Protein AF-A8HP97-F1 (afdb_monomer)

Secondary structure (DSSP, 8-state):
-----------S--HHHHHHHHHHHTSSTTHHHHHHHHHHHHHTT--HHHHTT-BGGGEETTTTEEEE--STT---EEEEPPHHHHHHHHHHHHHHTTSTTTTSSBSSB-TTSSBPPHHHHHHHHHHHHHHTT-SS---HHHHHHHHHHHHHHTT--HHHHHHHHT-SSTHHHHHHH---S-EEEEEEEEEEE--SSSS--EEEEEEEEEEEEEEEGGGTEEEEEEEEE--SSSSPP-EEEEEEEEE-GGGS-GGGSS--PPEEEEESSSEEEEEEETTEEEEEEEE-SEEEEE------TTS--EEEEEEETTS-EEEEEE-----TT---TT-EEEEEEEEEE----TTB---EEEEEEEEEEPGGGEEEEEEEEEETTEEEEEEEEEEE-GGG-EEEEEEEEEEEE-TTS-EEEEEEEEEEEEEEETTTTEEEEEEEEEEE-TT---GGGGGBSSSEEEEE---SS-S-----EEEEEETTS-EEEEEEEEEEEEETTTEEEEEEEEEEEESS---EEEEEEEEEEEEETTEEEEEEEEEEE-TTS-S-EEEEEEEEEEESTTTS-TT---GGGGEEEEEEEEE-SSS-EEEEEEEEEEESTTS-EEEEEEEEEEE-SSS--EEEEEEEEEEE-SS-EEEEEEEEESS-EEEEEEEE-EEEEETTEEEEESPP-SSEEEEE-TT-TTPBBTT-TT-B--TTSEEEES---TTS-EEEEB-GGGS-TTEEES-SEEEE---TT-EEEEE--EEESEEEEEEEEETTEEPPTT-EEEESSSS-EEE--GGGEEEEEEE-SEEEEEEES-SSTTSEEEEEEE--GGGGG-SSEEEEEE--

Nearest PDB structures (foldseek):
  3rfz-assembly3_B  TM=9.914E-01  e=0.000E+00  Escherichia coli
  3rfz-assembly3_E-2  TM=9.898E-01  e=0.000E+00  Escherichia coli
  9bog-assembly1_D  TM=9.599E-01  e=8.866E-100  Escherichia coli
  6e14-assembly1_D  TM=9.402E-01  e=2.847E-91  Escherichia coli
  3ohn-assembly1_B  TM=7.380E-01  e=1.008E-55  Escherichia coli

Foldseek 3Di:
DDDDPPPPPDLADAPVLLVLLLVLCCDDDLNLQSNLLSVCCQQLLDDLVFLLAAFPVQDDLPQQWGWGDDPPPFQTDIDGHDPVSSVSQVVQLVVLVVAPCSVDRHSHADNNRDGDDSVNNQVSSQVSSVSSVHPDRDGSNNSSLNSLLVCLVVVHDLVVSCNSNRPPDSVVNVVNNPFDDKDKDWDKDWDWDDDPPPFDIDTDIDTDWIWIKDQDVVVQWIKIAAWDWDDCQFAHIFIFHGIKIWHDLLLDDQLQRDADAKDKDFAQAFKWKWKDFLRDTQDIDIDGGTIDIDRRHHPPQQRWKIWIWIQHPVRDIDIDIFFGHDDRQFHYAADKTKMWDWGWTDPVAPQFATWTKIKIKIWHHHPQRKIWIWIWIDTPFKTKIKTKIKGQPGVQHIKIKMKMWMWGQALVRDIFTKMKIKMWTWDHDVVQQKGFHIKIKMFMDQRDDHPRRRGGNDQWDFRFPPPPGDDDDPTPRDDTDHSNWDWGMKTWTWMWGDDPDFKIKIKIWMWIHTPPDPFIWTKIKIKMWGDDPQKIKIWMKIWTDGRPDPDIFIKTKIKIKAQCLVVDPVPDPDQSNFKIKMWMKMDRVQFKIKIKIKMWGADDPLSQKTKIWMKIWIATDVGDIWIKIKIKIWGFAQQWIKIWIWIDTPVDTDIDIDTAWDWDQDPVGIGIHYHAAQEKEKEAEAPFFQWDKPPARNHGAHPRRIGIGRDDRAQDKDKTFTDPVRGDLQKDWPDRIDIDHHHGNGYHYDYIYIQGGAKEKEFEDEPNAADDFQKKKQWPVDRWIWTQHPNNITITGNDYQWGKMKIADDPDPVRIWIWTDHHDPVCRPPSYYYYYTYTD

Solvent-accessible surface area (backbone atoms only — not comparable to full-atom values): 43607 Å² total; per-residue (Å²): 134,86,86,79,77,83,77,79,69,82,68,51,56,53,73,70,52,48,51,40,31,44,56,33,24,54,51,68,101,54,14,54,52,44,25,35,55,53,50,52,28,26,74,61,30,34,50,57,70,38,58,42,63,35,41,50,90,36,51,38,81,88,81,36,32,35,53,44,74,41,67,95,82,19,53,58,48,76,43,78,54,50,74,71,52,51,52,33,47,53,54,26,57,62,57,41,64,78,41,52,61,49,87,51,62,52,67,48,65,37,94,81,29,46,64,36,48,56,67,56,51,36,52,52,42,34,51,19,24,57,71,43,68,49,95,58,93,46,45,52,67,26,36,25,44,22,27,46,37,50,43,31,73,69,66,51,53,64,64,58,53,16,56,65,61,17,48,82,55,57,73,76,36,51,68,43,61,65,72,77,94,70,47,74,47,75,46,73,48,79,50,78,51,78,55,96,70,97,47,77,73,46,78,46,80,44,78,75,45,45,29,36,41,48,77,40,72,95,74,45,23,36,40,39,38,36,46,49,69,50,73,58,84,87,53,80,61,45,41,29,40,33,43,34,46,28,50,42,68,66,76,46,56,70,34,55,33,65,42,42,85,67,47,77,52,73,36,91,37,55,23,41,40,38,31,28,40,77,87,40,81,77,43,76,49,76,43,68,57,38,78,49,74,49,68,65,55,59,51,54,45,75,52,27,44,37,40,37,37,38,37,35,76,88,69,53,73,52,76,54,72,49,52,35,24,49,42,95,82,44,37,24,62,80,38,70,48,40,36,43,36,40,32,29,43,45,85,86,53,91,65,44,58,60,57,53,37,38,37,39,40,42,36,36,12,36,76,86,49,26,17,46,34,35,34,42,38,44,38,93,48,32,39,35,43,35,47,31,46,28,36,41,61,25,88,85,9,8,44,34,43,35,39,34,44,27,42,38,31,39,57,82,72,50,76,31,66,18,41,35,41,38,40,38,36,10,32,37,38,64,92,75,33,36,31,37,65,35,42,34,41,36,44,30,40,91,38,34,66,58,73,74,66,43,30,31,72,56,59,60,52,61,50,69,78,70,69,88,71,93,84,82,84,78,74,70,73,78,46,78,48,47,68,77,50,36,64,26,37,38,43,38,43,32,38,38,35,45,53,78,93,42,29,39,38,39,39,38,36,38,41,36,38,34,37,96,49,92,49,42,35,41,38,40,37,40,34,42,40,35,48,57,88,76,32,38,38,36,41,37,38,38,39,42,26,52,55,92,52,92,66,73,51,39,38,41,34,42,37,39,38,42,55,32,40,80,78,43,64,87,83,56,86,56,62,60,44,48,27,30,40,38,40,38,38,39,33,39,87,65,60,28,39,34,38,38,43,31,44,36,34,39,38,72,98,63,53,27,34,35,40,36,42,36,41,33,43,38,33,44,51,91,74,54,66,36,51,35,38,40,39,39,40,40,37,39,41,37,62,19,30,42,37,41,33,39,40,39,38,76,92,47,79,48,76,48,72,50,75,49,52,22,78,47,82,53,102,90,49,75,44,49,6,38,53,70,44,76,17,32,38,38,39,40,21,60,72,40,39,58,25,31,36,59,100,41,77,31,39,28,21,37,92,64,8,35,27,52,38,35,82,51,60,46,69,32,83,40,81,48,33,51,40,73,90,44,40,50,68,43,43,44,55,84,47,55,65,44,76,47,69,37,50,83,54,27,78,40,80,43,78,32,56,46,30,66,30,45,31,36,41,36,33,34,29,44,93,94,35,55,44,60,68,69,24,39,36,36,40,76,82,36,99,36,61,32,51,23,37,73,84,11,29,27,58,40,48,22,37,69,63,56,51,46,36,44,36,42,70,52,91,53,92,84,29,51,34,41,29,62,51,74,58,64,78,82,56,73,82,48,62,64,45,78,49,79,33,67,37,87

Organism: Escherichia coli (NCBI:txid562)

pLDDT: mean 88.02, std 11.8, range [27.42, 98.38]

InterPro domains:
  IPR000015 Outer membrane usher protein [PF00577] (182-752)
  IPR000015 Outer membrane usher protein [PTHR30451] (180-840)
  IPR002104 Integrase, catalytic domain [PF00589] (12-181)
  IPR002104 Integrase, catalytic domain [PS51898] (8-189)
  IPR011010 DNA breaking-rejoining enzyme, catalytic core [SSF56349] (7-186)
  IPR013762 Integrase-like, catalytic domain superfamily [G3DSA:1.10.443.10] (4-195)
  IPR018030 Fimbrial membrane usher, conserved site [PS01151] (287-297)
  IPR025949 PapC-like, C-terminal domain [PF13953] (761-825)
  IPR042186 Outer membrane usher protein FimD, plug domain [G3DSA:2.60.40.2610] (667-757)
  IPR043142 PapC-like, C-terminal domain superfamily [G3DSA:2.60.40.2070] (758-840)

Radius of gyration: 35.27 Å; Cα contacts (8 Å, |Δi|>4): 2001; chains: 1; bounding box: 96×87×96 Å

Mean predicted aligned error: 14.82 Å

Structure (mmCIF, N/CA/C/O backbone):
data_AF-A8HP97-F1
#
_entry.id   AF-A8HP97-F1
#
loop_
_atom_site.group_PDB
_atom_site.id
_atom_site.type_symbol
_atom_site.label_atom_id
_atom_site.label_alt_id
_atom_site.label_comp_id
_atom_site.label_asym_id
_atom_site.label_entity_id
_atom_site.label_seq_id
_atom_site.pdbx_PDB_ins_code
_atom_site.Cartn_x
_atom_site.Cartn_y
_atom_site.Cartn_z
_atom_site.occupancy
_atom_site.B_iso_or_equiv
_atom_site.auth_seq_id
_atom_site.auth_comp_id
_atom_site.auth_asym_id
_atom_site.auth_atom_id
_atom_site.pdbx_PDB_model_num
ATOM 1 N N . MET A 1 1 ? -33.848 -1.712 -35.264 1.00 34.75 1 MET A N 1
ATOM 2 C CA . MET A 1 1 ? -33.826 -2.728 -34.184 1.00 34.75 1 MET A CA 1
ATOM 3 C C . MET A 1 1 ? -33.807 -2.006 -32.841 1.00 34.75 1 MET A C 1
ATOM 5 O O . MET A 1 1 ? -32.984 -1.122 -32.666 1.00 34.75 1 MET A O 1
ATOM 9 N N . LYS A 1 2 ? -34.770 -2.287 -31.951 1.00 27.42 2 LYS A N 1
ATOM 10 C CA . LYS A 1 2 ? -34.967 -1.572 -30.674 1.00 27.42 2 LYS A CA 1
ATOM 11 C C . LYS A 1 2 ? -33.822 -1.838 -29.682 1.00 27.42 2 LYS A C 1
ATOM 13 O O . LYS A 1 2 ? -33.483 -2.992 -29.435 1.00 27.42 2 LYS A O 1
ATOM 18 N N . ASN A 1 3 ? -33.310 -0.758 -29.088 1.00 30.06 3 ASN A N 1
ATOM 19 C CA . ASN A 1 3 ? -32.388 -0.723 -27.950 1.00 30.06 3 ASN A CA 1
ATOM 20 C C . ASN A 1 3 ? -32.838 -1.639 -26.797 1.00 30.06 3 ASN A C 1
ATOM 22 O O . ASN A 1 3 ? -33.938 -1.479 -26.270 1.00 30.06 3 ASN A O 1
ATOM 26 N N . LYS A 1 4 ? -31.943 -2.520 -26.335 1.00 28.97 4 LYS A N 1
ATOM 27 C CA . LYS A 1 4 ? -31.962 -3.084 -24.977 1.00 28.97 4 LYS A CA 1
ATOM 28 C C . LYS A 1 4 ? -30.786 -2.486 -24.205 1.00 28.97 4 LYS A C 1
ATOM 30 O O . LYS A 1 4 ? -29.733 -3.098 -24.079 1.00 28.97 4 LYS A O 1
ATOM 35 N N . ALA A 1 5 ? -30.975 -1.261 -23.720 1.00 29.02 5 ALA A N 1
ATOM 36 C CA . ALA A 1 5 ? -30.209 -0.779 -22.581 1.00 29.02 5 ALA A CA 1
ATOM 37 C C . ALA A 1 5 ? -30.615 -1.649 -21.384 1.00 29.02 5 ALA A C 1
ATOM 39 O O . ALA A 1 5 ? -31.792 -1.705 -21.019 1.00 29.02 5 ALA A O 1
ATOM 40 N N . ASP A 1 6 ? -29.656 -2.400 -20.851 1.00 32.56 6 ASP A N 1
ATOM 41 C CA . ASP A 1 6 ? -29.849 -3.378 -19.785 1.00 32.56 6 ASP A CA 1
ATOM 42 C C . ASP A 1 6 ? -30.108 -2.638 -18.462 1.00 32.56 6 ASP A C 1
ATOM 44 O O . ASP A 1 6 ? -29.215 -2.359 -17.662 1.00 32.56 6 ASP A O 1
ATOM 48 N N . ASN A 1 7 ? -31.364 -2.238 -18.278 1.00 33.34 7 ASN A N 1
ATOM 49 C CA . ASN A 1 7 ? -31.889 -1.594 -17.086 1.00 33.34 7 ASN A CA 1
ATOM 50 C C . ASN A 1 7 ? -31.943 -2.645 -15.962 1.00 33.34 7 ASN A C 1
ATOM 52 O O . ASN A 1 7 ? -32.984 -3.257 -15.715 1.00 33.34 7 ASN A O 1
ATOM 56 N N . LYS A 1 8 ? -30.802 -2.935 -15.320 1.00 44.97 8 LYS A N 1
ATOM 57 C CA . LYS A 1 8 ? -30.744 -3.833 -14.155 1.00 44.97 8 LYS A CA 1
ATOM 58 C C . LYS A 1 8 ? -31.514 -3.199 -12.995 1.00 44.97 8 LYS A C 1
ATOM 60 O O . LYS A 1 8 ? -30.963 -2.440 -12.202 1.00 44.97 8 LYS A O 1
ATOM 65 N N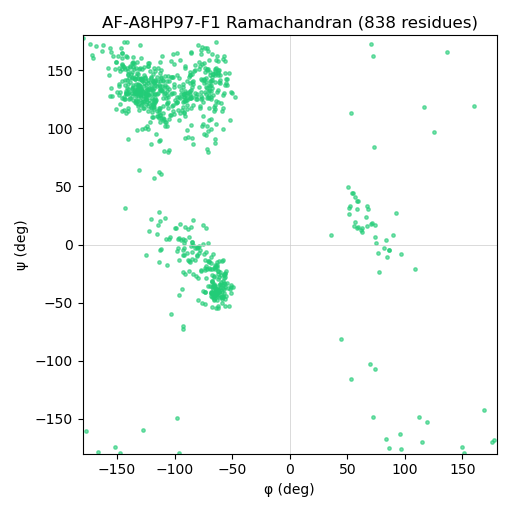 . LYS A 1 9 ? -32.808 -3.519 -12.913 1.00 59.78 9 LYS A N 1
ATOM 66 C CA . LYS A 1 9 ? -33.693 -3.165 -11.797 1.00 59.78 9 LYS A CA 1
ATOM 67 C C . LYS A 1 9 ? -33.113 -3.692 -10.472 1.00 59.78 9 LYS A C 1
ATOM 69 O O . LYS A 1 9 ? -32.446 -4.727 -10.431 1.00 59.78 9 LYS A O 1
ATOM 74 N N . ARG A 1 10 ? -33.353 -2.961 -9.379 1.00 75.50 10 ARG A N 1
ATOM 75 C CA . ARG A 1 10 ? -32.917 -3.309 -8.015 1.00 75.50 10 ARG A CA 1
ATOM 76 C C . ARG A 1 10 ? -33.514 -4.662 -7.594 1.00 75.50 10 ARG A C 1
ATOM 78 O O . ARG A 1 10 ? -34.728 -4.797 -7.540 1.00 75.50 10 ARG A O 1
ATOM 85 N N . ASN A 1 11 ? -32.663 -5.633 -7.242 1.00 79.38 11 ASN A N 1
ATOM 86 C CA . ASN A 1 11 ? -33.059 -7.017 -6.905 1.00 79.38 11 ASN A CA 1
ATOM 87 C C . ASN A 1 11 ? -33.238 -7.284 -5.390 1.00 79.38 11 ASN A C 1
ATOM 89 O O . ASN A 1 11 ? -33.229 -8.437 -4.955 1.00 79.38 11 ASN A O 1
ATOM 93 N N . PHE A 1 12 ? -33.381 -6.235 -4.577 1.00 86.50 12 PHE A N 1
ATOM 94 C CA . PHE A 1 12 ? -33.635 -6.318 -3.135 1.00 86.50 12 PHE A CA 1
ATOM 95 C C . PHE A 1 12 ? -34.610 -5.215 -2.687 1.00 86.50 12 PHE A C 1
ATOM 97 O O . PHE A 1 12 ? -34.821 -4.235 -3.408 1.00 86.50 12 PHE A O 1
ATOM 104 N N . LEU A 1 13 ? -35.202 -5.402 -1.511 1.00 88.00 13 LEU A N 1
ATOM 105 C CA . LEU A 1 13 ? -36.137 -4.492 -0.857 1.00 88.00 13 LEU A CA 1
ATOM 106 C C . LEU A 1 13 ? -35.444 -3.787 0.314 1.00 88.00 13 LEU A C 1
ATOM 108 O O . LEU A 1 13 ? -34.602 -4.379 0.994 1.00 88.00 13 LEU A O 1
ATOM 112 N N . THR A 1 14 ? -35.789 -2.524 0.550 1.00 87.56 14 THR A N 1
ATOM 113 C CA . THR A 1 14 ? -35.331 -1.778 1.732 1.00 87.56 14 THR A CA 1
ATOM 114 C C . THR A 1 14 ? -36.114 -2.196 2.981 1.00 87.56 14 THR A C 1
ATOM 116 O O . THR A 1 14 ? -37.147 -2.858 2.892 1.00 87.56 14 THR A O 1
ATOM 119 N N . HIS A 1 15 ? -35.651 -1.796 4.170 1.00 84.06 15 HIS A N 1
ATOM 120 C CA . HIS A 1 15 ? -36.339 -2.133 5.421 1.00 84.06 15 HIS A CA 1
ATOM 121 C C . HIS A 1 15 ? -37.798 -1.635 5.442 1.00 84.06 15 HIS A C 1
ATOM 123 O O . HIS A 1 15 ? -38.700 -2.404 5.759 1.00 84.06 15 HIS A O 1
ATOM 129 N N . SER A 1 16 ? -38.045 -0.396 5.002 1.00 87.31 16 SER A N 1
ATOM 130 C CA . SER A 1 16 ? -39.395 0.185 4.924 1.00 87.31 16 SER A CA 1
ATOM 131 C C . SER A 1 16 ? -40.306 -0.532 3.920 1.00 87.31 16 SER A C 1
ATOM 133 O O . SER A 1 16 ? -41.504 -0.702 4.159 1.00 87.31 16 SER A O 1
ATOM 135 N N . GLU A 1 17 ? -39.751 -1.005 2.803 1.00 91.06 17 GLU A N 1
ATOM 136 C CA . GLU A 1 17 ? -40.492 -1.778 1.801 1.00 91.06 17 GLU A CA 1
ATOM 137 C C . GLU A 1 17 ? -40.843 -3.176 2.312 1.00 91.06 17 GLU A C 1
ATOM 139 O O . GLU A 1 17 ? -41.934 -3.675 2.042 1.00 91.06 17 GLU A O 1
ATOM 144 N N . ILE A 1 18 ? -39.955 -3.794 3.094 1.00 92.00 18 ILE A N 1
ATOM 145 C CA . ILE A 1 18 ? -40.209 -5.088 3.737 1.00 92.00 18 ILE A CA 1
ATOM 146 C C . ILE A 1 18 ? -41.286 -4.952 4.809 1.00 92.00 18 ILE A C 1
ATOM 148 O O . ILE A 1 18 ? -42.174 -5.797 4.879 1.00 92.00 18 ILE A O 1
ATOM 152 N N . GLU A 1 19 ? -41.269 -3.887 5.610 1.00 91.19 19 GLU A N 1
ATOM 153 C CA . GLU A 1 19 ? -42.347 -3.615 6.564 1.00 91.19 19 GLU A CA 1
ATOM 154 C C . GLU A 1 19 ? -43.695 -3.406 5.866 1.00 91.19 19 GLU A C 1
ATOM 156 O O . GLU A 1 19 ? -44.710 -3.938 6.317 1.00 91.19 19 GLU A O 1
ATOM 161 N N . SER A 1 20 ? -43.706 -2.688 4.742 1.00 91.12 20 SER A N 1
ATOM 162 C CA . SER A 1 20 ? -44.913 -2.479 3.931 1.00 91.12 20 SER A CA 1
ATOM 163 C C . SER A 1 20 ? -45.424 -3.795 3.335 1.00 91.12 20 SER A C 1
ATOM 165 O O . SER A 1 20 ? -46.616 -4.095 3.414 1.00 91.12 20 SER A O 1
ATOM 167 N N . LEU A 1 21 ? -44.516 -4.636 2.830 1.00 92.62 21 LEU A N 1
ATOM 168 C CA . LEU A 1 21 ? -44.832 -5.973 2.331 1.00 92.62 21 LEU A CA 1
ATOM 169 C C . LEU A 1 21 ? -45.376 -6.888 3.438 1.00 92.62 21 LEU A C 1
ATOM 171 O O . LEU A 1 21 ? -46.325 -7.634 3.206 1.00 92.62 21 LEU A O 1
ATOM 175 N N . LEU A 1 22 ? -44.805 -6.830 4.645 1.00 92.88 22 LEU A N 1
ATOM 176 C CA . LEU A 1 22 ? -45.273 -7.590 5.804 1.00 92.88 22 LEU A CA 1
ATOM 177 C C . LEU A 1 22 ? -46.662 -7.125 6.258 1.00 92.88 22 LEU A C 1
ATOM 179 O O . LEU A 1 22 ? -47.516 -7.966 6.530 1.00 92.88 22 LEU A O 1
ATOM 183 N N . LYS A 1 23 ? -46.926 -5.812 6.280 1.00 92.25 23 LYS A N 1
ATOM 184 C CA . LYS A 1 23 ? -48.266 -5.267 6.559 1.00 92.25 23 LYS A CA 1
ATOM 185 C C . LYS A 1 23 ? -49.290 -5.773 5.542 1.00 92.25 23 LYS A C 1
ATOM 187 O O . LYS A 1 23 ? -50.332 -6.279 5.946 1.00 92.25 23 LYS A O 1
ATOM 192 N N . ALA A 1 24 ? -48.966 -5.729 4.249 1.00 91.12 24 ALA A N 1
ATOM 193 C CA . ALA A 1 24 ? -49.834 -6.252 3.195 1.00 91.12 24 ALA A CA 1
ATOM 194 C C . ALA A 1 24 ? -50.040 -7.775 3.301 1.00 91.12 24 ALA A C 1
ATOM 196 O O . ALA A 1 24 ? -51.160 -8.259 3.151 1.00 91.12 24 ALA A O 1
ATOM 197 N N . ALA A 1 25 ? -48.994 -8.541 3.633 1.00 90.50 25 ALA A N 1
ATOM 198 C CA . ALA A 1 25 ? -49.084 -9.989 3.831 1.00 90.50 25 ALA A CA 1
ATOM 199 C C . ALA A 1 25 ? -49.957 -10.389 5.036 1.00 90.50 25 ALA A C 1
ATOM 201 O O . ALA A 1 25 ? -50.455 -11.514 5.074 1.00 90.50 25 ALA A O 1
ATOM 202 N N . ASN A 1 26 ? -50.169 -9.474 5.988 1.00 89.50 26 ASN A N 1
ATOM 203 C CA . ASN A 1 26 ? -51.058 -9.653 7.133 1.00 89.50 26 ASN A CA 1
ATOM 204 C C . ASN A 1 26 ? -52.528 -9.288 6.832 1.00 89.50 26 ASN A C 1
ATOM 206 O O . ASN A 1 26 ? -53.325 -9.117 7.750 1.00 89.50 26 ASN A O 1
ATOM 210 N N . THR A 1 27 ? -52.903 -9.163 5.555 1.00 84.06 27 THR A N 1
ATOM 211 C CA . THR A 1 27 ? -54.285 -8.907 5.123 1.00 84.06 27 THR A CA 1
ATOM 212 C C . THR A 1 27 ? -54.810 -10.050 4.245 1.00 84.06 27 THR A C 1
ATOM 214 O O . THR A 1 27 ? -54.059 -10.698 3.513 1.00 84.06 27 THR A O 1
ATOM 217 N N . GLY A 1 28 ? -56.114 -10.335 4.331 1.00 82.12 28 GLY A N 1
ATOM 218 C CA . GLY A 1 28 ? -56.800 -11.337 3.505 1.00 82.12 28 GLY A CA 1
ATOM 219 C C . GLY A 1 28 ? -56.984 -12.729 4.142 1.00 82.12 28 GLY A C 1
ATOM 220 O O . GLY A 1 28 ? -56.633 -12.954 5.300 1.00 82.12 28 GLY A O 1
ATOM 221 N N . PRO A 1 29 ? -57.530 -13.705 3.384 1.00 72.69 29 PRO A N 1
ATOM 222 C CA . PRO A 1 29 ? -58.096 -14.951 3.926 1.00 72.69 29 PRO A CA 1
ATOM 223 C C . PRO A 1 29 ? -57.080 -15.966 4.487 1.00 72.69 29 PRO A C 1
ATOM 225 O O . PRO A 1 29 ? -57.466 -17.056 4.892 1.00 72.69 29 PRO A O 1
ATOM 228 N N . HIS A 1 30 ? -55.781 -15.648 4.478 1.00 87.50 30 HIS A N 1
ATOM 229 C CA . HIS A 1 30 ? -54.680 -16.495 4.975 1.00 87.50 30 HIS A CA 1
ATOM 230 C C . HIS A 1 30 ? -53.585 -15.644 5.655 1.00 87.50 30 HIS A C 1
ATOM 232 O O . HIS A 1 30 ? -52.401 -15.977 5.575 1.00 87.50 30 HIS A O 1
ATOM 238 N N . ALA A 1 31 ? -53.974 -14.520 6.271 1.00 87.88 31 ALA A N 1
ATOM 239 C CA . ALA A 1 31 ? -53.073 -13.479 6.777 1.00 87.88 31 ALA A CA 1
ATOM 240 C C . ALA A 1 31 ? -51.976 -14.010 7.715 1.00 87.88 31 ALA A C 1
ATOM 242 O O . ALA A 1 31 ? -50.794 -13.819 7.440 1.00 87.88 31 ALA A O 1
ATOM 243 N N . ALA A 1 32 ? -52.344 -14.763 8.758 1.00 90.19 32 ALA A N 1
ATOM 244 C CA . ALA A 1 32 ? -51.381 -15.295 9.727 1.00 90.19 32 ALA A CA 1
ATOM 245 C C . ALA A 1 32 ? -50.316 -16.197 9.073 1.00 90.19 32 ALA A C 1
ATOM 247 O O . ALA A 1 32 ? -49.127 -16.074 9.373 1.00 90.19 32 ALA A O 1
ATOM 248 N N . ARG A 1 33 ? -50.721 -17.043 8.110 1.00 93.38 33 ARG A N 1
ATOM 249 C CA . ARG A 1 33 ? -49.797 -17.882 7.331 1.00 93.38 33 ARG A CA 1
ATOM 250 C C . ARG A 1 33 ? -48.851 -17.033 6.499 1.00 93.38 33 ARG A C 1
ATOM 252 O O . ARG A 1 33 ? -47.643 -17.231 6.543 1.00 93.38 33 ARG A O 1
ATOM 259 N N . ASN A 1 34 ? -49.413 -16.139 5.687 1.00 93.88 34 ASN A N 1
ATOM 260 C CA . ASN A 1 34 ? -48.664 -15.375 4.697 1.00 93.88 34 ASN A CA 1
ATOM 261 C C . ASN A 1 34 ? -47.687 -14.405 5.377 1.00 93.88 34 ASN A C 1
ATOM 263 O O . ASN A 1 34 ? -46.551 -14.269 4.919 1.00 93.88 34 ASN A O 1
ATOM 267 N N . TYR A 1 35 ? -48.099 -13.792 6.488 1.00 94.31 35 TYR A N 1
ATOM 268 C CA . TYR A 1 35 ? -47.249 -12.958 7.330 1.00 94.31 35 TYR A CA 1
ATOM 269 C C . TYR A 1 35 ? -46.084 -13.758 7.923 1.00 94.31 35 TYR A C 1
ATOM 271 O O . TYR A 1 35 ? -44.929 -13.399 7.698 1.00 94.31 35 TYR A O 1
ATOM 279 N N . CYS A 1 36 ? -46.370 -14.874 8.607 1.00 94.56 36 CYS A N 1
ATOM 280 C CA . CYS A 1 36 ? -45.343 -15.731 9.207 1.00 94.56 36 CYS A CA 1
ATOM 281 C C . CYS A 1 36 ? -44.345 -16.240 8.153 1.00 94.56 36 CYS A C 1
ATOM 283 O O . CYS A 1 36 ? -43.132 -16.135 8.323 1.00 94.56 36 CYS A O 1
ATOM 285 N N . LEU A 1 37 ? -44.855 -16.703 7.012 1.00 94.06 37 LEU A N 1
ATOM 286 C CA . LEU A 1 37 ? -44.053 -17.218 5.910 1.00 94.06 37 LEU A CA 1
ATOM 287 C C . LEU A 1 37 ? -43.148 -16.142 5.280 1.00 94.06 37 LEU A C 1
ATOM 289 O O . LEU A 1 37 ? -41.979 -16.400 4.999 1.00 94.06 37 LEU A O 1
ATOM 293 N N . THR A 1 38 ? -43.655 -14.923 5.086 1.00 93.75 38 THR A N 1
ATOM 294 C CA . THR A 1 38 ? -42.862 -13.806 4.539 1.00 93.75 38 THR A CA 1
ATOM 295 C C . THR A 1 38 ? -41.789 -13.352 5.531 1.00 93.75 38 THR A C 1
ATOM 297 O O . THR A 1 38 ? -40.645 -13.121 5.134 1.00 93.75 38 THR A O 1
ATOM 300 N N . LEU A 1 39 ? -42.139 -13.288 6.821 1.00 94.88 39 LEU A N 1
ATOM 301 C CA . LEU A 1 39 ? -41.252 -12.884 7.909 1.00 94.88 39 LEU A CA 1
ATOM 302 C C . LEU A 1 39 ? -40.057 -13.833 8.052 1.00 94.88 39 LEU A C 1
ATOM 304 O O . LEU A 1 39 ? -38.917 -13.380 7.970 1.00 94.88 39 LEU A O 1
ATOM 308 N N . LEU A 1 40 ? -40.307 -15.142 8.167 1.00 94.75 40 LEU A N 1
ATOM 309 C CA . LEU A 1 40 ? -39.239 -16.143 8.279 1.00 94.75 40 LEU A CA 1
ATOM 310 C C . LEU A 1 40 ? -38.358 -16.173 7.024 1.00 94.75 40 LEU A C 1
ATOM 312 O O . LEU A 1 40 ? -37.140 -16.318 7.119 1.00 94.75 40 LEU A O 1
ATOM 316 N N . CYS A 1 41 ? -38.951 -16.008 5.833 1.00 94.00 41 CYS A N 1
ATOM 317 C CA . CYS A 1 41 ? -38.186 -15.981 4.586 1.00 94.00 41 CYS A CA 1
ATOM 318 C C . CYS A 1 41 ? -37.191 -14.817 4.541 1.00 94.00 41 CYS A C 1
ATOM 320 O O . CYS A 1 41 ? -36.082 -14.988 4.029 1.00 94.00 41 CYS A O 1
ATOM 322 N N . PHE A 1 42 ? -37.591 -13.650 5.050 1.00 94.00 42 PHE A N 1
ATOM 323 C CA . PHE A 1 42 ? -36.730 -12.479 5.133 1.00 94.00 42 PHE A CA 1
ATOM 324 C C . PHE A 1 42 ? -35.677 -12.625 6.233 1.00 94.00 42 PHE A C 1
ATOM 326 O O . PHE A 1 42 ? -34.499 -12.465 5.940 1.00 94.00 42 PHE A O 1
ATOM 333 N N . ILE A 1 43 ? -36.062 -12.963 7.466 1.00 93.50 43 ILE A N 1
ATOM 334 C CA . ILE A 1 43 ? -35.121 -12.971 8.595 1.00 93.50 43 ILE A CA 1
ATOM 335 C C . ILE A 1 43 ? -34.047 -14.042 8.406 1.00 93.50 43 ILE A C 1
ATOM 337 O O . ILE A 1 43 ? -32.862 -13.746 8.497 1.00 93.50 43 ILE A O 1
ATOM 341 N N . HIS A 1 44 ? -34.436 -15.264 8.044 1.00 93.62 44 HIS A N 1
ATOM 342 C CA . HIS A 1 44 ? -33.502 -16.384 7.913 1.00 93.62 44 HIS A CA 1
ATOM 343 C C . HIS A 1 44 ? -32.976 -16.606 6.483 1.00 93.62 44 HIS A C 1
ATOM 345 O O . HIS A 1 44 ? -32.254 -17.574 6.199 1.00 93.62 44 HIS A O 1
ATOM 351 N N . GLY A 1 45 ? -33.352 -15.732 5.544 1.00 92.00 45 GLY A N 1
ATOM 352 C CA . GLY A 1 45 ? -32.885 -15.766 4.160 1.00 92.00 45 GLY A CA 1
ATOM 353 C C . GLY A 1 45 ? -33.209 -17.071 3.426 1.00 92.00 45 GLY A C 1
ATOM 354 O O . GLY A 1 45 ? -32.376 -17.569 2.665 1.00 92.00 45 GLY A O 1
ATOM 355 N N . PHE A 1 46 ? -34.373 -17.682 3.655 1.00 92.62 46 PHE A N 1
ATOM 356 C CA . PHE A 1 46 ? -34.750 -18.939 2.994 1.00 92.62 46 PHE A CA 1
ATOM 357 C C . PHE A 1 46 ? -34.851 -18.794 1.468 1.00 92.62 46 PHE A C 1
ATOM 359 O O . PHE A 1 46 ? -35.307 -17.782 0.932 1.00 92.62 46 PHE A O 1
ATOM 366 N N . ARG A 1 47 ? -34.490 -19.848 0.727 1.00 90.00 47 ARG A N 1
ATOM 367 C CA . ARG A 1 47 ? -34.975 -20.005 -0.653 1.00 90.00 47 ARG A CA 1
ATOM 368 C C . ARG A 1 47 ? -36.441 -20.423 -0.630 1.00 90.00 47 ARG A C 1
ATOM 370 O O . ARG A 1 47 ? -36.872 -21.150 0.258 1.00 90.00 47 ARG A O 1
ATOM 377 N N . ALA A 1 48 ? -37.181 -20.074 -1.680 1.00 90.06 48 ALA A N 1
ATOM 378 C CA . ALA A 1 48 ? -38.590 -20.445 -1.816 1.00 90.06 48 ALA A CA 1
ATOM 379 C C . ALA A 1 48 ? -38.851 -21.952 -1.622 1.00 90.06 48 ALA A C 1
ATOM 381 O O . ALA A 1 48 ? -39.831 -22.333 -0.998 1.00 90.06 48 ALA A O 1
ATOM 382 N N . SER A 1 49 ? -37.959 -22.811 -2.120 1.00 90.12 49 SER A N 1
ATOM 383 C CA . SER A 1 49 ? -38.053 -24.264 -1.944 1.00 90.12 49 SER A CA 1
ATOM 384 C C . SER A 1 49 ? -37.637 -24.764 -0.557 1.00 90.12 49 SER A C 1
ATOM 386 O O . SER A 1 49 ? -38.031 -25.864 -0.197 1.00 90.12 49 SER A O 1
ATOM 388 N N . GLU A 1 50 ? -36.830 -24.002 0.186 1.00 92.75 50 GLU A N 1
ATOM 389 C CA . GLU A 1 50 ? -36.407 -24.354 1.550 1.00 92.75 50 GLU A CA 1
ATOM 390 C C . GLU A 1 50 ? -37.556 -24.084 2.528 1.00 92.75 50 GLU A C 1
ATOM 392 O O . GLU A 1 50 ? -37.981 -24.992 3.228 1.00 92.75 50 GLU A O 1
ATOM 397 N N . ILE A 1 51 ? -38.153 -22.886 2.487 1.00 93.19 51 ILE A N 1
ATOM 398 C CA . ILE A 1 51 ? -39.262 -22.534 3.391 1.00 93.19 51 ILE A CA 1
ATOM 399 C C . ILE A 1 51 ? -40.531 -23.361 3.142 1.00 93.19 51 ILE A C 1
ATOM 401 O O . ILE A 1 51 ? -41.232 -23.723 4.081 1.00 93.19 51 ILE A O 1
ATOM 405 N N . CYS A 1 52 ? -40.814 -23.720 1.885 1.00 91.81 52 CYS A N 1
ATOM 406 C CA . CYS A 1 52 ? -41.949 -24.587 1.549 1.00 91.81 52 CYS A CA 1
ATOM 407 C C . CYS A 1 52 ? -41.772 -26.036 2.041 1.00 91.81 52 CYS A C 1
ATOM 409 O O . CYS A 1 52 ? -42.742 -26.788 2.059 1.00 91.81 52 CYS A O 1
ATOM 411 N N . ARG A 1 53 ? -40.546 -26.433 2.408 1.00 90.31 53 ARG A N 1
ATOM 412 C CA . ARG A 1 53 ? -40.190 -27.762 2.930 1.00 90.31 53 ARG A CA 1
ATOM 413 C C . ARG A 1 53 ? -39.753 -27.708 4.399 1.00 90.31 53 ARG A C 1
ATOM 415 O O . ARG A 1 53 ? -39.061 -28.607 4.859 1.00 90.31 53 ARG A O 1
ATOM 422 N N . LEU A 1 54 ? -40.119 -26.656 5.125 1.00 93.44 54 LEU A N 1
ATOM 423 C CA . LEU A 1 54 ? -39.827 -26.549 6.551 1.00 93.44 54 LEU A CA 1
ATOM 424 C C . LEU A 1 54 ? -40.747 -27.487 7.347 1.00 93.44 54 LEU A C 1
ATOM 426 O O . LEU A 1 54 ? -41.967 -27.471 7.131 1.00 93.44 54 LEU A O 1
ATOM 430 N N . ARG A 1 55 ? -40.179 -28.291 8.254 1.00 93.75 55 ARG A N 1
ATOM 431 C CA . ARG A 1 55 ? -40.925 -29.239 9.096 1.00 93.75 55 ARG A CA 1
ATOM 432 C C . ARG A 1 55 ? -41.143 -28.699 10.501 1.00 93.75 55 ARG A C 1
ATOM 434 O O . ARG A 1 55 ? -40.377 -27.872 10.982 1.00 93.75 55 ARG A O 1
ATOM 441 N N . ILE A 1 56 ? -42.185 -29.182 11.175 1.00 91.38 56 ILE A N 1
ATOM 442 C CA . ILE A 1 56 ? -42.465 -28.813 12.572 1.00 91.38 56 ILE A CA 1
ATOM 443 C C . ILE A 1 56 ? -41.306 -29.243 13.478 1.00 91.38 56 ILE A C 1
ATOM 445 O O . ILE A 1 56 ? -40.913 -28.484 14.354 1.00 91.38 56 ILE A O 1
ATOM 449 N N . SER A 1 57 ? -40.710 -30.411 13.215 1.00 92.44 57 SER A N 1
ATOM 450 C CA . SER A 1 57 ? -39.546 -30.926 13.948 1.00 92.44 57 SER A CA 1
ATOM 451 C C . SER A 1 57 ? -38.289 -30.062 13.813 1.00 92.44 57 SER A C 1
ATOM 453 O O . SER A 1 57 ? -37.378 -30.202 14.620 1.00 92.44 57 SER A O 1
ATOM 455 N N . ASP A 1 58 ? -38.216 -29.194 12.797 1.00 93.44 58 ASP A N 1
ATOM 456 C CA . ASP A 1 58 ? -37.085 -28.281 12.612 1.00 93.44 58 ASP A CA 1
ATOM 457 C C . ASP A 1 58 ? -37.193 -27.037 13.519 1.00 93.44 58 ASP A C 1
ATOM 459 O O . ASP A 1 58 ? -36.254 -26.248 13.582 1.00 93.44 58 ASP A O 1
ATOM 463 N N . ILE A 1 59 ? -38.329 -26.821 14.196 1.00 93.31 59 ILE A N 1
ATOM 464 C CA . ILE A 1 59 ? -38.598 -25.641 15.027 1.00 93.31 59 ILE A CA 1
ATOM 465 C C . ILE A 1 59 ? -38.691 -26.060 16.494 1.00 93.31 59 ILE A C 1
ATOM 467 O O . ILE A 1 59 ? -39.628 -26.752 16.888 1.00 93.31 59 ILE A O 1
ATOM 471 N N . ASP A 1 60 ? -37.791 -25.545 17.329 1.00 92.69 60 ASP A N 1
ATOM 472 C CA . ASP A 1 60 ? -37.881 -25.683 18.779 1.00 92.69 60 ASP A CA 1
ATOM 473 C C . ASP A 1 60 ? -38.263 -24.338 19.411 1.00 92.69 60 ASP A C 1
ATOM 475 O O . ASP A 1 60 ? -37.451 -23.424 19.580 1.00 92.69 60 ASP A O 1
ATOM 479 N N . LEU A 1 61 ? -39.542 -24.208 19.772 1.00 89.31 61 LEU A N 1
ATOM 480 C CA . LEU A 1 61 ? -40.068 -23.005 20.419 1.00 89.31 61 LEU A CA 1
ATOM 481 C C . LEU A 1 61 ? -39.626 -22.864 21.884 1.00 89.31 61 LEU A C 1
ATOM 483 O O . LEU A 1 61 ? -39.690 -21.750 22.406 1.00 89.31 61 LEU A O 1
ATOM 487 N N . LYS A 1 62 ? -39.200 -23.950 22.549 1.00 87.81 62 LYS A N 1
ATOM 488 C CA . LYS A 1 62 ? -38.678 -23.903 23.925 1.00 87.81 62 LYS A CA 1
ATOM 489 C C . LYS A 1 62 ? -37.229 -23.426 23.917 1.00 87.81 62 LYS A C 1
ATOM 491 O O . LYS A 1 62 ? -36.901 -22.487 24.633 1.00 87.81 62 LYS A O 1
ATOM 496 N N . ALA A 1 63 ? -36.402 -24.007 23.048 1.00 87.25 63 ALA A N 1
ATOM 497 C CA . ALA A 1 63 ? -35.011 -23.595 22.852 1.00 87.25 63 ALA A CA 1
ATOM 498 C C . ALA A 1 63 ? -34.859 -22.315 22.002 1.00 87.25 63 ALA A C 1
ATOM 500 O O . ALA A 1 63 ? -33.751 -21.807 21.847 1.00 87.25 63 ALA A O 1
ATOM 501 N N . LYS A 1 64 ? -35.968 -21.777 21.467 1.00 92.50 64 LYS A N 1
ATOM 502 C CA . LYS A 1 64 ? -36.027 -20.571 20.619 1.00 92.50 64 LYS A CA 1
ATOM 503 C C . LYS A 1 64 ? -35.096 -20.670 19.406 1.00 92.50 64 LYS A C 1
ATOM 505 O O . LYS A 1 64 ? -34.409 -19.708 19.066 1.00 92.50 64 LYS A O 1
ATOM 510 N N . CYS A 1 65 ? -35.077 -21.815 18.734 1.00 93.06 65 CYS A N 1
ATOM 511 C CA . CYS A 1 65 ? -34.217 -22.039 17.579 1.00 93.06 65 CYS A CA 1
ATOM 512 C C . CYS A 1 65 ? -34.947 -22.744 16.429 1.00 93.06 65 CYS A C 1
ATOM 514 O O . CYS A 1 65 ? -35.973 -23.400 16.608 1.00 93.06 65 CYS A O 1
ATOM 516 N N . ILE A 1 66 ? -34.422 -22.559 15.222 1.00 95.00 66 ILE A N 1
ATOM 517 C CA . ILE A 1 66 ? -34.911 -23.174 13.991 1.00 95.00 66 ILE A CA 1
ATOM 518 C C . ILE A 1 66 ? -33.737 -23.769 13.220 1.00 95.00 66 ILE A C 1
ATOM 520 O O . ILE A 1 66 ? -32.740 -23.096 12.953 1.00 95.00 66 ILE A O 1
ATOM 524 N N . TYR A 1 67 ? -33.851 -25.038 12.849 1.00 93.62 67 TYR A N 1
ATOM 525 C CA . TYR A 1 67 ? -32.874 -25.729 12.024 1.00 93.62 67 TYR A CA 1
ATOM 526 C C . TYR A 1 67 ? -33.176 -25.515 10.539 1.00 93.62 67 TYR A C 1
ATOM 528 O O . TYR A 1 67 ? -34.285 -25.760 10.064 1.00 93.62 67 TYR A O 1
ATOM 536 N N . ILE A 1 68 ? -32.189 -25.045 9.775 1.00 92.50 68 ILE A N 1
ATOM 537 C CA . ILE A 1 68 ? -32.380 -24.683 8.369 1.00 92.50 68 ILE A CA 1
ATOM 538 C C . ILE A 1 68 ? -31.661 -25.666 7.454 1.00 92.50 68 ILE A C 1
ATOM 540 O O . ILE A 1 68 ? -30.442 -25.614 7.289 1.00 92.50 68 ILE A O 1
ATOM 544 N N . HIS A 1 69 ? -32.439 -26.489 6.748 1.00 89.56 69 HIS A N 1
ATOM 545 C CA . HIS A 1 69 ? -31.935 -27.371 5.694 1.00 89.56 69 HIS A CA 1
ATOM 546 C C . HIS A 1 69 ? -31.636 -26.583 4.412 1.00 89.56 69 HIS A C 1
ATOM 548 O O . HIS A 1 69 ? -32.537 -26.243 3.636 1.00 89.56 69 HIS A O 1
ATOM 554 N N . ARG A 1 70 ? -30.359 -26.283 4.152 1.00 88.50 70 ARG A N 1
ATOM 555 C CA . ARG A 1 70 ? -29.956 -25.542 2.948 1.00 88.50 70 ARG A CA 1
ATOM 556 C C . ARG A 1 70 ? -29.881 -26.467 1.732 1.00 88.50 70 ARG A C 1
ATOM 558 O O . ARG A 1 70 ? -29.144 -27.449 1.695 1.00 88.50 70 ARG A O 1
ATOM 565 N N . LEU A 1 71 ? -30.600 -26.113 0.667 1.00 83.62 71 LEU A N 1
ATOM 566 C CA . LEU A 1 71 ? -30.569 -26.861 -0.595 1.00 83.62 71 LEU A CA 1
ATOM 567 C C . LEU A 1 71 ? -29.318 -26.514 -1.429 1.00 83.62 71 LEU A C 1
ATOM 569 O O . LEU A 1 71 ? -28.573 -25.578 -1.125 1.00 83.62 71 LEU A O 1
ATOM 573 N N . LYS A 1 72 ? -29.093 -27.260 -2.523 1.00 75.88 72 LYS A N 1
ATOM 574 C CA . LYS A 1 72 ? -27.933 -27.112 -3.435 1.00 75.88 72 LYS A CA 1
ATOM 575 C C . LYS A 1 72 ? -26.580 -27.235 -2.720 1.00 75.88 72 LYS A C 1
ATOM 577 O O . LYS A 1 72 ? -25.646 -26.488 -3.005 1.00 75.88 72 LYS A O 1
ATOM 582 N N . LYS A 1 73 ? -26.494 -28.191 -1.792 1.00 70.25 73 LYS A N 1
ATOM 583 C CA . LYS A 1 73 ? -25.323 -28.447 -0.948 1.00 70.25 73 LYS A CA 1
ATOM 584 C C . LYS A 1 73 ? -24.945 -27.273 -0.013 1.00 70.25 73 LYS A C 1
ATOM 586 O O . LYS A 1 73 ? -23.834 -27.275 0.495 1.00 70.25 73 LYS A O 1
ATOM 591 N N . GLY A 1 74 ? -25.792 -26.263 0.211 1.00 73.00 74 GLY A N 1
ATOM 592 C CA . GLY A 1 74 ? -25.483 -25.177 1.161 1.00 73.00 74 GLY A CA 1
ATOM 593 C C . GLY A 1 74 ? -25.209 -25.694 2.583 1.00 73.00 74 GLY A C 1
ATOM 594 O O . GLY A 1 74 ? -25.595 -26.813 2.909 1.00 73.00 74 GLY A O 1
ATOM 595 N N . PHE A 1 75 ? -24.530 -24.905 3.416 1.00 77.94 75 PHE A N 1
ATOM 596 C CA . PHE A 1 75 ? -24.272 -25.281 4.810 1.00 77.94 75 PHE A CA 1
ATOM 597 C C . PHE A 1 75 ? -25.546 -25.104 5.640 1.00 77.94 75 PHE A C 1
ATOM 599 O O . PHE A 1 75 ? -26.000 -23.977 5.814 1.00 77.94 75 PHE A O 1
ATOM 606 N N . SER A 1 76 ? -26.150 -26.209 6.082 1.00 87.00 76 SER A N 1
ATOM 607 C CA . SER A 1 76 ? -27.292 -26.188 7.002 1.00 87.00 76 SER A CA 1
ATOM 608 C C . SER A 1 76 ? -26.845 -25.732 8.388 1.00 87.00 76 SER A C 1
ATOM 610 O O . SER A 1 76 ? -25.801 -26.166 8.870 1.00 87.00 76 SER A O 1
ATOM 612 N N . THR A 1 77 ? -27.631 -24.865 9.017 1.00 87.19 77 THR A N 1
ATOM 613 C CA . THR A 1 77 ? -27.282 -24.201 10.279 1.00 87.19 77 THR A CA 1
ATOM 614 C C . THR A 1 77 ? -28.523 -24.012 11.146 1.00 87.19 77 THR A C 1
ATOM 616 O O . THR A 1 77 ? -29.644 -23.915 10.640 1.00 87.19 77 THR A O 1
ATOM 619 N N . THR A 1 78 ? -28.322 -23.946 12.460 1.00 89.50 78 THR A N 1
ATOM 620 C CA . THR A 1 78 ? -29.370 -23.592 13.424 1.00 89.50 78 THR A CA 1
ATOM 621 C C . THR A 1 78 ? -29.367 -22.085 13.634 1.00 89.50 78 THR A C 1
ATOM 623 O O . THR A 1 78 ? -28.326 -21.507 13.938 1.00 89.50 78 THR A O 1
ATOM 626 N N . HIS A 1 79 ? -30.514 -21.436 13.450 1.00 92.62 79 HIS A N 1
ATOM 627 C CA . HIS A 1 79 ? -30.686 -20.001 13.664 1.00 92.62 79 HIS A CA 1
ATOM 628 C C . HIS A 1 79 ? -31.523 -19.751 14.929 1.00 92.62 79 HIS A C 1
ATOM 630 O O . HIS A 1 79 ? -32.441 -20.526 15.209 1.00 92.62 79 HIS A O 1
ATOM 636 N N . PRO A 1 80 ? -31.252 -18.682 15.696 1.00 92.25 80 PRO A N 1
ATOM 637 C CA . PRO A 1 80 ? -32.125 -18.275 16.792 1.00 92.25 80 PRO A CA 1
ATOM 638 C C . PRO A 1 80 ? -33.420 -17.656 16.246 1.00 92.25 80 PRO A C 1
ATOM 640 O O . PRO A 1 80 ? -33.391 -16.934 15.249 1.00 92.25 80 PRO A O 1
ATOM 643 N N . LEU A 1 81 ? -34.543 -17.915 16.915 1.00 91.75 81 LEU A N 1
ATOM 644 C CA . LEU A 1 81 ? -35.843 -17.307 16.633 1.00 91.75 81 LEU A CA 1
ATOM 645 C C . LEU A 1 81 ? -36.027 -16.043 17.477 1.00 91.75 81 LEU A C 1
ATOM 647 O O . LEU A 1 81 ? -35.931 -16.077 18.705 1.00 91.75 81 LEU A O 1
ATOM 651 N N . LEU A 1 82 ? -36.357 -14.925 16.834 1.00 91.25 82 LEU A N 1
ATOM 652 C CA . LEU A 1 82 ? -36.679 -13.671 17.511 1.00 91.25 82 LEU A CA 1
ATOM 653 C C . LEU A 1 82 ? -38.091 -13.717 18.117 1.00 91.25 82 LEU A C 1
ATOM 655 O O . LEU A 1 82 ? -38.987 -14.389 17.607 1.00 91.25 82 LEU A O 1
ATOM 659 N N . ASN A 1 83 ? -38.349 -12.916 19.158 1.00 88.94 83 ASN A N 1
ATOM 660 C CA . ASN A 1 83 ? -39.665 -12.863 19.821 1.00 88.94 83 ASN A CA 1
ATOM 661 C C . ASN A 1 83 ? -40.826 -12.596 18.841 1.00 88.94 83 ASN A C 1
ATOM 663 O O . ASN A 1 83 ? -41.894 -13.197 18.956 1.00 88.94 83 ASN A O 1
ATOM 667 N N . LYS A 1 84 ? -40.599 -11.743 17.834 1.00 89.75 84 LYS A N 1
ATOM 668 C CA . LYS A 1 84 ? -41.578 -11.440 16.777 1.00 89.75 84 LYS A CA 1
ATOM 669 C C . LYS A 1 84 ? -41.881 -12.659 15.892 1.00 89.75 84 LYS A C 1
ATOM 671 O O . LYS A 1 84 ? -43.023 -12.842 15.476 1.00 89.75 84 LYS A O 1
ATOM 676 N N . GLU A 1 85 ? -40.885 -13.503 15.628 1.00 94.38 85 GLU A N 1
ATOM 677 C CA . GLU A 1 85 ? -41.034 -14.746 14.858 1.00 94.38 85 GLU A CA 1
ATOM 678 C C . GLU A 1 85 ? -41.759 -15.810 15.672 1.00 94.38 85 GLU A C 1
ATOM 680 O O . GLU A 1 85 ? -42.663 -16.456 15.153 1.00 94.38 85 GLU A O 1
ATOM 685 N N . ILE A 1 86 ? -41.436 -15.927 16.963 1.00 93.25 86 ILE A N 1
ATOM 686 C CA . ILE A 1 86 ? -42.112 -16.837 17.894 1.00 93.25 86 ILE A CA 1
ATOM 687 C C . ILE A 1 86 ? -43.602 -16.497 17.986 1.00 93.25 86 ILE A C 1
ATOM 689 O O . ILE A 1 86 ? -44.438 -17.395 17.910 1.00 93.25 86 ILE A O 1
ATOM 693 N N . GLN A 1 87 ? -43.960 -15.214 18.107 1.00 92.38 87 GLN A N 1
ATOM 694 C CA . GLN A 1 87 ? -45.365 -14.792 18.113 1.00 92.38 87 GLN A CA 1
ATOM 695 C C . GLN A 1 87 ? -46.068 -15.112 16.787 1.00 92.38 87 GLN A C 1
ATOM 697 O O . GLN A 1 87 ? -47.176 -15.652 16.795 1.00 92.38 87 GLN A O 1
ATOM 702 N N . ALA A 1 88 ? -45.420 -14.838 15.650 1.00 93.06 88 ALA A N 1
ATOM 703 C CA . ALA A 1 88 ? -45.972 -15.149 14.332 1.00 93.06 88 ALA A CA 1
ATOM 704 C C . ALA A 1 88 ? -46.158 -16.663 14.120 1.00 93.06 88 ALA A C 1
ATOM 706 O O . ALA A 1 88 ? -47.190 -17.086 13.600 1.00 93.06 88 ALA A O 1
ATOM 707 N N . LEU A 1 89 ? -45.189 -17.473 14.557 1.00 94.31 89 LEU A N 1
ATOM 708 C CA . LEU A 1 89 ? -45.235 -18.933 14.510 1.00 94.31 89 LEU A CA 1
ATOM 709 C C . LEU A 1 89 ? -46.328 -19.490 15.419 1.00 94.31 89 LEU A C 1
ATOM 711 O O . LEU A 1 89 ? -47.115 -20.303 14.956 1.00 94.31 89 LEU A O 1
ATOM 715 N N . LYS A 1 90 ? -46.437 -19.034 16.674 1.00 93.38 90 LYS A N 1
ATOM 716 C CA . LYS A 1 90 ? -47.504 -19.467 17.595 1.00 93.38 90 LYS A CA 1
ATOM 717 C C . LYS A 1 90 ? -48.893 -19.163 17.036 1.00 93.38 90 LYS A C 1
ATOM 719 O O . LYS A 1 90 ? -49.756 -20.035 17.061 1.00 93.38 90 LYS A O 1
ATOM 724 N N . ASN A 1 91 ? -49.087 -17.961 16.491 1.00 93.06 91 ASN A N 1
ATOM 725 C CA . ASN A 1 91 ? -50.353 -17.562 15.879 1.00 93.06 91 ASN A CA 1
ATOM 726 C C . ASN A 1 91 ? -50.677 -18.399 14.629 1.00 93.06 91 ASN A C 1
ATOM 728 O O . ASN A 1 91 ? -51.798 -18.861 14.443 1.00 93.06 91 ASN A O 1
ATOM 732 N N . TRP A 1 92 ? -49.689 -18.647 13.765 1.00 94.00 92 TRP A N 1
ATOM 733 C CA . TRP A 1 92 ? -49.911 -19.506 12.605 1.00 94.00 92 TRP A CA 1
ATOM 734 C C . TRP A 1 92 ? -50.185 -20.961 13.009 1.00 94.00 92 TRP A C 1
ATOM 736 O O . TRP A 1 92 ? -51.121 -21.561 12.491 1.00 94.00 92 TRP A O 1
ATOM 746 N N . LEU A 1 93 ? -49.416 -21.528 13.941 1.00 91.62 93 LEU A N 1
ATOM 747 C CA . LEU A 1 93 ? -49.564 -22.917 14.378 1.00 91.62 93 LEU A CA 1
ATOM 748 C C . LEU A 1 93 ? -50.894 -23.170 15.101 1.00 91.62 93 LEU A C 1
ATOM 750 O O . LEU A 1 93 ? -51.468 -24.240 14.913 1.00 91.62 93 LEU A O 1
ATOM 754 N N . SER A 1 94 ? -51.424 -22.198 15.853 1.00 90.94 94 SER A N 1
ATOM 755 C CA . SER A 1 94 ? -52.753 -22.324 16.464 1.00 90.94 94 SER A CA 1
ATOM 756 C C . SER A 1 94 ? -53.854 -22.385 15.402 1.00 90.94 94 SER A C 1
ATOM 758 O O . SER A 1 94 ? -54.706 -23.267 15.461 1.00 90.94 94 SER A O 1
ATOM 760 N N . ILE A 1 95 ? -53.786 -21.529 14.376 1.00 90.62 95 ILE A N 1
ATOM 761 C CA . ILE A 1 95 ? -54.735 -21.510 13.251 1.00 90.62 95 ILE A CA 1
ATOM 762 C C . ILE A 1 95 ? -54.568 -22.750 12.366 1.00 90.62 95 ILE A C 1
ATOM 764 O O . ILE A 1 95 ? -55.550 -23.286 11.853 1.00 90.62 95 ILE A O 1
ATOM 768 N N . ARG A 1 96 ? -53.338 -23.240 12.195 1.00 90.19 96 ARG A N 1
ATOM 769 C CA . ARG A 1 96 ? -53.011 -24.409 11.369 1.00 90.19 96 ARG A CA 1
ATOM 770 C C . ARG A 1 96 ? -53.773 -25.669 11.799 1.00 90.19 96 ARG A C 1
ATOM 772 O O . ARG A 1 96 ? -54.060 -26.488 10.934 1.00 90.19 96 ARG A O 1
ATOM 779 N N . THR A 1 97 ? -54.150 -25.812 13.073 1.00 88.12 97 THR A N 1
ATOM 780 C CA . THR A 1 97 ? -54.952 -26.956 13.568 1.00 88.12 97 THR A CA 1
ATOM 781 C C . THR A 1 97 ? -56.322 -27.081 12.890 1.00 88.12 97 THR A C 1
ATOM 783 O O . THR A 1 97 ? -56.842 -28.182 12.756 1.00 88.12 97 THR A O 1
ATOM 786 N N . SER A 1 98 ? -56.873 -25.972 12.386 1.00 87.62 98 SER A N 1
ATOM 787 C CA . SER A 1 98 ? -58.150 -25.930 11.655 1.00 87.62 98 SER A CA 1
ATOM 788 C C . SER A 1 98 ? -58.044 -26.301 10.168 1.00 87.62 98 SER A C 1
ATOM 790 O O . SER A 1 98 ? -59.053 -26.329 9.463 1.00 87.62 98 SER A O 1
ATOM 792 N N . TYR A 1 99 ? -56.835 -26.563 9.656 1.00 87.00 99 TYR A N 1
ATOM 793 C CA . TYR A 1 99 ? -56.627 -26.898 8.247 1.00 87.00 99 TYR A CA 1
ATOM 794 C C . TYR A 1 99 ? -56.804 -28.402 8.001 1.00 87.00 99 TYR A C 1
ATOM 796 O O . TYR A 1 99 ? -56.425 -29.219 8.841 1.00 87.00 99 TYR A O 1
ATOM 804 N N . PRO A 1 100 ? -57.289 -28.801 6.811 1.00 82.62 100 PRO A N 1
ATOM 805 C CA . PRO A 1 100 ? -57.268 -30.202 6.401 1.00 82.62 100 PRO A CA 1
ATOM 806 C C . PRO A 1 100 ? -55.845 -30.775 6.495 1.00 82.62 100 PRO A C 1
ATOM 808 O O . PRO A 1 100 ? -54.898 -30.113 6.073 1.00 82.62 100 PRO A O 1
ATOM 811 N N . HIS A 1 101 ? -55.691 -32.000 7.008 1.00 84.12 101 HIS A N 1
ATOM 812 C CA . HIS A 1 101 ? -54.388 -32.666 7.188 1.00 84.12 101 HIS A CA 1
ATOM 813 C C . HIS A 1 101 ? -53.394 -31.889 8.082 1.00 84.12 101 HIS A C 1
ATOM 815 O O . HIS A 1 101 ? -52.181 -31.888 7.836 1.00 84.12 101 HIS A O 1
ATOM 821 N N . ALA A 1 102 ? -53.895 -31.239 9.140 1.00 80.81 102 ALA A N 1
ATOM 822 C CA . ALA A 1 102 ? -53.073 -30.555 10.143 1.00 80.81 102 ALA A CA 1
ATOM 823 C C . ALA A 1 102 ? -52.029 -31.472 10.817 1.00 80.81 102 ALA A C 1
ATOM 825 O O . ALA A 1 102 ? -50.980 -30.983 11.230 1.00 80.81 102 ALA A O 1
ATOM 826 N N . GLU A 1 103 ? -52.254 -32.788 10.847 1.00 81.12 103 GLU A N 1
ATOM 827 C CA . GLU A 1 103 ? -51.294 -33.797 11.335 1.00 81.12 103 GLU A CA 1
ATOM 828 C C . GLU A 1 103 ? -50.025 -33.930 10.468 1.00 81.12 103 GLU A C 1
ATOM 830 O O . GLU A 1 103 ? -49.084 -34.631 10.827 1.00 81.12 103 GLU A O 1
ATOM 835 N N . SER A 1 104 ? -49.969 -33.284 9.299 1.00 86.50 104 SER A N 1
ATOM 836 C CA . SER A 1 104 ? -48.788 -33.354 8.431 1.00 86.50 104 SER A CA 1
ATOM 837 C C . SER A 1 104 ? -47.535 -32.742 9.074 1.00 86.50 104 SER A C 1
ATOM 839 O O . SER A 1 104 ? -47.608 -31.796 9.857 1.00 86.50 104 SER A O 1
ATOM 841 N N . GLU A 1 105 ? -46.355 -33.229 8.677 1.00 89.44 105 GLU A N 1
ATOM 842 C CA . GLU A 1 105 ? -45.065 -32.755 9.207 1.00 89.44 105 GLU A CA 1
ATOM 843 C C . GLU A 1 105 ? -44.690 -31.324 8.769 1.00 89.44 105 GLU A C 1
ATOM 845 O O . GLU A 1 105 ? -43.783 -30.715 9.336 1.00 89.44 105 GLU A O 1
ATOM 850 N N . TRP A 1 106 ? -45.370 -30.767 7.760 1.00 91.69 106 TRP A N 1
ATOM 851 C CA . TRP A 1 106 ? -45.010 -29.494 7.129 1.00 91.69 106 TRP A CA 1
ATOM 852 C C . TRP A 1 106 ? -45.576 -28.280 7.871 1.00 91.69 106 TRP A C 1
ATOM 854 O O . TRP A 1 106 ? -46.767 -28.219 8.188 1.00 91.69 106 TRP A O 1
ATOM 864 N N . VAL A 1 107 ? -44.751 -27.245 8.053 1.00 92.12 107 VAL A N 1
ATOM 865 C CA . VAL A 1 107 ? -45.154 -26.014 8.756 1.00 92.12 107 VAL A CA 1
ATOM 866 C C . VAL A 1 107 ? -46.193 -25.220 7.964 1.00 92.12 107 VAL A C 1
ATOM 868 O O . VAL A 1 107 ? -47.159 -24.719 8.537 1.00 92.12 107 VAL A O 1
ATOM 871 N N . PHE A 1 108 ? -46.038 -25.108 6.642 1.00 93.19 108 PHE A N 1
ATOM 872 C CA . PHE A 1 108 ? -46.891 -24.261 5.804 1.00 93.19 108 PHE A CA 1
ATOM 873 C C . PHE A 1 108 ? -47.767 -25.074 4.850 1.00 93.19 108 PHE A C 1
ATOM 875 O O . PHE A 1 108 ? -47.285 -25.662 3.880 1.00 93.19 108 PHE A O 1
ATOM 882 N N . LEU A 1 109 ? -49.079 -25.044 5.104 1.00 90.44 109 LEU A N 1
ATOM 883 C CA . LEU A 1 109 ? -50.079 -25.813 4.366 1.00 90.44 109 LEU A CA 1
ATOM 884 C C . LEU A 1 109 ? -50.844 -24.959 3.346 1.00 90.44 109 LEU A C 1
ATOM 886 O O . LEU A 1 109 ? -51.154 -23.777 3.552 1.00 90.44 109 LEU A O 1
ATOM 890 N N . SER A 1 110 ? -51.167 -25.591 2.220 1.00 87.81 110 SER A N 1
ATOM 891 C CA . SER A 1 110 ? -52.127 -25.095 1.236 1.00 87.81 110 SER A CA 1
ATOM 892 C C . SER A 1 110 ? -53.568 -25.292 1.725 1.00 87.81 110 SER A C 1
ATOM 894 O O . SER A 1 110 ? -53.823 -26.021 2.679 1.00 87.81 110 SER A O 1
ATOM 896 N N . ARG A 1 111 ? -54.545 -24.696 1.025 1.00 82.88 111 ARG A N 1
ATOM 897 C CA . ARG A 1 111 ? -55.980 -24.847 1.348 1.00 82.88 111 ARG A CA 1
ATOM 898 C C . ARG A 1 111 ? -56.465 -26.305 1.357 1.00 82.88 111 ARG A C 1
ATOM 900 O O . ARG A 1 111 ? -57.445 -26.603 2.020 1.00 82.88 111 ARG A O 1
ATOM 907 N N . LYS A 1 112 ? -55.796 -27.193 0.613 1.00 81.50 112 LYS A N 1
ATOM 908 C CA . LYS A 1 112 ? -56.132 -28.624 0.519 1.00 81.50 112 LYS A CA 1
ATOM 909 C C . LYS A 1 112 ? -55.374 -29.495 1.538 1.00 81.50 112 LYS A C 1
ATOM 911 O O . LYS A 1 112 ? -55.515 -30.709 1.501 1.00 81.50 112 LYS A O 1
ATOM 916 N N . GLY A 1 113 ? -54.540 -28.905 2.401 1.00 77.94 113 GLY A N 1
ATOM 917 C CA . GLY A 1 113 ? -53.730 -29.634 3.389 1.00 77.94 113 GLY A CA 1
ATOM 918 C C . GLY A 1 113 ? -52.375 -30.148 2.893 1.00 77.94 113 GLY A C 1
ATOM 919 O O . GLY A 1 113 ? -51.579 -30.643 3.678 1.00 77.94 113 GLY A O 1
ATOM 920 N N . ASN A 1 114 ? -52.067 -29.984 1.604 1.00 85.31 114 ASN A N 1
ATOM 921 C CA . ASN A 1 114 ? -50.760 -30.329 1.030 1.00 85.31 114 ASN A CA 1
ATOM 922 C C . ASN A 1 114 ? -49.703 -29.248 1.324 1.00 85.31 114 ASN A C 1
ATOM 924 O O . ASN A 1 114 ? -50.090 -28.082 1.487 1.00 85.31 114 ASN A O 1
ATOM 928 N N . PRO A 1 115 ? -48.393 -29.574 1.304 1.00 86.94 115 PRO A N 1
ATOM 929 C CA . PRO A 1 115 ? -47.324 -28.586 1.446 1.00 86.94 115 PRO A CA 1
ATOM 930 C C . PRO A 1 115 ? -47.437 -27.474 0.399 1.00 86.94 115 PRO A C 1
ATOM 932 O O . PRO A 1 115 ? -47.809 -27.704 -0.758 1.00 86.94 115 PRO A O 1
ATOM 935 N N . LEU A 1 116 ? -47.130 -26.243 0.809 1.00 90.69 116 LEU A N 1
ATOM 936 C CA . LEU A 1 116 ? -47.206 -25.082 -0.071 1.00 90.69 116 LEU A CA 1
ATOM 937 C C . LEU A 1 116 ? -46.227 -25.224 -1.252 1.00 90.69 116 LEU A C 1
ATOM 939 O O . LEU A 1 116 ? -45.057 -25.548 -1.072 1.00 90.69 116 LEU A O 1
ATOM 943 N N . SER A 1 117 ? -46.683 -24.963 -2.480 1.00 91.12 117 SER A N 1
ATOM 944 C CA . SER A 1 117 ? -45.810 -25.040 -3.656 1.00 91.12 117 SER A CA 1
ATOM 945 C C . SER A 1 117 ? -44.986 -23.760 -3.841 1.00 91.12 117 SER A C 1
ATOM 947 O O . SER A 1 117 ? -45.405 -22.658 -3.478 1.00 91.12 117 SER A O 1
ATOM 949 N N . ARG A 1 118 ? -43.826 -23.877 -4.504 1.00 90.88 118 ARG A N 1
ATOM 950 C CA . ARG A 1 118 ? -42.983 -22.720 -4.861 1.00 90.88 118 ARG A CA 1
ATOM 951 C C . ARG A 1 118 ? -43.738 -21.685 -5.707 1.00 90.88 118 ARG A C 1
ATOM 953 O O . ARG A 1 118 ? -43.525 -20.490 -5.524 1.00 90.88 118 ARG A O 1
ATOM 960 N N . GLN A 1 119 ? -44.589 -22.137 -6.631 1.00 90.38 119 GLN A N 1
ATOM 961 C CA . GLN A 1 119 ? -45.424 -21.258 -7.459 1.00 90.38 119 GLN A CA 1
ATOM 962 C C . GLN A 1 119 ? -46.451 -20.510 -6.607 1.00 90.38 119 GLN A C 1
ATOM 964 O O . GLN A 1 119 ? -46.610 -19.303 -6.768 1.00 90.38 119 GLN A O 1
ATOM 969 N N . GLN A 1 120 ? -47.080 -21.192 -5.646 1.00 90.88 120 GLN A N 1
ATOM 970 C CA . GLN A 1 120 ? -48.019 -20.548 -4.734 1.00 90.88 120 GLN A CA 1
ATOM 971 C C . GLN A 1 120 ? -47.325 -19.488 -3.873 1.00 90.88 120 GLN A C 1
ATOM 973 O O . GLN A 1 120 ? -47.868 -18.402 -3.692 1.00 90.88 120 GLN A O 1
ATOM 978 N N . PHE A 1 121 ? -46.112 -19.761 -3.383 1.00 92.44 121 PHE A N 1
ATOM 979 C CA . PHE A 1 121 ? -45.341 -18.760 -2.644 1.00 92.44 121 PHE A CA 1
ATOM 980 C C . PHE A 1 121 ? -44.970 -17.550 -3.516 1.00 92.44 121 PHE A C 1
ATOM 982 O O . PHE A 1 121 ? -45.098 -16.410 -3.074 1.00 92.44 121 PHE A O 1
ATOM 989 N N . TYR A 1 122 ? -44.575 -17.777 -4.772 1.00 93.38 122 TYR A N 1
ATOM 990 C CA . TYR A 1 122 ? -44.336 -16.689 -5.722 1.00 93.38 122 TYR A CA 1
ATOM 991 C C . TYR A 1 122 ? -45.573 -15.799 -5.879 1.00 93.38 122 TYR A C 1
ATOM 993 O O . TYR A 1 122 ? -45.470 -14.579 -5.774 1.00 93.38 122 TYR A O 1
ATOM 1001 N N . HIS A 1 123 ? -46.744 -16.411 -6.064 1.00 90.56 123 HIS A N 1
ATOM 1002 C CA . HIS A 1 123 ? -48.003 -15.688 -6.206 1.00 90.56 123 HIS A CA 1
ATOM 1003 C C . HIS A 1 123 ? -48.377 -14.906 -4.936 1.00 90.56 123 HIS A C 1
ATOM 1005 O O . HIS A 1 123 ? -48.806 -13.759 -5.040 1.00 90.56 123 HIS A O 1
ATOM 1011 N N . ILE A 1 124 ? -48.152 -15.476 -3.744 1.00 91.19 124 ILE A N 1
ATOM 1012 C CA . ILE A 1 124 ? -48.365 -14.780 -2.462 1.00 91.19 124 ILE A CA 1
ATOM 1013 C C . ILE A 1 124 ? -47.501 -13.516 -2.388 1.00 91.19 124 ILE A C 1
ATOM 1015 O O . ILE A 1 124 ? -48.029 -12.445 -2.117 1.00 91.19 124 ILE A O 1
ATOM 1019 N N . ILE A 1 125 ? -46.198 -13.612 -2.671 1.00 92.50 125 ILE A N 1
ATOM 1020 C CA . ILE A 1 125 ? -45.291 -12.455 -2.593 1.00 92.50 125 ILE A CA 1
ATOM 1021 C C . ILE A 1 125 ? -45.602 -11.403 -3.656 1.00 92.50 125 ILE A C 1
ATOM 1023 O O . ILE A 1 125 ? -45.604 -10.215 -3.344 1.00 92.50 125 ILE A O 1
ATOM 1027 N N . SER A 1 126 ? -45.898 -11.822 -4.886 1.00 90.25 126 SER A N 1
ATOM 1028 C CA . SER A 1 126 ? -46.238 -10.899 -5.972 1.00 90.25 126 SER A CA 1
ATOM 1029 C C . SER A 1 126 ? -47.541 -10.142 -5.683 1.00 90.25 126 SER A C 1
ATOM 1031 O O . SER A 1 126 ? -47.583 -8.924 -5.842 1.00 90.25 126 SER A O 1
ATOM 1033 N N . THR A 1 127 ? -48.564 -10.829 -5.163 1.00 89.06 127 THR A N 1
ATOM 1034 C CA . THR A 1 127 ? -49.846 -10.206 -4.787 1.00 89.06 127 THR A CA 1
ATOM 1035 C C . THR A 1 127 ? -49.681 -9.268 -3.591 1.00 89.06 127 THR A C 1
ATOM 1037 O O . THR A 1 127 ? -50.154 -8.135 -3.630 1.00 89.06 127 THR A O 1
ATOM 1040 N N . SER A 1 128 ? -48.953 -9.690 -2.549 1.00 90.31 128 SER A N 1
ATOM 1041 C CA . SER A 1 128 ? -48.644 -8.826 -1.402 1.00 90.31 128 SER A CA 1
ATOM 1042 C C . SER A 1 128 ? -47.831 -7.595 -1.813 1.00 90.31 128 SER A C 1
ATOM 1044 O O . SER A 1 128 ? -48.041 -6.521 -1.260 1.00 90.31 128 SER A O 1
ATOM 1046 N N . GLY A 1 129 ? -46.932 -7.728 -2.794 1.00 89.44 129 GLY A N 1
ATOM 1047 C CA . GLY A 1 129 ? -46.169 -6.613 -3.353 1.00 89.44 129 GLY A CA 1
ATOM 1048 C C . GLY A 1 129 ? -47.042 -5.593 -4.080 1.00 89.44 129 GLY A C 1
ATOM 1049 O O . GLY A 1 129 ? -46.892 -4.395 -3.846 1.00 89.44 129 GLY A O 1
ATOM 1050 N N . GLY A 1 130 ? -47.994 -6.068 -4.892 1.00 86.81 130 GLY A N 1
ATOM 1051 C CA . GLY A 1 130 ? -48.992 -5.217 -5.546 1.00 86.81 130 GLY A CA 1
ATOM 1052 C C . GLY A 1 130 ? -49.880 -4.483 -4.539 1.00 86.81 130 GLY A C 1
ATOM 1053 O O . GLY A 1 130 ? -50.039 -3.269 -4.631 1.00 86.81 130 GLY A O 1
ATOM 1054 N N . ASN A 1 131 ? -50.372 -5.189 -3.515 1.00 86.75 131 ASN A N 1
ATOM 1055 C CA . ASN A 1 131 ? -51.187 -4.598 -2.446 1.00 86.75 131 ASN A CA 1
ATOM 1056 C C . ASN A 1 131 ? -50.411 -3.588 -1.583 1.00 86.75 131 ASN A C 1
ATOM 1058 O O . ASN A 1 131 ? -51.008 -2.674 -1.025 1.00 86.75 131 ASN A O 1
ATOM 1062 N N . ALA A 1 132 ? -49.088 -3.740 -1.471 1.00 87.88 132 ALA A N 1
ATOM 1063 C CA . ALA A 1 132 ? -48.215 -2.799 -0.772 1.00 87.88 132 ALA A CA 1
ATOM 1064 C C . ALA A 1 132 ? -47.857 -1.552 -1.609 1.00 87.88 132 ALA A C 1
ATOM 1066 O O . ALA A 1 132 ? -47.134 -0.690 -1.113 1.00 87.88 132 ALA A O 1
ATOM 1067 N N . GLY A 1 133 ? -48.318 -1.451 -2.864 1.00 85.06 133 GLY A N 1
ATOM 1068 C CA . GLY A 1 133 ? -48.023 -0.318 -3.750 1.00 85.06 133 GLY A CA 1
ATOM 1069 C C . GLY A 1 133 ? -46.548 -0.212 -4.154 1.00 85.06 133 GLY A C 1
ATOM 1070 O O . GLY A 1 133 ? -46.064 0.877 -4.461 1.00 85.06 133 GLY A O 1
ATOM 1071 N N . LEU A 1 134 ? -45.804 -1.321 -4.119 1.00 85.56 134 LEU A N 1
ATOM 1072 C CA . LEU A 1 134 ? -44.370 -1.319 -4.396 1.00 85.56 134 LEU A CA 1
ATOM 1073 C C . LEU A 1 134 ? -44.118 -1.230 -5.910 1.00 85.56 134 LEU A C 1
ATOM 1075 O O . LEU A 1 134 ? -44.683 -1.982 -6.697 1.00 85.56 134 LEU A O 1
ATOM 1079 N N . SER A 1 135 ? -43.232 -0.319 -6.324 1.00 76.25 135 SER A N 1
ATOM 1080 C CA . SER A 1 135 ? -42.929 -0.030 -7.739 1.00 76.25 135 SER A CA 1
ATOM 1081 C C . SER A 1 135 ? -42.120 -1.123 -8.457 1.00 76.25 135 SER A C 1
ATOM 1083 O O . SER A 1 135 ? -41.898 -1.051 -9.667 1.00 76.25 135 SER A O 1
ATOM 1085 N N . LEU A 1 136 ? -41.660 -2.137 -7.719 1.00 81.06 136 LEU A N 1
ATOM 1086 C CA . LEU A 1 136 ? -40.853 -3.251 -8.212 1.00 81.06 136 LEU A CA 1
ATOM 1087 C C . LEU A 1 136 ? -41.702 -4.516 -8.361 1.00 81.06 136 LEU A C 1
ATOM 1089 O O . LEU A 1 136 ? -42.541 -4.819 -7.519 1.00 81.06 136 LEU A O 1
ATOM 1093 N N . GLU A 1 137 ? -41.411 -5.317 -9.386 1.00 82.19 137 GLU A N 1
ATOM 1094 C CA . GLU A 1 137 ? -41.958 -6.671 -9.506 1.00 82.19 137 GLU A CA 1
ATOM 1095 C C . GLU A 1 137 ? -41.301 -7.592 -8.470 1.00 82.19 137 GLU A C 1
ATOM 1097 O O . GLU A 1 137 ? -40.161 -8.031 -8.632 1.00 82.19 137 GLU A O 1
ATOM 1102 N N . ILE A 1 138 ? -42.014 -7.873 -7.378 1.00 87.81 138 ILE A N 1
ATOM 1103 C CA . ILE A 1 138 ? -41.456 -8.611 -6.241 1.00 87.81 138 ILE A CA 1
ATOM 1104 C C . ILE A 1 138 ? -41.579 -10.114 -6.446 1.00 87.81 138 ILE A C 1
ATOM 1106 O O . ILE A 1 138 ? -42.655 -10.645 -6.719 1.00 87.81 138 ILE A O 1
ATOM 1110 N N . HIS A 1 139 ? -40.477 -10.820 -6.198 1.00 89.62 139 HIS A N 1
ATOM 1111 C CA . HIS A 1 139 ? -40.445 -12.275 -6.156 1.00 89.62 139 HIS A CA 1
ATOM 1112 C C . HIS A 1 139 ? -39.705 -12.802 -4.912 1.00 89.62 139 HIS A C 1
ATOM 1114 O O . HIS A 1 139 ? -38.802 -12.135 -4.399 1.00 89.62 139 HIS A O 1
ATOM 1120 N N . PRO A 1 140 ? -39.960 -14.048 -4.465 1.00 88.69 140 PRO A N 1
ATOM 1121 C CA . PRO A 1 140 ? -39.381 -14.611 -3.239 1.00 88.69 140 PRO A CA 1
ATOM 1122 C C . PRO A 1 140 ? -37.856 -14.501 -3.086 1.00 88.69 140 PRO A C 1
ATOM 1124 O O . PRO A 1 140 ? -37.354 -14.303 -1.985 1.00 88.69 140 PRO A O 1
ATOM 1127 N N . HIS A 1 141 ? -37.089 -14.599 -4.180 1.00 88.19 141 HIS A N 1
ATOM 1128 C CA . HIS A 1 141 ? -35.623 -14.498 -4.109 1.00 88.19 141 HIS A CA 1
ATOM 1129 C C . HIS A 1 141 ? -35.127 -13.095 -3.707 1.00 88.19 141 HIS A C 1
ATOM 1131 O O . HIS A 1 141 ? -34.018 -12.972 -3.188 1.00 88.19 141 HIS A O 1
ATOM 1137 N N . MET A 1 142 ? -35.948 -12.048 -3.877 1.00 91.00 142 MET A N 1
ATOM 1138 C CA . MET A 1 142 ? -35.613 -10.703 -3.405 1.00 91.00 142 MET A CA 1
ATOM 1139 C C . MET A 1 142 ? -35.564 -10.653 -1.881 1.00 91.00 142 MET A C 1
ATOM 1141 O O . MET A 1 142 ? -34.695 -9.976 -1.353 1.00 91.00 142 MET A O 1
ATOM 1145 N N . LEU A 1 143 ? -36.415 -11.395 -1.160 1.00 91.50 143 LEU A N 1
ATOM 1146 C CA . LEU A 1 143 ? -36.397 -11.426 0.311 1.00 91.50 143 LEU A CA 1
ATOM 1147 C C . LEU A 1 143 ? -35.072 -11.971 0.846 1.00 91.50 143 LEU A C 1
ATOM 1149 O O . LEU A 1 143 ? -34.504 -11.416 1.781 1.00 91.50 143 LEU A O 1
ATOM 1153 N N . ARG A 1 144 ? -34.525 -12.996 0.186 1.00 90.25 144 ARG A N 1
ATOM 1154 C CA . ARG A 1 144 ? -33.206 -13.544 0.517 1.00 90.25 144 ARG A CA 1
ATOM 1155 C C . ARG A 1 144 ? -32.073 -12.556 0.236 1.00 90.25 144 ARG A C 1
ATOM 1157 O O . ARG A 1 144 ? -31.166 -12.433 1.052 1.00 90.25 144 ARG A O 1
ATOM 1164 N N . HIS A 1 145 ? -32.107 -11.851 -0.894 1.00 88.75 145 HIS A N 1
ATOM 1165 C CA . HIS A 1 145 ? -31.125 -10.794 -1.153 1.00 88.75 145 HIS A CA 1
ATOM 1166 C C . HIS A 1 145 ? -31.269 -9.637 -0.161 1.00 88.75 145 HIS A C 1
ATOM 1168 O O . HIS A 1 145 ? -30.266 -9.110 0.302 1.00 88.75 145 HIS A O 1
ATOM 1174 N N . SER A 1 146 ? -32.502 -9.291 0.208 1.00 90.19 146 SER A N 1
ATOM 1175 C CA . SER A 1 146 ? -32.797 -8.249 1.194 1.00 90.19 146 SER A CA 1
ATOM 1176 C C . SER A 1 146 ? -32.268 -8.623 2.573 1.00 90.19 146 SER A C 1
ATOM 1178 O O . SER A 1 146 ? -31.715 -7.764 3.242 1.00 90.19 146 SER A O 1
ATOM 1180 N N . CYS A 1 147 ? -32.355 -9.899 2.965 1.00 91.31 147 CYS A N 1
ATOM 1181 C CA . CYS A 1 147 ? -31.697 -10.437 4.158 1.00 91.31 147 CYS A CA 1
ATOM 1182 C C . CYS A 1 147 ? -30.184 -10.187 4.113 1.00 91.31 147 CYS A C 1
ATOM 1184 O O . CYS A 1 147 ? -29.630 -9.566 5.012 1.00 91.31 147 CYS A O 1
ATOM 1186 N N . GLY A 1 148 ? -29.524 -10.592 3.021 1.00 87.19 148 GLY A N 1
ATOM 1187 C CA . GLY A 1 148 ? -28.083 -10.398 2.847 1.00 87.19 148 GLY A CA 1
ATOM 1188 C C . GLY A 1 148 ? -27.654 -8.929 2.890 1.00 87.19 148 GLY A C 1
ATOM 1189 O O . GLY A 1 148 ? -26.702 -8.599 3.590 1.00 87.19 148 GLY A O 1
ATOM 1190 N N . PHE A 1 149 ? -28.382 -8.040 2.208 1.00 84.12 149 PHE A N 1
ATOM 1191 C CA . PHE A 1 149 ? -28.138 -6.594 2.261 1.00 84.12 149 PHE A CA 1
ATOM 1192 C C . PHE A 1 149 ? -28.450 -5.990 3.634 1.00 84.12 149 PHE A C 1
ATOM 1194 O O . PHE A 1 149 ? -27.735 -5.095 4.067 1.00 84.12 149 PHE A O 1
ATOM 1201 N N . ALA A 1 150 ? -29.481 -6.463 4.338 1.00 84.25 150 ALA A N 1
ATOM 1202 C CA . ALA A 1 150 ? -29.796 -6.001 5.687 1.00 84.25 150 ALA A CA 1
ATOM 1203 C C . ALA A 1 150 ? -28.679 -6.368 6.673 1.00 84.25 150 ALA A C 1
ATOM 1205 O O . ALA A 1 150 ? -28.222 -5.499 7.407 1.00 84.25 150 ALA A O 1
ATOM 1206 N N . LEU A 1 151 ? -28.185 -7.610 6.628 1.00 85.19 151 LEU A N 1
ATOM 1207 C CA . LEU A 1 151 ? -27.063 -8.062 7.455 1.00 85.19 151 LEU A CA 1
ATOM 1208 C C . LEU A 1 151 ? -25.769 -7.305 7.115 1.00 85.19 151 LEU A C 1
ATOM 1210 O O . LEU A 1 151 ? -25.052 -6.873 8.013 1.00 85.19 151 LEU A O 1
ATOM 1214 N N . ALA A 1 152 ? -25.506 -7.074 5.826 1.00 80.88 152 ALA A N 1
ATOM 1215 C CA . ALA A 1 152 ? -24.366 -6.274 5.382 1.00 80.88 152 ALA A CA 1
ATOM 1216 C C . ALA A 1 152 ? -24.458 -4.811 5.847 1.00 80.88 152 ALA A C 1
ATOM 1218 O O . ALA A 1 152 ? -23.476 -4.252 6.325 1.00 80.88 152 ALA A O 1
ATOM 1219 N N . ASN A 1 153 ? -25.643 -4.198 5.766 1.00 76.06 153 ASN A N 1
ATOM 1220 C CA . ASN A 1 153 ? -25.882 -2.835 6.247 1.00 76.06 153 ASN A CA 1
ATOM 1221 C C . ASN A 1 153 ? -25.786 -2.722 7.776 1.00 76.06 153 ASN A C 1
ATOM 1223 O O . ASN A 1 153 ? -25.469 -1.648 8.280 1.00 76.06 153 ASN A O 1
ATOM 1227 N N . MET A 1 154 ? -26.034 -3.815 8.505 1.00 76.06 154 MET A N 1
ATOM 1228 C CA . MET A 1 154 ? -25.783 -3.924 9.947 1.00 76.06 154 MET A CA 1
ATOM 1229 C C . MET A 1 154 ? -24.291 -4.090 10.285 1.00 76.06 154 MET A C 1
ATOM 1231 O O . MET A 1 154 ? -23.951 -4.194 11.459 1.00 76.06 154 MET A O 1
ATOM 1235 N N . GLY A 1 155 ? -23.400 -4.110 9.286 1.00 63.75 155 GLY A N 1
ATOM 1236 C CA . GLY A 1 155 ? -21.955 -4.236 9.486 1.00 63.75 155 GLY A CA 1
ATOM 1237 C C . GLY A 1 155 ? -21.503 -5.641 9.888 1.00 63.75 155 GLY A C 1
ATOM 1238 O O . GLY A 1 155 ? -20.393 -5.797 10.386 1.00 63.75 155 GLY A O 1
ATOM 1239 N N . ILE A 1 156 ? -22.347 -6.661 9.694 1.00 78.88 156 ILE A N 1
ATOM 1240 C CA . ILE A 1 156 ? -22.005 -8.048 10.021 1.00 78.88 156 ILE A CA 1
ATOM 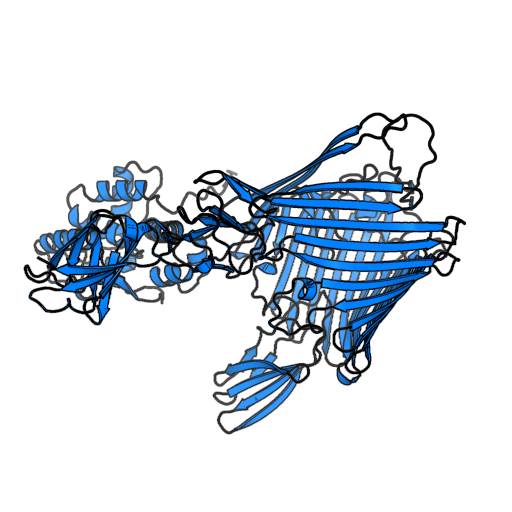1241 C C . ILE A 1 156 ? -20.927 -8.536 9.053 1.00 78.88 156 ILE A C 1
ATOM 1243 O O . ILE A 1 156 ? -21.001 -8.296 7.845 1.00 78.88 156 ILE A O 1
ATOM 1247 N N . ASP A 1 157 ? -19.928 -9.234 9.592 1.00 80.12 157 ASP A N 1
ATOM 1248 C CA . ASP A 1 157 ? -18.808 -9.749 8.815 1.00 80.12 157 ASP A CA 1
ATOM 1249 C C . ASP A 1 157 ? -19.260 -10.611 7.619 1.00 80.12 157 ASP A C 1
ATOM 1251 O O . ASP A 1 157 ? -20.211 -11.396 7.683 1.00 80.12 157 ASP A O 1
ATOM 1255 N N . THR A 1 158 ? -18.538 -10.480 6.505 1.00 81.25 158 THR A N 1
ATOM 1256 C CA . THR A 1 158 ? -18.828 -11.180 5.248 1.00 81.25 158 THR A CA 1
ATOM 1257 C C . THR A 1 158 ? -18.873 -12.694 5.389 1.00 81.25 158 THR A C 1
ATOM 1259 O O . THR A 1 158 ? -19.697 -13.336 4.729 1.00 81.25 158 THR A O 1
ATOM 1262 N N . ARG A 1 159 ? -18.018 -13.283 6.233 1.00 81.38 159 ARG A N 1
ATOM 1263 C CA . ARG A 1 159 ? -18.002 -14.722 6.470 1.00 81.38 159 ARG A CA 1
ATOM 1264 C C . ARG A 1 159 ? -19.196 -15.139 7.314 1.00 81.38 159 ARG A C 1
ATOM 1266 O O . ARG A 1 159 ? -19.870 -16.101 6.959 1.00 81.38 159 ARG A O 1
ATOM 1273 N N . LEU A 1 160 ? -19.542 -14.356 8.330 1.00 84.00 160 LEU A N 1
ATOM 1274 C CA . LEU A 1 160 ? -20.752 -14.591 9.118 1.00 84.00 160 LEU A CA 1
ATOM 1275 C C . LEU A 1 160 ? -22.019 -14.506 8.257 1.00 84.00 160 LEU A C 1
ATOM 1277 O O . LEU A 1 160 ? -22.885 -15.369 8.367 1.00 84.00 160 LEU A O 1
ATOM 1281 N N . ILE A 1 161 ? -22.117 -13.548 7.325 1.00 87.00 161 ILE A N 1
ATOM 1282 C CA . ILE A 1 161 ? -23.235 -13.489 6.364 1.00 87.00 161 ILE A CA 1
ATOM 1283 C C . ILE A 1 161 ? -23.218 -14.710 5.430 1.00 87.00 161 ILE A C 1
ATOM 1285 O O . ILE A 1 161 ? -24.275 -15.230 5.056 1.00 87.00 161 ILE A O 1
ATOM 1289 N N . GLN A 1 162 ? -22.031 -15.177 5.029 1.00 88.06 162 GLN A N 1
ATOM 1290 C CA . GLN A 1 162 ? -21.875 -16.346 4.165 1.00 88.06 162 GLN A CA 1
ATOM 1291 C C . GLN A 1 162 ? -22.415 -17.600 4.852 1.00 88.06 162 GLN A C 1
ATOM 1293 O O . GLN A 1 162 ? -23.201 -18.326 4.233 1.00 88.06 162 GLN A O 1
ATOM 1298 N N . ASP A 1 163 ? -22.025 -17.811 6.104 1.00 85.75 163 ASP A N 1
ATOM 1299 C CA . ASP A 1 163 ? -22.440 -18.948 6.916 1.00 85.75 163 ASP A CA 1
ATOM 1300 C C . ASP A 1 163 ? -23.933 -18.843 7.251 1.00 85.75 163 ASP A C 1
ATOM 1302 O O . ASP A 1 163 ? -24.682 -19.789 7.009 1.00 85.75 163 ASP A O 1
ATOM 1306 N N . TYR A 1 164 ? -24.410 -17.652 7.634 1.00 88.50 164 TYR A N 1
ATOM 1307 C CA . TYR A 1 164 ? -25.825 -17.388 7.914 1.00 88.50 164 TYR A CA 1
ATOM 1308 C C . TYR A 1 164 ? -26.727 -17.683 6.706 1.00 88.50 164 TYR A C 1
ATOM 1310 O O . TYR A 1 164 ? -27.762 -18.338 6.823 1.00 88.50 164 TYR A O 1
ATOM 1318 N N . LEU A 1 165 ? -26.346 -17.253 5.498 1.00 89.12 165 LEU A N 1
ATOM 1319 C CA . LEU A 1 165 ? -27.110 -17.547 4.280 1.00 89.12 165 LEU A CA 1
ATOM 1320 C C . LEU A 1 165 ? -26.830 -18.956 3.722 1.00 89.12 165 LEU A C 1
ATOM 1322 O O . LEU A 1 165 ? -27.536 -19.399 2.808 1.00 89.12 165 LEU A O 1
ATOM 1326 N N . GLY A 1 166 ? -25.829 -19.678 4.226 1.00 85.62 166 GLY A N 1
ATOM 1327 C CA . GLY A 1 166 ? -25.422 -20.994 3.728 1.00 85.62 166 GLY A CA 1
ATOM 1328 C C . GLY A 1 166 ? -24.822 -20.957 2.315 1.00 85.62 166 GLY A C 1
ATOM 1329 O O . GLY A 1 166 ? -25.044 -21.870 1.508 1.00 85.62 166 GLY A O 1
ATOM 1330 N N . HIS A 1 167 ? -24.117 -19.879 1.956 1.00 86.81 167 HIS A N 1
ATOM 1331 C CA . HIS A 1 167 ? -23.436 -19.741 0.667 1.00 86.81 167 HIS A CA 1
ATOM 1332 C C . HIS A 1 167 ? -22.125 -20.536 0.649 1.00 86.81 167 HIS A C 1
ATOM 1334 O O . HIS A 1 167 ? -21.187 -20.227 1.371 1.00 86.81 167 HIS A O 1
ATOM 1340 N N . ARG A 1 168 ? -21.996 -21.521 -0.249 1.00 81.19 168 ARG A N 1
ATOM 1341 C CA . ARG A 1 168 ? -20.708 -22.217 -0.441 1.00 81.19 168 ARG A CA 1
ATOM 1342 C C . ARG A 1 168 ? -19.630 -21.324 -1.040 1.00 81.19 168 ARG A C 1
ATOM 1344 O O . ARG A 1 168 ? -18.474 -21.403 -0.650 1.00 81.19 168 ARG A O 1
ATOM 1351 N N . ASN A 1 169 ? -20.015 -20.508 -2.016 1.00 77.25 169 ASN A N 1
ATOM 1352 C CA . ASN A 1 169 ? -19.100 -19.605 -2.692 1.00 77.25 169 ASN A CA 1
ATOM 1353 C C . ASN A 1 169 ? -19.279 -18.194 -2.129 1.00 77.25 169 ASN A C 1
ATOM 1355 O O . ASN A 1 169 ? -20.332 -17.578 -2.318 1.00 77.25 169 ASN A O 1
ATOM 1359 N N . ILE A 1 170 ? -18.227 -17.693 -1.484 1.00 78.19 170 ILE A N 1
ATOM 1360 C CA . ILE A 1 170 ? -18.175 -16.367 -0.863 1.00 78.19 170 ILE A CA 1
ATOM 1361 C C . ILE A 1 170 ? -18.493 -15.238 -1.854 1.00 78.19 170 ILE A C 1
ATOM 1363 O O . ILE A 1 170 ? -19.046 -14.217 -1.456 1.00 78.19 170 ILE A O 1
ATOM 1367 N N . ARG A 1 171 ? -18.277 -15.438 -3.166 1.00 74.31 171 ARG A N 1
ATOM 1368 C CA . ARG A 1 171 ? -18.647 -14.467 -4.215 1.00 74.31 171 ARG A CA 1
ATOM 1369 C C . ARG A 1 171 ? -20.126 -14.065 -4.166 1.00 74.31 171 ARG A C 1
ATOM 1371 O O . ARG A 1 171 ? -20.446 -12.920 -4.466 1.00 74.31 171 ARG A O 1
ATOM 1378 N N . HIS A 1 172 ? -21.024 -14.974 -3.771 1.00 74.44 172 HIS A N 1
ATOM 1379 C CA . HIS A 1 172 ? -22.452 -14.659 -3.627 1.00 74.44 172 HIS A CA 1
ATOM 1380 C C . HIS A 1 172 ? -22.758 -13.772 -2.414 1.00 74.44 172 HIS A C 1
ATOM 1382 O O . HIS A 1 172 ? -23.812 -13.143 -2.383 1.00 74.44 172 HIS A O 1
ATOM 1388 N N . THR A 1 173 ? -21.864 -13.737 -1.425 1.00 79.56 173 THR A N 1
ATOM 1389 C CA . THR A 1 173 ? -21.997 -12.933 -0.207 1.00 79.56 173 THR A CA 1
ATOM 1390 C C . THR A 1 173 ? -21.306 -11.582 -0.331 1.00 79.56 173 THR A C 1
ATOM 1392 O O . THR A 1 173 ? -21.875 -10.576 0.075 1.00 79.56 173 THR A O 1
ATOM 1395 N N . VAL A 1 174 ? -20.138 -11.539 -0.981 1.00 70.94 174 VAL A N 1
ATOM 1396 C CA . VAL A 1 174 ? -19.383 -10.299 -1.255 1.00 70.94 174 VAL A CA 1
ATOM 1397 C C . VAL A 1 174 ? -20.219 -9.281 -2.039 1.00 70.94 174 VAL A C 1
ATOM 1399 O O . VAL A 1 174 ? -20.021 -8.079 -1.910 1.00 70.94 174 VAL A O 1
ATOM 1402 N N . TRP A 1 175 ? -21.206 -9.742 -2.817 1.00 67.56 175 TRP A N 1
ATOM 1403 C CA . TRP A 1 175 ? -22.162 -8.861 -3.492 1.00 67.56 175 TRP A CA 1
ATOM 1404 C C . TRP A 1 175 ? -22.946 -7.952 -2.527 1.00 67.56 175 TRP A C 1
ATOM 1406 O O . TRP A 1 175 ? -23.304 -6.841 -2.909 1.00 67.56 175 TRP A O 1
ATOM 1416 N N . TYR A 1 176 ? -23.212 -8.397 -1.293 1.00 71.56 176 TYR A N 1
ATOM 1417 C CA . TYR A 1 176 ? -23.959 -7.613 -0.301 1.00 71.56 176 TYR A CA 1
ATOM 1418 C C . TYR A 1 176 ? -23.102 -6.575 0.420 1.00 71.56 176 TYR A C 1
ATOM 1420 O O . TYR A 1 176 ? -23.626 -5.557 0.854 1.00 71.56 176 TYR A O 1
ATOM 1428 N N . THR A 1 177 ? -21.798 -6.822 0.534 1.00 57.34 177 THR A N 1
ATOM 1429 C CA . THR A 1 177 ? -20.852 -5.996 1.302 1.00 57.34 177 THR A CA 1
ATOM 1430 C C . THR A 1 177 ? -19.970 -5.113 0.423 1.00 57.34 177 THR A C 1
ATOM 1432 O O . THR A 1 177 ? -19.057 -4.454 0.919 1.00 57.34 177 THR A O 1
ATOM 1435 N N . ALA A 1 178 ? -20.223 -5.075 -0.887 1.00 54.84 178 ALA A N 1
ATOM 1436 C CA . ALA A 1 178 ? -19.520 -4.186 -1.799 1.00 54.84 178 ALA A CA 1
ATOM 1437 C C . ALA A 1 178 ? -19.830 -2.713 -1.453 1.00 54.84 178 ALA A C 1
ATOM 1439 O O . ALA A 1 178 ? -20.909 -2.202 -1.753 1.00 54.84 178 ALA A O 1
ATOM 1440 N N . SER A 1 179 ? -18.875 -2.030 -0.817 1.00 45.09 179 SER A N 1
ATOM 1441 C CA . SER A 1 179 ? -18.975 -0.625 -0.419 1.00 45.09 179 SER A CA 1
ATOM 1442 C C . SER A 1 179 ? -18.762 0.341 -1.600 1.00 45.09 179 SER A C 1
ATOM 1444 O O . SER A 1 179 ? -17.742 0.306 -2.287 1.00 45.09 179 SER A O 1
ATOM 1446 N N . ASN A 1 180 ? -19.743 1.232 -1.791 1.00 43.66 180 ASN A N 1
ATOM 1447 C CA . ASN A 1 180 ? -19.844 2.363 -2.730 1.00 43.66 180 ASN A CA 1
ATOM 1448 C C . ASN A 1 180 ? -19.605 2.112 -4.235 1.00 43.66 180 ASN A C 1
ATOM 1450 O O . ASN A 1 180 ? -18.493 1.905 -4.716 1.00 43.66 180 ASN A O 1
ATOM 1454 N N . ALA A 1 181 ? -20.688 2.266 -5.004 1.00 38.88 181 ALA A N 1
ATOM 1455 C CA . ALA A 1 181 ? -20.707 2.322 -6.459 1.00 38.88 181 ALA A CA 1
ATOM 1456 C C . ALA A 1 181 ? -20.426 3.756 -6.951 1.00 38.88 181 ALA A C 1
ATOM 1458 O O . ALA A 1 181 ? -21.354 4.537 -7.120 1.00 38.88 181 ALA A O 1
ATOM 1459 N N . GLY A 1 182 ? -19.153 4.069 -7.204 1.00 47.06 182 GLY A N 1
ATOM 1460 C CA . GLY A 1 182 ? -18.716 5.279 -7.912 1.00 47.06 182 GLY A CA 1
ATOM 1461 C C . GLY A 1 182 ? -17.702 6.091 -7.112 1.00 47.06 182 GLY A C 1
ATOM 1462 O O . GLY A 1 182 ? -18.082 6.860 -6.235 1.00 47.06 182 GLY A O 1
ATOM 1463 N N . ARG A 1 183 ? -16.410 5.907 -7.400 1.00 68.81 183 ARG A N 1
ATOM 1464 C CA . ARG A 1 183 ? -15.308 6.643 -6.763 1.00 68.81 183 ARG A CA 1
ATOM 1465 C C . ARG A 1 183 ? -14.766 7.661 -7.757 1.00 68.81 183 ARG A C 1
ATOM 1467 O O . ARG A 1 183 ? -13.799 7.381 -8.459 1.00 68.81 183 ARG A O 1
ATOM 1474 N N . LEU A 1 184 ? -15.470 8.788 -7.883 1.00 79.62 184 LEU A N 1
ATOM 1475 C CA . LEU A 1 184 ? -14.955 9.952 -8.600 1.00 79.62 184 LEU A CA 1
ATOM 1476 C C . LEU A 1 184 ? -13.828 10.555 -7.760 1.00 79.62 184 LEU A C 1
ATOM 1478 O O . LEU A 1 184 ? -14.007 10.797 -6.567 1.00 79.62 184 LEU A O 1
ATOM 1482 N N . ARG A 1 185 ? -12.684 10.778 -8.387 1.00 78.38 185 ARG A N 1
ATOM 1483 C CA . ARG A 1 185 ? -11.505 11.417 -7.822 1.00 78.38 185 ARG A CA 1
ATOM 1484 C C . ARG A 1 185 ? -11.128 12.585 -8.709 1.00 78.38 185 ARG A C 1
ATOM 1486 O O . ARG A 1 185 ? -11.165 12.467 -9.933 1.00 78.38 185 ARG A O 1
ATOM 1493 N N . ASP A 1 186 ? -10.785 13.694 -8.077 1.00 82.31 186 ASP A N 1
ATOM 1494 C CA . ASP A 1 186 ? -10.369 14.910 -8.753 1.00 82.31 186 ASP A CA 1
ATOM 1495 C C . ASP A 1 186 ? -9.166 15.508 -8.028 1.00 82.31 186 ASP A C 1
ATOM 1497 O O . ASP A 1 186 ? -9.192 15.692 -6.810 1.00 82.31 186 ASP A O 1
ATOM 1501 N N . ASN A 1 187 ? -8.109 15.777 -8.791 1.00 79.50 187 ASN A N 1
ATOM 1502 C CA . ASN A 1 187 ? -6.861 16.328 -8.292 1.00 79.50 187 ASN A CA 1
ATOM 1503 C C . ASN A 1 187 ? -6.617 17.681 -8.966 1.00 79.50 187 ASN A C 1
ATOM 1505 O O . ASN A 1 187 ? -6.264 17.756 -10.147 1.00 79.50 187 ASN A O 1
ATOM 1509 N N . THR A 1 188 ? -6.747 18.751 -8.188 1.00 80.62 188 THR A N 1
ATOM 1510 C CA . THR A 1 188 ? -6.478 20.128 -8.613 1.00 80.62 188 THR A CA 1
ATOM 1511 C C . THR A 1 188 ? -5.434 20.757 -7.713 1.00 80.62 188 THR A C 1
ATOM 1513 O O . THR A 1 188 ? -5.548 20.680 -6.489 1.00 80.62 188 THR A O 1
ATOM 1516 N N . THR A 1 189 ? -4.451 21.425 -8.306 1.00 81.50 189 THR A N 1
ATOM 1517 C CA . THR A 1 189 ? -3.484 22.231 -7.565 1.00 81.50 189 THR A CA 1
ATOM 1518 C C . THR A 1 189 ? -3.700 23.704 -7.854 1.00 81.50 189 THR A C 1
ATOM 1520 O O . THR A 1 189 ? -3.912 24.128 -8.990 1.00 81.50 189 THR A O 1
ATOM 1523 N N . TRP A 1 190 ? -3.647 24.498 -6.796 1.00 83.50 190 TRP A N 1
ATOM 1524 C CA . TRP A 1 190 ? -3.563 25.942 -6.888 1.00 83.50 190 TRP A CA 1
ATOM 1525 C C . TRP A 1 190 ? -2.144 26.355 -6.524 1.00 83.50 190 TRP A C 1
ATOM 1527 O O . TRP A 1 190 ? -1.632 25.946 -5.482 1.00 83.50 190 TRP A O 1
ATOM 1537 N N . SER A 1 191 ? -1.504 27.135 -7.389 1.00 80.69 191 SER A N 1
ATOM 1538 C CA . SER A 1 191 ? -0.168 27.671 -7.142 1.00 80.69 191 SER A CA 1
ATOM 1539 C C . SER A 1 191 ? -0.184 29.186 -7.277 1.00 80.69 191 SER A C 1
ATOM 1541 O O . SER A 1 191 ? -0.641 29.720 -8.295 1.00 80.69 191 SER A O 1
ATOM 1543 N N . TYR A 1 192 ? 0.363 29.859 -6.269 1.00 78.31 192 TYR A N 1
ATOM 1544 C CA . TYR A 1 192 ? 0.632 31.287 -6.279 1.00 78.31 192 TYR A CA 1
ATOM 1545 C C . TYR A 1 192 ? 2.131 31.503 -6.107 1.00 78.31 192 TYR A C 1
ATOM 1547 O O . TYR A 1 192 ? 2.696 31.126 -5.083 1.00 78.31 192 TYR A O 1
ATOM 1555 N N . ASN A 1 193 ? 2.755 32.117 -7.108 1.00 73.94 193 ASN A N 1
ATOM 1556 C CA . ASN A 1 193 ? 4.170 32.456 -7.075 1.00 73.94 193 ASN A CA 1
ATOM 1557 C C . ASN A 1 193 ? 4.317 33.978 -7.152 1.00 73.94 193 ASN A C 1
ATOM 1559 O O . ASN A 1 193 ? 3.855 34.605 -8.111 1.00 73.94 193 ASN A O 1
ATOM 1563 N N . SER A 1 194 ? 4.981 34.559 -6.156 1.00 65.56 194 SER A N 1
ATOM 1564 C CA . SER A 1 194 ? 5.389 35.964 -6.137 1.00 65.56 194 SER A CA 1
ATOM 1565 C C . SER A 1 194 ? 6.908 36.049 -6.041 1.00 65.56 194 SER A C 1
ATOM 1567 O O . SER A 1 194 ? 7.489 35.539 -5.084 1.00 65.56 194 SER A O 1
ATOM 1569 N N . SER A 1 195 ? 7.543 36.691 -7.017 1.00 63.22 195 SER A N 1
ATOM 1570 C CA . SER A 1 195 ? 8.978 36.994 -7.020 1.00 63.22 195 SER A CA 1
ATOM 1571 C C . SER A 1 195 ? 9.187 38.505 -7.087 1.00 63.22 195 SER A C 1
ATOM 1573 O O . SER A 1 195 ? 8.587 39.158 -7.935 1.00 63.22 195 SER A O 1
ATOM 1575 N N . ASP A 1 196 ? 10.062 39.050 -6.237 1.00 59.06 196 ASP A N 1
ATOM 1576 C CA . ASP A 1 196 ? 10.350 40.497 -6.148 1.00 59.06 196 ASP A CA 1
ATOM 1577 C C . ASP A 1 196 ? 11.088 41.080 -7.370 1.00 59.06 196 ASP A C 1
ATOM 1579 O O . ASP A 1 196 ? 11.195 42.295 -7.533 1.00 59.06 196 ASP A O 1
ATOM 1583 N N . SER A 1 197 ? 11.596 40.242 -8.273 1.00 52.81 197 SER A N 1
ATOM 1584 C CA . SER A 1 197 ? 12.265 40.684 -9.497 1.00 52.81 197 SER A CA 1
ATOM 1585 C C . SER A 1 197 ? 11.251 40.844 -10.635 1.00 52.81 197 SER A C 1
ATOM 1587 O O . SER A 1 197 ? 10.891 39.824 -11.218 1.00 52.81 197 SER A O 1
ATOM 1589 N N . SER A 1 198 ? 10.791 42.078 -10.909 1.00 54.94 198 SER A N 1
ATOM 1590 C CA . SER A 1 198 ? 10.164 42.635 -12.146 1.00 54.94 198 SER A CA 1
ATOM 1591 C C . SER A 1 198 ? 9.225 41.772 -13.029 1.00 54.94 198 SER A C 1
ATOM 1593 O O . SER A 1 198 ? 8.794 42.214 -14.092 1.00 54.94 198 SER A O 1
ATOM 1595 N N . SER A 1 199 ? 8.847 40.577 -12.594 1.00 51.19 199 SER A N 1
ATOM 1596 C CA . SER A 1 199 ? 8.007 39.590 -13.256 1.00 51.19 199 SER A CA 1
ATOM 1597 C C . SER A 1 199 ? 6.783 39.400 -12.369 1.00 51.19 199 SER A C 1
ATOM 1599 O O . SER A 1 199 ? 6.892 39.087 -11.185 1.00 51.19 199 SER A O 1
ATOM 1601 N N . GLY A 1 200 ? 5.613 39.726 -12.920 1.00 56.50 200 GLY A N 1
ATOM 1602 C CA . GLY A 1 200 ? 4.364 39.821 -12.166 1.00 56.50 200 GLY A CA 1
ATOM 1603 C C . GLY A 1 200 ? 4.000 38.542 -11.407 1.00 56.50 200 GLY A C 1
ATOM 1604 O O . GLY A 1 200 ? 4.420 37.439 -11.761 1.00 56.50 200 GLY A O 1
ATOM 1605 N N . SER A 1 201 ? 3.174 38.695 -10.372 1.00 61.91 201 SER A N 1
ATOM 1606 C CA . SER A 1 201 ? 2.619 37.572 -9.619 1.00 61.91 201 SER A CA 1
ATOM 1607 C C . SER A 1 201 ? 1.832 36.637 -10.545 1.00 61.91 201 SER A C 1
ATOM 1609 O O . SER A 1 201 ? 0.962 37.065 -11.306 1.00 61.91 201 SER A O 1
ATOM 1611 N N . LYS A 1 202 ? 2.140 35.336 -10.497 1.00 64.62 202 LYS A N 1
ATOM 1612 C CA . LYS A 1 202 ? 1.436 34.315 -11.283 1.00 64.62 202 LYS A CA 1
ATOM 1613 C C . LYS A 1 202 ? 0.521 33.517 -10.374 1.00 64.62 202 LYS A C 1
ATOM 1615 O O . LYS A 1 202 ? 0.972 32.825 -9.465 1.00 64.62 202 LYS A O 1
ATOM 1620 N N . ASN A 1 203 ? -0.772 33.613 -10.659 1.00 80.25 203 ASN A N 1
ATOM 1621 C CA . ASN A 1 203 ? -1.828 32.870 -9.993 1.00 80.25 203 ASN A CA 1
ATOM 1622 C C . ASN A 1 203 ? -2.446 31.897 -11.002 1.00 80.25 203 ASN A C 1
ATOM 1624 O O . ASN A 1 203 ? -3.045 32.335 -11.985 1.00 80.25 203 ASN A O 1
ATOM 1628 N N . LYS A 1 204 ? -2.282 30.587 -10.790 1.00 78.88 204 LYS A N 1
ATOM 1629 C CA . LYS A 1 204 ? -2.812 29.569 -11.704 1.00 78.88 204 LYS A CA 1
ATOM 1630 C C . LYS A 1 204 ? -3.447 28.421 -10.930 1.00 78.88 204 LYS A C 1
ATOM 1632 O O . LYS A 1 204 ? -2.842 27.846 -10.028 1.00 78.88 204 LYS A O 1
ATOM 1637 N N . TRP A 1 205 ? -4.664 28.075 -11.334 1.00 79.56 205 TRP A N 1
ATOM 1638 C CA . TRP A 1 205 ? -5.289 26.798 -11.014 1.00 79.56 205 TRP A CA 1
ATOM 1639 C C . TRP A 1 205 ? -4.923 25.802 -12.108 1.00 79.56 205 TRP A C 1
ATOM 1641 O O . TRP A 1 205 ? -5.220 26.027 -13.283 1.00 79.56 205 TRP A O 1
ATOM 1651 N N . GLN A 1 206 ? -4.255 24.718 -11.730 1.00 75.31 206 GLN A N 1
ATOM 1652 C CA . GLN A 1 206 ? -3.882 23.646 -12.635 1.00 75.31 206 GLN A CA 1
ATOM 1653 C C . GLN A 1 206 ? -4.662 22.386 -12.272 1.00 75.31 206 GLN A C 1
ATOM 1655 O O . GLN A 1 206 ? -4.473 21.765 -11.227 1.00 75.31 206 GLN A O 1
ATOM 1660 N N . HIS A 1 207 ? -5.567 22.010 -13.170 1.00 75.88 207 HIS A N 1
ATOM 1661 C CA . HIS A 1 207 ? -6.204 20.703 -13.133 1.00 75.88 207 HIS A CA 1
ATOM 1662 C C . HIS A 1 207 ? -5.175 19.634 -13.510 1.00 75.88 207 HIS A C 1
ATOM 1664 O O . HIS A 1 207 ? -4.522 19.756 -14.550 1.00 75.88 207 HIS A O 1
ATOM 1670 N N . ILE A 1 208 ? -5.004 18.625 -12.654 1.00 78.69 208 ILE A N 1
ATOM 1671 C CA . ILE A 1 208 ? -4.073 17.524 -12.905 1.00 78.69 208 ILE A CA 1
ATOM 1672 C C . ILE A 1 208 ? -4.850 16.399 -13.583 1.00 78.69 208 ILE A C 1
ATOM 1674 O O . ILE A 1 208 ? -4.710 16.208 -14.790 1.00 78.69 208 ILE A O 1
ATOM 1678 N N . ASN A 1 209 ? -5.707 15.709 -12.825 1.00 81.44 209 ASN A N 1
ATOM 1679 C CA . ASN A 1 209 ? -6.413 14.511 -13.269 1.00 81.44 209 ASN A CA 1
ATOM 1680 C C . ASN A 1 209 ? -7.815 14.444 -12.642 1.00 81.44 209 ASN A C 1
ATOM 1682 O O . ASN A 1 209 ? -7.962 14.693 -11.447 1.00 81.44 209 ASN A O 1
ATOM 1686 N N . THR A 1 210 ? -8.812 14.005 -13.414 1.00 88.94 210 THR A N 1
ATOM 1687 C CA . THR A 1 210 ? -10.114 13.548 -12.894 1.00 88.94 210 THR A CA 1
ATOM 1688 C C . THR A 1 210 ? -10.395 12.142 -13.393 1.00 88.94 210 THR A C 1
ATOM 1690 O O . THR A 1 210 ? -10.368 11.905 -14.602 1.00 88.94 210 THR A O 1
ATOM 1693 N N . TRP A 1 211 ? -10.749 11.216 -12.505 1.00 90.12 211 TRP A N 1
ATOM 1694 C CA . TRP A 1 211 ? -11.179 9.882 -12.919 1.00 90.12 211 TRP A CA 1
ATOM 1695 C C . TRP A 1 211 ? -12.250 9.285 -12.023 1.00 90.12 211 TRP A C 1
ATOM 1697 O O . TRP A 1 211 ? -12.390 9.614 -10.853 1.00 90.12 211 TRP A O 1
ATOM 1707 N N . LEU A 1 212 ? -13.013 8.368 -12.594 1.00 90.75 212 LEU A N 1
ATOM 1708 C CA . LEU A 1 212 ? -14.006 7.545 -11.940 1.00 90.75 212 LEU A CA 1
ATOM 1709 C C . LEU A 1 212 ? -13.540 6.095 -12.025 1.00 90.75 212 LEU A C 1
ATOM 1711 O O . LEU A 1 212 ? -13.470 5.526 -13.113 1.00 90.75 212 LEU A O 1
ATOM 1715 N N . GLU A 1 213 ? -13.242 5.486 -10.883 1.00 89.00 213 GLU A N 1
ATOM 1716 C CA . GLU A 1 213 ? -12.825 4.084 -10.827 1.00 89.00 213 GLU A CA 1
ATOM 1717 C C . GLU A 1 213 ? -13.869 3.183 -10.159 1.00 89.00 213 GLU A C 1
ATOM 1719 O O . GLU A 1 213 ? -14.648 3.594 -9.288 1.00 89.00 213 GLU A O 1
ATOM 1724 N N . ARG A 1 214 ? -13.893 1.922 -10.595 1.00 88.19 214 ARG A N 1
ATOM 1725 C CA . ARG A 1 214 ? -14.727 0.867 -10.028 1.00 88.19 214 ARG A CA 1
ATOM 1726 C C . ARG A 1 214 ? -14.074 -0.499 -10.182 1.00 88.19 214 ARG A C 1
ATOM 1728 O O . ARG A 1 214 ? -13.740 -0.925 -11.284 1.00 88.19 214 ARG A O 1
ATOM 1735 N N . ASP A 1 215 ? -14.039 -1.247 -9.089 1.00 88.56 215 ASP A N 1
ATOM 1736 C CA . ASP A 1 215 ? -13.598 -2.637 -9.096 1.00 88.56 215 ASP A CA 1
ATOM 1737 C C . ASP A 1 215 ? -14.715 -3.585 -9.582 1.00 88.56 215 ASP A C 1
ATOM 1739 O O . ASP A 1 215 ? -15.853 -3.568 -9.099 1.00 88.56 215 ASP A O 1
ATOM 1743 N N . ILE A 1 216 ? -14.387 -4.450 -10.542 1.00 87.94 216 ILE A N 1
ATOM 1744 C CA . ILE A 1 216 ? -15.234 -5.513 -11.090 1.00 87.94 216 ILE A CA 1
ATOM 1745 C C . ILE A 1 216 ? -14.749 -6.856 -10.532 1.00 87.94 216 ILE A C 1
ATOM 1747 O O . ILE A 1 216 ? -14.025 -7.621 -11.170 1.00 87.94 216 ILE A O 1
ATOM 1751 N N . ILE A 1 217 ? -15.191 -7.153 -9.310 1.00 86.75 217 ILE A N 1
ATOM 1752 C CA . ILE A 1 217 ? -14.783 -8.330 -8.524 1.00 86.75 217 ILE A CA 1
ATOM 1753 C C . ILE A 1 217 ? -14.903 -9.663 -9.295 1.00 86.75 217 ILE A C 1
ATOM 1755 O O . ILE A 1 217 ? -13.982 -10.473 -9.183 1.00 86.75 217 ILE A O 1
ATOM 1759 N N . PRO A 1 218 ? -15.966 -9.934 -10.091 1.00 85.12 218 PRO A N 1
ATOM 1760 C CA . PRO A 1 218 ? -16.070 -11.192 -10.838 1.00 85.12 218 PRO A CA 1
ATOM 1761 C C . PRO A 1 218 ? -14.957 -11.408 -11.868 1.00 85.12 218 PRO A C 1
ATOM 1763 O O . PRO A 1 218 ? -14.608 -12.557 -12.125 1.00 85.12 218 PRO A O 1
ATOM 1766 N N . LEU A 1 219 ? -14.416 -10.321 -12.429 1.00 84.94 219 LEU A N 1
ATOM 1767 C CA . LEU A 1 219 ? -13.318 -10.342 -13.400 1.00 84.94 219 LEU A CA 1
ATOM 1768 C C . LEU A 1 219 ? -11.941 -10.196 -12.738 1.00 84.94 219 LEU A C 1
ATOM 1770 O O . LEU A 1 219 ? -10.933 -10.396 -13.401 1.00 84.94 219 LEU A O 1
ATOM 1774 N N . ARG A 1 220 ? -11.896 -9.879 -11.435 1.00 89.62 220 ARG A N 1
ATOM 1775 C CA . ARG A 1 220 ? -10.671 -9.488 -10.716 1.00 89.62 220 ARG A CA 1
ATOM 1776 C C . ARG A 1 220 ? -9.961 -8.299 -11.377 1.00 89.62 220 ARG A C 1
ATOM 1778 O O . ARG A 1 220 ? -8.747 -8.293 -11.557 1.00 89.62 220 ARG A O 1
ATOM 1785 N N . SER A 1 221 ? -10.743 -7.294 -11.763 1.00 92.06 221 SER A N 1
ATOM 1786 C CA . SER A 1 221 ? -10.260 -6.159 -12.557 1.00 92.06 221 SER A CA 1
ATOM 1787 C C . SER A 1 221 ? -10.782 -4.835 -12.034 1.00 92.06 221 SER A C 1
ATOM 1789 O O . SER A 1 221 ? -11.804 -4.793 -11.352 1.00 92.06 221 SER A O 1
ATOM 1791 N N . ARG A 1 222 ? -10.128 -3.747 -12.424 1.00 92.12 222 ARG A N 1
ATOM 1792 C CA . ARG A 1 222 ? -10.558 -2.370 -12.220 1.00 92.12 222 ARG A CA 1
ATOM 1793 C C . ARG A 1 222 ? -10.927 -1.732 -13.552 1.00 92.12 222 ARG A C 1
ATOM 1795 O O . ARG A 1 222 ? -10.180 -1.837 -14.521 1.00 92.12 222 ARG A O 1
ATOM 1802 N N . LEU A 1 223 ? -12.082 -1.075 -13.571 1.00 94.31 223 LEU A N 1
ATOM 1803 C CA . LEU A 1 223 ? -12.506 -0.168 -14.627 1.00 94.31 223 LEU A CA 1
ATOM 1804 C C . LEU A 1 223 ? -12.207 1.270 -14.187 1.00 94.31 223 LEU A C 1
ATOM 1806 O O . LEU A 1 223 ? -12.728 1.707 -13.163 1.00 94.31 223 LEU A O 1
ATOM 1810 N N . THR A 1 224 ? -11.425 1.997 -14.975 1.00 93.94 224 THR A N 1
ATOM 1811 C CA . THR A 1 224 ? -11.105 3.417 -14.783 1.00 93.94 224 THR A CA 1
ATOM 1812 C C . THR A 1 224 ? -11.645 4.211 -15.967 1.00 93.94 224 THR A C 1
ATOM 1814 O O . THR A 1 224 ? -11.400 3.846 -17.115 1.00 93.94 224 THR A O 1
ATOM 1817 N N . LEU A 1 225 ? -12.394 5.278 -15.697 1.00 94.81 225 LEU A N 1
ATOM 1818 C CA . LEU A 1 225 ? -12.964 6.193 -16.686 1.00 94.81 225 LEU A CA 1
ATOM 1819 C C . LEU A 1 225 ? -12.468 7.616 -16.400 1.00 94.81 225 LEU A C 1
ATOM 1821 O O . LEU A 1 225 ? -12.619 8.084 -15.280 1.00 94.81 225 LEU A O 1
ATOM 1825 N N . GLY A 1 226 ? -11.924 8.326 -17.383 1.00 94.00 226 GLY A N 1
ATOM 1826 C CA . GLY A 1 226 ? -11.331 9.658 -17.208 1.00 94.00 226 GLY A CA 1
ATOM 1827 C C . GLY A 1 226 ? -9.817 9.644 -17.407 1.00 94.00 226 GLY A C 1
ATOM 1828 O O . GLY A 1 226 ? -9.320 8.881 -18.234 1.00 94.00 226 GLY A O 1
ATOM 1829 N N . ASP A 1 227 ? -9.101 10.511 -16.694 1.00 92.06 227 ASP A N 1
ATOM 1830 C CA . ASP A 1 227 ? -7.640 10.606 -16.740 1.00 92.06 227 ASP A CA 1
ATOM 1831 C C . ASP A 1 227 ? -6.988 9.398 -16.046 1.00 92.06 227 ASP A C 1
ATOM 1833 O O . ASP A 1 227 ? -7.261 9.095 -14.887 1.00 92.06 227 ASP A O 1
ATOM 1837 N N . GLY A 1 228 ? -6.096 8.704 -16.742 1.00 90.94 228 GLY A N 1
ATOM 1838 C CA . GLY A 1 228 ? -5.406 7.526 -16.231 1.00 90.94 228 GLY A CA 1
ATOM 1839 C C . GLY A 1 228 ? -4.037 7.345 -16.868 1.00 90.94 228 GLY A C 1
ATOM 1840 O O . GLY A 1 228 ? -3.561 8.188 -17.631 1.00 90.94 228 GLY A O 1
ATOM 1841 N N . TYR A 1 229 ? -3.391 6.228 -16.549 1.00 93.00 229 TYR A N 1
ATOM 1842 C CA . TYR A 1 229 ? -2.114 5.849 -17.143 1.00 93.00 229 TYR A CA 1
ATOM 1843 C C . TYR A 1 229 ? -2.061 4.346 -17.424 1.00 93.00 229 TYR A C 1
ATOM 1845 O O . TYR A 1 229 ? -2.684 3.533 -16.739 1.00 93.00 229 TYR A O 1
ATOM 1853 N N . THR A 1 230 ? -1.325 3.971 -18.464 1.00 93.06 230 THR A N 1
ATOM 1854 C CA . THR A 1 230 ? -1.047 2.571 -18.805 1.00 93.06 230 THR A CA 1
ATOM 1855 C C . THR A 1 230 ? 0.242 2.092 -18.136 1.00 93.06 230 THR A C 1
ATOM 1857 O O . THR A 1 230 ? 1.131 2.886 -17.833 1.00 93.06 230 THR A O 1
ATOM 1860 N N . GLN A 1 231 ? 0.344 0.784 -17.892 1.00 88.69 231 GLN A N 1
ATOM 1861 C CA . GLN A 1 231 ? 1.551 0.168 -17.334 1.00 88.69 231 GLN A CA 1
ATOM 1862 C C . GLN A 1 231 ? 2.667 0.079 -18.385 1.00 88.69 231 GLN A C 1
ATOM 1864 O O . GLN A 1 231 ? 2.399 -0.236 -19.546 1.00 88.69 231 GLN A O 1
ATOM 1869 N N . GLY A 1 232 ? 3.912 0.293 -17.951 1.00 85.88 232 GLY A N 1
ATOM 1870 C CA . GLY A 1 232 ? 5.121 0.289 -18.787 1.00 85.88 232 GLY A CA 1
ATOM 1871 C C . GLY A 1 232 ? 5.745 -1.093 -19.044 1.00 85.88 232 GLY A C 1
ATOM 1872 O O . GLY A 1 232 ? 6.942 -1.184 -19.309 1.00 85.88 232 GLY A O 1
ATOM 1873 N N . ASP A 1 233 ? 4.975 -2.175 -18.892 1.00 86.19 233 ASP A N 1
ATOM 1874 C CA . ASP A 1 233 ? 5.491 -3.551 -18.942 1.00 86.19 233 ASP A CA 1
ATOM 1875 C C . ASP A 1 233 ? 5.992 -3.930 -20.349 1.00 86.19 233 ASP A C 1
ATOM 1877 O O . ASP A 1 233 ? 7.125 -4.383 -20.544 1.00 86.19 233 ASP A O 1
ATOM 1881 N N . ILE A 1 234 ? 5.120 -3.754 -21.345 1.00 91.06 234 ILE A N 1
ATOM 1882 C CA . ILE A 1 234 ? 5.343 -4.161 -22.740 1.00 91.06 234 ILE A CA 1
ATOM 1883 C C . ILE A 1 234 ? 5.687 -2.939 -23.588 1.00 91.06 234 ILE A C 1
ATOM 1885 O O . ILE A 1 234 ? 6.776 -2.853 -24.153 1.00 91.06 234 ILE A O 1
ATOM 1889 N N . PHE A 1 235 ? 4.764 -1.982 -23.632 1.00 93.06 235 PHE A N 1
ATOM 1890 C CA . PHE A 1 235 ? 4.957 -0.689 -24.272 1.00 93.06 235 PHE A CA 1
ATOM 1891 C C . PHE A 1 235 ? 5.329 0.361 -23.227 1.00 93.06 235 PHE A C 1
ATOM 1893 O O . PHE A 1 235 ? 5.140 0.139 -22.033 1.00 93.06 235 PHE A O 1
ATOM 1900 N N . ASP A 1 236 ? 5.829 1.508 -23.672 1.00 88.94 236 ASP A N 1
ATOM 1901 C CA . ASP A 1 236 ? 6.134 2.616 -22.771 1.00 88.94 236 ASP A CA 1
ATOM 1902 C C . ASP A 1 236 ? 4.843 3.160 -22.115 1.00 88.94 236 ASP A C 1
ATOM 1904 O O . ASP A 1 236 ? 3.767 3.152 -22.721 1.00 88.94 236 ASP A O 1
ATOM 1908 N N . GLY A 1 237 ? 4.948 3.603 -20.858 1.00 88.31 237 GLY A N 1
ATOM 1909 C CA . GLY A 1 237 ? 3.810 4.089 -20.073 1.00 88.31 237 GLY A CA 1
ATOM 1910 C C . GLY A 1 237 ? 3.237 5.388 -20.637 1.00 88.31 237 GLY A C 1
ATOM 1911 O O . GLY A 1 237 ? 3.963 6.350 -20.877 1.00 88.31 237 GLY A O 1
ATOM 1912 N N . ILE A 1 238 ? 1.923 5.409 -20.845 1.00 91.06 238 ILE A N 1
ATOM 1913 C CA . ILE A 1 238 ? 1.203 6.518 -21.479 1.00 91.06 238 ILE A CA 1
ATOM 1914 C C . ILE A 1 238 ? 0.108 7.027 -20.551 1.00 91.06 238 ILE A C 1
ATOM 1916 O O . ILE A 1 238 ? -0.751 6.252 -20.122 1.00 91.06 238 ILE A O 1
ATOM 1920 N N . ASN A 1 239 ? 0.094 8.337 -20.319 1.00 92.81 239 ASN A N 1
ATOM 1921 C CA . ASN A 1 239 ? -1.029 9.054 -19.732 1.00 92.81 239 ASN A CA 1
ATOM 1922 C C . ASN A 1 239 ? -2.116 9.289 -20.789 1.00 92.81 239 ASN A C 1
ATOM 1924 O O . ASN A 1 239 ? -1.834 9.672 -21.928 1.00 92.81 239 ASN A O 1
ATOM 1928 N N . PHE A 1 240 ? -3.368 9.049 -20.419 1.00 94.81 240 PHE A N 1
ATOM 1929 C CA . PHE A 1 240 ? -4.495 9.128 -21.340 1.00 94.81 240 PHE A CA 1
ATOM 1930 C C . PHE A 1 240 ? -5.753 9.636 -20.649 1.00 94.81 240 PHE A C 1
ATOM 1932 O O . PHE A 1 240 ? -5.855 9.610 -19.425 1.00 94.81 240 PHE A O 1
ATOM 1939 N N . ARG A 1 241 ? -6.738 10.043 -21.448 1.00 95.75 241 ARG A N 1
ATOM 1940 C CA . ARG A 1 241 ? -8.108 10.282 -20.998 1.00 95.75 241 ARG A CA 1
ATOM 1941 C C . ARG A 1 241 ? -9.059 9.372 -21.762 1.00 95.75 241 ARG A C 1
ATOM 1943 O O . ARG A 1 241 ? -9.132 9.431 -22.985 1.00 95.75 241 ARG A O 1
ATOM 1950 N N . GLY A 1 242 ? -9.768 8.493 -21.063 1.00 96.31 242 GLY A N 1
ATOM 1951 C CA . GLY A 1 242 ? -10.614 7.495 -21.715 1.00 96.31 242 GLY A CA 1
ATOM 1952 C C . GLY A 1 242 ? -11.122 6.421 -20.769 1.00 96.31 242 GLY A C 1
ATOM 1953 O O . GLY A 1 242 ? -11.465 6.709 -19.628 1.00 96.31 242 GLY A O 1
ATOM 1954 N N . ALA A 1 243 ? -11.190 5.184 -21.249 1.00 97.56 243 ALA A N 1
ATOM 1955 C CA . ALA A 1 243 ? -11.608 4.026 -20.473 1.00 97.56 243 ALA A CA 1
ATOM 1956 C C . ALA A 1 243 ? -10.500 2.969 -20.435 1.00 97.56 243 ALA A C 1
ATOM 1958 O O . ALA A 1 243 ? -9.903 2.653 -21.463 1.00 97.56 243 ALA A O 1
ATOM 1959 N N . GLN A 1 244 ? -10.265 2.386 -19.262 1.00 97.75 244 GLN A N 1
ATOM 1960 C CA . GLN A 1 244 ? -9.334 1.279 -19.066 1.00 97.75 244 GLN A CA 1
ATOM 1961 C C . GLN A 1 244 ? -9.962 0.194 -18.204 1.00 97.75 244 GLN A C 1
ATOM 1963 O O . GLN A 1 244 ? -10.471 0.475 -17.125 1.00 97.75 244 GLN A O 1
ATOM 1968 N N . LEU A 1 245 ? -9.881 -1.053 -18.658 1.00 97.44 245 LEU A N 1
ATOM 1969 C CA . LEU A 1 245 ? -10.193 -2.246 -17.884 1.00 97.44 245 LEU A CA 1
ATOM 1970 C C . LEU A 1 245 ? -8.912 -3.065 -17.716 1.00 97.44 245 LEU A C 1
ATOM 1972 O O . LEU A 1 245 ? -8.423 -3.646 -18.685 1.00 97.44 245 LEU A O 1
ATOM 1976 N N . ALA A 1 246 ? -8.389 -3.127 -16.496 1.00 96.94 246 ALA A N 1
ATOM 1977 C CA . ALA A 1 246 ? -7.155 -3.844 -16.185 1.00 96.94 246 ALA A CA 1
ATOM 1978 C C . ALA A 1 246 ? -7.347 -4.806 -15.012 1.00 96.94 246 ALA A C 1
ATOM 1980 O O . ALA A 1 246 ? -8.049 -4.482 -14.056 1.00 96.94 246 ALA A O 1
ATOM 1981 N N . SER A 1 247 ? -6.743 -5.991 -15.066 1.00 95.88 247 SER A N 1
ATOM 1982 C CA . SER A 1 247 ? -6.658 -6.892 -13.909 1.00 95.88 247 SER A CA 1
ATOM 1983 C C . SER A 1 247 ? -5.901 -6.221 -12.759 1.00 95.88 247 SER A C 1
ATOM 1985 O O . SER A 1 247 ? -4.913 -5.531 -13.004 1.00 95.88 247 SER A O 1
ATOM 1987 N N . ASP A 1 248 ? -6.346 -6.434 -11.521 1.00 92.00 248 ASP A N 1
ATOM 1988 C CA . ASP A 1 248 ? -5.737 -5.828 -10.332 1.00 92.00 248 ASP A CA 1
ATOM 1989 C C . ASP A 1 248 ? -5.088 -6.891 -9.433 1.00 92.00 248 ASP A C 1
ATOM 1991 O O . ASP A 1 248 ? -5.782 -7.654 -8.753 1.00 92.00 248 ASP A O 1
ATOM 1995 N N . ASP A 1 249 ? -3.753 -6.906 -9.405 1.00 89.56 249 ASP A N 1
ATOM 1996 C CA . ASP A 1 249 ? -2.947 -7.827 -8.592 1.00 89.56 249 ASP A CA 1
ATOM 1997 C C . ASP A 1 249 ? -3.139 -7.599 -7.077 1.00 89.56 249 ASP A C 1
ATOM 1999 O O . ASP A 1 249 ? -2.856 -8.494 -6.273 1.00 89.56 249 ASP A O 1
ATOM 2003 N N . ASN A 1 250 ? -3.681 -6.446 -6.657 1.00 87.94 250 ASN A N 1
ATOM 2004 C CA . ASN A 1 250 ? -3.995 -6.191 -5.249 1.00 87.94 250 ASN A CA 1
ATOM 2005 C C . ASN A 1 250 ? -5.182 -7.038 -4.762 1.00 87.94 250 ASN A C 1
ATOM 2007 O O . ASN A 1 250 ? -5.301 -7.282 -3.565 1.00 87.94 250 ASN A O 1
ATOM 2011 N N . MET A 1 251 ? -6.031 -7.548 -5.666 1.00 88.56 251 MET A N 1
ATOM 2012 C CA . MET A 1 251 ? -7.122 -8.463 -5.302 1.00 88.56 251 MET A CA 1
ATOM 2013 C C . MET A 1 251 ? -6.641 -9.880 -4.955 1.00 88.56 251 MET A C 1
ATOM 2015 O O . MET A 1 251 ? -7.435 -10.683 -4.450 1.00 88.56 251 MET A O 1
ATOM 2019 N N . LEU A 1 252 ? -5.388 -10.219 -5.276 1.00 89.19 252 LEU A N 1
ATOM 2020 C CA . LEU A 1 252 ? -4.800 -11.518 -4.967 1.00 89.19 252 LEU A CA 1
ATOM 2021 C C . LEU A 1 252 ? -4.259 -11.551 -3.525 1.00 89.19 252 LEU A C 1
ATOM 2023 O O . LEU A 1 252 ? -3.812 -10.531 -2.987 1.00 89.19 252 LEU A O 1
ATOM 2027 N N . PRO A 1 253 ? -4.264 -12.725 -2.869 1.00 89.69 253 PRO A N 1
ATOM 2028 C CA . PRO A 1 253 ? -3.482 -12.948 -1.657 1.00 89.69 253 PRO A CA 1
ATOM 2029 C C . PRO A 1 253 ? -2.003 -12.583 -1.856 1.00 89.69 253 PRO A C 1
ATOM 2031 O O . PRO A 1 253 ? -1.469 -12.764 -2.945 1.00 89.69 253 PRO A O 1
ATOM 2034 N N . ASP A 1 254 ? -1.323 -12.099 -0.814 1.00 86.06 254 ASP A N 1
ATOM 2035 C CA . ASP A 1 254 ? 0.071 -11.639 -0.927 1.00 86.06 254 ASP A CA 1
ATOM 2036 C C . ASP A 1 254 ? 0.986 -12.835 -1.212 1.00 86.06 254 ASP A C 1
ATOM 2038 O O . ASP A 1 254 ? 1.932 -12.728 -1.986 1.00 86.06 254 ASP A O 1
ATOM 2042 N N . SER A 1 255 ? 0.611 -14.008 -0.695 1.00 87.19 255 SER A N 1
ATOM 2043 C CA . SER A 1 255 ? 1.218 -15.299 -1.014 1.00 87.19 255 SER A CA 1
ATOM 2044 C C . SER A 1 255 ? 1.065 -15.719 -2.480 1.00 87.19 255 SER A C 1
ATOM 2046 O O . SER A 1 255 ? 1.754 -16.634 -2.918 1.00 87.19 255 SER A O 1
ATOM 2048 N N . GLN A 1 256 ? 0.177 -15.077 -3.247 1.00 87.88 256 GLN A N 1
ATOM 2049 C CA . GLN A 1 256 ? -0.082 -15.343 -4.668 1.00 87.88 256 GLN A CA 1
ATOM 2050 C C . GLN A 1 256 ? 0.347 -14.199 -5.595 1.00 87.88 256 GLN A C 1
ATOM 2052 O O . GLN A 1 256 ? 0.285 -14.349 -6.815 1.00 87.88 256 GLN A O 1
ATOM 2057 N N . ARG A 1 257 ? 0.804 -13.068 -5.044 1.00 86.81 257 ARG A N 1
ATOM 2058 C CA . ARG A 1 257 ? 1.246 -11.920 -5.839 1.00 86.81 257 ARG A CA 1
ATOM 2059 C C . ARG A 1 257 ? 2.641 -12.169 -6.413 1.00 86.81 257 ARG A C 1
ATOM 2061 O O . ARG A 1 257 ? 3.509 -12.735 -5.750 1.00 86.81 257 ARG A O 1
ATOM 2068 N N . GLY A 1 258 ? 2.852 -11.713 -7.646 1.00 86.56 258 GLY A N 1
ATOM 2069 C CA . GLY A 1 258 ? 4.119 -11.866 -8.355 1.00 86.56 258 GLY A CA 1
ATOM 2070 C C . GLY A 1 258 ? 4.417 -13.308 -8.778 1.00 86.56 258 GLY A C 1
ATOM 2071 O O . GLY A 1 258 ? 3.713 -14.267 -8.434 1.00 86.56 258 GLY A O 1
ATOM 2072 N N . PHE A 1 259 ? 5.486 -13.462 -9.554 1.00 83.69 259 PHE A N 1
ATOM 2073 C CA . PHE A 1 259 ? 5.983 -14.776 -9.932 1.00 83.69 259 PHE A CA 1
ATOM 2074 C C . PHE A 1 259 ? 6.540 -15.503 -8.704 1.00 83.69 259 PHE A C 1
ATO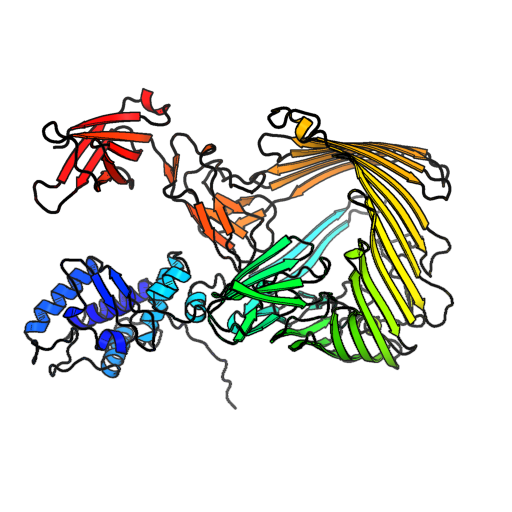M 2076 O O . PHE A 1 259 ? 7.270 -14.912 -7.919 1.00 83.69 259 PHE A O 1
ATOM 2083 N N . ALA A 1 260 ? 6.185 -16.777 -8.561 1.00 84.81 260 ALA A N 1
ATOM 2084 C CA . ALA A 1 260 ? 6.865 -17.756 -7.723 1.00 84.81 260 ALA A CA 1
ATOM 2085 C C . ALA A 1 260 ? 6.733 -19.120 -8.410 1.00 84.81 260 ALA A C 1
ATOM 2087 O O . ALA A 1 260 ? 5.738 -19.367 -9.103 1.00 84.81 260 ALA A O 1
ATOM 2088 N N . SER A 1 261 ? 7.719 -19.999 -8.239 1.00 79.44 261 SER A N 1
ATOM 2089 C CA . SER A 1 261 ? 7.647 -21.358 -8.780 1.00 79.44 261 SER A CA 1
ATOM 2090 C C . SER A 1 261 ? 6.502 -22.128 -8.112 1.00 79.44 261 SER A C 1
ATOM 2092 O O . SER A 1 261 ? 6.470 -22.252 -6.891 1.00 79.44 261 SER A O 1
ATOM 2094 N N . VAL A 1 262 ? 5.565 -22.653 -8.907 1.00 82.75 262 VAL A N 1
ATOM 2095 C CA . VAL A 1 262 ? 4.509 -23.551 -8.417 1.00 82.75 262 VAL A CA 1
ATOM 2096 C C . VAL A 1 262 ? 5.088 -24.955 -8.312 1.00 82.75 262 VAL A C 1
ATOM 2098 O O . VAL A 1 262 ? 5.653 -25.473 -9.277 1.00 82.75 262 VAL A O 1
ATOM 2101 N N . ILE A 1 263 ? 4.984 -25.554 -7.128 1.00 83.00 263 ILE A N 1
ATOM 2102 C CA . ILE A 1 263 ? 5.597 -26.851 -6.838 1.00 83.00 263 ILE A CA 1
ATOM 2103 C C . ILE A 1 263 ? 4.540 -27.936 -6.983 1.00 83.00 263 ILE A C 1
ATOM 2105 O O . ILE A 1 263 ? 3.508 -27.907 -6.312 1.00 83.00 263 ILE A O 1
ATOM 2109 N N . HIS A 1 264 ? 4.822 -28.900 -7.854 1.00 83.56 264 HIS A N 1
ATOM 2110 C CA . HIS A 1 264 ? 4.002 -30.086 -8.078 1.00 83.56 264 HIS A CA 1
ATOM 2111 C C . HIS A 1 264 ? 4.704 -31.298 -7.459 1.00 83.56 264 HIS A C 1
ATOM 2113 O O . HIS A 1 264 ? 5.913 -31.458 -7.622 1.00 83.56 264 HIS A O 1
ATOM 2119 N N . GLY A 1 265 ? 3.961 -32.148 -6.753 1.00 83.94 265 GLY A N 1
ATOM 2120 C CA . GLY A 1 265 ? 4.500 -33.347 -6.108 1.00 83.94 265 GLY A CA 1
ATOM 2121 C C . GLY A 1 265 ? 3.434 -34.413 -5.875 1.00 83.94 265 GLY A C 1
ATOM 2122 O O . GLY A 1 265 ? 2.242 -34.159 -6.044 1.00 83.94 265 GLY A O 1
ATOM 2123 N N . ILE A 1 266 ? 3.859 -35.624 -5.506 1.00 88.88 266 ILE A N 1
ATOM 2124 C CA . ILE A 1 266 ? 2.965 -36.740 -5.169 1.00 88.88 266 ILE A CA 1
ATOM 2125 C C . ILE A 1 266 ? 3.389 -37.303 -3.813 1.00 88.88 266 ILE A C 1
ATOM 2127 O O . ILE A 1 266 ? 4.526 -37.746 -3.652 1.00 88.88 266 ILE A O 1
ATOM 2131 N N . ALA A 1 267 ? 2.465 -37.293 -2.853 1.00 87.25 267 ALA A N 1
ATOM 2132 C CA . ALA A 1 267 ? 2.633 -37.934 -1.553 1.00 87.25 267 ALA A CA 1
ATOM 2133 C C . ALA A 1 267 ? 2.064 -39.359 -1.593 1.00 87.25 267 ALA A C 1
ATOM 2135 O O . ALA A 1 267 ? 0.975 -39.582 -2.134 1.00 87.25 267 ALA A O 1
ATOM 2136 N N . ARG A 1 268 ? 2.788 -40.333 -1.031 1.00 86.38 268 ARG A N 1
ATOM 2137 C CA . ARG A 1 268 ? 2.340 -41.739 -0.970 1.00 86.38 268 ARG A CA 1
ATOM 2138 C C . ARG A 1 268 ? 1.255 -41.926 0.088 1.00 86.38 268 ARG A C 1
ATOM 2140 O O . ARG A 1 268 ? 0.300 -42.666 -0.136 1.00 86.38 268 ARG A O 1
ATOM 2147 N N . GLY A 1 269 ? 1.414 -41.255 1.227 1.00 88.88 269 GLY A N 1
ATOM 2148 C CA . GLY A 1 269 ? 0.494 -41.256 2.359 1.00 88.88 269 GLY A CA 1
ATOM 2149 C C . GLY A 1 269 ? 0.118 -39.838 2.789 1.00 88.88 269 GLY A C 1
ATOM 2150 O O . GLY A 1 269 ? 0.268 -38.876 2.039 1.00 88.88 269 GLY A O 1
ATOM 2151 N N . THR A 1 270 ? -0.354 -39.689 4.026 1.00 93.88 270 THR A N 1
ATOM 2152 C CA . THR A 1 270 ? -0.348 -38.374 4.679 1.00 93.88 270 THR A CA 1
ATOM 2153 C C . THR A 1 270 ? 1.104 -37.961 4.898 1.00 93.88 270 THR A C 1
ATOM 2155 O O . THR A 1 270 ? 1.833 -38.643 5.617 1.00 93.88 270 THR A O 1
ATOM 2158 N N . ALA A 1 271 ? 1.516 -36.857 4.281 1.00 94.06 271 ALA A N 1
ATOM 2159 C CA . ALA A 1 271 ? 2.893 -36.382 4.325 1.00 94.06 271 ALA A CA 1
ATOM 2160 C C . ALA A 1 271 ? 2.975 -34.952 4.862 1.00 94.06 271 ALA A C 1
ATOM 2162 O O . ALA A 1 271 ? 2.042 -34.159 4.729 1.00 94.06 271 ALA A O 1
ATOM 2163 N N . GLN A 1 272 ? 4.112 -34.607 5.453 1.00 95.25 272 GLN A N 1
ATOM 2164 C CA . GLN A 1 272 ? 4.466 -33.242 5.811 1.00 95.25 272 GLN A CA 1
ATOM 2165 C C . GLN A 1 272 ? 5.394 -32.672 4.739 1.00 95.25 272 GLN A C 1
ATOM 2167 O O . GLN A 1 272 ? 6.463 -33.225 4.487 1.00 95.25 272 GLN A O 1
ATOM 2172 N N . VAL A 1 273 ? 4.999 -31.563 4.119 1.00 93.62 273 VAL A N 1
ATOM 2173 C CA . VAL A 1 273 ? 5.811 -30.854 3.129 1.00 93.62 273 VAL A CA 1
ATOM 2174 C C . VAL A 1 273 ? 6.436 -29.635 3.786 1.00 93.62 273 VAL A C 1
ATOM 2176 O O . VAL A 1 273 ? 5.729 -28.733 4.240 1.00 93.62 273 VAL A O 1
ATOM 2179 N N . THR A 1 274 ? 7.764 -29.601 3.810 1.00 94.75 274 THR A N 1
ATOM 2180 C CA . THR A 1 274 ? 8.553 -28.456 4.263 1.00 94.75 274 THR A CA 1
ATOM 2181 C C . THR A 1 274 ? 9.353 -27.882 3.100 1.00 94.75 274 THR A C 1
ATOM 2183 O O . THR A 1 274 ? 9.923 -28.618 2.292 1.00 94.75 274 THR A O 1
ATOM 2186 N N . ILE A 1 275 ? 9.376 -26.553 2.990 1.00 90.56 275 ILE A N 1
ATOM 2187 C CA . ILE A 1 275 ? 10.165 -25.840 1.981 1.00 90.56 275 ILE A CA 1
ATOM 2188 C C . ILE A 1 275 ? 11.108 -24.890 2.701 1.00 90.56 275 ILE A C 1
ATOM 2190 O O . ILE A 1 275 ? 10.669 -24.032 3.471 1.00 90.56 275 ILE A O 1
ATOM 2194 N N . LYS A 1 276 ? 12.397 -25.031 2.406 1.00 89.38 276 LYS A N 1
ATOM 2195 C CA . LYS A 1 276 ? 13.460 -24.155 2.887 1.00 89.38 276 LYS A CA 1
ATOM 2196 C C . LYS A 1 276 ? 13.958 -23.255 1.772 1.00 89.38 276 LYS A C 1
ATOM 2198 O O . LYS A 1 276 ? 14.131 -23.701 0.642 1.00 89.38 276 LYS A O 1
ATOM 2203 N N . GLN A 1 277 ? 14.246 -22.004 2.102 1.00 81.56 277 GLN A N 1
ATOM 2204 C CA . GLN A 1 277 ? 14.917 -21.068 1.210 1.00 81.56 277 GLN A CA 1
ATOM 2205 C C . GLN A 1 277 ? 15.990 -20.327 1.997 1.00 81.56 277 GLN A C 1
ATOM 2207 O O . GLN A 1 277 ? 15.756 -19.872 3.116 1.00 81.56 277 GLN A O 1
ATOM 2212 N N . ASN A 1 278 ? 17.194 -20.246 1.429 1.00 80.94 278 ASN A N 1
ATOM 2213 C CA . ASN A 1 278 ? 18.352 -19.641 2.090 1.00 80.94 278 ASN A CA 1
ATOM 2214 C C . ASN A 1 278 ? 18.629 -20.204 3.508 1.00 80.94 278 ASN A C 1
ATOM 2216 O O . ASN A 1 278 ? 19.044 -19.479 4.407 1.00 80.94 278 ASN A O 1
ATOM 2220 N N . GLY A 1 279 ? 18.340 -21.494 3.720 1.00 81.62 279 GLY A N 1
ATOM 2221 C CA . GLY A 1 279 ? 18.518 -22.192 5.000 1.00 81.62 279 GLY A CA 1
ATOM 2222 C C . GLY A 1 279 ? 17.366 -22.064 6.007 1.00 81.62 279 GLY A C 1
ATOM 2223 O O . GLY A 1 279 ? 17.345 -22.825 6.973 1.00 81.62 279 GLY A O 1
ATOM 2224 N N . TYR A 1 280 ? 16.391 -21.181 5.779 1.00 85.38 280 TYR A N 1
ATOM 2225 C CA . TYR A 1 280 ? 15.243 -20.973 6.671 1.00 85.38 280 TYR A CA 1
ATOM 2226 C C . TYR A 1 280 ? 13.986 -21.669 6.141 1.00 85.38 280 TYR A C 1
ATOM 2228 O O . TYR A 1 280 ? 13.764 -21.707 4.931 1.00 85.38 280 TYR A O 1
ATOM 2236 N N . ASP A 1 281 ? 13.150 -22.202 7.037 1.00 89.25 281 ASP A N 1
ATOM 2237 C CA . ASP A 1 281 ? 11.838 -22.755 6.682 1.00 89.25 281 ASP A CA 1
ATOM 2238 C C . ASP A 1 281 ? 10.885 -21.621 6.273 1.00 89.25 281 ASP A C 1
ATOM 2240 O O . ASP A 1 281 ? 10.567 -20.745 7.077 1.00 89.25 281 ASP A O 1
ATOM 2244 N N . ILE A 1 282 ? 10.424 -21.639 5.020 1.00 88.94 282 ILE A N 1
ATOM 2245 C CA . ILE A 1 282 ? 9.493 -20.639 4.465 1.00 88.94 282 ILE A CA 1
ATOM 2246 C C . ILE A 1 282 ? 8.074 -21.186 4.272 1.00 88.94 282 ILE A C 1
ATOM 2248 O O . ILE A 1 282 ? 7.129 -20.416 4.108 1.00 88.94 282 ILE A O 1
ATOM 2252 N N . TYR A 1 283 ? 7.917 -22.511 4.271 1.00 90.62 283 TYR A N 1
ATOM 2253 C CA . TYR A 1 283 ? 6.632 -23.186 4.126 1.00 90.62 283 TYR A CA 1
ATOM 2254 C C . TYR A 1 283 ? 6.631 -24.496 4.907 1.00 90.62 283 TYR A C 1
ATOM 2256 O O . TYR A 1 283 ? 7.599 -25.256 4.855 1.00 90.62 283 TYR A O 1
ATOM 2264 N N . ASN A 1 284 ? 5.531 -24.781 5.594 1.00 93.88 284 ASN A N 1
ATOM 2265 C CA . ASN A 1 284 ? 5.329 -26.036 6.303 1.00 93.88 284 ASN A CA 1
ATOM 2266 C C . ASN A 1 284 ? 3.831 -26.346 6.352 1.00 93.88 284 ASN A C 1
ATOM 2268 O O . ASN A 1 284 ? 3.063 -25.588 6.942 1.00 93.88 284 ASN A O 1
ATOM 2272 N N . SER A 1 285 ? 3.417 -27.443 5.725 1.00 93.88 285 SER A N 1
ATOM 2273 C CA . SER A 1 285 ? 2.020 -27.879 5.721 1.00 93.88 285 SER A CA 1
ATOM 2274 C C . SER A 1 285 ? 1.915 -29.398 5.602 1.00 93.88 285 SER A C 1
ATOM 2276 O O . SER A 1 285 ? 2.823 -30.060 5.103 1.00 93.88 285 SER A O 1
ATOM 2278 N N . THR A 1 286 ? 0.795 -29.963 6.054 1.00 95.12 286 THR A N 1
ATOM 2279 C CA . THR A 1 286 ? 0.487 -31.388 5.861 1.00 95.12 286 THR A CA 1
ATOM 2280 C C . THR A 1 286 ? -0.398 -31.563 4.634 1.00 95.12 286 THR A C 1
ATOM 2282 O O . THR A 1 286 ? -1.335 -30.793 4.418 1.00 95.12 286 THR A O 1
ATOM 2285 N N . VAL A 1 287 ? -0.098 -32.569 3.813 1.00 93.94 287 VAL A N 1
ATOM 2286 C CA . VAL A 1 287 ? -0.831 -32.875 2.582 1.00 93.94 287 VAL A CA 1
ATOM 2287 C C . VAL A 1 287 ? -1.480 -34.263 2.669 1.00 93.94 287 VAL A C 1
ATOM 2289 O O . VAL A 1 287 ? -0.883 -35.194 3.222 1.00 93.94 287 VAL A O 1
ATOM 2292 N N . PRO A 1 288 ? -2.710 -34.432 2.148 1.00 93.75 288 PRO A N 1
ATOM 2293 C CA . PRO A 1 288 ? -3.325 -35.748 1.978 1.00 93.75 288 PRO A CA 1
ATOM 2294 C C . PRO A 1 288 ? -2.544 -36.644 0.993 1.00 93.75 288 PRO A C 1
ATOM 2296 O O . PRO A 1 288 ? -1.788 -36.117 0.175 1.00 93.75 288 PRO A O 1
ATOM 2299 N N . PRO A 1 289 ? -2.766 -37.975 1.009 1.00 92.38 289 PRO A N 1
ATOM 2300 C CA . PRO A 1 289 ? -2.195 -38.880 0.011 1.00 92.38 289 PRO A CA 1
ATOM 2301 C C . PRO A 1 289 ? -2.660 -38.535 -1.406 1.00 92.38 289 PRO A C 1
ATOM 2303 O O . PRO A 1 289 ? -3.843 -38.266 -1.634 1.00 92.38 289 PRO A O 1
ATOM 2306 N N . GLY A 1 290 ? -1.736 -38.605 -2.364 1.00 81.94 290 GLY A N 1
ATOM 2307 C CA . GLY A 1 290 ? -1.972 -38.302 -3.773 1.00 81.94 290 GLY A CA 1
ATOM 2308 C C . GLY A 1 290 ? -1.200 -37.078 -4.285 1.00 81.94 290 GLY A C 1
ATOM 2309 O O . GLY A 1 290 ? -0.282 -36.582 -3.626 1.00 81.94 290 GLY A O 1
ATOM 2310 N N . PRO A 1 291 ? -1.521 -36.609 -5.505 1.00 86.56 291 PRO A N 1
ATOM 2311 C CA . PRO A 1 291 ? -0.885 -35.436 -6.087 1.00 86.56 291 PRO A CA 1
ATOM 2312 C C . PRO A 1 291 ? -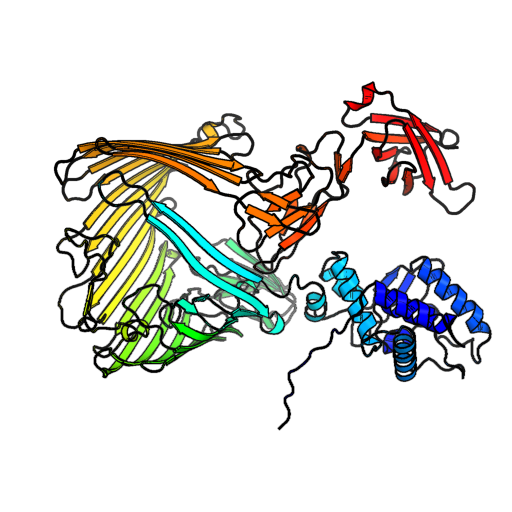1.296 -34.159 -5.347 1.00 86.56 291 PRO A C 1
ATOM 2314 O O . PRO A 1 291 ? -2.465 -33.973 -5.005 1.00 86.56 291 PRO A O 1
ATOM 2317 N N . PHE A 1 292 ? -0.344 -33.250 -5.164 1.00 90.38 292 PHE A N 1
ATOM 2318 C CA . PHE A 1 292 ? -0.575 -31.938 -4.574 1.00 90.38 292 PHE A CA 1
ATOM 2319 C C . PHE A 1 292 ? 0.135 -30.840 -5.374 1.00 90.38 292 PHE A C 1
ATOM 2321 O O . PHE A 1 292 ? 1.137 -31.076 -6.054 1.00 90.38 292 PHE A O 1
ATOM 2328 N N . THR A 1 293 ? -0.391 -29.620 -5.266 1.00 87.38 293 THR A N 1
ATOM 2329 C CA . THR A 1 293 ? 0.160 -28.421 -5.907 1.00 87.38 293 THR A CA 1
ATOM 2330 C C . THR A 1 293 ? 0.249 -27.293 -4.887 1.00 87.38 293 THR A C 1
ATOM 2332 O O . THR A 1 293 ? -0.772 -26.921 -4.306 1.00 87.38 293 THR A O 1
ATOM 2335 N N . ILE A 1 294 ? 1.439 -26.731 -4.693 1.00 86.00 294 ILE A N 1
ATOM 2336 C CA . ILE A 1 294 ? 1.682 -25.607 -3.780 1.00 86.00 294 ILE A CA 1
ATOM 2337 C C . ILE A 1 294 ? 1.840 -24.345 -4.627 1.00 86.00 294 ILE A C 1
ATOM 2339 O O . ILE A 1 294 ? 2.802 -24.209 -5.385 1.00 86.00 294 ILE A O 1
ATOM 2343 N N . ASN A 1 295 ? 0.867 -23.438 -4.525 1.00 86.25 295 ASN A N 1
ATOM 2344 C CA . ASN A 1 295 ? 0.798 -22.199 -5.307 1.00 86.25 295 ASN A CA 1
ATOM 2345 C C . ASN A 1 295 ? 0.751 -20.927 -4.440 1.00 86.25 295 ASN A C 1
ATOM 2347 O O . ASN A 1 295 ? 0.485 -19.846 -4.962 1.00 86.25 295 ASN A O 1
ATOM 2351 N N . ASP A 1 296 ? 1.011 -21.054 -3.141 1.00 84.25 296 ASP A N 1
ATOM 2352 C CA . ASP A 1 296 ? 0.918 -20.039 -2.085 1.00 84.25 296 ASP A CA 1
ATOM 2353 C C . ASP A 1 296 ? 2.296 -19.669 -1.498 1.00 84.25 296 ASP A C 1
ATOM 2355 O O . ASP A 1 296 ? 2.409 -19.235 -0.353 1.00 84.25 296 ASP A O 1
ATOM 2359 N N . ILE A 1 297 ? 3.356 -19.802 -2.300 1.00 85.88 297 ILE A N 1
ATOM 2360 C CA . ILE A 1 297 ? 4.707 -19.356 -1.943 1.00 85.88 297 ILE A CA 1
ATOM 2361 C C . ILE A 1 297 ? 4.830 -17.850 -2.206 1.00 85.88 297 ILE A C 1
ATOM 2363 O O . ILE A 1 297 ? 4.546 -17.370 -3.311 1.00 85.88 297 ILE A O 1
ATOM 2367 N N . TYR A 1 298 ? 5.278 -17.098 -1.200 1.00 86.12 298 TYR A N 1
ATOM 2368 C CA . TYR A 1 298 ? 5.554 -15.667 -1.335 1.00 86.12 298 TYR A CA 1
ATOM 2369 C C . TYR A 1 298 ? 6.651 -15.410 -2.378 1.00 86.12 298 TYR A C 1
ATOM 2371 O O . TYR A 1 298 ? 7.647 -16.131 -2.458 1.00 86.12 298 TYR A O 1
ATOM 2379 N N . ALA A 1 299 ? 6.480 -14.366 -3.191 1.00 79.19 299 ALA A N 1
ATOM 2380 C CA . ALA A 1 299 ? 7.444 -14.020 -4.228 1.00 79.19 299 ALA A CA 1
ATOM 2381 C C . ALA A 1 299 ? 8.740 -13.451 -3.620 1.00 79.19 299 ALA A C 1
ATOM 2383 O O . ALA A 1 299 ? 8.834 -12.264 -3.322 1.00 79.19 299 ALA A O 1
ATOM 2384 N N . ALA A 1 300 ? 9.757 -14.303 -3.476 1.00 77.06 300 ALA A N 1
ATOM 2385 C CA . ALA A 1 300 ? 11.093 -13.937 -2.993 1.00 77.06 300 ALA A CA 1
ATOM 2386 C C . ALA A 1 300 ? 12.175 -14.190 -4.066 1.00 77.06 300 ALA A C 1
ATOM 2388 O O . ALA A 1 300 ? 13.090 -14.989 -3.874 1.00 77.06 300 ALA A O 1
ATOM 2389 N N . GLY A 1 301 ? 12.025 -13.569 -5.245 1.00 62.34 301 GLY A N 1
ATOM 2390 C CA . GLY A 1 301 ? 12.791 -13.899 -6.464 1.00 62.34 301 GLY A CA 1
ATOM 2391 C C . GLY A 1 301 ? 14.313 -13.718 -6.383 1.00 62.34 301 GLY A C 1
ATOM 2392 O O . GLY A 1 301 ? 15.023 -14.235 -7.236 1.00 62.34 301 GLY A O 1
ATOM 2393 N N . ASN A 1 302 ? 14.802 -13.025 -5.351 1.00 67.38 302 ASN A N 1
ATOM 2394 C CA . ASN A 1 302 ? 16.224 -12.777 -5.098 1.00 67.38 302 ASN A CA 1
ATOM 2395 C C . ASN A 1 302 ? 16.777 -13.583 -3.907 1.00 67.38 302 ASN A C 1
ATOM 2397 O O . ASN A 1 302 ? 17.920 -13.377 -3.510 1.00 67.38 302 ASN A O 1
ATOM 2401 N N . SER A 1 303 ? 15.971 -14.460 -3.304 1.00 74.19 303 SER A N 1
ATOM 2402 C CA . SER A 1 303 ? 16.323 -15.197 -2.082 1.00 74.19 303 SER A CA 1
ATOM 2403 C C . SER A 1 303 ? 16.883 -16.599 -2.355 1.00 74.19 303 SER A C 1
ATOM 2405 O O . SER A 1 303 ? 17.168 -17.332 -1.410 1.00 74.19 303 SER A O 1
ATOM 2407 N N . GLY A 1 304 ? 17.104 -16.955 -3.625 1.00 74.00 304 GLY A N 1
ATOM 2408 C CA . GLY A 1 304 ? 17.726 -18.208 -4.065 1.00 74.00 304 GLY A CA 1
ATOM 2409 C C . GLY A 1 304 ? 16.784 -19.404 -4.158 1.00 74.00 304 GLY A C 1
ATOM 2410 O O . GLY A 1 304 ? 15.563 -19.258 -4.121 1.00 74.00 304 GLY A O 1
ATOM 2411 N N . ASP A 1 305 ? 17.371 -20.591 -4.300 1.00 81.62 305 ASP A N 1
ATOM 2412 C CA . ASP A 1 305 ? 16.657 -21.827 -4.630 1.00 81.62 305 ASP A CA 1
ATOM 2413 C C . ASP A 1 305 ? 15.793 -22.364 -3.475 1.00 81.62 305 ASP A C 1
ATOM 2415 O O . ASP A 1 305 ? 16.092 -22.170 -2.293 1.00 81.62 305 ASP A O 1
ATOM 2419 N N . LEU A 1 306 ? 14.714 -23.067 -3.832 1.00 83.06 306 LEU A N 1
ATOM 2420 C CA . LEU A 1 306 ? 13.752 -23.659 -2.902 1.00 83.06 306 LEU A CA 1
ATOM 2421 C C . LEU A 1 306 ? 14.093 -25.136 -2.677 1.00 83.06 306 LEU A C 1
ATOM 2423 O O . LEU A 1 306 ? 14.006 -25.941 -3.600 1.00 83.06 306 LEU A O 1
ATOM 2427 N N . GLN A 1 307 ? 14.451 -25.520 -1.457 1.00 88.25 307 GLN A N 1
ATOM 2428 C CA . GLN A 1 307 ? 14.683 -26.914 -1.074 1.00 88.25 307 GLN A CA 1
ATOM 2429 C C . GLN A 1 307 ? 13.389 -27.513 -0.524 1.00 88.25 307 GLN A C 1
ATOM 2431 O O . GLN A 1 307 ? 12.917 -27.105 0.536 1.00 88.25 307 GLN A O 1
ATOM 2436 N N . VAL A 1 308 ? 12.812 -28.479 -1.233 1.00 89.12 308 VAL A N 1
ATOM 2437 C CA . VAL A 1 308 ? 11.559 -29.140 -0.859 1.00 89.12 308 VAL A CA 1
ATOM 2438 C C . VAL A 1 308 ? 11.871 -30.479 -0.214 1.00 89.12 308 VAL A C 1
ATOM 2440 O O . VAL A 1 308 ? 12.623 -31.283 -0.761 1.00 89.12 308 VAL A O 1
ATOM 2443 N N . THR A 1 309 ? 11.272 -30.733 0.944 1.00 94.50 309 THR A N 1
ATOM 2444 C CA . THR A 1 309 ? 11.321 -32.024 1.629 1.00 94.50 309 THR A CA 1
ATOM 2445 C C . THR A 1 309 ? 9.900 -32.500 1.898 1.00 94.50 309 THR A C 1
ATOM 2447 O O . THR A 1 309 ? 9.124 -31.833 2.577 1.00 94.50 309 THR A O 1
ATOM 2450 N N . ILE A 1 310 ? 9.555 -33.669 1.368 1.00 92.88 310 ILE A N 1
ATOM 2451 C CA . ILE A 1 310 ? 8.297 -34.366 1.644 1.00 92.88 310 ILE A CA 1
ATOM 2452 C C . ILE A 1 310 ? 8.623 -35.490 2.619 1.00 92.88 310 ILE A C 1
ATOM 2454 O O . ILE A 1 310 ? 9.315 -36.435 2.250 1.00 92.88 310 ILE A O 1
ATOM 2458 N N . LYS A 1 311 ? 8.155 -35.385 3.860 1.00 94.50 311 LYS A N 1
ATOM 2459 C CA . LYS A 1 311 ? 8.319 -36.409 4.893 1.00 94.50 311 LYS A CA 1
ATOM 2460 C C . LYS A 1 311 ? 7.032 -37.218 5.011 1.00 94.50 311 LYS A C 1
ATOM 2462 O O . LYS A 1 311 ? 6.005 -36.689 5.428 1.00 94.50 311 LYS A O 1
ATOM 2467 N N . GLU A 1 312 ? 7.088 -38.481 4.623 1.00 93.56 312 GLU A N 1
ATOM 2468 C CA . GLU A 1 312 ? 5.958 -39.410 4.662 1.00 93.56 312 GLU A CA 1
ATOM 2469 C C . GLU A 1 312 ? 5.703 -39.916 6.095 1.00 93.56 312 GLU A C 1
ATOM 2471 O O . GLU A 1 312 ? 6.558 -39.810 6.981 1.00 93.56 312 GLU A O 1
ATOM 2476 N N . ALA A 1 313 ? 4.521 -40.491 6.330 1.00 90.25 313 ALA A N 1
ATOM 2477 C CA . ALA A 1 313 ? 4.131 -41.023 7.640 1.00 90.25 313 ALA A CA 1
ATOM 2478 C C . ALA A 1 313 ? 5.031 -42.172 8.140 1.00 90.25 313 ALA A C 1
ATOM 2480 O O . ALA A 1 313 ? 5.192 -42.340 9.346 1.00 90.25 313 ALA A O 1
ATOM 2481 N N . ASP A 1 314 ? 5.635 -42.942 7.228 1.00 89.31 314 ASP A N 1
ATOM 2482 C CA . ASP A 1 314 ? 6.587 -44.019 7.540 1.00 89.31 314 ASP A CA 1
ATOM 2483 C C . ASP A 1 314 ? 8.002 -43.502 7.871 1.00 89.31 314 ASP A C 1
ATOM 2485 O O . ASP A 1 314 ? 8.896 -44.284 8.193 1.00 89.31 314 ASP A O 1
ATOM 2489 N N . GLY A 1 315 ? 8.211 -42.183 7.806 1.00 85.88 315 GLY A N 1
ATOM 2490 C CA . GLY A 1 315 ? 9.494 -41.531 8.039 1.00 85.88 315 GLY A CA 1
ATOM 2491 C C . GLY A 1 315 ? 10.390 -41.446 6.803 1.00 85.88 315 GLY A C 1
ATOM 2492 O O . GLY A 1 315 ? 11.434 -40.795 6.881 1.00 85.88 315 GLY A O 1
ATOM 2493 N N . SER A 1 316 ? 9.999 -42.037 5.669 1.00 91.38 316 SER A N 1
ATOM 2494 C CA . SER A 1 316 ? 10.720 -41.863 4.408 1.00 91.38 316 SER A CA 1
ATOM 2495 C C . SER A 1 316 ? 10.619 -40.415 3.920 1.00 91.38 316 SER A C 1
ATOM 2497 O O . SER A 1 316 ? 9.632 -39.715 4.162 1.00 91.38 316 SER A O 1
ATOM 2499 N N . THR A 1 317 ? 11.671 -39.930 3.260 1.00 92.62 317 THR A N 1
ATOM 2500 C CA . THR A 1 317 ? 11.732 -38.555 2.760 1.00 92.62 317 THR A CA 1
ATOM 2501 C C . THR A 1 317 ? 11.986 -38.518 1.261 1.00 92.62 317 THR A C 1
ATOM 2503 O O . THR A 1 317 ? 12.769 -39.297 0.720 1.00 92.62 317 THR A O 1
ATOM 2506 N N . GLN A 1 318 ? 11.328 -37.583 0.583 1.00 85.69 318 GLN A N 1
ATOM 2507 C CA . GLN A 1 318 ? 11.610 -37.220 -0.802 1.00 85.69 318 GLN A CA 1
ATOM 2508 C C . GLN A 1 318 ? 12.151 -35.790 -0.794 1.00 85.69 318 GLN A C 1
ATOM 2510 O O . GLN A 1 318 ? 11.458 -34.875 -0.348 1.00 85.69 318 GLN A O 1
ATOM 2515 N N . ILE A 1 319 ? 13.394 -35.597 -1.235 1.00 90.00 319 ILE A N 1
ATOM 2516 C CA . ILE A 1 319 ? 14.074 -34.297 -1.200 1.00 90.00 319 ILE A CA 1
ATOM 2517 C C . ILE A 1 319 ? 14.428 -33.896 -2.627 1.00 90.00 319 ILE A C 1
ATOM 2519 O O . ILE A 1 319 ? 15.082 -34.656 -3.339 1.00 90.00 319 ILE A O 1
ATOM 2523 N N . PHE A 1 320 ? 14.004 -32.707 -3.044 1.00 84.06 320 PHE A N 1
ATOM 2524 C CA . PHE A 1 320 ? 14.365 -32.131 -4.338 1.00 84.06 320 PHE A CA 1
ATOM 2525 C C . PHE A 1 320 ? 14.431 -30.605 -4.253 1.00 84.06 320 PHE A C 1
ATOM 2527 O O . PHE A 1 320 ? 13.744 -29.981 -3.447 1.00 84.06 320 PHE A O 1
ATOM 2534 N N . THR A 1 321 ? 15.253 -29.992 -5.102 1.00 83.69 321 THR A N 1
ATOM 2535 C CA . THR A 1 321 ? 15.449 -28.537 -5.129 1.00 83.69 321 THR A CA 1
ATOM 2536 C C . THR A 1 321 ? 14.806 -27.952 -6.379 1.00 83.69 321 THR A C 1
ATOM 2538 O O . THR A 1 321 ? 15.046 -28.429 -7.487 1.00 83.69 321 THR A O 1
ATOM 2541 N N . VAL A 1 322 ? 13.999 -26.907 -6.206 1.00 75.81 322 VAL A N 1
ATOM 2542 C CA . VAL A 1 322 ? 13.387 -26.126 -7.283 1.00 75.81 322 VAL A CA 1
ATOM 2543 C C . VAL A 1 322 ? 14.135 -24.799 -7.382 1.00 75.81 322 VAL A C 1
ATOM 2545 O O . VAL A 1 322 ? 13.980 -23.948 -6.501 1.00 75.81 322 VAL A O 1
ATOM 2548 N N . PRO A 1 323 ? 14.948 -24.587 -8.429 1.00 74.69 323 PRO A N 1
ATOM 2549 C CA . PRO A 1 323 ? 15.690 -23.347 -8.536 1.00 74.69 323 PRO A CA 1
ATOM 2550 C C . PRO A 1 323 ? 14.763 -22.162 -8.818 1.00 74.69 323 PRO A C 1
ATOM 2552 O O . PRO A 1 323 ? 13.748 -22.296 -9.517 1.00 74.69 323 PRO A O 1
ATOM 2555 N N . TYR A 1 324 ? 15.105 -20.992 -8.284 1.00 73.44 324 TYR A N 1
ATOM 2556 C CA . TYR A 1 324 ? 14.212 -19.837 -8.325 1.00 73.44 324 TYR A CA 1
ATOM 2557 C C . TYR A 1 324 ? 14.941 -18.562 -8.746 1.00 73.44 324 TYR A C 1
ATOM 2559 O O . TYR A 1 324 ? 15.950 -18.158 -8.178 1.00 73.44 324 TYR A O 1
ATOM 2567 N N . SER A 1 325 ? 14.442 -17.950 -9.815 1.00 75.69 325 SER A N 1
ATOM 2568 C CA . SER A 1 325 ? 14.880 -16.663 -10.356 1.00 75.69 325 SER A CA 1
ATOM 2569 C C . SER A 1 325 ? 13.677 -16.027 -11.053 1.00 75.69 325 SER A C 1
ATOM 2571 O O . SER A 1 325 ? 12.786 -16.744 -11.520 1.00 75.69 325 SER A O 1
ATOM 2573 N N . SER A 1 326 ? 13.608 -14.697 -11.107 1.00 75.31 326 SER A N 1
ATOM 2574 C CA . SER A 1 326 ? 12.414 -14.001 -11.596 1.00 75.31 326 SER A CA 1
ATOM 2575 C C . SER A 1 326 ? 12.754 -12.760 -12.407 1.00 75.31 326 SER A C 1
ATOM 2577 O O . SER A 1 326 ? 13.447 -11.865 -11.939 1.00 75.31 326 SER A O 1
ATOM 2579 N N . VAL A 1 327 ? 12.168 -12.656 -13.598 1.00 80.94 327 VAL A N 1
ATOM 2580 C CA . VAL A 1 327 ? 12.137 -11.414 -14.383 1.00 80.94 327 VAL A CA 1
ATOM 2581 C C . VAL A 1 327 ? 10.784 -10.725 -14.150 1.00 80.94 327 VAL A C 1
ATOM 2583 O O . VAL A 1 327 ? 9.785 -11.434 -14.017 1.00 80.94 327 VAL A O 1
ATOM 2586 N N . PRO A 1 328 ? 10.694 -9.378 -14.133 1.00 81.06 328 PRO A N 1
ATOM 2587 C CA . PRO A 1 328 ? 9.445 -8.662 -13.833 1.00 81.06 328 PRO A CA 1
ATOM 2588 C C . PRO A 1 328 ? 8.223 -9.024 -14.698 1.00 81.06 328 PRO A C 1
ATOM 2590 O O . PRO A 1 328 ? 7.090 -8.804 -14.276 1.00 81.06 328 PRO A O 1
ATOM 2593 N N . LEU A 1 329 ? 8.434 -9.571 -15.901 1.00 90.75 329 LEU A N 1
ATOM 2594 C CA . LEU A 1 329 ? 7.358 -9.954 -16.823 1.00 90.75 329 LEU A CA 1
ATOM 2595 C C . LEU A 1 329 ? 6.817 -11.372 -16.597 1.00 90.75 329 LEU A C 1
ATOM 2597 O O . LEU A 1 329 ? 5.752 -11.690 -17.127 1.00 90.75 329 LEU A O 1
ATOM 2601 N N . LEU A 1 330 ? 7.514 -12.219 -15.829 1.00 92.25 330 LEU A N 1
ATOM 2602 C CA . LEU A 1 330 ? 7.049 -13.580 -15.561 1.00 92.25 330 LEU A CA 1
ATOM 2603 C C . LEU A 1 330 ? 5.750 -13.565 -14.755 1.00 92.25 330 LEU A C 1
ATOM 2605 O O . LEU A 1 330 ? 5.575 -12.784 -13.821 1.00 92.25 330 LEU A O 1
ATOM 2609 N N . GLN A 1 331 ? 4.846 -14.469 -15.117 1.00 93.38 331 GLN A N 1
ATOM 2610 C CA . GLN A 1 331 ? 3.569 -14.667 -14.445 1.00 93.38 331 GLN A CA 1
ATOM 2611 C C . GLN A 1 331 ? 3.547 -16.040 -13.787 1.00 93.38 331 GLN A C 1
ATOM 2613 O O . GLN A 1 331 ? 4.043 -17.023 -14.340 1.00 93.38 331 GLN A O 1
ATOM 2618 N N . ARG A 1 332 ? 2.971 -16.109 -12.586 1.00 92.25 332 ARG A N 1
ATOM 2619 C CA . ARG A 1 332 ? 2.766 -17.378 -11.882 1.00 92.25 332 ARG A CA 1
ATOM 2620 C C . ARG A 1 332 ? 1.862 -18.289 -12.717 1.00 92.25 332 ARG A C 1
ATOM 2622 O O . ARG A 1 332 ? 0.950 -17.808 -13.386 1.00 92.25 332 ARG A O 1
ATOM 2629 N N . GLU A 1 333 ? 2.097 -19.598 -12.671 1.00 93.31 333 GLU A N 1
ATOM 2630 C CA . GLU A 1 333 ? 1.318 -20.579 -13.440 1.00 93.31 333 GLU A CA 1
ATOM 2631 C C . GLU A 1 333 ? -0.198 -20.378 -13.233 1.00 93.31 333 GLU A C 1
ATOM 2633 O O . GLU A 1 333 ? -0.671 -20.180 -12.108 1.00 93.31 333 GLU A O 1
ATOM 2638 N N . GLY A 1 334 ? -0.956 -20.347 -14.333 1.00 92.19 334 GLY A N 1
ATOM 2639 C CA . GLY A 1 334 ? -2.406 -20.139 -14.348 1.00 92.19 334 GLY A CA 1
ATOM 2640 C C . GLY A 1 334 ? -2.868 -18.690 -14.140 1.00 92.19 334 GLY A C 1
ATOM 2641 O O . GLY A 1 334 ? -4.060 -18.409 -14.293 1.00 92.19 334 GLY A O 1
ATOM 2642 N N . HIS A 1 335 ? -1.968 -17.754 -13.826 1.00 93.00 335 HIS A N 1
ATOM 2643 C CA . HIS A 1 335 ? -2.319 -16.347 -13.645 1.00 93.00 335 HIS A CA 1
ATOM 2644 C C . HIS A 1 335 ? -2.334 -15.615 -14.986 1.00 93.00 335 HIS A C 1
ATOM 2646 O O . HIS A 1 335 ? -1.491 -15.837 -15.855 1.00 93.00 335 HIS A O 1
ATOM 2652 N N . THR A 1 336 ? -3.323 -14.737 -15.154 1.00 95.81 336 THR A N 1
ATOM 2653 C CA . THR A 1 336 ? -3.497 -13.935 -16.367 1.00 95.81 336 THR A CA 1
ATOM 2654 C C . THR A 1 336 ? -3.619 -12.473 -15.987 1.00 95.81 336 THR A C 1
ATOM 2656 O O . THR A 1 336 ? -4.578 -12.095 -15.312 1.00 95.81 336 THR A O 1
ATOM 2659 N N . ARG A 1 337 ? -2.670 -11.659 -16.448 1.00 96.25 337 ARG A N 1
ATOM 2660 C CA . ARG A 1 337 ? -2.686 -10.207 -16.284 1.00 96.25 337 ARG A CA 1
ATOM 2661 C C . ARG A 1 337 ? -3.025 -9.566 -17.619 1.00 96.25 337 ARG A C 1
ATOM 2663 O O . ARG A 1 337 ? -2.406 -9.882 -18.630 1.00 96.25 337 ARG A O 1
ATOM 2670 N N . TYR A 1 338 ? -4.012 -8.682 -17.642 1.00 96.81 338 TYR A N 1
ATOM 2671 C CA . TYR A 1 338 ? -4.438 -8.017 -18.869 1.00 96.81 338 TYR A CA 1
ATOM 2672 C C . TYR A 1 338 ? -4.798 -6.555 -18.619 1.00 96.81 338 TYR A C 1
ATOM 2674 O O . TYR A 1 338 ? -5.242 -6.192 -17.530 1.00 96.81 338 TYR A O 1
ATOM 2682 N N . SER A 1 339 ? -4.638 -5.716 -19.639 1.00 97.88 339 SER A N 1
ATOM 2683 C CA . SER A 1 339 ? -5.088 -4.323 -19.625 1.00 97.88 339 SER A CA 1
ATOM 2684 C C . SER A 1 339 ? -5.597 -3.935 -21.001 1.00 97.88 339 SER A C 1
ATOM 2686 O O . SER A 1 339 ? -4.866 -4.047 -21.978 1.00 97.88 339 SER A O 1
ATOM 2688 N N . ILE A 1 340 ? -6.833 -3.450 -21.069 1.00 98.19 340 ILE A N 1
ATOM 2689 C CA . ILE A 1 340 ? -7.461 -2.938 -22.288 1.00 98.19 340 ILE A CA 1
ATOM 2690 C C . ILE A 1 340 ? -7.788 -1.469 -22.050 1.00 98.19 340 ILE A C 1
ATOM 2692 O O . ILE A 1 340 ? -8.552 -1.152 -21.141 1.00 98.19 340 ILE A O 1
ATOM 2696 N N . THR A 1 341 ? -7.231 -0.589 -22.869 1.00 98.38 341 THR A N 1
ATOM 2697 C CA . THR A 1 341 ? -7.334 0.863 -22.746 1.00 98.38 341 THR A CA 1
ATOM 2698 C C . THR A 1 341 ? -7.742 1.469 -24.082 1.00 98.38 341 THR A C 1
ATOM 2700 O O . THR A 1 341 ? -7.212 1.099 -25.126 1.00 98.38 341 THR A O 1
ATOM 2703 N N . ALA A 1 342 ? -8.664 2.424 -24.058 1.00 98.19 342 ALA A N 1
ATOM 2704 C CA . ALA A 1 342 ? -9.044 3.219 -25.218 1.00 98.19 342 ALA A CA 1
ATOM 2705 C C . ALA A 1 342 ? -9.275 4.668 -24.787 1.00 98.19 342 ALA A C 1
ATOM 2707 O O . ALA A 1 342 ? -9.996 4.915 -23.819 1.00 98.19 342 ALA A O 1
ATOM 2708 N N . GLY A 1 343 ? -8.683 5.628 -25.491 1.00 97.19 343 GLY A N 1
ATOM 2709 C CA . GLY A 1 343 ? -8.779 7.033 -25.108 1.00 97.19 343 GLY A CA 1
ATOM 2710 C C . GLY A 1 343 ? -7.948 7.960 -25.980 1.00 97.19 343 GLY A C 1
ATOM 2711 O O . GLY A 1 343 ? -7.428 7.558 -27.016 1.00 97.19 343 GLY A O 1
ATOM 2712 N N . GLU A 1 344 ? -7.832 9.209 -25.551 1.00 96.69 344 GLU A N 1
ATOM 2713 C CA . GLU A 1 344 ? -6.917 10.194 -26.129 1.00 96.69 344 GLU A CA 1
ATOM 2714 C C . GLU A 1 344 ? -5.609 10.259 -25.334 1.00 96.69 344 GLU A C 1
ATOM 2716 O O . GLU A 1 344 ? -5.604 10.131 -24.107 1.00 96.69 344 GLU A O 1
ATOM 2721 N N . TYR A 1 345 ? -4.496 10.459 -26.033 1.00 95.19 345 TYR A N 1
ATOM 2722 C CA . TYR A 1 345 ? -3.182 10.670 -25.430 1.00 95.19 345 TYR A CA 1
ATOM 2723 C C . TYR A 1 345 ? -3.114 12.016 -24.692 1.00 95.19 345 TYR A C 1
ATOM 2725 O O . TYR A 1 345 ? -3.580 13.037 -25.199 1.00 95.19 345 TYR A O 1
ATOM 2733 N N . ARG A 1 346 ? -2.518 12.033 -23.493 1.00 90.31 346 ARG A N 1
ATOM 2734 C CA . ARG A 1 346 ? -2.400 13.223 -22.633 1.00 90.31 346 ARG A CA 1
ATOM 2735 C C . ARG A 1 346 ? -1.028 13.269 -21.960 1.00 90.31 346 ARG A C 1
ATOM 2737 O O . ARG A 1 346 ? -0.888 12.787 -20.847 1.00 90.31 346 ARG A O 1
ATOM 2744 N N . SER A 1 347 ? -0.033 13.907 -22.570 1.00 84.00 347 SER A N 1
ATOM 2745 C CA . SER A 1 347 ? 1.284 14.090 -21.931 1.00 84.00 347 SER A CA 1
ATOM 2746 C C . SER A 1 347 ? 1.378 15.297 -20.997 1.00 84.00 347 SER A C 1
ATOM 2748 O O . SER A 1 347 ? 2.223 15.328 -20.111 1.00 84.00 347 SER A O 1
ATOM 2750 N N . GLY A 1 348 ? 0.540 16.315 -21.212 1.00 80.44 348 GLY A N 1
ATOM 2751 C CA . GLY A 1 348 ? 0.687 17.620 -20.559 1.00 80.44 348 GLY A CA 1
ATOM 2752 C C . GLY A 1 348 ? 1.716 18.538 -21.231 1.00 80.44 348 GLY A C 1
ATOM 2753 O O . GLY A 1 348 ? 1.824 19.696 -20.836 1.00 80.44 348 GLY A O 1
ATOM 2754 N N . ASN A 1 349 ? 2.415 18.066 -22.270 1.00 78.81 349 ASN A N 1
ATOM 2755 C CA . ASN A 1 349 ? 3.299 18.892 -23.087 1.00 78.81 349 ASN A CA 1
ATOM 2756 C C . ASN A 1 349 ? 2.483 19.648 -24.152 1.00 78.81 349 ASN A C 1
ATOM 2758 O O . ASN A 1 349 ? 1.686 19.049 -24.871 1.00 78.81 349 ASN A O 1
ATOM 2762 N N . ALA A 1 350 ? 2.694 20.962 -24.272 1.00 79.62 350 ALA A N 1
ATOM 2763 C CA . ALA A 1 350 ? 2.033 21.805 -25.271 1.00 79.62 350 ALA A CA 1
ATOM 2764 C C . ALA A 1 350 ? 2.502 21.540 -26.717 1.00 79.62 350 ALA A C 1
ATOM 2766 O O . ALA A 1 350 ? 1.853 21.989 -27.655 1.00 79.62 350 ALA A O 1
ATOM 2767 N N . GLN A 1 351 ? 3.622 20.833 -26.902 1.00 82.81 351 GLN A N 1
ATOM 2768 C CA . GLN A 1 351 ? 4.214 20.516 -28.210 1.00 82.81 351 GLN A CA 1
ATOM 2769 C C . GLN A 1 351 ? 3.758 19.167 -28.786 1.00 82.81 351 GLN A C 1
ATOM 2771 O O . GLN A 1 351 ? 4.286 18.721 -29.808 1.00 82.81 351 GLN A O 1
ATOM 2776 N N . GLN A 1 352 ? 2.827 18.499 -28.102 1.00 88.50 352 GLN A N 1
ATOM 2777 C CA . GLN A 1 352 ? 2.278 17.213 -28.502 1.00 88.50 352 GLN A CA 1
ATOM 2778 C C . GLN A 1 352 ? 0.765 17.302 -28.692 1.00 88.50 352 GLN A C 1
ATOM 2780 O O . GLN A 1 352 ? 0.038 17.916 -27.908 1.00 88.50 352 GLN A O 1
ATOM 2785 N N . GLU A 1 353 ? 0.304 16.633 -29.737 1.00 91.94 353 GLU A N 1
ATOM 2786 C CA . GLU A 1 353 ? -1.093 16.418 -30.058 1.00 91.94 353 GLU A CA 1
ATOM 2787 C C . GLU A 1 353 ? -1.732 15.386 -29.120 1.00 91.94 353 GLU A C 1
ATOM 2789 O O . GLU A 1 353 ? -1.065 14.661 -28.377 1.00 91.94 353 GLU A O 1
ATOM 2794 N N . LYS A 1 354 ? -3.063 15.285 -29.187 1.00 95.50 354 LYS A N 1
ATOM 2795 C CA . LYS A 1 354 ? -3.866 14.342 -28.390 1.00 95.50 354 LYS A CA 1
ATOM 2796 C C . LYS A 1 354 ? -4.535 13.284 -29.278 1.00 95.50 354 LYS A C 1
ATOM 2798 O O . LYS A 1 354 ? -5.764 13.252 -29.364 1.00 95.50 354 LYS A O 1
ATOM 2803 N N . PRO A 1 355 ? -3.773 12.435 -29.995 1.00 96.31 355 PRO A N 1
ATOM 2804 C CA . PRO A 1 355 ? -4.367 11.422 -30.855 1.00 96.31 355 PRO A CA 1
ATOM 2805 C C . PRO A 1 355 ? -5.157 10.391 -30.046 1.00 96.31 355 PRO A C 1
ATOM 2807 O O . PRO A 1 355 ? -4.818 10.057 -28.906 1.00 96.31 355 PRO A O 1
ATOM 2810 N N . ARG A 1 356 ? -6.206 9.851 -30.670 1.00 97.75 356 ARG A N 1
ATOM 2811 C CA . ARG A 1 356 ? -6.956 8.714 -30.132 1.00 97.75 356 ARG A CA 1
ATOM 2812 C C . ARG A 1 356 ? -6.159 7.438 -30.348 1.00 97.75 356 ARG A C 1
ATOM 2814 O O . ARG A 1 356 ? -5.557 7.249 -31.404 1.00 97.75 356 ARG A O 1
ATOM 2821 N N . PHE A 1 357 ? -6.198 6.554 -29.364 1.00 98.00 357 PHE A N 1
ATOM 2822 C CA . PHE A 1 357 ? -5.535 5.266 -29.434 1.00 98.00 357 PHE A CA 1
ATOM 2823 C C . PHE A 1 357 ? -6.328 4.180 -28.707 1.00 98.00 357 PHE A C 1
ATOM 2825 O O . PHE A 1 357 ? -7.175 4.432 -27.845 1.00 98.00 357 PHE A O 1
ATOM 2832 N N . PHE A 1 358 ? -6.003 2.950 -29.064 1.00 98.31 358 PHE A N 1
ATOM 2833 C CA . PHE A 1 358 ? -6.416 1.724 -28.417 1.00 98.31 358 PHE A CA 1
ATOM 2834 C C . PHE A 1 358 ? -5.163 0.931 -28.055 1.00 98.31 358 PHE A C 1
ATOM 2836 O O . PHE A 1 358 ? -4.272 0.762 -28.882 1.00 98.31 358 PHE A O 1
ATOM 2843 N N . GLN A 1 359 ? -5.090 0.428 -26.830 1.00 98.25 359 GLN A N 1
ATOM 2844 C CA . GLN A 1 359 ? -3.998 -0.407 -26.351 1.00 98.25 359 GLN A CA 1
ATOM 2845 C C . GLN A 1 359 ? -4.564 -1.619 -25.624 1.00 98.25 359 GLN A C 1
ATOM 2847 O O . GLN A 1 359 ? -5.402 -1.483 -24.739 1.00 98.25 359 GLN A O 1
ATOM 2852 N N . SER A 1 360 ? -4.068 -2.807 -25.950 1.00 98.00 360 SER A N 1
ATOM 2853 C CA . SER A 1 360 ? -4.401 -4.037 -25.239 1.00 98.00 360 SER A CA 1
ATOM 2854 C C . SER A 1 360 ? -3.134 -4.823 -24.952 1.00 98.00 360 SER A C 1
ATOM 2856 O O . SER A 1 360 ? -2.356 -5.085 -25.865 1.00 98.00 360 SER A O 1
ATOM 2858 N N . THR A 1 361 ? -2.934 -5.231 -23.706 1.00 97.88 361 THR A N 1
ATOM 2859 C CA . THR A 1 361 ? -1.826 -6.090 -23.279 1.00 97.88 361 THR A CA 1
ATOM 2860 C C . THR A 1 361 ? -2.353 -7.316 -22.548 1.00 97.88 361 THR A C 1
ATOM 2862 O O . THR A 1 361 ? -3.354 -7.247 -21.832 1.00 97.88 361 THR A O 1
ATOM 2865 N N . LEU A 1 362 ? -1.681 -8.449 -22.741 1.00 97.44 362 LEU A N 1
ATOM 2866 C CA . LEU A 1 362 ? -2.022 -9.732 -22.139 1.00 97.44 362 LEU A CA 1
ATOM 2867 C C . LEU A 1 362 ? -0.737 -10.471 -21.759 1.00 97.44 362 LEU A C 1
ATOM 2869 O O . LEU A 1 362 ? 0.170 -10.607 -22.576 1.00 97.44 362 LEU A O 1
ATOM 2873 N N . LEU A 1 363 ? -0.678 -10.961 -20.526 1.00 97.69 363 LEU A N 1
ATOM 2874 C CA . LEU A 1 363 ? 0.388 -11.794 -19.988 1.00 97.69 363 LEU A CA 1
ATOM 2875 C C . LEU A 1 363 ? -0.251 -13.027 -19.349 1.00 97.69 363 LEU A C 1
ATOM 2877 O O . LEU A 1 363 ? -1.222 -12.901 -18.599 1.00 97.69 363 LEU A O 1
ATOM 2881 N N . HIS A 1 364 ? 0.287 -14.210 -19.621 1.00 97.19 364 HIS A N 1
ATOM 2882 C CA . HIS A 1 364 ? -0.259 -15.469 -19.125 1.00 97.19 364 HIS A CA 1
ATOM 2883 C C . HIS A 1 364 ? 0.850 -16.424 -18.672 1.00 97.19 364 HIS A C 1
ATOM 2885 O O . HIS A 1 364 ? 1.776 -16.719 -19.432 1.00 97.19 364 HIS A O 1
ATOM 2891 N N . GLY A 1 365 ? 0.743 -16.907 -17.432 1.00 96.62 365 GLY A N 1
ATOM 2892 C CA . GLY A 1 365 ? 1.674 -17.865 -16.839 1.00 96.62 365 GLY A CA 1
ATOM 2893 C C . GLY A 1 365 ? 1.324 -19.302 -17.213 1.00 96.62 365 GLY A C 1
ATOM 2894 O O . GLY A 1 365 ? 0.244 -19.793 -16.886 1.00 96.62 365 GLY A O 1
ATOM 2895 N N . LEU A 1 366 ? 2.255 -19.986 -17.868 1.00 96.19 366 LEU A N 1
ATOM 2896 C CA . LEU A 1 366 ? 2.147 -21.373 -18.312 1.00 96.19 366 LEU A CA 1
ATOM 2897 C C . LEU A 1 366 ? 2.905 -22.324 -17.360 1.00 96.19 366 LEU A C 1
ATOM 2899 O O . LEU A 1 366 ? 3.756 -21.878 -16.583 1.00 96.19 366 LEU A O 1
ATOM 2903 N N . PRO A 1 367 ? 2.635 -23.642 -17.425 1.00 92.69 367 PRO A N 1
ATOM 2904 C CA . PRO A 1 367 ? 3.374 -24.640 -16.654 1.00 92.69 367 PRO A CA 1
ATOM 2905 C C . PRO A 1 367 ? 4.883 -24.624 -16.922 1.00 92.69 367 PRO A C 1
ATOM 2907 O O . PRO A 1 367 ? 5.354 -24.107 -17.937 1.00 92.69 367 PRO A O 1
ATOM 2910 N N . ALA A 1 368 ? 5.651 -25.227 -16.010 1.00 88.62 368 ALA A N 1
ATOM 2911 C CA . ALA A 1 368 ? 7.117 -25.303 -16.074 1.00 88.62 368 ALA A CA 1
ATOM 2912 C C . ALA A 1 368 ? 7.824 -23.929 -16.127 1.00 88.62 368 ALA A C 1
ATOM 2914 O O . ALA A 1 368 ? 8.897 -23.792 -16.717 1.00 88.62 368 ALA A O 1
ATOM 2915 N N . GLY A 1 369 ? 7.216 -22.909 -15.509 1.00 89.38 369 GLY A N 1
ATOM 2916 C CA . GLY A 1 369 ? 7.799 -21.572 -15.377 1.00 89.38 369 GLY A CA 1
ATOM 2917 C C . GLY A 1 369 ? 7.856 -20.774 -16.681 1.00 89.38 369 GLY A C 1
ATOM 2918 O O . GLY A 1 369 ? 8.638 -19.827 -16.770 1.00 89.38 369 GLY A O 1
ATOM 2919 N N . TRP A 1 370 ? 7.067 -21.153 -17.688 1.00 95.62 370 TRP A N 1
ATOM 2920 C CA . TRP A 1 370 ? 6.920 -20.390 -18.924 1.00 95.62 370 TRP A CA 1
ATOM 2921 C C . TRP A 1 370 ? 5.917 -19.249 -18.750 1.00 95.62 370 TRP A C 1
ATOM 2923 O O . TRP A 1 370 ? 4.966 -19.322 -17.979 1.00 95.62 370 TRP A O 1
ATOM 2933 N N . THR A 1 371 ? 6.096 -18.167 -19.490 1.00 97.25 371 THR A N 1
ATOM 2934 C CA . THR A 1 371 ? 5.137 -17.067 -19.574 1.00 97.25 371 THR A CA 1
ATOM 2935 C C . THR A 1 371 ? 5.084 -16.601 -21.013 1.00 97.25 371 THR A C 1
ATOM 2937 O O . THR A 1 371 ? 6.120 -16.325 -21.611 1.00 97.25 371 THR A O 1
ATOM 2940 N N . ILE A 1 372 ? 3.883 -16.501 -21.565 1.00 97.88 372 ILE A N 1
ATOM 2941 C CA . ILE A 1 372 ? 3.664 -15.858 -22.860 1.00 97.88 372 ILE A CA 1
ATOM 2942 C C . ILE A 1 372 ? 3.031 -14.501 -22.619 1.00 97.88 372 ILE A C 1
ATOM 2944 O O . ILE A 1 372 ? 2.181 -14.343 -21.739 1.00 97.88 372 ILE A O 1
ATOM 2948 N N . TYR A 1 373 ? 3.450 -13.511 -23.387 1.00 97.69 373 TYR A N 1
ATOM 2949 C CA . TYR A 1 373 ? 2.876 -12.186 -23.302 1.00 97.69 373 TYR A CA 1
ATOM 2950 C C . TYR A 1 373 ? 2.913 -11.476 -24.643 1.00 97.69 373 TYR A C 1
ATOM 2952 O O . TYR A 1 373 ? 3.634 -11.849 -25.564 1.00 97.69 373 TYR A O 1
ATOM 2960 N N . GLY A 1 374 ? 2.100 -10.441 -24.759 1.00 97.56 374 GLY A N 1
ATOM 2961 C CA . GLY A 1 374 ? 2.070 -9.610 -25.940 1.00 97.56 374 GLY A CA 1
ATOM 2962 C C . GLY A 1 374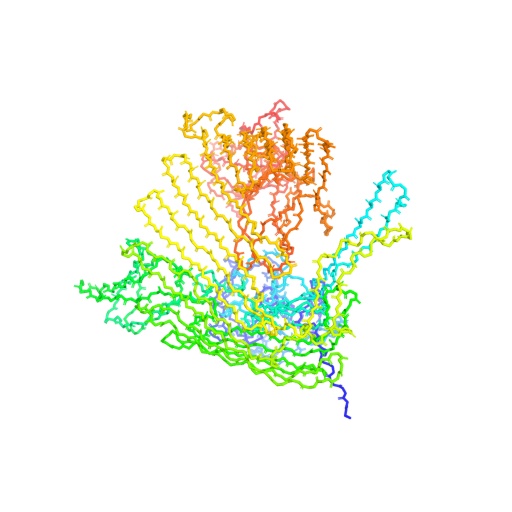 ? 1.059 -8.495 -25.802 1.00 97.56 374 GLY A C 1
ATOM 2963 O O . GLY A 1 374 ? 0.335 -8.371 -24.808 1.00 97.56 374 GLY A O 1
ATOM 2964 N N . GLY A 1 375 ? 1.008 -7.664 -26.825 1.00 97.44 375 GLY A N 1
ATOM 2965 C CA . GLY A 1 375 ? 0.060 -6.574 -26.857 1.00 97.44 375 GLY A CA 1
ATOM 2966 C C . GLY A 1 375 ? -0.030 -5.921 -28.216 1.00 97.44 375 GLY A C 1
ATOM 2967 O O . GLY A 1 375 ? 0.767 -6.175 -29.116 1.00 97.44 375 GLY A O 1
ATOM 2968 N N . THR A 1 376 ? -1.016 -5.054 -28.351 1.00 98.12 376 THR A N 1
ATOM 2969 C CA . THR A 1 376 ? -1.218 -4.228 -29.532 1.00 98.12 376 THR A CA 1
ATOM 2970 C C . THR A 1 376 ? -1.505 -2.795 -29.112 1.00 98.12 376 THR A C 1
ATOM 2972 O O . THR A 1 376 ? -2.174 -2.560 -28.102 1.00 98.12 376 THR A O 1
ATOM 2975 N N . GLN A 1 377 ? -0.980 -1.849 -29.880 1.00 97.75 377 GLN A N 1
ATOM 2976 C CA . GLN A 1 377 ? -1.300 -0.431 -29.814 1.00 97.75 377 GLN A CA 1
ATOM 2977 C C . GLN A 1 377 ? -1.725 0.021 -31.206 1.00 97.75 377 GLN A C 1
ATOM 2979 O O . GLN A 1 377 ? -0.997 -0.191 -32.171 1.00 97.75 377 GLN A O 1
ATOM 2984 N N . LEU A 1 378 ? -2.898 0.630 -31.315 1.00 98.12 378 LEU A N 1
ATOM 2985 C CA . LEU A 1 378 ? -3.483 1.095 -32.566 1.00 98.12 378 LEU A CA 1
ATOM 2986 C C . LEU A 1 378 ? -3.905 2.553 -32.397 1.00 98.12 378 LEU A C 1
ATOM 2988 O O . LEU A 1 378 ? -4.648 2.879 -31.476 1.00 98.12 378 LEU A O 1
ATOM 2992 N N . ALA A 1 379 ? -3.449 3.419 -33.286 1.00 97.44 379 ALA A N 1
ATOM 2993 C CA . ALA A 1 379 ? -3.782 4.834 -33.339 1.00 97.44 379 ALA A CA 1
ATOM 2994 C C . ALA A 1 379 ? -3.802 5.306 -34.799 1.00 97.44 379 ALA A C 1
ATOM 2996 O O . ALA A 1 379 ? -3.325 4.608 -35.695 1.00 97.44 379 ALA A O 1
ATOM 2997 N N . ASP A 1 380 ? -4.311 6.516 -35.035 1.00 94.62 380 ASP A N 1
ATOM 2998 C CA . ASP A 1 380 ? -4.477 7.061 -36.391 1.00 94.62 380 ASP A CA 1
ATOM 2999 C C . ASP A 1 380 ? -3.135 7.164 -37.160 1.00 94.62 380 ASP A C 1
ATOM 3001 O O . ASP A 1 380 ? -3.093 6.916 -38.363 1.00 94.62 380 ASP A O 1
ATOM 3005 N N . ARG A 1 381 ? -2.024 7.469 -36.465 1.00 95.75 381 ARG A N 1
ATOM 3006 C CA . ARG A 1 381 ? -0.667 7.636 -37.041 1.00 95.75 381 ARG A CA 1
ATOM 3007 C C . ARG A 1 381 ? 0.358 6.598 -36.562 1.00 95.75 381 ARG A C 1
ATOM 3009 O O . ARG A 1 381 ? 1.555 6.748 -36.802 1.00 95.75 381 ARG A O 1
ATOM 3016 N N . TYR A 1 382 ? -0.084 5.564 -35.847 1.00 97.81 382 TYR A N 1
ATOM 3017 C CA . TYR A 1 382 ? 0.823 4.600 -35.226 1.00 97.81 382 TYR A CA 1
ATOM 3018 C C . TYR A 1 382 ? 0.154 3.249 -35.004 1.00 97.81 382 TYR A C 1
ATOM 3020 O O . TYR A 1 382 ? -0.954 3.168 -34.478 1.00 97.81 382 TYR A O 1
ATOM 3028 N N . ARG A 1 383 ? 0.853 2.168 -35.341 1.00 97.81 383 ARG A N 1
ATOM 3029 C CA . ARG A 1 383 ? 0.439 0.804 -35.009 1.00 97.81 383 ARG A CA 1
ATOM 3030 C C . ARG A 1 383 ? 1.634 0.013 -34.500 1.00 97.81 383 ARG A C 1
ATOM 3032 O O . ARG A 1 383 ? 2.698 0.049 -35.111 1.00 97.81 383 ARG A O 1
ATOM 3039 N N . ALA A 1 384 ? 1.452 -0.732 -33.419 1.00 97.94 384 ALA A N 1
ATOM 3040 C CA . ALA A 1 384 ? 2.469 -1.628 -32.902 1.00 97.94 384 ALA A CA 1
ATOM 3041 C C . ALA A 1 384 ? 1.885 -2.947 -32.403 1.00 97.94 384 ALA A C 1
ATOM 3043 O O . ALA A 1 384 ? 0.781 -3.006 -31.855 1.00 97.94 384 ALA A O 1
ATOM 3044 N N . PHE A 1 385 ? 2.668 -4.005 -32.577 1.00 98.25 385 PHE A N 1
ATOM 3045 C CA . PHE A 1 385 ? 2.370 -5.353 -32.119 1.00 98.25 385 PHE A CA 1
ATOM 3046 C C . PHE A 1 385 ? 3.592 -5.892 -31.392 1.00 98.25 385 PHE A C 1
ATOM 3048 O O . PHE A 1 385 ? 4.700 -5.833 -31.920 1.00 98.25 385 PHE A O 1
ATOM 3055 N N . ASN A 1 386 ? 3.388 -6.410 -30.188 1.00 98.31 386 ASN A N 1
ATOM 3056 C CA . ASN A 1 386 ? 4.431 -7.032 -29.391 1.00 98.31 386 ASN A CA 1
ATOM 3057 C C . ASN A 1 386 ? 4.089 -8.495 -29.126 1.00 98.31 386 ASN A C 1
ATOM 3059 O O . ASN A 1 386 ? 2.937 -8.830 -28.835 1.00 98.31 386 ASN A O 1
ATOM 3063 N N . PHE A 1 387 ? 5.112 -9.337 -29.186 1.00 98.25 387 PHE A N 1
ATOM 3064 C CA . PHE A 1 387 ? 5.052 -10.724 -28.763 1.00 98.25 387 PHE A CA 1
ATOM 3065 C C . PHE A 1 387 ? 6.310 -11.062 -27.969 1.00 98.25 387 PHE A C 1
ATOM 3067 O O . PHE A 1 387 ? 7.423 -10.725 -28.380 1.00 98.25 387 PHE A O 1
ATOM 3074 N N . GLY A 1 388 ? 6.129 -11.733 -26.837 1.00 97.38 388 GLY A N 1
ATOM 3075 C CA . GLY A 1 388 ? 7.203 -12.077 -25.927 1.00 97.38 388 GLY A CA 1
ATOM 3076 C C . GLY A 1 388 ? 7.002 -13.414 -25.238 1.00 97.38 388 GLY A C 1
ATOM 3077 O O . GLY A 1 388 ? 5.883 -13.878 -25.000 1.00 97.38 388 GLY A O 1
ATOM 3078 N N . ILE A 1 389 ? 8.128 -14.038 -24.915 1.00 97.69 389 ILE A N 1
ATOM 3079 C CA . ILE A 1 389 ? 8.194 -15.301 -24.193 1.00 97.69 389 ILE A CA 1
ATOM 3080 C C . ILE A 1 389 ? 9.201 -15.138 -23.060 1.00 97.69 389 ILE A C 1
ATOM 3082 O O . ILE A 1 389 ? 10.314 -14.648 -23.250 1.00 97.69 389 ILE A O 1
ATOM 3086 N N . GLY A 1 390 ? 8.808 -15.563 -21.866 1.00 96.06 390 GLY A N 1
ATOM 3087 C CA . GLY A 1 390 ? 9.663 -15.650 -20.694 1.00 96.06 390 GLY A CA 1
ATOM 3088 C C . GLY A 1 390 ? 9.726 -17.070 -20.157 1.00 96.06 390 GLY A C 1
ATOM 3089 O O . GLY A 1 390 ? 8.762 -17.829 -20.261 1.00 96.06 390 GLY A O 1
ATOM 3090 N N . LYS A 1 391 ? 10.863 -17.429 -19.565 1.00 94.69 391 LYS A N 1
ATOM 3091 C CA . LYS A 1 391 ? 11.050 -18.697 -18.869 1.00 94.69 391 LYS A CA 1
ATOM 3092 C C . LYS A 1 391 ? 11.910 -18.507 -17.626 1.00 94.69 391 LYS A C 1
ATOM 3094 O O . LYS A 1 391 ? 13.007 -17.952 -17.703 1.00 94.69 391 LYS A O 1
ATOM 3099 N N . ASN A 1 392 ? 11.457 -19.050 -16.501 1.00 91.44 392 ASN A N 1
ATOM 3100 C CA . ASN A 1 392 ? 12.357 -19.377 -15.401 1.00 91.44 392 ASN A CA 1
ATOM 3101 C C . ASN A 1 392 ? 13.135 -20.654 -15.769 1.00 91.44 392 ASN A C 1
ATOM 3103 O O . ASN A 1 392 ? 12.590 -21.755 -15.751 1.00 91.44 392 ASN A O 1
ATOM 3107 N N . MET A 1 393 ? 14.404 -20.505 -16.151 1.00 90.25 393 MET A N 1
ATOM 3108 C CA . MET A 1 393 ? 15.307 -21.613 -16.494 1.00 90.25 393 MET A CA 1
ATOM 3109 C C . MET A 1 393 ? 15.961 -22.229 -15.248 1.00 90.25 393 MET A C 1
ATOM 3111 O O . MET A 1 393 ? 16.744 -23.173 -15.361 1.00 90.25 393 MET A O 1
ATOM 3115 N N . GLY A 1 394 ? 15.657 -21.701 -14.062 1.00 84.19 394 GLY A N 1
ATOM 3116 C CA . GLY A 1 394 ? 16.120 -22.214 -12.791 1.00 84.19 394 GLY A CA 1
ATOM 3117 C C . GLY A 1 394 ? 17.617 -21.996 -12.564 1.00 84.19 394 GLY A C 1
ATOM 3118 O O . GLY A 1 394 ? 18.057 -20.893 -12.236 1.00 84.19 394 GLY A O 1
ATOM 3119 N N . ALA A 1 395 ? 18.425 -23.048 -12.728 1.00 84.06 395 ALA A N 1
ATOM 3120 C CA . ALA A 1 395 ? 19.870 -22.991 -12.487 1.00 84.06 395 ALA A CA 1
ATOM 3121 C C . ALA A 1 395 ? 20.562 -21.928 -13.360 1.00 84.06 395 ALA A C 1
ATOM 3123 O O . ALA A 1 395 ? 21.415 -21.193 -12.870 1.00 84.06 395 ALA A O 1
ATOM 3124 N N . LEU A 1 396 ? 20.115 -21.770 -14.610 1.00 87.88 396 LEU A N 1
ATOM 3125 C CA . LEU A 1 396 ? 20.608 -20.742 -15.533 1.00 87.88 396 LEU A CA 1
ATOM 3126 C C . LEU A 1 396 ? 19.982 -19.356 -15.306 1.00 87.88 396 LEU A C 1
ATOM 3128 O O . LEU A 1 396 ? 20.340 -18.431 -16.014 1.00 87.88 396 LEU A O 1
ATOM 3132 N N . GLY A 1 397 ? 19.050 -19.197 -14.363 1.00 89.44 397 GLY A N 1
ATOM 3133 C CA . GLY A 1 397 ? 18.349 -17.937 -14.096 1.00 89.44 397 GLY A CA 1
ATOM 3134 C C . GLY A 1 397 ? 17.004 -17.838 -14.805 1.00 89.44 397 GLY A C 1
ATOM 3135 O O . GLY A 1 397 ? 16.440 -18.833 -15.252 1.00 89.44 397 GLY A O 1
ATOM 3136 N N . ALA A 1 398 ? 16.470 -16.630 -14.908 1.00 91.62 398 ALA A N 1
ATOM 3137 C CA . ALA A 1 398 ? 15.239 -16.332 -15.622 1.00 91.62 398 ALA A CA 1
ATOM 3138 C C . ALA A 1 398 ? 15.530 -15.390 -16.792 1.00 91.62 398 ALA A C 1
ATOM 3140 O O . ALA A 1 398 ? 16.291 -14.435 -16.652 1.00 91.62 398 ALA A O 1
ATOM 3141 N N . LEU A 1 399 ? 14.920 -15.665 -17.944 1.00 95.00 399 LEU A N 1
ATOM 3142 C CA . LEU A 1 399 ? 15.095 -14.893 -19.172 1.00 95.00 399 LEU A CA 1
ATOM 3143 C C . LEU A 1 399 ? 13.728 -14.582 -19.778 1.00 95.00 399 LEU A C 1
ATOM 3145 O O . LEU A 1 399 ? 12.878 -15.468 -19.868 1.00 95.00 399 LEU A O 1
ATOM 3149 N N . SER A 1 400 ? 13.532 -13.353 -20.242 1.00 95.88 400 SER A N 1
ATOM 3150 C CA . SER A 1 400 ? 12.439 -13.010 -21.147 1.00 95.88 400 SER A CA 1
ATOM 3151 C C . SER A 1 400 ? 12.948 -12.279 -22.376 1.00 95.88 400 SER A C 1
ATOM 3153 O O . SER A 1 400 ? 13.861 -11.453 -22.293 1.00 95.88 400 SER A O 1
ATOM 3155 N N . VAL A 1 401 ? 12.338 -12.589 -23.514 1.00 97.62 401 VAL A N 1
ATOM 3156 C CA . VAL A 1 401 ? 12.631 -11.970 -24.803 1.00 97.62 401 VAL A CA 1
ATOM 3157 C C . VAL A 1 401 ? 11.322 -11.533 -25.429 1.00 97.62 401 VAL A C 1
ATOM 3159 O O . VAL A 1 401 ? 10.396 -12.335 -25.545 1.00 97.62 401 VAL A O 1
ATOM 3162 N N . ASP A 1 402 ? 11.252 -10.275 -25.847 1.00 97.06 402 ASP A N 1
ATOM 3163 C CA . ASP A 1 402 ? 10.123 -9.753 -26.607 1.00 97.06 402 ASP A CA 1
ATOM 3164 C C . ASP A 1 402 ? 10.555 -8.935 -27.812 1.00 97.06 402 ASP A C 1
ATOM 3166 O O . ASP A 1 402 ? 11.637 -8.349 -27.841 1.00 97.06 402 ASP A O 1
ATOM 3170 N N . MET A 1 403 ? 9.689 -8.938 -28.820 1.00 97.88 403 MET A N 1
ATOM 3171 C CA . MET A 1 403 ? 9.864 -8.213 -30.064 1.00 97.88 403 MET A CA 1
ATOM 3172 C C . MET A 1 403 ? 8.624 -7.367 -30.332 1.00 97.88 403 MET A C 1
ATOM 3174 O O .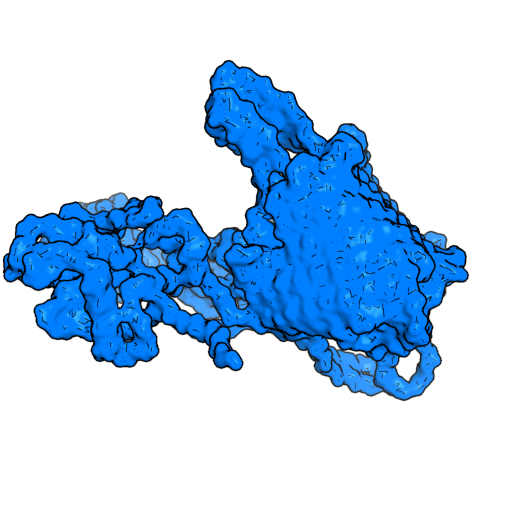 MET A 1 403 ? 7.502 -7.875 -30.341 1.00 97.88 403 MET A O 1
ATOM 3178 N N . THR A 1 404 ? 8.842 -6.081 -30.581 1.00 98.12 404 THR A N 1
ATOM 3179 C CA . THR A 1 404 ? 7.822 -5.114 -30.981 1.00 98.12 404 THR A CA 1
ATOM 3180 C C . THR A 1 404 ? 8.043 -4.723 -32.433 1.00 98.12 404 THR A C 1
ATOM 3182 O O . THR A 1 404 ? 9.080 -4.154 -32.764 1.00 98.12 404 THR A O 1
ATOM 3185 N N . GLN A 1 405 ? 7.058 -4.980 -33.287 1.00 98.31 405 GLN A N 1
ATOM 3186 C CA . GLN A 1 405 ? 6.957 -4.368 -34.609 1.00 98.31 405 GLN A CA 1
ATOM 3187 C C . GLN A 1 405 ? 6.169 -3.066 -34.472 1.00 98.31 405 GLN A C 1
ATOM 3189 O O . GLN A 1 405 ? 5.073 -3.086 -33.912 1.00 98.31 405 GLN A O 1
ATOM 3194 N N . ALA A 1 406 ? 6.689 -1.967 -35.009 1.00 97.94 406 ALA A N 1
ATOM 3195 C CA . ALA A 1 406 ? 6.017 -0.676 -35.069 1.00 97.94 406 ALA A CA 1
ATOM 3196 C C . ALA A 1 406 ? 5.997 -0.158 -36.513 1.00 97.94 406 ALA A C 1
ATOM 3198 O O . ALA A 1 406 ? 6.981 -0.274 -37.240 1.00 97.94 406 ALA A O 1
ATOM 3199 N N . ASN A 1 407 ? 4.867 0.411 -36.916 1.00 98.12 407 ASN A N 1
ATOM 3200 C CA . ASN A 1 407 ? 4.720 1.166 -38.153 1.00 98.12 407 ASN A CA 1
ATOM 3201 C C . ASN A 1 407 ? 4.130 2.531 -37.781 1.00 98.12 407 ASN A C 1
ATOM 3203 O O . ASN A 1 407 ? 3.056 2.626 -37.174 1.00 98.12 407 ASN A O 1
ATOM 3207 N N . SER A 1 408 ? 4.900 3.575 -38.060 1.00 96.69 408 SER A N 1
ATOM 3208 C CA . SER A 1 408 ? 4.711 4.923 -37.528 1.00 96.69 408 SER A CA 1
ATOM 3209 C C . SER A 1 408 ? 4.702 5.957 -38.643 1.00 96.69 408 SER A C 1
ATOM 3211 O O . SER A 1 408 ? 5.470 5.850 -39.598 1.00 96.69 408 SER A O 1
ATOM 3213 N N . THR A 1 409 ? 3.870 6.985 -38.499 1.00 96.69 409 THR A N 1
ATOM 3214 C CA . THR A 1 409 ? 3.869 8.162 -39.370 1.00 96.69 409 THR A CA 1
ATOM 3215 C C . THR A 1 409 ? 4.285 9.385 -38.559 1.00 96.69 409 THR A C 1
ATOM 3217 O O . THR A 1 409 ? 3.552 9.827 -37.670 1.00 96.69 409 THR A O 1
ATOM 3220 N N . LEU A 1 410 ? 5.474 9.915 -38.849 1.00 93.81 410 LEU A N 1
ATOM 3221 C CA . LEU A 1 410 ? 6.060 11.057 -38.141 1.00 93.81 410 LEU A CA 1
ATOM 3222 C C . LEU A 1 410 ? 5.344 12.374 -38.490 1.00 93.81 410 LEU A C 1
ATOM 3224 O O . LEU A 1 410 ? 4.530 12.390 -39.412 1.00 93.81 410 LEU A O 1
ATOM 3228 N N . PRO A 1 411 ? 5.598 13.486 -37.777 1.00 92.00 411 PRO A N 1
ATOM 3229 C CA . PRO A 1 411 ? 4.877 14.750 -37.982 1.00 92.00 411 PRO A CA 1
ATOM 3230 C C . PRO A 1 411 ? 5.058 15.380 -39.372 1.00 92.00 411 PRO A C 1
ATOM 3232 O O . PRO A 1 411 ? 4.261 16.225 -39.762 1.00 92.00 411 PRO A O 1
ATOM 3235 N N . ASP A 1 412 ? 6.083 14.972 -40.121 1.00 92.06 412 ASP A N 1
ATOM 3236 C CA . ASP A 1 412 ? 6.338 15.362 -41.515 1.00 92.06 412 ASP A CA 1
ATOM 3237 C C . ASP A 1 412 ? 5.643 14.453 -42.551 1.00 92.06 412 ASP A C 1
ATOM 3239 O O . ASP A 1 412 ? 5.981 14.487 -43.731 1.00 92.06 412 ASP A O 1
ATOM 3243 N N . ASP A 1 413 ? 4.700 13.618 -42.104 1.00 92.62 413 ASP A N 1
ATOM 3244 C CA . ASP A 1 413 ? 3.977 12.615 -42.897 1.00 92.62 413 ASP A CA 1
ATOM 3245 C C . ASP A 1 413 ? 4.854 11.495 -43.495 1.00 92.62 413 ASP A C 1
ATOM 3247 O O . ASP A 1 413 ? 4.366 10.668 -44.272 1.00 92.62 413 ASP A O 1
ATOM 3251 N N . SER A 1 414 ? 6.123 11.381 -43.082 1.00 93.25 414 SER A N 1
ATOM 3252 C CA . SER A 1 414 ? 6.978 10.258 -43.471 1.00 93.25 414 SER A CA 1
ATOM 3253 C C . SER A 1 414 ? 6.574 8.963 -42.752 1.00 93.25 414 SER A C 1
ATOM 3255 O O . SER A 1 414 ? 6.301 8.947 -41.547 1.00 93.25 414 SER A O 1
ATOM 3257 N N . GLN A 1 415 ? 6.516 7.857 -43.500 1.00 95.56 415 GLN A N 1
ATOM 3258 C CA . GLN A 1 415 ? 6.215 6.526 -42.966 1.00 95.56 415 GLN A CA 1
ATOM 3259 C C . GLN A 1 415 ? 7.504 5.770 -42.652 1.00 95.56 415 GLN A C 1
ATOM 3261 O O . GLN A 1 415 ? 8.413 5.714 -43.479 1.00 95.56 415 GLN A O 1
ATOM 3266 N N . HIS A 1 416 ? 7.557 5.162 -41.468 1.00 96.00 416 HIS A N 1
ATOM 3267 C CA . HIS A 1 416 ? 8.697 4.382 -40.995 1.00 96.00 416 HIS A CA 1
ATOM 3268 C C . HIS A 1 416 ? 8.229 3.037 -40.456 1.00 96.00 416 HIS A C 1
ATOM 3270 O O . HIS A 1 416 ? 7.281 2.966 -39.670 1.00 96.00 416 HIS A O 1
ATOM 3276 N N . ASP A 1 417 ? 8.934 1.986 -40.861 1.00 97.00 417 ASP A N 1
ATOM 3277 C CA . ASP A 1 417 ? 8.795 0.639 -40.323 1.00 97.00 417 ASP A CA 1
ATOM 3278 C C . ASP A 1 417 ? 9.999 0.315 -39.443 1.00 97.00 417 ASP A C 1
ATOM 3280 O O . ASP A 1 417 ? 11.155 0.495 -39.841 1.00 97.00 417 ASP A O 1
ATOM 3284 N N . GLY A 1 418 ? 9.735 -0.206 -38.248 1.00 96.88 418 GLY A N 1
ATOM 3285 C CA . GLY A 1 418 ? 10.790 -0.518 -37.304 1.00 96.88 418 GLY A CA 1
ATOM 3286 C C . GLY A 1 418 ? 10.467 -1.658 -36.360 1.00 96.88 418 GLY A C 1
ATOM 3287 O O . GLY A 1 418 ? 9.315 -1.988 -36.080 1.00 96.88 418 GLY A O 1
ATOM 3288 N N . GLN A 1 419 ? 11.530 -2.259 -35.847 1.00 97.62 419 GLN A N 1
ATOM 3289 C CA . GLN A 1 419 ? 11.489 -3.357 -34.898 1.00 97.62 419 GLN A CA 1
ATOM 3290 C C . GLN A 1 419 ? 12.316 -3.004 -33.667 1.00 97.62 419 GLN A C 1
ATOM 3292 O O . GLN A 1 419 ? 13.377 -2.385 -33.774 1.00 97.62 419 GLN A O 1
ATOM 3297 N N . SER A 1 420 ? 11.845 -3.433 -32.500 1.00 97.31 420 SER A N 1
ATOM 3298 C CA . SER A 1 420 ? 12.601 -3.373 -31.255 1.00 97.31 420 SER A CA 1
ATOM 3299 C C . SER A 1 420 ? 12.583 -4.728 -30.570 1.00 97.31 420 SER A C 1
ATOM 3301 O O . SER A 1 420 ? 11.516 -5.305 -30.379 1.00 97.31 420 SER A O 1
ATOM 3303 N N . VAL A 1 421 ? 13.755 -5.239 -30.207 1.00 97.75 421 VAL A N 1
ATOM 3304 C CA . VAL A 1 421 ? 13.910 -6.488 -29.456 1.00 97.75 421 VAL A CA 1
ATOM 3305 C C . VAL A 1 421 ? 14.454 -6.161 -28.076 1.00 97.75 421 VAL A C 1
ATOM 3307 O O . VAL A 1 421 ? 15.417 -5.402 -27.948 1.00 97.75 421 VAL A O 1
ATOM 3310 N N . ARG A 1 422 ? 13.852 -6.739 -27.038 1.00 95.69 422 ARG A N 1
ATOM 3311 C CA . ARG A 1 422 ? 14.261 -6.572 -25.644 1.00 95.69 422 ARG A CA 1
ATOM 3312 C C . ARG A 1 422 ? 14.552 -7.923 -25.001 1.00 95.69 422 ARG A C 1
ATOM 3314 O O . ARG A 1 422 ? 13.722 -8.823 -25.035 1.00 95.69 422 ARG A O 1
ATOM 3321 N N . PHE A 1 423 ? 15.707 -8.011 -24.355 1.00 95.75 423 PHE A N 1
ATOM 3322 C CA . PHE A 1 423 ? 16.154 -9.122 -23.524 1.00 95.75 423 PHE A CA 1
ATOM 3323 C C . PHE A 1 423 ? 16.185 -8.670 -22.069 1.00 95.75 423 PHE A C 1
ATOM 3325 O O . PHE A 1 423 ? 16.721 -7.602 -21.774 1.00 95.75 423 PHE A O 1
ATOM 3332 N N . LEU A 1 424 ? 15.636 -9.476 -21.166 1.00 94.44 424 LEU A N 1
ATOM 3333 C CA . LEU A 1 424 ? 15.716 -9.263 -19.724 1.00 94.44 424 LEU A CA 1
ATOM 3334 C C . LEU A 1 424 ? 16.166 -10.555 -19.056 1.00 94.44 424 LEU A C 1
ATOM 3336 O O . LEU A 1 424 ? 15.524 -11.590 -19.217 1.00 94.44 424 LEU A O 1
ATOM 3340 N N . TYR A 1 425 ? 17.245 -10.483 -18.291 1.00 94.50 425 TYR A N 1
ATOM 3341 C CA . TYR A 1 425 ? 17.829 -11.607 -17.577 1.00 94.50 425 TYR A CA 1
ATOM 3342 C C . TYR A 1 425 ? 17.964 -11.293 -16.085 1.00 94.50 425 TYR A C 1
ATOM 3344 O O . TYR A 1 425 ? 18.325 -10.177 -15.709 1.00 94.50 425 TYR A O 1
ATOM 3352 N N . ASN A 1 426 ? 17.685 -12.283 -15.242 1.00 90.88 426 ASN A N 1
ATOM 3353 C CA . ASN A 1 426 ? 17.824 -12.217 -13.789 1.00 90.88 426 ASN A CA 1
ATOM 3354 C C . ASN A 1 426 ? 18.411 -13.533 -13.264 1.00 90.88 426 ASN A C 1
ATOM 3356 O O . ASN A 1 426 ? 18.028 -14.612 -13.723 1.00 90.88 426 ASN A O 1
ATOM 3360 N N . LYS A 1 427 ? 19.314 -13.452 -12.282 1.00 88.12 427 LYS A N 1
ATOM 3361 C CA . LYS A 1 427 ? 19.854 -14.626 -11.593 1.00 88.12 427 LYS A CA 1
ATOM 3362 C C . LYS A 1 427 ? 20.327 -14.288 -10.184 1.00 88.12 427 LYS A C 1
ATOM 3364 O O . LYS A 1 427 ? 21.212 -13.457 -10.008 1.00 88.12 427 LYS A O 1
ATOM 3369 N N . SER A 1 428 ? 19.854 -15.041 -9.199 1.00 77.25 428 SER A N 1
ATOM 3370 C CA . SER A 1 428 ? 20.461 -15.094 -7.867 1.00 77.25 428 SER A CA 1
ATOM 3371 C C . SER A 1 428 ? 21.412 -16.293 -7.747 1.00 77.25 428 SER A C 1
ATOM 3373 O O . SER A 1 428 ? 21.016 -17.428 -8.021 1.00 77.25 428 SER A O 1
ATOM 3375 N N . LEU A 1 429 ? 22.658 -16.053 -7.334 1.00 81.31 429 LEU A N 1
ATOM 3376 C CA . LEU A 1 429 ? 23.659 -17.051 -6.945 1.00 81.31 429 LEU A CA 1
ATOM 3377 C C . LEU A 1 429 ? 23.953 -16.899 -5.446 1.00 81.31 429 LEU A C 1
ATOM 3379 O O . LEU A 1 429 ? 24.849 -16.161 -5.037 1.00 81.31 429 LEU A O 1
ATOM 3383 N N . ASN A 1 430 ? 23.192 -17.603 -4.611 1.00 72.81 430 ASN A N 1
ATOM 3384 C CA . ASN A 1 430 ? 23.333 -17.476 -3.159 1.00 72.81 430 ASN A CA 1
ATOM 3385 C C . ASN A 1 430 ? 24.666 -18.022 -2.631 1.00 72.81 430 ASN A C 1
ATOM 3387 O O . ASN A 1 430 ? 25.186 -17.474 -1.666 1.00 72.81 430 ASN A O 1
ATOM 3391 N N . GLU A 1 431 ? 25.231 -19.064 -3.251 1.00 81.12 431 GLU A N 1
ATOM 3392 C CA . GLU A 1 431 ? 26.478 -19.694 -2.781 1.00 81.12 431 GLU A CA 1
ATOM 3393 C C . GLU A 1 431 ? 27.663 -18.723 -2.786 1.00 81.12 431 GLU A C 1
ATOM 3395 O O . GLU A 1 431 ? 28.445 -18.689 -1.840 1.00 81.12 431 GLU A O 1
ATOM 3400 N N . SER A 1 432 ? 27.767 -17.892 -3.825 1.00 85.19 432 SER A N 1
ATOM 3401 C CA . SER A 1 432 ? 28.776 -16.836 -3.924 1.00 85.19 432 SER A CA 1
ATOM 3402 C C . SER A 1 432 ? 28.296 -15.494 -3.367 1.00 85.19 432 SER A C 1
ATOM 3404 O O . SER A 1 432 ? 29.057 -14.531 -3.387 1.00 85.19 432 SER A O 1
ATOM 3406 N N . GLY A 1 433 ? 27.039 -15.388 -2.919 1.00 84.75 433 GLY A N 1
ATOM 3407 C CA . GLY A 1 433 ? 26.411 -14.125 -2.519 1.00 84.75 433 GLY A CA 1
ATOM 3408 C C . GLY A 1 433 ? 26.181 -13.138 -3.673 1.00 84.75 433 GLY A C 1
ATOM 3409 O O . GLY A 1 433 ? 25.977 -11.948 -3.432 1.00 84.75 433 GLY A O 1
ATOM 3410 N N . THR A 1 434 ? 26.242 -13.589 -4.929 1.00 88.31 434 THR A N 1
ATOM 3411 C CA . THR A 1 434 ? 26.080 -12.738 -6.117 1.00 88.31 434 THR A CA 1
ATOM 3412 C C . THR A 1 434 ? 24.619 -12.709 -6.550 1.00 88.31 434 THR A C 1
ATOM 3414 O O . THR A 1 434 ? 24.038 -13.736 -6.874 1.00 88.31 434 THR A O 1
ATOM 3417 N N . ASN A 1 435 ? 24.011 -11.534 -6.642 1.00 87.06 435 ASN A N 1
ATOM 3418 C CA . ASN A 1 435 ? 22.648 -11.358 -7.130 1.00 87.06 435 ASN A CA 1
ATOM 3419 C C . ASN A 1 435 ? 22.633 -10.423 -8.348 1.00 87.06 435 ASN A C 1
ATOM 3421 O O . ASN A 1 435 ? 22.782 -9.206 -8.236 1.00 87.06 435 ASN A O 1
ATOM 3425 N N . ILE A 1 436 ? 22.452 -11.018 -9.524 1.00 88.31 436 ILE A N 1
ATOM 3426 C CA . ILE A 1 436 ? 22.266 -10.336 -10.802 1.00 88.31 436 ILE A CA 1
ATOM 3427 C C . ILE A 1 436 ? 20.779 -9.990 -10.912 1.00 88.31 436 ILE A C 1
ATOM 3429 O O . ILE A 1 436 ? 19.980 -10.754 -11.459 1.00 88.31 436 ILE A O 1
ATOM 3433 N N . GLN A 1 437 ? 20.405 -8.836 -10.361 1.00 79.50 437 GLN A N 1
ATOM 3434 C CA . GLN A 1 437 ? 19.011 -8.406 -10.266 1.00 79.50 437 GLN A CA 1
ATOM 3435 C C . GLN A 1 437 ? 18.388 -8.157 -11.641 1.00 79.50 437 GLN A C 1
ATOM 3437 O O . GLN A 1 437 ? 17.251 -8.562 -11.883 1.00 79.50 437 GLN A O 1
ATOM 3442 N N . LEU A 1 438 ? 19.116 -7.495 -12.543 1.00 86.00 438 LEU A N 1
ATOM 3443 C CA . LEU A 1 438 ? 18.632 -7.226 -13.892 1.00 86.00 438 LEU A CA 1
ATOM 3444 C C . LEU A 1 438 ? 19.793 -7.009 -14.860 1.00 86.00 438 LEU A C 1
ATOM 3446 O O . LEU A 1 438 ? 20.646 -6.149 -14.649 1.00 86.00 438 LEU A O 1
ATOM 3450 N N . VAL A 1 439 ? 19.775 -7.745 -15.966 1.00 93.88 439 VAL A N 1
ATOM 3451 C CA . VAL A 1 439 ? 20.530 -7.426 -17.179 1.00 93.88 439 VAL A CA 1
ATOM 3452 C C . VAL A 1 439 ? 19.516 -7.247 -18.295 1.00 93.88 439 VAL A C 1
ATOM 3454 O O . VAL A 1 439 ? 18.852 -8.195 -18.707 1.00 93.88 439 VAL A O 1
ATOM 3457 N N . GLY A 1 440 ? 19.355 -6.007 -18.739 1.00 92.06 440 GLY A N 1
ATOM 3458 C CA . GLY A 1 440 ? 18.400 -5.616 -19.760 1.00 92.06 440 GLY A CA 1
ATOM 3459 C C . GLY A 1 440 ? 19.119 -5.111 -20.996 1.00 92.06 440 GLY A C 1
ATOM 3460 O O . GLY A 1 440 ? 19.963 -4.227 -20.899 1.00 92.06 440 GLY A O 1
ATOM 3461 N N . TYR A 1 441 ? 18.774 -5.629 -22.167 1.00 95.44 441 TYR A N 1
ATOM 3462 C CA . TYR A 1 441 ? 19.278 -5.104 -23.430 1.00 95.44 441 TYR A CA 1
ATOM 3463 C C . TYR A 1 441 ? 18.127 -4.902 -24.404 1.00 95.44 441 TYR A C 1
ATOM 3465 O O . TYR A 1 441 ? 17.431 -5.852 -24.747 1.00 95.44 441 TYR A O 1
ATOM 3473 N N . ARG A 1 442 ? 17.912 -3.662 -24.842 1.00 94.50 442 ARG A N 1
ATOM 3474 C CA . ARG A 1 442 ? 16.930 -3.308 -25.871 1.00 94.50 442 ARG A CA 1
ATOM 3475 C C . ARG A 1 442 ? 17.666 -2.792 -27.098 1.00 94.50 442 ARG A C 1
ATOM 3477 O O . ARG A 1 442 ? 18.496 -1.895 -26.975 1.00 94.50 442 ARG A O 1
ATOM 3484 N N . TYR A 1 443 ? 17.336 -3.319 -28.266 1.00 97.44 443 TYR A N 1
ATOM 3485 C CA . TYR A 1 443 ? 17.854 -2.860 -29.548 1.00 97.44 443 TYR A CA 1
ATOM 3486 C C . TYR A 1 443 ? 16.695 -2.502 -30.470 1.00 97.44 443 TYR A C 1
ATOM 3488 O O . TYR A 1 443 ? 15.796 -3.313 -30.666 1.00 97.44 443 TYR A O 1
ATOM 3496 N N . SER A 1 444 ? 16.739 -1.309 -31.047 1.00 96.69 444 SER A N 1
ATOM 3497 C CA . SER A 1 444 ? 15.728 -0.743 -31.930 1.00 96.69 444 SER A CA 1
ATOM 3498 C C . SER A 1 444 ? 16.356 -0.342 -33.266 1.00 96.69 444 SER A C 1
ATOM 3500 O O . SER A 1 444 ? 17.416 0.290 -33.311 1.00 96.69 444 SER A O 1
ATOM 3502 N N . THR A 1 445 ? 15.703 -0.703 -34.369 1.00 97.44 445 THR A N 1
ATOM 3503 C CA . THR A 1 445 ? 16.120 -0.326 -35.730 1.00 97.44 445 THR A CA 1
ATOM 3504 C C . THR A 1 445 ? 15.968 1.177 -35.976 1.00 97.44 445 THR A C 1
ATOM 3506 O O . THR A 1 445 ? 15.237 1.851 -35.256 1.00 97.44 445 THR A O 1
ATOM 3509 N N . SER A 1 446 ? 16.593 1.709 -37.029 1.00 94.06 446 SER A N 1
ATOM 3510 C CA . SER A 1 446 ? 16.520 3.139 -37.373 1.00 94.06 446 SER A CA 1
ATOM 3511 C C . SER A 1 446 ? 15.100 3.648 -37.641 1.00 94.06 446 SER A C 1
ATOM 3513 O O . SER A 1 446 ? 14.807 4.785 -37.301 1.00 94.06 446 SER A O 1
ATOM 3515 N N . GLY A 1 447 ? 14.205 2.819 -38.184 1.00 94.19 447 GLY A N 1
ATOM 3516 C CA . GLY A 1 447 ? 12.794 3.173 -38.397 1.00 94.19 447 GLY A CA 1
ATOM 3517 C C . GLY A 1 447 ? 11.869 2.903 -37.203 1.00 94.19 447 GLY A C 1
ATOM 3518 O O . GLY A 1 447 ? 10.655 2.994 -37.348 1.00 94.19 447 GLY A O 1
ATOM 3519 N N . TYR A 1 448 ? 12.400 2.509 -36.036 1.00 96.69 448 TYR A N 1
ATOM 3520 C CA . TYR A 1 448 ? 11.573 2.238 -34.856 1.00 96.69 448 TYR A CA 1
ATOM 3521 C C . TYR A 1 448 ? 11.301 3.523 -34.078 1.00 96.69 448 TYR A C 1
ATOM 3523 O O . TYR A 1 448 ? 12.225 4.208 -33.633 1.00 96.69 448 TYR A O 1
ATOM 3531 N N . PHE A 1 449 ? 10.022 3.786 -33.846 1.00 95.75 449 PHE A N 1
ATOM 3532 C CA . PHE A 1 449 ? 9.536 4.887 -33.032 1.00 95.75 449 PHE A CA 1
ATOM 3533 C C . PHE A 1 449 ? 8.532 4.364 -32.017 1.00 95.75 449 PHE A C 1
ATOM 3535 O O . PHE A 1 449 ? 7.862 3.358 -32.248 1.00 95.75 449 PHE A O 1
ATOM 3542 N N . ASN A 1 450 ? 8.428 5.047 -30.886 1.00 94.06 450 ASN A N 1
ATOM 3543 C CA . ASN A 1 450 ? 7.384 4.792 -29.908 1.00 94.06 450 ASN A CA 1
ATOM 3544 C C . ASN A 1 450 ? 6.112 5.570 -30.268 1.00 94.06 450 ASN A C 1
ATOM 3546 O O . ASN A 1 450 ? 6.151 6.552 -31.008 1.00 94.06 450 ASN A O 1
ATOM 3550 N N . PHE A 1 451 ? 4.979 5.203 -29.664 1.00 94.62 451 PHE A N 1
ATOM 3551 C CA . PHE A 1 451 ? 3.730 5.944 -29.860 1.00 94.62 451 PHE A CA 1
ATOM 3552 C C . PHE A 1 451 ? 3.882 7.437 -29.521 1.00 94.62 451 PHE A C 1
ATOM 3554 O O . PHE A 1 451 ? 3.472 8.285 -30.311 1.00 94.62 451 PHE A O 1
ATOM 3561 N N . ALA A 1 452 ? 4.542 7.756 -28.400 1.00 91.81 452 ALA A N 1
ATOM 3562 C CA . ALA A 1 452 ? 4.791 9.133 -27.967 1.00 91.81 452 ALA A CA 1
ATOM 3563 C C . ALA A 1 452 ? 5.547 9.969 -29.022 1.00 91.81 452 ALA A C 1
ATOM 3565 O O . ALA A 1 452 ? 5.261 11.156 -29.172 1.00 91.81 452 ALA A O 1
ATOM 3566 N N . ASP A 1 453 ? 6.437 9.355 -29.807 1.00 92.75 453 ASP A N 1
ATOM 3567 C CA . ASP A 1 453 ? 7.237 10.043 -30.829 1.00 92.75 453 ASP A CA 1
ATOM 3568 C C . ASP A 1 453 ? 6.363 10.550 -31.991 1.00 92.75 453 ASP A C 1
ATOM 3570 O O . ASP A 1 453 ? 6.622 11.609 -32.557 1.00 92.75 453 ASP A O 1
ATOM 3574 N N . THR A 1 454 ? 5.271 9.844 -32.301 1.00 93.44 454 THR A N 1
ATOM 3575 C CA . THR A 1 454 ? 4.309 10.244 -33.348 1.00 93.44 454 THR A CA 1
ATOM 3576 C C . THR A 1 454 ? 3.332 11.333 -32.905 1.00 93.44 454 THR A C 1
ATOM 3578 O O . THR A 1 454 ? 2.556 11.830 -33.717 1.00 93.44 454 THR A O 1
ATOM 3581 N N . THR A 1 455 ? 3.343 11.695 -31.617 1.00 92.88 455 THR A N 1
ATOM 3582 C CA . THR A 1 455 ? 2.424 12.702 -31.065 1.00 92.88 455 THR A CA 1
ATOM 3583 C C . THR A 1 455 ? 2.958 14.125 -31.160 1.00 92.88 455 THR A C 1
ATOM 3585 O O . THR A 1 455 ? 2.192 15.058 -30.962 1.00 92.88 455 THR A O 1
ATOM 3588 N N . TYR A 1 456 ? 4.241 14.328 -31.461 1.00 91.19 456 TYR A N 1
ATOM 3589 C CA . TYR A 1 456 ? 4.803 15.671 -31.602 1.00 91.19 456 TYR A CA 1
ATOM 3590 C C . TYR A 1 456 ? 4.198 16.428 -32.790 1.00 91.19 456 TYR A C 1
ATOM 3592 O O . TYR A 1 456 ? 3.894 15.841 -33.821 1.00 91.19 456 TYR A O 1
ATOM 3600 N N . SER A 1 457 ? 4.071 17.752 -32.684 1.00 86.44 457 SER A N 1
ATOM 3601 C CA . SER A 1 457 ? 3.573 18.573 -33.801 1.00 86.44 457 SER A CA 1
ATOM 3602 C C . SER A 1 457 ? 4.665 18.920 -34.830 1.00 86.44 457 SER A C 1
ATOM 3604 O O . SER A 1 457 ? 4.361 19.428 -35.907 1.00 86.44 457 SER A O 1
ATOM 3606 N N . ARG A 1 458 ? 5.953 18.714 -34.507 1.00 86.62 458 ARG A N 1
ATOM 3607 C CA . ARG A 1 458 ? 7.111 19.025 -35.373 1.00 86.62 458 ARG A CA 1
ATOM 3608 C C . ARG A 1 458 ? 8.190 17.943 -35.258 1.00 86.62 458 ARG A C 1
ATOM 3610 O O . ARG A 1 458 ? 8.226 17.209 -34.281 1.00 86.62 458 ARG A O 1
ATOM 3617 N N . MET A 1 459 ? 9.094 17.873 -36.240 1.00 82.38 459 MET A N 1
ATOM 3618 C CA . MET A 1 459 ? 10.194 16.886 -36.287 1.00 82.38 459 MET A CA 1
ATOM 3619 C C . MET A 1 459 ? 11.334 17.148 -35.291 1.00 82.38 459 MET A C 1
ATOM 3621 O O . MET A 1 459 ? 12.034 16.229 -34.865 1.00 82.38 459 MET A O 1
ATOM 3625 N N . ASN A 1 460 ? 11.551 18.412 -34.948 1.00 79.62 460 ASN A N 1
ATOM 3626 C CA . ASN A 1 460 ? 12.595 18.856 -34.041 1.00 79.62 460 ASN A CA 1
ATOM 3627 C C . ASN A 1 460 ? 12.074 20.089 -33.298 1.00 79.62 460 ASN A C 1
ATOM 3629 O O . ASN A 1 460 ? 11.469 20.982 -33.904 1.00 79.62 460 ASN A O 1
ATOM 3633 N N . GLY A 1 461 ? 12.317 20.138 -31.998 1.00 65.25 461 GLY A N 1
ATOM 3634 C CA . GLY A 1 461 ? 12.021 21.293 -31.181 1.00 65.25 461 GLY A CA 1
ATOM 3635 C C . GLY A 1 461 ? 12.770 21.251 -29.861 1.00 65.25 461 GLY A C 1
ATOM 3636 O O . GLY A 1 461 ? 13.394 20.266 -29.477 1.00 65.25 461 GLY A O 1
ATOM 3637 N N . TYR A 1 462 ? 12.681 22.359 -29.149 1.00 59.94 462 TYR A N 1
ATOM 3638 C CA . TYR A 1 462 ? 13.080 22.435 -27.756 1.00 59.94 462 TYR A CA 1
ATOM 3639 C C . TYR A 1 462 ? 11.808 22.665 -26.957 1.00 59.94 462 TYR A C 1
ATOM 3641 O O . TYR A 1 462 ? 11.019 23.538 -27.333 1.00 59.94 462 TYR A O 1
ATOM 3649 N N . ASN A 1 463 ? 11.607 21.933 -25.864 1.00 49.31 463 ASN A N 1
ATOM 3650 C CA . ASN A 1 463 ? 10.698 22.383 -24.823 1.00 49.31 463 ASN A CA 1
ATOM 3651 C C . ASN A 1 463 ? 11.232 23.735 -24.347 1.00 49.31 463 ASN A C 1
ATOM 3653 O O . ASN A 1 463 ? 12.352 23.849 -23.845 1.00 49.31 463 ASN A O 1
ATOM 3657 N N . ILE A 1 464 ? 10.445 24.778 -24.576 1.00 42.62 464 ILE A N 1
ATOM 3658 C CA . ILE A 1 464 ? 10.688 26.083 -23.987 1.00 42.62 464 ILE A CA 1
ATOM 3659 C C . ILE A 1 464 ? 9.812 26.081 -22.743 1.00 42.62 464 ILE A C 1
ATOM 3661 O O . ILE A 1 464 ? 8.588 26.069 -22.868 1.00 42.62 464 ILE A O 1
ATOM 3665 N N . GLU A 1 465 ? 10.405 26.092 -21.549 1.00 39.28 465 GLU A N 1
ATOM 3666 C CA . GLU A 1 465 ? 9.683 26.628 -20.399 1.00 39.28 465 GLU A CA 1
ATOM 3667 C C . GLU A 1 465 ? 9.475 28.117 -20.678 1.00 39.28 465 GLU A C 1
ATOM 3669 O O . GLU A 1 465 ? 10.297 28.970 -20.341 1.00 39.28 465 GLU A O 1
ATOM 3674 N N . THR A 1 466 ? 8.384 28.453 -21.365 1.00 39.12 466 THR A N 1
ATOM 3675 C CA . THR A 1 466 ? 7.910 29.824 -21.374 1.00 39.12 466 THR A CA 1
ATOM 3676 C C . THR A 1 466 ? 7.414 30.097 -19.966 1.00 39.12 466 THR A C 1
ATOM 3678 O O . THR A 1 466 ? 6.295 29.752 -19.587 1.00 39.12 466 THR A O 1
ATOM 3681 N N . GLN A 1 467 ? 8.245 30.756 -19.158 1.00 44.12 467 GLN A N 1
ATOM 3682 C CA . GLN A 1 467 ? 7.677 31.647 -18.165 1.00 44.12 467 GLN A CA 1
ATOM 3683 C C . GLN A 1 467 ? 6.850 32.665 -18.957 1.00 44.12 467 GLN A C 1
ATOM 3685 O O . GLN A 1 467 ? 7.408 33.586 -19.534 1.00 44.12 467 GLN A O 1
ATOM 3690 N N . ASP A 1 468 ? 5.528 32.478 -19.020 1.00 37.97 468 ASP A N 1
ATOM 3691 C CA . ASP A 1 468 ? 4.626 33.431 -19.679 1.00 37.97 468 ASP A CA 1
ATOM 3692 C C . ASP A 1 468 ? 4.880 34.850 -19.142 1.00 37.97 468 ASP A C 1
ATOM 3694 O O . ASP A 1 468 ? 4.590 35.134 -17.980 1.00 37.97 468 ASP A O 1
ATOM 3698 N N . GLY A 1 469 ? 5.502 35.711 -19.941 1.00 35.84 469 GLY A N 1
ATOM 3699 C CA . GLY A 1 469 ? 5.911 37.054 -19.537 1.00 35.84 469 GLY A CA 1
ATOM 3700 C C . GLY A 1 469 ? 7.002 37.602 -20.452 1.00 35.84 469 GLY A C 1
ATOM 3701 O O . GLY A 1 469 ? 8.063 37.008 -20.602 1.00 35.84 469 GLY A O 1
ATOM 3702 N N . VAL A 1 470 ? 6.708 38.718 -21.113 1.00 44.06 470 VAL A N 1
ATOM 3703 C CA . VAL A 1 470 ? 7.540 39.328 -22.155 1.00 44.06 470 VAL A CA 1
ATOM 3704 C C . VAL A 1 470 ? 8.826 39.927 -21.546 1.00 44.06 470 VAL A C 1
ATOM 3706 O O . VAL A 1 470 ? 8.752 40.722 -20.615 1.00 44.06 470 VAL A O 1
ATOM 3709 N N . ILE A 1 471 ? 9.957 39.609 -22.196 1.00 41.75 471 ILE A N 1
ATOM 3710 C CA . ILE A 1 471 ? 11.240 40.339 -22.347 1.00 41.75 471 ILE A CA 1
ATOM 3711 C C . ILE A 1 471 ? 12.499 39.670 -21.735 1.00 41.75 471 ILE A C 1
ATOM 3713 O O . ILE A 1 471 ? 12.653 39.516 -20.532 1.00 41.75 471 ILE A O 1
ATOM 3717 N N . GLN A 1 472 ? 13.431 39.388 -22.663 1.00 35.47 472 GLN A N 1
ATOM 3718 C CA . GLN A 1 472 ? 14.806 38.859 -22.589 1.00 35.47 472 GLN A CA 1
ATOM 3719 C C . GLN A 1 472 ? 14.999 37.369 -22.266 1.00 35.47 472 GLN A C 1
ATOM 3721 O O . GLN A 1 472 ? 15.314 36.926 -21.167 1.00 35.47 472 GLN A O 1
ATOM 3726 N N . VAL A 1 473 ? 14.898 36.603 -23.351 1.00 40.06 473 VAL A N 1
ATOM 3727 C CA . VAL A 1 473 ? 15.134 35.169 -23.465 1.00 40.06 473 VAL A CA 1
ATOM 3728 C C . VAL A 1 473 ? 16.649 34.903 -23.418 1.00 40.06 473 VAL A C 1
ATOM 3730 O O . VAL A 1 473 ? 17.324 34.949 -24.443 1.00 40.06 473 VAL A O 1
ATOM 3733 N N . LYS A 1 474 ? 17.203 34.583 -22.242 1.00 35.69 474 LYS A N 1
ATOM 3734 C CA . LYS A 1 474 ? 18.186 33.489 -22.179 1.00 35.69 474 LYS A CA 1
ATOM 3735 C C . LYS A 1 474 ? 17.370 32.228 -21.896 1.00 35.69 474 LYS A C 1
ATOM 3737 O O . LYS A 1 474 ? 17.052 31.967 -20.738 1.00 35.69 474 LYS A O 1
ATOM 3742 N N . PRO A 1 475 ? 16.935 31.501 -22.935 1.00 37.81 475 PRO A N 1
ATOM 3743 C CA . PRO A 1 475 ? 16.119 30.314 -22.748 1.00 37.81 475 PRO A CA 1
ATOM 3744 C C . PRO A 1 475 ? 16.977 29.277 -22.023 1.00 37.81 475 PRO A C 1
ATOM 3746 O O . PRO A 1 475 ? 18.035 28.883 -22.516 1.00 37.81 475 PRO A O 1
ATOM 3749 N N . LYS A 1 476 ? 16.546 28.835 -20.839 1.00 38.06 476 LYS A N 1
ATOM 3750 C CA . LYS A 1 476 ? 17.019 27.556 -20.311 1.00 38.06 476 LYS A CA 1
ATOM 3751 C C . LYS A 1 476 ? 16.340 26.478 -21.149 1.00 38.06 476 LYS A C 1
ATOM 3753 O O . LYS A 1 476 ? 15.187 26.140 -20.921 1.00 38.06 476 LYS A O 1
ATOM 3758 N N . PHE A 1 477 ? 17.038 26.022 -22.184 1.00 42.88 477 PHE A N 1
ATOM 3759 C CA . PHE A 1 477 ? 16.643 24.859 -22.966 1.00 42.88 477 PHE A CA 1
ATOM 3760 C C . PHE A 1 477 ? 16.829 23.624 -22.084 1.00 42.88 477 PHE A C 1
ATOM 3762 O O . PHE A 1 477 ? 17.965 23.259 -21.790 1.00 42.88 477 PHE A O 1
ATOM 3769 N N . THR A 1 478 ? 15.740 23.031 -21.606 1.00 47.50 478 THR A N 1
ATOM 3770 C CA . THR A 1 478 ? 15.810 21.859 -20.722 1.00 47.50 478 THR A CA 1
ATOM 3771 C C . THR A 1 478 ? 15.651 20.557 -21.499 1.00 47.50 478 THR A C 1
ATOM 3773 O O . THR A 1 478 ? 16.478 19.670 -21.323 1.00 47.50 478 THR A O 1
ATOM 3776 N N . ASP A 1 479 ? 14.705 20.476 -22.445 1.00 54.28 479 ASP A N 1
ATOM 3777 C CA . ASP A 1 479 ? 14.481 19.245 -23.217 1.00 54.28 479 ASP A CA 1
ATOM 3778 C C . ASP A 1 479 ? 14.472 19.509 -24.726 1.00 54.28 479 ASP A C 1
ATOM 3780 O O . ASP A 1 479 ? 13.479 19.938 -25.315 1.00 54.28 479 ASP A O 1
ATOM 3784 N N . TYR A 1 480 ? 15.598 19.243 -25.377 1.00 63.88 480 TYR A N 1
ATOM 3785 C CA . TYR A 1 480 ? 15.652 19.121 -26.829 1.00 63.88 480 TYR A CA 1
ATOM 3786 C C . TYR A 1 480 ? 15.084 17.764 -27.249 1.00 63.88 480 TYR A C 1
ATOM 3788 O O . TYR A 1 480 ? 15.547 16.735 -26.756 1.00 63.88 480 TYR A O 1
ATOM 3796 N N . TYR A 1 481 ? 14.130 17.741 -28.180 1.00 78.25 481 TYR A N 1
ATOM 3797 C CA . TYR A 1 481 ? 13.709 16.504 -28.834 1.00 78.25 481 TYR A CA 1
ATOM 3798 C C . TYR A 1 481 ? 13.994 16.585 -30.331 1.00 78.25 481 TYR A C 1
ATOM 3800 O O . TYR A 1 481 ? 13.780 17.606 -30.986 1.00 78.25 481 TYR A O 1
ATOM 3808 N N . ASN A 1 482 ? 14.472 15.478 -30.887 1.00 82.69 482 ASN A N 1
ATOM 3809 C CA . ASN A 1 482 ? 14.723 15.370 -32.312 1.00 82.69 482 ASN A CA 1
ATOM 3810 C C . ASN A 1 482 ? 14.430 13.947 -32.778 1.00 82.69 482 ASN A C 1
ATOM 3812 O O . ASN A 1 482 ? 15.120 13.003 -32.393 1.00 82.69 482 ASN A O 1
ATOM 3816 N N . LEU A 1 483 ? 13.414 13.816 -33.630 1.00 86.56 483 LEU A N 1
ATOM 3817 C CA . LEU A 1 483 ? 12.967 12.529 -34.158 1.00 86.56 483 LEU A CA 1
ATOM 3818 C C . LEU A 1 483 ? 13.965 11.926 -35.164 1.00 86.56 483 LEU A C 1
ATOM 3820 O O . LEU A 1 483 ? 13.909 10.731 -35.428 1.00 86.56 483 LEU A O 1
ATOM 3824 N N . ALA A 1 484 ? 14.928 12.705 -35.673 1.00 85.94 484 ALA A N 1
ATOM 3825 C CA . ALA A 1 484 ? 16.015 12.192 -36.511 1.00 85.94 484 ALA A CA 1
ATOM 3826 C C . ALA A 1 484 ? 17.070 11.398 -35.716 1.00 85.94 484 ALA A C 1
ATOM 3828 O O . ALA A 1 484 ? 17.793 10.589 -36.295 1.00 85.94 484 ALA A O 1
ATOM 3829 N N . TYR A 1 485 ? 17.161 11.618 -34.400 1.00 88.19 485 TYR A N 1
ATOM 3830 C CA . TYR A 1 485 ? 18.100 10.933 -33.507 1.00 88.19 485 TYR A CA 1
ATOM 3831 C C . TYR A 1 485 ? 17.342 10.014 -32.547 1.00 88.19 485 TYR A C 1
ATOM 3833 O O . TYR A 1 485 ? 17.376 10.187 -31.328 1.00 88.19 485 TYR A O 1
ATOM 3841 N N . ASN A 1 486 ? 16.619 9.036 -33.091 1.00 91.12 486 ASN A N 1
ATOM 3842 C CA . ASN A 1 486 ? 15.905 8.062 -32.274 1.00 91.12 486 ASN A CA 1
ATOM 3843 C C . ASN A 1 486 ? 16.861 7.090 -31.557 1.00 91.12 486 ASN A C 1
ATOM 3845 O O . ASN A 1 486 ? 18.028 6.891 -31.913 1.00 91.12 486 ASN A O 1
ATOM 3849 N N . LYS A 1 487 ? 16.345 6.486 -30.487 1.00 91.06 487 LYS A N 1
ATOM 3850 C CA . LYS A 1 487 ? 17.085 5.581 -29.602 1.00 91.06 487 LYS A CA 1
ATOM 3851 C C . LYS A 1 487 ? 17.421 4.277 -30.330 1.00 91.06 487 LYS A C 1
ATOM 3853 O O . LYS A 1 487 ? 16.525 3.587 -30.802 1.00 91.06 487 LYS A O 1
ATOM 3858 N N . ARG A 1 488 ? 18.707 3.912 -30.357 1.00 94.69 488 ARG A N 1
ATOM 3859 C CA . ARG A 1 488 ? 19.224 2.699 -31.007 1.00 94.69 488 ARG A CA 1
ATOM 3860 C C . ARG A 1 488 ? 19.318 1.520 -30.049 1.00 94.69 488 ARG A C 1
ATOM 3862 O O . ARG A 1 488 ? 18.584 0.553 -30.178 1.00 94.69 488 ARG A O 1
ATOM 3869 N N . GLY A 1 489 ? 20.242 1.571 -29.099 1.00 93.12 489 GLY A N 1
ATOM 3870 C CA . GLY A 1 489 ? 20.528 0.456 -28.198 1.00 93.12 489 GLY A CA 1
ATOM 3871 C C . GLY A 1 489 ? 20.597 0.930 -26.759 1.00 93.12 489 GLY A C 1
ATOM 3872 O O . GLY A 1 489 ? 21.292 1.908 -26.493 1.00 93.12 489 GLY A O 1
ATOM 3873 N N . LYS A 1 490 ? 19.904 0.236 -25.855 1.00 91.31 490 LYS A N 1
ATOM 3874 C CA . LYS A 1 490 ? 19.903 0.485 -24.413 1.00 91.31 490 LYS A CA 1
ATOM 3875 C C . LYS A 1 490 ? 20.386 -0.750 -23.671 1.00 91.31 490 LYS A C 1
ATOM 3877 O O . LYS A 1 490 ? 19.721 -1.781 -23.713 1.00 91.31 490 LYS A O 1
ATOM 3882 N N . LEU A 1 491 ? 21.496 -0.629 -22.959 1.00 92.88 491 LEU A N 1
ATOM 3883 C CA . LEU A 1 491 ? 21.942 -1.615 -21.978 1.00 92.88 491 LEU A CA 1
ATOM 3884 C C . LEU A 1 491 ? 21.577 -1.121 -20.577 1.00 92.88 491 LEU A C 1
ATOM 3886 O O . LEU A 1 491 ? 21.736 0.061 -20.281 1.00 92.88 491 LEU A O 1
ATOM 3890 N N . GLN A 1 492 ? 21.095 -2.018 -19.728 1.00 87.38 492 GLN A N 1
ATOM 3891 C CA . GLN A 1 492 ? 20.809 -1.805 -18.315 1.00 87.38 492 GLN A CA 1
ATOM 3892 C C . GLN A 1 492 ? 21.422 -2.953 -17.523 1.00 87.38 492 GLN A C 1
ATOM 3894 O O . GLN A 1 492 ? 21.266 -4.118 -17.887 1.00 87.38 492 GLN A O 1
ATOM 3899 N N . LEU A 1 493 ? 22.112 -2.627 -16.439 1.00 89.06 493 LEU A N 1
ATOM 3900 C CA . LEU A 1 493 ? 22.764 -3.601 -15.579 1.00 89.06 493 LEU A CA 1
ATOM 3901 C C . LEU A 1 493 ? 22.516 -3.219 -14.124 1.00 89.06 493 LEU A C 1
ATOM 3903 O O . LEU A 1 493 ? 22.635 -2.055 -13.751 1.00 89.06 493 LEU A O 1
ATOM 3907 N N . THR A 1 494 ? 22.147 -4.190 -13.298 1.00 85.94 494 THR A N 1
ATOM 3908 C CA . THR A 1 494 ? 22.039 -4.047 -11.844 1.00 85.94 494 THR A CA 1
ATOM 3909 C C . THR A 1 494 ? 22.471 -5.350 -11.189 1.00 85.94 494 THR A C 1
ATOM 3911 O O . THR A 1 494 ? 21.849 -6.396 -11.382 1.00 85.94 494 THR A O 1
ATOM 3914 N N . VAL A 1 495 ? 23.562 -5.283 -10.434 1.00 90.06 495 VAL A N 1
ATOM 3915 C CA . VAL A 1 495 ? 24.198 -6.413 -9.760 1.00 90.06 495 VAL A CA 1
ATOM 3916 C C . VAL A 1 495 ? 24.494 -6.010 -8.324 1.00 90.06 495 VAL A C 1
ATOM 3918 O O . VAL A 1 495 ? 25.021 -4.933 -8.060 1.00 90.06 495 VAL A O 1
ATOM 3921 N N . THR A 1 496 ? 24.178 -6.890 -7.388 1.00 88.06 496 THR A N 1
ATOM 3922 C CA . THR A 1 496 ? 24.539 -6.746 -5.979 1.00 88.06 496 THR A CA 1
ATOM 3923 C C . THR A 1 496 ? 25.351 -7.956 -5.553 1.00 88.06 496 THR A C 1
ATOM 3925 O O . THR A 1 496 ? 24.979 -9.080 -5.868 1.00 88.06 496 THR A O 1
ATOM 3928 N N . GLN A 1 497 ? 26.446 -7.740 -4.843 1.00 92.00 497 GLN A N 1
ATOM 3929 C CA . GLN A 1 497 ? 27.349 -8.767 -4.352 1.00 92.00 497 GLN A CA 1
ATOM 3930 C C . GLN A 1 497 ? 27.454 -8.639 -2.836 1.00 92.00 497 GLN A C 1
ATOM 3932 O O . GLN A 1 497 ? 27.905 -7.619 -2.316 1.00 92.00 497 GLN A O 1
ATOM 3937 N N . GLN A 1 498 ? 27.069 -9.688 -2.125 1.00 90.00 498 GLN A N 1
ATOM 3938 C CA . GLN A 1 498 ? 27.284 -9.787 -0.692 1.00 90.00 498 GLN A CA 1
ATOM 3939 C C . GLN A 1 498 ? 28.758 -10.130 -0.425 1.00 90.00 498 GLN A C 1
ATOM 3941 O O . GLN A 1 498 ? 29.291 -11.092 -0.977 1.00 90.00 498 GLN A O 1
ATOM 3946 N N . LEU A 1 499 ? 29.431 -9.327 0.398 1.00 91.88 499 LEU A N 1
ATOM 3947 C CA . LEU A 1 499 ? 30.833 -9.496 0.782 1.00 91.88 499 LEU A CA 1
ATOM 3948 C C . LEU A 1 499 ? 30.881 -9.848 2.275 1.00 91.88 499 LEU A C 1
ATOM 3950 O O . LEU A 1 499 ? 30.916 -8.979 3.143 1.00 91.88 499 LEU A O 1
ATOM 3954 N N . GLY A 1 500 ? 30.828 -11.143 2.589 1.00 88.75 500 GLY A N 1
ATOM 3955 C CA . GLY A 1 500 ? 30.736 -11.616 3.973 1.00 88.75 500 GLY A CA 1
ATOM 3956 C C . GLY A 1 500 ? 29.360 -11.361 4.603 1.00 88.75 500 GLY A C 1
ATOM 3957 O O . GLY A 1 500 ? 28.332 -11.407 3.931 1.00 88.75 500 GLY A O 1
ATOM 3958 N N . ARG A 1 501 ? 29.314 -11.137 5.922 1.00 88.06 501 ARG A N 1
ATOM 3959 C CA . ARG A 1 501 ? 28.045 -10.944 6.657 1.00 88.06 501 ARG A CA 1
ATOM 3960 C C . ARG A 1 501 ? 27.598 -9.487 6.753 1.00 88.06 501 ARG A C 1
ATOM 3962 O O . ARG A 1 501 ? 26.413 -9.242 6.936 1.00 88.06 501 ARG A O 1
ATOM 3969 N N . THR A 1 502 ? 28.537 -8.554 6.667 1.00 92.88 502 THR A N 1
ATOM 3970 C CA . THR A 1 502 ? 28.347 -7.150 7.051 1.00 92.88 502 THR A CA 1
ATOM 3971 C C . THR A 1 502 ? 28.407 -6.184 5.877 1.00 92.88 502 THR A C 1
ATOM 3973 O O . THR A 1 502 ? 27.958 -5.053 6.027 1.00 92.88 502 THR A O 1
ATOM 3976 N N . SER A 1 503 ? 28.915 -6.600 4.713 1.00 92.69 503 SER A N 1
ATOM 3977 C CA . SER A 1 503 ? 29.112 -5.710 3.568 1.00 92.69 503 SER A CA 1
ATOM 3978 C C . SER A 1 503 ? 28.326 -6.155 2.336 1.00 92.69 503 SER A C 1
ATOM 3980 O O . SER A 1 503 ? 28.209 -7.342 2.033 1.00 92.69 503 SER A O 1
ATOM 3982 N N . THR A 1 504 ? 27.811 -5.183 1.590 1.00 87.56 504 THR A N 1
ATOM 3983 C CA . THR A 1 504 ? 27.117 -5.362 0.313 1.00 87.56 504 THR A CA 1
ATOM 3984 C C . THR A 1 504 ? 27.648 -4.352 -0.697 1.00 87.56 504 THR A C 1
ATOM 3986 O O . THR A 1 504 ? 27.572 -3.143 -0.486 1.00 87.56 504 THR A O 1
ATOM 3989 N N . LEU A 1 505 ? 28.170 -4.848 -1.814 1.00 92.00 505 LEU A N 1
ATOM 3990 C CA . LEU A 1 505 ? 28.532 -4.055 -2.982 1.00 92.00 505 LEU A CA 1
ATOM 3991 C C . LEU A 1 505 ? 27.339 -4.022 -3.941 1.00 92.00 505 LEU A C 1
ATOM 3993 O O . LEU A 1 505 ? 26.800 -5.068 -4.288 1.00 92.00 505 LEU A O 1
ATOM 3997 N N . TYR A 1 506 ? 26.933 -2.846 -4.402 1.00 85.44 506 TYR A N 1
ATOM 3998 C CA . TYR A 1 506 ? 25.944 -2.680 -5.459 1.00 85.44 506 TYR A CA 1
ATOM 3999 C C . TYR A 1 506 ? 26.563 -1.961 -6.655 1.00 85.44 506 TYR A C 1
ATOM 4001 O O . TYR A 1 506 ? 27.360 -1.037 -6.514 1.00 85.44 506 TYR A O 1
ATOM 4009 N N . LEU A 1 507 ? 26.189 -2.406 -7.846 1.00 89.62 507 LEU A N 1
ATOM 4010 C CA . LEU A 1 507 ? 26.631 -1.897 -9.135 1.00 89.62 507 LEU A CA 1
ATOM 4011 C C . LEU A 1 507 ? 25.392 -1.740 -10.007 1.00 89.62 507 LEU A C 1
ATOM 4013 O O . LEU A 1 507 ? 24.651 -2.699 -10.219 1.00 89.62 507 LEU A O 1
ATOM 4017 N N . SER A 1 508 ? 25.160 -0.545 -10.527 1.00 83.50 508 SER A N 1
ATOM 4018 C CA . SER A 1 508 ? 24.111 -0.288 -11.501 1.00 83.50 508 SER A CA 1
ATOM 4019 C C . SER A 1 508 ? 24.623 0.604 -12.624 1.00 83.50 508 SER A C 1
ATOM 4021 O O . SER A 1 508 ? 25.568 1.374 -12.462 1.00 83.50 508 SER A O 1
ATOM 4023 N N . GLY A 1 509 ? 24.036 0.480 -13.805 1.00 85.19 509 GLY A N 1
ATOM 4024 C CA . GLY A 1 509 ? 24.420 1.321 -14.923 1.00 85.19 509 GLY A CA 1
ATOM 4025 C C . GLY A 1 509 ? 23.496 1.180 -16.112 1.00 85.19 509 GLY A C 1
ATOM 4026 O O . GLY A 1 509 ? 22.764 0.196 -16.257 1.00 85.19 509 GLY A O 1
ATOM 4027 N N . SER A 1 510 ? 23.537 2.184 -16.976 1.00 86.62 510 SER A N 1
ATOM 4028 C CA . SER A 1 510 ? 22.882 2.151 -18.266 1.00 86.62 510 SER A CA 1
ATOM 4029 C C . SER A 1 510 ? 23.708 2.847 -19.339 1.00 86.62 510 SER A C 1
ATOM 4031 O O . SER A 1 510 ? 24.501 3.746 -19.064 1.00 86.62 510 SER A O 1
ATOM 4033 N N . HIS A 1 511 ? 23.537 2.387 -20.572 1.00 93.06 511 HIS A N 1
ATOM 4034 C CA . HIS A 1 511 ? 24.236 2.916 -21.733 1.00 93.06 511 HIS A CA 1
ATOM 4035 C C . HIS A 1 511 ? 23.270 2.981 -22.913 1.00 93.06 511 HIS A C 1
ATOM 4037 O O . HIS A 1 511 ? 22.765 1.946 -23.358 1.00 93.06 511 HIS A O 1
ATOM 4043 N N . GLN A 1 512 ? 23.013 4.189 -23.412 1.00 91.31 512 GLN A N 1
ATOM 4044 C CA . GLN A 1 512 ? 22.063 4.464 -24.485 1.00 91.31 512 GLN A CA 1
ATOM 4045 C C . GLN A 1 512 ? 22.786 5.041 -25.701 1.00 91.31 512 GLN A C 1
ATOM 4047 O O . GLN A 1 512 ? 23.420 6.086 -25.625 1.00 91.31 512 GLN A O 1
ATOM 4052 N N . THR A 1 513 ? 22.629 4.386 -26.845 1.00 95.25 513 THR A N 1
ATOM 4053 C CA . THR A 1 513 ? 23.086 4.889 -28.146 1.00 95.25 513 THR A CA 1
ATOM 4054 C C . THR A 1 513 ? 21.916 5.421 -28.963 1.00 95.25 513 THR A C 1
ATOM 4056 O O . THR A 1 513 ? 20.763 5.017 -28.756 1.00 95.25 513 THR A O 1
ATOM 4059 N N . TYR A 1 514 ? 22.229 6.288 -29.920 1.00 93.06 514 TYR A N 1
ATOM 4060 C CA . TYR A 1 514 ? 21.280 6.927 -30.826 1.00 93.06 514 TYR A CA 1
ATOM 4061 C C . TYR A 1 514 ? 21.655 6.633 -32.280 1.00 93.06 514 TYR A C 1
ATOM 4063 O O . TYR A 1 514 ? 22.812 6.342 -32.589 1.00 93.06 514 TYR A O 1
ATOM 4071 N N . TRP A 1 515 ? 20.679 6.661 -33.183 1.00 93.50 515 TRP A N 1
ATOM 4072 C CA . TRP A 1 515 ? 20.956 6.657 -34.619 1.00 93.50 515 TRP A CA 1
ATOM 4073 C C . TRP A 1 515 ? 21.386 8.054 -35.079 1.00 93.50 515 TRP A C 1
ATOM 4075 O O . TRP A 1 515 ? 21.051 9.046 -34.444 1.00 93.50 515 TRP A O 1
ATOM 4085 N N . GLY A 1 516 ? 22.173 8.140 -36.154 1.00 89.44 516 GLY A N 1
ATOM 4086 C CA . GLY A 1 516 ? 22.621 9.405 -36.758 1.00 89.44 516 GLY A CA 1
ATOM 4087 C C . GLY A 1 516 ? 23.764 10.135 -36.038 1.00 89.44 516 GLY A C 1
ATOM 4088 O O . GLY A 1 516 ? 24.504 10.868 -36.686 1.00 89.44 516 GLY A O 1
ATOM 4089 N N . THR A 1 517 ? 23.967 9.909 -34.738 1.00 90.62 517 THR A N 1
ATOM 4090 C CA . THR A 1 517 ? 25.050 10.521 -33.949 1.00 90.62 517 THR A CA 1
ATOM 4091 C C . THR A 1 517 ? 25.891 9.474 -33.219 1.00 90.62 517 THR A C 1
ATOM 4093 O O . THR A 1 517 ? 25.411 8.394 -32.883 1.00 90.62 517 THR A O 1
ATOM 4096 N N . SER A 1 518 ? 27.158 9.800 -32.955 1.00 92.06 518 SER A N 1
ATOM 4097 C CA . SER A 1 518 ? 28.043 9.020 -32.080 1.00 92.06 518 SER A CA 1
ATOM 4098 C C . SER A 1 518 ? 27.884 9.373 -30.598 1.00 92.06 518 SER A C 1
ATOM 4100 O O . SER A 1 518 ? 28.626 8.854 -29.766 1.00 92.06 518 SER A O 1
ATOM 4102 N N . ASN A 1 519 ? 26.967 10.283 -30.258 1.00 91.12 519 ASN A N 1
ATOM 4103 C CA . ASN A 1 519 ? 26.706 10.665 -28.876 1.00 91.12 519 ASN A CA 1
ATOM 4104 C C . ASN A 1 519 ? 25.973 9.543 -28.128 1.00 91.12 519 ASN A C 1
ATOM 4106 O O . ASN A 1 519 ? 25.211 8.765 -28.707 1.00 91.12 519 ASN A O 1
ATOM 4110 N N . VAL A 1 520 ? 26.217 9.469 -26.822 1.00 91.56 520 VAL A N 1
ATOM 4111 C CA . VAL A 1 520 ? 25.777 8.374 -25.954 1.00 91.56 520 VAL A CA 1
ATOM 4112 C C . VAL A 1 520 ? 25.345 8.955 -24.613 1.00 91.56 520 VAL A C 1
ATOM 4114 O O . VAL A 1 520 ? 26.023 9.856 -24.113 1.00 91.56 520 VAL A O 1
ATOM 4117 N N . ASP A 1 521 ? 24.276 8.408 -24.028 1.00 87.38 521 ASP A N 1
ATOM 4118 C CA . ASP A 1 521 ? 24.012 8.596 -22.598 1.00 87.38 521 ASP A CA 1
ATOM 4119 C C . ASP A 1 521 ? 24.659 7.464 -21.802 1.00 87.38 521 ASP A C 1
ATOM 4121 O O . ASP A 1 521 ? 24.371 6.284 -22.027 1.00 87.38 521 ASP A O 1
ATOM 4125 N N . GLU A 1 522 ? 25.519 7.824 -20.859 1.00 90.69 522 GLU A N 1
ATOM 4126 C CA . GLU A 1 522 ? 26.168 6.902 -19.934 1.00 90.69 522 GLU A CA 1
ATOM 4127 C C . GLU A 1 522 ? 25.731 7.250 -18.512 1.00 90.69 522 GLU A C 1
ATOM 4129 O O . GLU A 1 522 ? 25.895 8.381 -18.053 1.00 90.69 522 GLU A O 1
ATOM 4134 N N . GLN A 1 523 ? 25.220 6.256 -17.794 1.00 82.94 523 GLN A N 1
ATOM 4135 C CA . GLN A 1 523 ? 24.990 6.332 -16.359 1.00 82.94 523 GLN A CA 1
ATOM 4136 C C . GLN A 1 523 ? 25.652 5.131 -15.697 1.00 82.94 523 GLN A C 1
ATOM 4138 O O . GLN A 1 523 ? 25.456 3.993 -16.115 1.00 82.94 523 GLN A O 1
ATOM 4143 N N . PHE A 1 524 ? 26.402 5.367 -14.634 1.00 90.69 524 PHE A N 1
ATOM 4144 C CA . PHE A 1 524 ? 27.021 4.317 -13.842 1.00 90.69 524 PHE A CA 1
ATOM 4145 C C . PHE A 1 524 ? 26.988 4.702 -12.370 1.00 90.69 524 PHE A C 1
ATOM 4147 O O . PHE A 1 524 ? 27.256 5.847 -12.019 1.00 90.69 524 PHE A O 1
ATOM 4154 N N . GLN A 1 525 ? 26.665 3.748 -11.508 1.00 81.50 525 GLN A N 1
ATOM 4155 C CA . GLN A 1 525 ? 26.685 3.913 -10.068 1.00 81.50 525 GLN A CA 1
ATOM 4156 C C . GLN A 1 525 ? 27.251 2.652 -9.423 1.00 81.50 525 GLN A C 1
ATOM 4158 O O . GLN A 1 525 ? 26.818 1.538 -9.705 1.00 81.50 525 GLN A O 1
ATOM 4163 N N . ALA A 1 526 ? 28.204 2.828 -8.524 1.00 89.94 526 ALA A N 1
ATOM 4164 C CA . ALA A 1 526 ? 28.749 1.762 -7.705 1.00 89.94 526 ALA A CA 1
ATOM 4165 C C . ALA A 1 526 ? 28.713 2.207 -6.250 1.00 89.94 526 ALA A C 1
ATOM 4167 O O . ALA A 1 526 ? 28.986 3.366 -5.958 1.00 89.94 526 ALA A O 1
ATOM 4168 N N . GLY A 1 527 ? 28.425 1.312 -5.320 1.00 90.75 527 GLY A N 1
ATOM 4169 C CA . GLY A 1 527 ? 28.576 1.640 -3.915 1.00 90.75 527 GLY A CA 1
ATOM 4170 C C . GLY A 1 527 ? 28.734 0.426 -3.032 1.00 90.75 527 GLY A C 1
ATOM 4171 O O . GLY A 1 527 ? 28.278 -0.667 -3.342 1.00 90.75 527 GLY A O 1
ATOM 4172 N N . LEU A 1 528 ? 29.424 0.630 -1.925 1.00 92.75 528 LEU A N 1
ATOM 4173 C CA . LEU A 1 528 ? 29.724 -0.360 -0.918 1.00 92.75 528 LEU A CA 1
ATOM 4174 C C . LEU A 1 528 ? 29.076 0.100 0.381 1.00 92.75 528 LEU A C 1
ATOM 4176 O O . LEU A 1 528 ? 29.413 1.152 0.921 1.00 92.75 528 LEU A O 1
ATOM 4180 N N . ASN A 1 529 ? 28.125 -0.690 0.856 1.00 89.62 529 ASN A N 1
ATOM 4181 C CA . ASN A 1 529 ? 27.482 -0.508 2.143 1.00 89.62 529 ASN A CA 1
ATOM 4182 C C . ASN A 1 529 ? 28.064 -1.534 3.124 1.00 89.62 529 ASN A C 1
ATOM 4184 O O . ASN A 1 529 ? 28.154 -2.710 2.784 1.00 89.62 529 ASN A O 1
ATOM 4188 N N . THR A 1 530 ? 28.495 -1.100 4.304 1.00 93.88 530 THR A N 1
ATOM 4189 C CA . THR A 1 530 ? 29.019 -1.954 5.373 1.00 93.88 530 THR A CA 1
ATOM 4190 C C . THR A 1 530 ? 28.352 -1.595 6.689 1.00 93.88 530 THR A C 1
ATOM 4192 O O . THR A 1 530 ? 28.493 -0.473 7.170 1.00 93.88 530 THR A O 1
ATOM 4195 N N . ALA A 1 531 ? 27.678 -2.563 7.298 1.00 91.88 531 ALA A N 1
ATOM 4196 C CA . ALA A 1 531 ? 27.140 -2.458 8.643 1.00 91.88 531 ALA A CA 1
ATOM 4197 C C . ALA A 1 531 ? 28.161 -2.997 9.655 1.00 91.88 531 ALA A C 1
ATOM 4199 O O . ALA A 1 531 ? 28.476 -4.187 9.660 1.00 91.88 531 ALA A O 1
ATOM 4200 N N . PHE A 1 532 ? 28.688 -2.125 10.508 1.00 92.31 532 PHE A N 1
ATOM 4201 C CA . PHE A 1 532 ? 29.518 -2.490 11.651 1.00 92.31 532 PHE A CA 1
ATOM 4202 C C . PHE A 1 532 ? 28.696 -2.299 12.925 1.00 92.31 532 PHE A C 1
ATOM 4204 O O . PHE A 1 532 ? 28.507 -1.169 13.371 1.00 92.31 532 PHE A O 1
ATOM 4211 N N . GLU A 1 533 ? 28.188 -3.403 13.477 1.00 91.62 533 GLU A N 1
ATOM 4212 C CA . GLU A 1 533 ? 27.215 -3.386 14.579 1.00 91.62 533 GLU A CA 1
ATOM 4213 C C . GLU A 1 533 ? 26.009 -2.500 14.215 1.00 91.62 533 GLU A C 1
ATOM 4215 O O . GLU A 1 533 ? 25.306 -2.802 13.248 1.00 91.62 533 GLU A O 1
ATOM 4220 N N . ASP A 1 534 ? 25.797 -1.398 14.933 1.00 91.56 534 ASP A N 1
ATOM 4221 C CA . ASP A 1 534 ? 24.716 -0.439 14.678 1.00 91.56 534 ASP A CA 1
ATOM 4222 C C . ASP A 1 534 ? 25.089 0.633 13.642 1.00 91.56 534 ASP A C 1
ATOM 4224 O O . ASP A 1 534 ? 24.223 1.344 13.127 1.00 91.56 534 ASP A O 1
ATOM 4228 N N . ILE A 1 535 ? 26.382 0.779 13.338 1.00 95.12 535 ILE A N 1
ATOM 4229 C CA . ILE A 1 535 ? 26.909 1.838 12.478 1.00 95.12 535 ILE A CA 1
ATOM 4230 C C . ILE A 1 535 ? 26.841 1.398 11.019 1.00 95.12 535 ILE A C 1
ATOM 4232 O O . ILE A 1 535 ? 27.388 0.364 10.640 1.00 95.12 535 ILE A O 1
ATOM 4236 N N . ASN A 1 536 ? 26.244 2.227 10.166 1.00 92.12 536 ASN A N 1
ATOM 4237 C CA . ASN A 1 536 ? 26.176 1.970 8.732 1.00 92.12 536 ASN A CA 1
ATOM 4238 C C . ASN A 1 536 ? 27.126 2.893 7.958 1.00 92.12 536 ASN A C 1
ATOM 4240 O O . ASN A 1 536 ? 26.992 4.115 8.017 1.00 92.12 536 ASN A O 1
ATOM 4244 N N . TRP A 1 537 ? 28.061 2.307 7.214 1.00 94.19 537 TRP A N 1
ATOM 4245 C CA . TRP A 1 537 ? 29.014 2.991 6.342 1.00 94.19 537 TRP A CA 1
ATOM 4246 C C . TRP A 1 537 ? 28.622 2.776 4.886 1.00 94.19 537 TRP A C 1
ATOM 4248 O O . TRP A 1 537 ? 28.571 1.646 4.414 1.00 94.19 537 TRP A O 1
ATOM 4258 N N . THR A 1 538 ? 28.383 3.847 4.140 1.00 92.12 538 THR A N 1
ATOM 4259 C CA . THR A 1 538 ? 28.075 3.787 2.709 1.00 92.12 538 THR A CA 1
ATOM 4260 C C . THR A 1 538 ? 29.074 4.621 1.927 1.00 92.12 538 THR A C 1
ATOM 4262 O O . THR A 1 538 ? 29.100 5.839 2.051 1.00 92.12 538 THR A O 1
ATOM 4265 N N . LEU A 1 539 ? 29.873 3.976 1.084 1.00 94.44 539 LEU A N 1
ATOM 4266 C CA . LEU A 1 539 ? 30.683 4.633 0.063 1.00 94.44 539 LEU A CA 1
ATOM 4267 C C . LEU A 1 539 ? 29.988 4.454 -1.284 1.00 94.44 539 LEU A C 1
ATOM 4269 O O . LEU A 1 539 ? 29.612 3.343 -1.635 1.00 94.44 539 LEU A O 1
ATOM 4273 N N . SER A 1 540 ? 29.811 5.516 -2.052 1.00 90.75 540 SER A N 1
ATOM 4274 C CA . SER A 1 540 ? 29.147 5.467 -3.351 1.00 90.75 540 SER A CA 1
ATOM 4275 C C . SER A 1 540 ? 29.845 6.362 -4.360 1.00 90.75 540 SER A C 1
ATOM 4277 O O . SER A 1 540 ? 30.382 7.409 -4.022 1.00 90.75 540 SER A O 1
ATOM 4279 N N . TYR A 1 541 ? 29.840 5.932 -5.608 1.00 94.06 541 TYR A N 1
ATOM 4280 C CA . TYR A 1 541 ? 30.367 6.632 -6.759 1.00 94.06 541 TYR A CA 1
ATOM 4281 C C . TYR A 1 541 ? 29.292 6.635 -7.837 1.00 94.06 541 TYR A C 1
ATOM 4283 O O . TYR A 1 541 ? 28.689 5.600 -8.117 1.00 94.06 541 TYR A O 1
ATOM 4291 N N . SER A 1 542 ? 29.058 7.783 -8.455 1.00 88.81 542 SER A N 1
ATOM 4292 C CA . SER A 1 542 ? 28.172 7.908 -9.604 1.00 88.81 542 SER A CA 1
ATOM 4293 C C . SER A 1 542 ? 28.834 8.711 -10.713 1.00 88.81 542 SER A C 1
ATOM 4295 O O . SER A 1 542 ? 29.651 9.596 -10.463 1.00 88.81 542 SER A O 1
ATOM 4297 N N . LEU A 1 543 ? 28.491 8.354 -11.941 1.00 90.81 543 LEU A N 1
ATOM 4298 C CA . LEU A 1 543 ? 28.931 8.978 -13.173 1.00 90.81 543 LEU A CA 1
ATOM 4299 C C . LEU A 1 543 ? 27.710 9.111 -14.080 1.00 90.81 543 LEU A C 1
ATOM 4301 O O . LEU A 1 543 ? 27.063 8.113 -14.400 1.00 90.81 543 LEU A O 1
ATOM 4305 N N . THR A 1 544 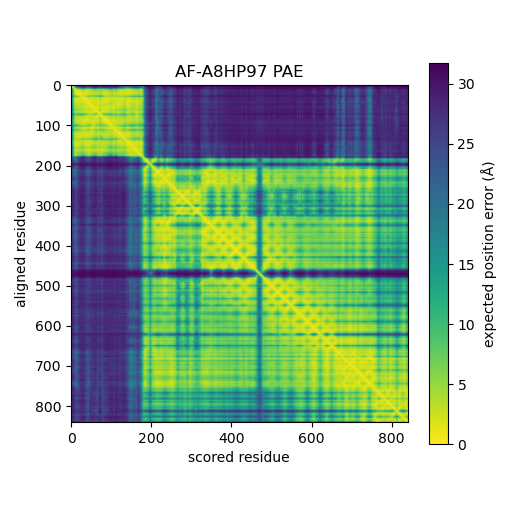? 27.432 10.326 -14.529 1.00 86.94 544 THR A N 1
ATOM 4306 C CA . THR A 1 544 ? 26.379 10.630 -15.496 1.00 86.94 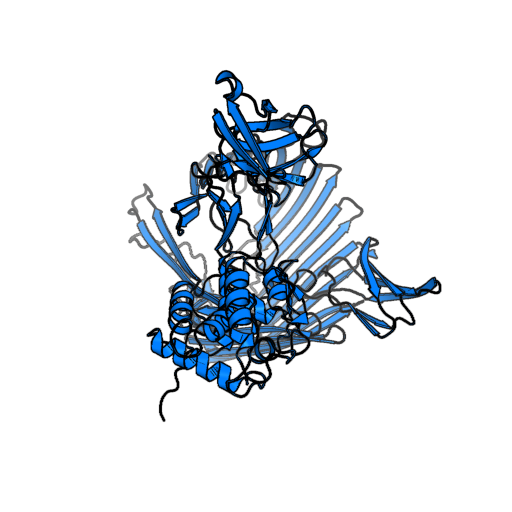544 THR A CA 1
ATOM 4307 C C . THR A 1 544 ? 26.941 11.485 -16.621 1.00 86.94 544 THR A C 1
ATOM 4309 O O . THR A 1 544 ? 27.639 12.471 -16.397 1.00 86.94 544 THR A O 1
ATOM 4312 N N . LYS A 1 545 ? 26.648 11.104 -17.858 1.00 89.88 545 LYS A N 1
ATOM 4313 C CA . LYS A 1 545 ? 27.031 11.831 -19.067 1.00 89.88 545 LYS A CA 1
ATOM 4314 C C . LYS A 1 545 ? 25.865 11.754 -20.040 1.00 89.88 545 LYS A C 1
ATOM 4316 O O . LYS A 1 545 ? 25.550 10.667 -20.511 1.00 89.88 545 LYS A O 1
ATOM 4321 N N . ASN A 1 546 ? 25.256 12.896 -20.343 1.00 84.19 546 ASN A N 1
ATOM 4322 C CA . ASN A 1 546 ? 24.173 12.980 -21.322 1.00 84.19 546 ASN A CA 1
ATOM 4323 C C . ASN A 1 546 ? 24.714 13.273 -22.730 1.00 84.19 546 ASN A C 1
ATOM 4325 O O . ASN A 1 546 ? 25.728 13.949 -22.895 1.00 84.19 546 ASN A O 1
ATOM 4329 N N . ALA A 1 547 ? 23.998 12.831 -23.758 1.00 82.81 547 ALA A N 1
ATOM 4330 C CA . ALA A 1 547 ? 24.381 12.930 -25.162 1.00 82.81 547 ALA A CA 1
ATOM 4331 C C . ALA A 1 547 ? 24.436 14.375 -25.686 1.00 82.81 547 ALA A C 1
ATOM 4333 O O . ALA A 1 547 ? 25.187 14.663 -26.621 1.00 82.81 547 ALA A O 1
ATOM 4334 N N . TRP A 1 548 ? 23.643 15.279 -25.108 1.00 81.62 548 TRP A N 1
ATOM 4335 C CA . TRP A 1 548 ? 23.522 16.678 -25.543 1.00 81.62 548 TRP A CA 1
ATOM 4336 C C . TRP A 1 548 ? 24.240 17.670 -24.626 1.00 81.62 548 TRP A C 1
ATOM 4338 O O . TRP A 1 548 ? 24.169 18.875 -24.858 1.00 81.62 548 TRP A O 1
ATOM 4348 N N . GLN A 1 549 ? 24.956 17.179 -23.611 1.00 80.69 549 GLN A N 1
ATOM 4349 C CA . GLN A 1 549 ? 25.803 18.000 -22.753 1.00 80.69 549 GLN A CA 1
ATOM 4350 C C . GLN A 1 549 ? 27.260 17.565 -22.899 1.00 80.69 549 GLN A C 1
ATOM 4352 O O . GLN A 1 549 ? 27.573 16.382 -23.024 1.00 80.69 549 GLN A O 1
ATOM 4357 N N . LYS A 1 550 ? 28.177 18.532 -22.893 1.00 80.25 550 LYS A N 1
ATOM 4358 C CA . LYS A 1 550 ? 29.608 18.238 -22.917 1.00 80.25 550 LYS A CA 1
ATOM 4359 C C . LYS A 1 550 ? 30.119 18.184 -21.484 1.00 80.25 550 LYS A C 1
ATOM 4361 O O . LYS A 1 550 ? 30.078 19.192 -20.793 1.00 80.25 550 LYS A O 1
ATOM 4366 N N . GLY A 1 551 ? 30.634 17.032 -21.072 1.00 84.06 551 GLY A N 1
ATOM 4367 C CA . GLY A 1 551 ? 31.184 16.836 -19.732 1.00 84.06 551 GLY A CA 1
ATOM 4368 C C . GLY A 1 551 ? 30.752 15.506 -19.132 1.00 84.06 551 GLY A C 1
ATOM 4369 O O . GLY A 1 551 ? 29.859 14.835 -19.649 1.00 84.06 551 GLY A O 1
ATOM 4370 N N . ARG A 1 552 ? 31.436 15.107 -18.064 1.00 88.69 552 ARG A N 1
ATOM 4371 C CA . ARG A 1 552 ? 31.061 13.968 -17.231 1.00 88.69 552 ARG A CA 1
ATOM 4372 C C . ARG A 1 552 ? 30.782 14.516 -15.849 1.00 88.69 552 ARG A C 1
ATOM 4374 O O . ARG A 1 552 ? 31.686 15.082 -15.246 1.00 88.69 552 ARG A O 1
ATOM 4381 N N . ASP A 1 553 ? 29.570 14.310 -15.368 1.00 87.69 553 ASP A N 1
ATOM 4382 C CA . ASP A 1 553 ? 29.211 14.667 -14.008 1.00 87.69 553 ASP A CA 1
ATOM 4383 C C . ASP A 1 553 ? 29.526 13.458 -13.137 1.00 87.69 553 ASP A C 1
ATOM 4385 O O . ASP A 1 553 ? 29.010 12.359 -13.355 1.00 87.69 553 ASP A O 1
ATOM 4389 N N . GLN A 1 554 ? 30.453 13.636 -12.207 1.00 91.62 554 GLN A N 1
ATOM 4390 C CA . GLN A 1 554 ? 30.903 12.588 -11.305 1.00 91.62 554 GLN A CA 1
ATOM 4391 C C . GLN A 1 554 ? 30.573 12.990 -9.875 1.00 91.62 554 GLN A C 1
ATOM 4393 O O . GLN A 1 554 ? 30.528 14.167 -9.539 1.00 91.62 554 GLN A O 1
ATOM 4398 N N . MET A 1 555 ? 30.322 12.003 -9.024 1.00 89.88 555 MET A N 1
ATOM 4399 C CA . MET A 1 555 ? 30.127 12.233 -7.600 1.00 89.88 555 MET A CA 1
ATOM 4400 C C . MET A 1 555 ? 30.640 11.036 -6.820 1.00 89.88 555 MET A C 1
ATOM 4402 O O . MET A 1 555 ? 30.154 9.921 -7.007 1.00 89.88 555 MET A O 1
ATOM 4406 N N . LEU A 1 556 ? 31.598 11.273 -5.934 1.00 94.94 556 LEU A N 1
ATOM 4407 C CA . LEU A 1 556 ? 32.054 10.327 -4.926 1.00 94.94 556 LEU A CA 1
ATOM 4408 C C . LEU A 1 556 ? 31.505 10.775 -3.574 1.00 94.94 556 LEU A C 1
ATOM 4410 O O . LEU A 1 556 ? 31.771 11.896 -3.155 1.00 94.94 556 LEU A O 1
ATOM 4414 N N . ALA A 1 557 ? 30.750 9.920 -2.892 1.00 92.88 557 ALA A N 1
ATOM 4415 C CA . ALA A 1 557 ? 30.120 10.235 -1.619 1.00 92.88 557 ALA A CA 1
ATOM 4416 C C . ALA A 1 557 ? 30.366 9.146 -0.571 1.00 92.88 557 ALA A C 1
ATOM 4418 O O . ALA A 1 557 ? 30.163 7.962 -0.833 1.00 92.88 557 ALA A O 1
ATOM 4419 N N . LEU A 1 558 ? 30.757 9.560 0.629 1.00 95.25 558 LEU A N 1
ATOM 4420 C CA . LEU A 1 558 ? 30.858 8.746 1.833 1.00 95.25 558 LEU A CA 1
ATOM 4421 C C . LEU A 1 558 ? 29.766 9.194 2.809 1.00 95.25 558 LEU A C 1
ATOM 4423 O O . LEU A 1 558 ? 29.624 10.386 3.060 1.00 95.25 558 LEU A O 1
ATOM 4427 N N . ASN A 1 559 ? 29.020 8.261 3.385 1.00 94.81 559 ASN A N 1
ATOM 4428 C CA . ASN A 1 559 ? 28.029 8.504 4.425 1.00 94.81 559 ASN A CA 1
ATOM 4429 C C . ASN A 1 559 ? 28.242 7.525 5.585 1.00 94.81 559 ASN A C 1
ATOM 4431 O O . ASN A 1 559 ? 28.478 6.339 5.368 1.00 94.81 559 ASN A O 1
ATOM 4435 N N . VAL A 1 560 ? 28.153 8.030 6.809 1.00 97.12 560 VAL A N 1
ATOM 4436 C CA . VAL A 1 560 ? 28.256 7.273 8.055 1.00 97.12 560 VAL A CA 1
ATOM 4437 C C . VAL A 1 560 ? 27.035 7.608 8.898 1.00 97.12 560 VAL A C 1
ATOM 4439 O O . VAL A 1 560 ? 26.795 8.779 9.189 1.00 97.12 560 VAL A O 1
ATOM 4442 N N . ASN A 1 561 ? 26.272 6.594 9.292 1.00 97.12 561 ASN A N 1
ATOM 4443 C CA . ASN A 1 561 ? 25.088 6.739 10.132 1.00 97.12 561 ASN A CA 1
ATOM 4444 C C . ASN A 1 561 ? 25.273 5.964 11.440 1.00 97.12 561 ASN A C 1
ATOM 4446 O O . ASN A 1 561 ? 25.523 4.762 11.406 1.00 97.12 561 ASN A O 1
ATOM 4450 N N . ILE A 1 562 ? 25.135 6.651 12.574 1.00 97.12 562 ILE A N 1
ATOM 4451 C CA . ILE A 1 562 ? 25.365 6.131 13.926 1.00 97.12 562 ILE A CA 1
ATOM 4452 C C . ILE A 1 562 ? 24.079 6.318 14.746 1.00 97.12 562 ILE A C 1
ATOM 4454 O O . ILE A 1 562 ? 23.816 7.423 15.231 1.00 97.12 562 ILE A O 1
ATOM 4458 N N . PRO A 1 563 ? 23.251 5.274 14.902 1.00 96.81 563 PRO A N 1
ATOM 4459 C CA . PRO A 1 563 ? 22.094 5.300 15.789 1.00 96.81 563 PRO A CA 1
ATOM 4460 C C . PRO A 1 563 ? 22.517 5.278 17.259 1.00 96.81 563 PRO A C 1
ATOM 4462 O O . PRO A 1 563 ? 23.330 4.452 17.664 1.00 96.81 563 PRO A O 1
ATOM 4465 N N . PHE A 1 564 ? 21.917 6.130 18.092 1.00 95.75 564 PHE A N 1
ATOM 4466 C CA . PHE A 1 564 ? 22.157 6.109 19.542 1.00 95.75 564 PHE A CA 1
ATOM 4467 C C . PHE A 1 564 ? 21.260 5.112 20.296 1.00 95.75 564 PHE A C 1
ATOM 4469 O O . PHE A 1 564 ? 21.387 4.974 21.514 1.00 95.75 564 PHE A O 1
ATOM 4476 N N . SER A 1 565 ? 20.357 4.408 19.604 1.00 93.38 565 SER A N 1
ATOM 4477 C CA . SER A 1 565 ? 19.391 3.477 20.206 1.00 93.38 565 SER A CA 1
ATOM 4478 C C . SER A 1 565 ? 20.046 2.367 21.029 1.00 93.38 565 SER A C 1
ATOM 4480 O O . SER A 1 565 ? 19.570 2.063 22.119 1.00 93.38 565 SER A O 1
ATOM 4482 N N . HIS A 1 566 ? 21.143 1.797 20.531 1.00 93.19 566 HIS A N 1
ATOM 4483 C CA . HIS A 1 566 ? 21.871 0.693 21.167 1.00 93.19 566 HIS A CA 1
ATOM 4484 C C . HIS A 1 566 ? 23.009 1.156 22.088 1.00 93.19 566 HIS A C 1
ATOM 4486 O O . HIS A 1 566 ? 23.572 0.360 22.835 1.00 93.19 566 HIS A O 1
ATOM 4492 N N . TRP A 1 567 ? 23.328 2.453 22.076 1.00 93.94 567 TRP A N 1
ATOM 4493 C CA . TRP A 1 567 ? 24.376 3.047 22.917 1.00 93.94 567 TRP A CA 1
ATOM 4494 C C . TRP A 1 567 ? 23.869 3.407 24.318 1.00 93.94 567 TRP A C 1
ATOM 4496 O O . TRP A 1 567 ? 24.648 3.703 25.224 1.00 93.94 567 TRP A O 1
ATOM 4506 N N . LEU A 1 568 ? 22.550 3.381 24.502 1.00 94.31 568 LEU A N 1
ATOM 4507 C CA . LEU A 1 568 ? 21.878 3.519 25.785 1.00 94.31 568 LEU A CA 1
ATOM 4508 C C . LEU A 1 568 ? 21.245 2.180 26.172 1.00 94.31 568 LEU A C 1
ATOM 4510 O O . LEU A 1 568 ? 21.013 1.309 25.338 1.00 94.31 568 LEU A O 1
ATOM 4514 N N . ARG A 1 569 ? 20.908 2.024 27.455 1.00 93.75 569 ARG A N 1
ATOM 4515 C CA . ARG A 1 569 ? 20.114 0.876 27.911 1.00 93.75 569 ARG A CA 1
ATOM 4516 C C . ARG A 1 569 ? 18.800 0.804 27.119 1.00 93.75 569 ARG A C 1
ATOM 4518 O O . ARG A 1 569 ? 18.141 1.830 26.955 1.00 93.75 569 ARG A O 1
ATOM 4525 N N . SER A 1 570 ? 18.381 -0.402 26.732 1.00 92.88 570 SER A N 1
ATOM 4526 C CA . SER A 1 570 ? 17.125 -0.667 26.004 1.00 92.88 570 SER A CA 1
ATOM 4527 C C . SER A 1 570 ? 15.893 -0.004 26.633 1.00 92.88 570 SER A C 1
ATOM 4529 O O . SER A 1 570 ? 15.019 0.499 25.934 1.00 92.88 570 SER A O 1
ATOM 4531 N N . ASP A 1 571 ? 15.855 0.055 27.965 1.00 93.88 571 ASP A N 1
ATOM 4532 C CA . ASP A 1 571 ? 14.724 0.575 28.745 1.00 93.88 571 ASP A CA 1
ATOM 4533 C C . ASP A 1 571 ? 14.849 2.079 29.044 1.00 93.88 571 ASP A C 1
ATOM 4535 O O . ASP A 1 571 ? 14.052 2.645 29.796 1.00 93.88 571 ASP A O 1
ATOM 4539 N N . SER A 1 572 ? 15.884 2.738 28.512 1.00 95.12 572 SER A N 1
ATOM 4540 C CA . SER A 1 572 ? 16.134 4.159 28.737 1.00 95.12 572 SER A CA 1
ATOM 4541 C C . SER A 1 572 ? 14.924 4.978 28.303 1.00 95.12 572 SER A C 1
ATOM 4543 O O . SER A 1 572 ? 14.432 4.820 27.191 1.00 95.12 572 SER A O 1
ATOM 4545 N N . LYS A 1 573 ? 14.458 5.887 29.163 1.00 94.00 573 LYS A N 1
ATOM 4546 C CA . LYS A 1 573 ? 13.389 6.850 28.840 1.00 94.00 573 LYS A CA 1
ATOM 4547 C C . LYS A 1 573 ? 13.918 8.113 28.148 1.00 94.00 573 LYS A C 1
ATOM 4549 O O . LYS A 1 573 ? 13.160 9.040 27.888 1.00 94.00 573 LYS A O 1
ATOM 4554 N N . SER A 1 574 ? 15.225 8.175 27.888 1.00 95.81 574 SER A N 1
ATOM 4555 C CA . SER A 1 574 ? 15.852 9.311 27.219 1.00 95.81 574 SER A CA 1
ATOM 4556 C C . SER A 1 574 ? 15.450 9.366 25.747 1.00 95.81 574 SER A C 1
ATOM 4558 O O . SER A 1 574 ? 15.582 8.371 25.032 1.00 95.81 574 SER A O 1
ATOM 4560 N N . GLN A 1 575 ? 15.051 10.549 25.275 1.00 94.88 575 GLN A N 1
ATOM 4561 C CA . GLN A 1 575 ? 14.709 10.772 23.865 1.00 94.88 575 GLN A CA 1
ATOM 4562 C C . GLN A 1 575 ? 15.904 10.579 22.921 1.00 94.88 575 GLN A C 1
ATOM 4564 O O . GLN A 1 575 ? 15.723 10.307 21.739 1.00 94.88 575 GLN A O 1
ATOM 4569 N N . TRP A 1 576 ? 17.135 10.612 23.444 1.00 95.19 576 TRP A N 1
ATOM 4570 C CA . TRP A 1 576 ? 18.344 10.336 22.667 1.00 95.19 576 TRP A CA 1
ATOM 4571 C C . TRP A 1 576 ? 18.372 8.932 22.056 1.00 95.19 576 TRP A C 1
ATOM 4573 O O . TRP A 1 576 ? 18.998 8.751 21.019 1.00 95.19 576 TRP A O 1
ATOM 4583 N N . ARG A 1 577 ? 17.645 7.951 22.614 1.00 95.19 577 ARG A N 1
ATOM 4584 C CA . ARG A 1 577 ? 17.539 6.608 22.010 1.00 95.19 577 ARG A CA 1
ATOM 4585 C C . ARG A 1 577 ? 16.818 6.617 20.651 1.00 95.19 577 ARG A C 1
ATOM 4587 O O . ARG A 1 577 ? 16.928 5.661 19.893 1.00 95.19 577 ARG A O 1
ATOM 4594 N N . HIS A 1 578 ? 16.047 7.669 20.370 1.00 96.00 578 HIS A N 1
ATOM 4595 C CA . HIS A 1 578 ? 15.311 7.876 19.122 1.00 96.00 578 HIS A CA 1
ATOM 4596 C C . HIS A 1 578 ? 16.047 8.824 18.162 1.00 96.00 578 HIS A C 1
ATOM 4598 O O . HIS A 1 578 ? 15.456 9.300 17.193 1.00 96.00 578 HIS A O 1
ATOM 4604 N N . ALA A 1 579 ? 17.330 9.098 18.422 1.00 96.88 579 ALA A N 1
ATOM 4605 C CA . ALA A 1 579 ? 18.178 9.956 17.608 1.00 96.88 579 ALA A CA 1
ATOM 4606 C C . ALA A 1 579 ? 19.322 9.169 16.948 1.00 96.88 579 ALA A C 1
ATOM 4608 O O . ALA A 1 579 ? 19.791 8.149 17.457 1.00 96.88 579 ALA A O 1
ATOM 4609 N N . SER A 1 580 ? 19.773 9.660 15.797 1.00 97.00 580 SER A N 1
ATOM 4610 C CA . SER A 1 580 ? 20.932 9.159 15.058 1.00 97.00 580 SER A CA 1
ATOM 4611 C C . SER A 1 580 ? 21.802 10.326 14.606 1.00 97.00 580 SER A C 1
ATOM 4613 O O . SER A 1 580 ? 21.288 11.378 14.220 1.00 97.00 580 SER A O 1
ATOM 4615 N N . ALA A 1 581 ? 23.119 10.137 14.638 1.00 97.56 581 ALA A N 1
ATOM 4616 C CA . ALA A 1 581 ? 24.071 11.047 14.020 1.00 97.56 581 ALA A CA 1
ATOM 4617 C C . ALA A 1 581 ? 24.395 10.579 12.597 1.00 97.56 581 ALA A C 1
ATOM 4619 O O . ALA A 1 581 ? 24.612 9.393 12.358 1.00 97.56 581 ALA A O 1
ATOM 4620 N N . SER A 1 582 ? 24.464 11.515 11.657 1.00 96.88 582 SER A N 1
ATOM 4621 C CA . SER A 1 582 ? 24.877 11.262 10.280 1.00 96.88 582 SER A CA 1
ATOM 4622 C C . SER A 1 582 ? 26.012 12.190 9.887 1.00 96.88 582 SER A C 1
ATOM 4624 O O . SER A 1 582 ? 25.899 13.408 10.034 1.00 96.88 582 SER A O 1
ATOM 4626 N N . TYR A 1 583 ? 27.076 11.628 9.331 1.00 97.44 583 TYR A N 1
ATOM 4627 C CA . TYR A 1 583 ? 28.154 12.376 8.701 1.00 97.44 583 TYR A CA 1
ATOM 4628 C C . TYR A 1 583 ? 28.261 11.965 7.239 1.00 97.44 583 TYR A C 1
ATOM 4630 O O . TYR A 1 583 ? 28.322 10.778 6.932 1.00 97.44 583 TYR A O 1
ATOM 4638 N N . SER A 1 584 ? 28.291 12.927 6.327 1.00 95.81 584 SER A N 1
ATOM 4639 C CA . SER A 1 584 ? 28.474 12.663 4.904 1.00 95.81 584 SER A CA 1
ATOM 4640 C C . SER A 1 584 ? 29.441 13.632 4.260 1.00 95.81 584 SER A C 1
ATOM 4642 O O . SER A 1 584 ? 29.444 14.819 4.568 1.00 95.81 584 SER A O 1
ATOM 4644 N N . MET A 1 585 ? 30.220 13.129 3.316 1.00 95.56 585 MET A N 1
ATOM 4645 C CA . MET A 1 585 ? 31.153 13.890 2.504 1.00 95.56 585 MET A CA 1
ATOM 4646 C C . MET A 1 585 ? 30.924 13.526 1.045 1.00 95.56 585 MET A C 1
ATOM 4648 O O . MET A 1 585 ? 30.852 12.346 0.718 1.00 95.56 585 MET A O 1
ATOM 4652 N N . SER A 1 586 ? 30.834 14.517 0.170 1.00 94.88 586 SER A N 1
ATOM 4653 C CA . SER A 1 586 ? 30.701 14.333 -1.269 1.00 94.88 586 SER A CA 1
ATOM 4654 C C . SER A 1 586 ? 31.699 15.194 -2.032 1.00 94.88 586 SER A C 1
ATOM 4656 O O . SER A 1 586 ? 32.000 16.315 -1.632 1.00 94.88 586 SER A O 1
ATOM 4658 N N . HIS A 1 587 ? 32.238 14.656 -3.119 1.00 94.44 587 HIS A N 1
ATOM 4659 C CA . HIS A 1 587 ? 33.244 15.295 -3.955 1.00 94.44 587 HIS A CA 1
ATOM 4660 C C . HIS A 1 587 ? 32.930 15.004 -5.424 1.00 94.44 587 HIS A C 1
ATOM 4662 O O . HIS A 1 587 ? 32.812 13.841 -5.813 1.00 94.44 587 HIS A O 1
ATOM 4668 N N . ASP A 1 588 ? 32.815 16.041 -6.250 1.00 91.75 588 ASP A N 1
ATOM 4669 C CA . ASP A 1 588 ? 32.409 15.901 -7.659 1.00 91.75 588 ASP A CA 1
ATOM 4670 C C . ASP A 1 588 ? 33.550 15.459 -8.599 1.00 91.75 588 ASP A C 1
ATOM 4672 O O . ASP A 1 588 ? 33.360 15.258 -9.793 1.00 91.75 588 ASP A O 1
ATOM 4676 N N . LEU A 1 589 ? 34.759 15.316 -8.044 1.00 90.94 589 LEU A N 1
ATOM 4677 C CA . LEU A 1 589 ? 36.016 15.015 -8.753 1.00 90.94 589 LEU A CA 1
ATOM 4678 C C . LEU A 1 589 ? 36.424 16.094 -9.770 1.00 90.94 589 LEU A C 1
ATOM 4680 O O . LEU A 1 589 ? 37.373 15.901 -10.524 1.00 90.94 589 LEU A O 1
ATOM 4684 N N . ASN A 1 590 ? 35.771 17.251 -9.717 1.00 90.12 590 ASN A N 1
ATOM 4685 C CA . ASN A 1 590 ? 36.037 18.443 -10.509 1.00 90.12 590 ASN A CA 1
ATOM 4686 C C . ASN A 1 590 ? 36.375 19.654 -9.611 1.00 90.12 590 ASN A C 1
ATOM 4688 O O . ASN A 1 590 ? 36.261 20.812 -10.007 1.00 90.12 590 ASN A O 1
ATOM 4692 N N . GLY A 1 591 ? 36.816 19.373 -8.382 1.00 86.62 591 GLY A N 1
ATOM 4693 C CA . GLY A 1 591 ? 37.304 20.348 -7.413 1.00 86.62 591 GLY A CA 1
ATOM 4694 C C . GLY A 1 591 ? 36.270 20.820 -6.391 1.00 86.62 591 GLY A C 1
ATOM 4695 O O . GLY A 1 591 ? 36.674 21.499 -5.451 1.00 86.62 591 GLY A O 1
ATOM 4696 N N . ARG A 1 592 ? 34.979 20.477 -6.520 1.00 92.62 592 ARG A N 1
ATOM 4697 C CA . ARG A 1 592 ? 33.957 20.807 -5.517 1.00 92.62 592 ARG A CA 1
ATOM 4698 C C . ARG A 1 592 ? 33.849 19.697 -4.481 1.00 92.62 592 ARG A C 1
ATOM 4700 O O . ARG A 1 592 ? 33.642 18.527 -4.802 1.00 92.62 592 ARG A O 1
ATOM 4707 N N . MET A 1 593 ? 33.914 20.088 -3.216 1.00 93.88 593 MET A N 1
ATOM 4708 C CA . MET A 1 593 ? 33.807 19.208 -2.063 1.00 93.88 593 MET A CA 1
ATOM 4709 C C . MET A 1 593 ? 32.785 19.760 -1.080 1.00 93.88 593 MET A C 1
ATOM 4711 O O . MET A 1 593 ? 32.783 20.951 -0.771 1.00 93.88 593 MET A O 1
ATOM 4715 N N . THR A 1 594 ? 31.933 18.891 -0.554 1.00 94.44 594 THR A N 1
ATOM 4716 C CA . THR A 1 594 ? 30.962 19.243 0.475 1.00 94.44 594 THR A CA 1
ATOM 4717 C C . THR A 1 594 ? 31.007 18.230 1.606 1.00 94.44 594 THR A C 1
ATOM 4719 O O . THR A 1 594 ? 31.040 17.027 1.364 1.00 94.44 594 THR A O 1
ATOM 4722 N N . ASN A 1 595 ? 30.977 18.687 2.849 1.00 94.69 595 ASN A N 1
ATOM 4723 C CA . ASN A 1 595 ? 30.849 17.836 4.026 1.00 94.69 595 ASN A CA 1
ATOM 4724 C C . ASN A 1 595 ? 29.678 18.313 4.887 1.00 94.69 595 ASN A C 1
ATOM 4726 O O . ASN A 1 595 ? 29.384 19.500 4.949 1.00 94.69 595 ASN A O 1
ATOM 4730 N N . LEU A 1 596 ? 28.984 17.380 5.528 1.00 96.12 596 LEU A N 1
ATOM 4731 C CA . LEU A 1 596 ? 27.766 17.643 6.279 1.00 96.12 596 LEU A CA 1
ATOM 4732 C C . LEU A 1 596 ? 27.713 16.716 7.491 1.00 96.12 596 LEU A C 1
ATOM 4734 O O . LEU A 1 596 ? 27.812 15.499 7.352 1.00 96.12 596 LEU A O 1
ATOM 4738 N N . ALA A 1 597 ? 27.553 17.294 8.673 1.00 97.56 597 ALA A N 1
ATOM 4739 C CA . ALA A 1 597 ? 27.350 16.586 9.926 1.00 97.56 597 ALA A CA 1
ATOM 4740 C C . ALA A 1 597 ? 25.979 16.963 10.485 1.00 97.56 597 ALA A C 1
ATOM 4742 O O . ALA A 1 597 ? 25.620 18.139 10.512 1.00 97.56 597 ALA A O 1
ATOM 4743 N N . GLY A 1 598 ? 25.207 15.990 10.950 1.00 97.50 598 GLY A N 1
ATOM 4744 C CA . GLY A 1 598 ? 23.872 16.250 11.465 1.00 97.50 598 GLY A CA 1
ATOM 4745 C C . GLY A 1 598 ? 23.375 15.214 12.451 1.00 97.50 598 GLY A C 1
ATOM 4746 O O . GLY A 1 598 ? 23.932 14.127 12.582 1.00 97.50 598 GLY A O 1
ATOM 4747 N N . VAL A 1 599 ? 22.306 15.581 13.147 1.00 98.00 599 VAL A N 1
ATOM 4748 C CA . VAL A 1 599 ? 21.558 14.726 14.062 1.00 98.00 599 VAL A CA 1
ATOM 4749 C C . VAL A 1 599 ? 20.088 14.811 13.687 1.00 98.00 599 VAL A C 1
ATOM 4751 O O . VAL A 1 599 ? 19.538 15.901 13.514 1.00 98.00 599 VAL A O 1
ATOM 4754 N N . TYR A 1 600 ? 19.441 13.658 13.586 1.00 98.00 600 TYR A N 1
ATOM 4755 C CA . TYR A 1 600 ? 18.015 13.559 13.301 1.00 98.00 600 TYR A CA 1
ATOM 4756 C C . TYR A 1 600 ? 17.364 12.501 14.190 1.00 98.00 600 TYR A C 1
ATOM 4758 O O . TYR A 1 600 ? 18.032 11.597 14.690 1.00 98.00 600 TYR A O 1
ATOM 4766 N N . GLY A 1 601 ? 16.059 12.622 14.415 1.00 97.31 601 GLY A N 1
ATOM 4767 C CA . GLY A 1 601 ? 15.327 11.719 15.296 1.00 97.31 601 GLY A CA 1
ATOM 4768 C C . GLY A 1 601 ? 13.856 12.081 15.448 1.00 97.31 601 GLY A C 1
ATOM 4769 O O . GLY A 1 601 ? 13.327 12.924 14.718 1.00 97.31 601 GLY A O 1
ATOM 4770 N N . THR A 1 602 ? 13.197 11.445 16.414 1.00 97.88 602 THR A N 1
ATOM 4771 C CA . THR A 1 602 ? 11.811 11.743 16.803 1.00 97.88 602 THR A CA 1
ATOM 4772 C C . THR A 1 602 ? 11.714 12.229 18.248 1.00 97.88 602 THR A C 1
ATOM 4774 O O . THR A 1 602 ? 12.539 11.895 19.093 1.00 97.88 602 THR A O 1
ATOM 4777 N N . LEU A 1 603 ? 10.699 13.045 18.521 1.00 96.75 603 LEU A N 1
ATOM 4778 C CA . LEU A 1 603 ? 10.356 13.620 19.820 1.00 96.75 603 LEU A CA 1
ATOM 4779 C C . LEU A 1 603 ? 8.866 13.393 20.121 1.00 96.75 603 LEU A C 1
ATOM 4781 O O . LEU A 1 603 ? 8.093 13.031 19.229 1.00 96.75 603 LEU A O 1
ATOM 4785 N N . LEU A 1 604 ? 8.477 13.727 21.360 1.00 96.00 604 LEU A N 1
ATOM 4786 C CA . LEU A 1 604 ? 7.142 13.553 21.956 1.00 96.00 604 LEU A CA 1
ATOM 4787 C C . LEU A 1 604 ? 6.808 12.088 22.279 1.00 96.00 604 LEU A C 1
ATOM 4789 O O . LEU A 1 604 ? 7.443 11.166 21.779 1.00 96.00 604 LEU A O 1
ATOM 4793 N N . GLU A 1 605 ? 5.801 11.880 23.131 1.00 91.31 605 GLU A N 1
ATOM 4794 C CA . GLU A 1 605 ? 5.422 10.551 23.645 1.00 91.31 605 GLU A CA 1
ATOM 4795 C C . GLU A 1 605 ? 5.067 9.561 22.525 1.00 91.31 605 GLU A C 1
ATOM 4797 O O . GLU A 1 605 ? 5.384 8.378 22.600 1.00 91.31 605 GLU A O 1
ATOM 4802 N N . ASP A 1 606 ? 4.447 10.060 21.451 1.00 93.69 606 ASP A N 1
ATOM 4803 C CA . ASP A 1 606 ? 4.028 9.247 20.308 1.00 93.69 606 ASP A CA 1
ATOM 4804 C C . ASP A 1 606 ? 4.990 9.319 19.111 1.00 93.69 606 ASP A C 1
ATOM 4806 O O . ASP A 1 606 ? 4.614 8.953 18.001 1.00 93.69 606 ASP A O 1
ATOM 4810 N N . ASN A 1 607 ? 6.213 9.836 19.292 1.00 96.06 607 ASN A N 1
ATOM 4811 C CA . ASN A 1 607 ? 7.206 9.990 18.216 1.00 96.06 607 ASN A CA 1
ATOM 4812 C C . ASN A 1 607 ? 6.671 10.722 16.969 1.00 96.06 607 ASN A C 1
ATOM 4814 O O . ASN A 1 607 ? 7.061 10.441 15.835 1.00 96.06 607 ASN A O 1
ATOM 4818 N N . ASN A 1 608 ? 5.738 11.650 17.167 1.00 95.00 608 ASN A N 1
ATOM 4819 C CA . ASN A 1 608 ? 5.011 12.316 16.093 1.00 95.00 608 ASN A CA 1
ATOM 4820 C C . ASN A 1 608 ? 5.651 13.633 15.634 1.00 95.00 608 ASN A C 1
ATOM 4822 O O . ASN A 1 608 ? 5.177 14.216 14.658 1.00 95.00 608 ASN A O 1
ATOM 4826 N N . LEU A 1 609 ? 6.715 14.090 16.302 1.00 97.56 609 LEU A N 1
ATOM 4827 C CA . LEU A 1 609 ? 7.553 15.200 15.855 1.00 97.56 609 LEU A CA 1
ATOM 4828 C C . LEU A 1 609 ? 8.919 14.669 15.416 1.00 97.56 609 LEU A C 1
ATOM 4830 O O . LEU A 1 609 ? 9.730 14.285 16.251 1.00 97.56 609 LEU A O 1
ATOM 4834 N N . SER A 1 610 ? 9.195 14.668 14.119 1.00 97.88 610 SER A N 1
ATOM 4835 C CA . SER A 1 610 ? 10.526 14.385 13.583 1.00 97.88 610 SER A CA 1
ATOM 4836 C C . SER A 1 610 ? 11.335 15.672 13.473 1.00 97.88 610 SER A C 1
ATOM 4838 O O . SER A 1 610 ? 10.804 16.706 13.065 1.00 97.88 610 SER A O 1
ATOM 4840 N N . TYR A 1 611 ? 12.623 15.603 13.793 1.00 97.75 611 TYR A N 1
ATOM 4841 C CA . TYR A 1 611 ? 13.560 16.704 13.603 1.00 97.75 611 TYR A CA 1
ATOM 4842 C C . TYR A 1 611 ? 14.799 16.234 12.843 1.00 97.75 611 TYR A C 1
ATOM 4844 O O . TYR A 1 611 ? 15.204 15.077 12.945 1.00 97.75 611 TYR A O 1
ATOM 4852 N N . SER A 1 612 ? 15.415 17.143 12.097 1.00 97.75 612 SER A N 1
ATOM 4853 C CA . SER A 1 612 ? 16.738 16.954 11.503 1.00 97.75 612 SER A CA 1
ATOM 4854 C C . SER A 1 612 ? 17.479 18.281 11.533 1.00 97.75 612 SER A C 1
ATOM 4856 O O . SER A 1 612 ? 16.938 19.293 11.088 1.00 97.75 612 SER A O 1
ATOM 4858 N N . VAL A 1 613 ? 18.686 18.285 12.091 1.00 97.88 613 VAL A N 1
ATOM 4859 C CA . VAL A 1 613 ? 19.573 19.449 12.146 1.00 97.88 613 VAL A CA 1
ATOM 4860 C C . VAL A 1 613 ? 20.926 19.017 11.618 1.00 97.88 613 VAL A C 1
ATOM 4862 O O . VAL A 1 613 ? 21.551 18.116 12.169 1.00 97.88 613 VAL A O 1
ATOM 4865 N N . GLN A 1 614 ? 21.378 19.657 10.551 1.00 96.56 614 GLN A N 1
ATOM 4866 C CA . GLN A 1 614 ? 22.612 19.314 9.861 1.00 96.56 614 GLN A CA 1
ATOM 4867 C C . GLN A 1 614 ? 23.339 20.588 9.432 1.00 96.56 614 GLN A C 1
ATOM 4869 O O . GLN A 1 614 ? 22.722 21.549 8.981 1.00 96.56 614 GLN A O 1
ATOM 4874 N N . THR A 1 615 ? 24.653 20.609 9.594 1.00 97.12 615 THR A N 1
ATOM 4875 C CA . THR A 1 615 ? 25.520 21.740 9.266 1.00 97.12 615 THR A CA 1
ATOM 4876 C C . THR A 1 615 ? 26.772 21.236 8.575 1.00 97.12 615 THR A C 1
ATOM 4878 O O . THR A 1 615 ? 27.219 20.110 8.803 1.00 97.12 615 THR A O 1
ATOM 4881 N N . GLY A 1 616 ? 27.312 22.037 7.676 1.00 95.56 616 GLY A N 1
ATOM 4882 C CA . GLY A 1 616 ? 28.334 21.594 6.756 1.00 95.56 616 GLY A CA 1
ATOM 4883 C C . GLY A 1 616 ? 29.024 22.737 6.050 1.00 95.56 616 GLY A C 1
ATOM 4884 O O . GLY A 1 616 ? 28.722 23.911 6.258 1.00 95.56 616 GLY A O 1
ATOM 4885 N N . TYR A 1 617 ? 29.945 22.381 5.174 1.00 94.50 617 TYR A N 1
ATOM 4886 C CA . TYR A 1 617 ? 30.668 23.320 4.341 1.00 94.50 617 TYR A CA 1
ATOM 4887 C C . TYR A 1 617 ? 30.748 22.768 2.923 1.00 94.50 617 TYR A C 1
ATOM 4889 O O . TYR A 1 617 ? 30.980 21.579 2.713 1.00 94.50 617 TYR A O 1
ATOM 4897 N N . ALA A 1 618 ? 30.528 23.635 1.946 1.00 93.25 618 ALA A N 1
ATOM 4898 C CA . ALA A 1 618 ? 30.623 23.327 0.532 1.00 93.25 618 ALA A CA 1
ATOM 4899 C C . ALA A 1 618 ? 31.605 24.302 -0.108 1.00 93.25 618 ALA A C 1
ATOM 4901 O O . ALA A 1 618 ? 31.415 25.505 0.002 1.00 93.25 618 ALA A O 1
ATOM 4902 N N . GLY A 1 619 ? 32.635 23.819 -0.794 1.00 90.25 619 GLY A N 1
ATOM 4903 C CA . GLY A 1 619 ? 33.612 24.693 -1.437 1.00 90.25 619 GLY A CA 1
ATOM 4904 C C . GLY A 1 619 ? 34.301 24.062 -2.633 1.00 90.25 619 GLY A C 1
ATOM 4905 O O . GLY A 1 619 ? 34.283 22.845 -2.802 1.00 90.25 619 GLY A O 1
ATOM 4906 N N . GLY A 1 620 ? 34.909 24.907 -3.464 1.00 86.81 620 GLY A N 1
ATOM 4907 C CA . GLY A 1 620 ? 35.625 24.495 -4.670 1.00 86.81 620 GLY A CA 1
ATOM 4908 C C . GLY A 1 620 ? 34.729 24.343 -5.907 1.00 86.81 620 GLY A C 1
ATOM 4909 O O . GLY A 1 620 ? 33.548 24.690 -5.886 1.00 86.81 620 GLY A O 1
ATOM 4910 N N . GLY A 1 621 ? 35.306 23.877 -7.016 1.00 82.06 621 GLY A N 1
ATOM 4911 C CA . GLY A 1 621 ? 34.654 23.870 -8.332 1.00 82.06 621 GLY A CA 1
ATOM 4912 C C . GLY A 1 621 ? 34.598 25.280 -8.925 1.00 82.06 621 GLY A C 1
ATOM 4913 O O . GLY A 1 621 ? 35.632 25.838 -9.283 1.00 82.06 621 GLY A O 1
ATOM 4914 N N . ASP A 1 622 ? 33.413 25.893 -8.956 1.00 80.31 622 ASP A N 1
ATOM 4915 C CA . ASP A 1 622 ? 33.148 27.214 -9.561 1.00 80.31 622 ASP A CA 1
ATOM 4916 C C . ASP A 1 622 ? 33.701 28.415 -8.761 1.00 80.31 622 ASP A C 1
ATOM 4918 O O . ASP A 1 622 ? 33.300 29.558 -8.974 1.00 80.31 622 ASP A O 1
ATOM 4922 N N . GLY A 1 623 ? 34.588 28.172 -7.792 1.00 79.75 623 GLY A N 1
ATOM 4923 C CA . GLY A 1 623 ? 35.159 29.209 -6.927 1.00 79.75 623 GLY A CA 1
ATOM 4924 C C . GLY A 1 623 ? 34.209 29.747 -5.853 1.00 79.75 623 GLY A C 1
ATOM 4925 O O . GLY A 1 623 ? 34.582 30.677 -5.143 1.00 79.75 623 GLY A O 1
ATOM 4926 N N . ASN A 1 624 ? 33.014 29.166 -5.698 1.00 81.38 624 ASN A N 1
ATOM 4927 C CA . ASN A 1 624 ? 32.120 29.488 -4.590 1.00 81.38 624 ASN A CA 1
ATOM 4928 C C . ASN A 1 624 ? 32.388 28.553 -3.409 1.00 81.38 624 ASN A C 1
ATOM 4930 O O . ASN A 1 624 ? 32.471 27.332 -3.570 1.00 81.38 624 ASN A O 1
ATOM 4934 N N . SER A 1 625 ? 32.522 29.123 -2.221 1.00 88.75 625 SER A N 1
ATOM 4935 C CA . SER A 1 625 ? 32.733 28.354 -1.009 1.00 88.75 625 SER A CA 1
ATOM 4936 C C . SER A 1 625 ? 31.963 28.960 0.135 1.00 88.75 625 SER A C 1
ATOM 4938 O O . SER A 1 625 ? 32.033 30.171 0.331 1.00 88.75 625 SER A O 1
ATOM 4940 N N . GLY A 1 626 ? 31.292 28.118 0.904 1.00 90.38 626 GLY A N 1
ATOM 4941 C CA . GLY A 1 626 ? 30.515 28.597 2.011 1.00 90.38 626 GLY A CA 1
ATOM 4942 C C . GLY A 1 626 ? 29.958 27.540 2.938 1.00 90.38 626 GLY A C 1
ATOM 4943 O O . GLY A 1 626 ? 29.898 26.346 2.628 1.00 90.38 626 GLY A O 1
ATOM 4944 N N . SER A 1 627 ? 29.558 28.004 4.113 1.00 93.19 627 SER A N 1
ATOM 4945 C CA . SER A 1 627 ? 28.865 27.181 5.088 1.00 93.19 627 SER A CA 1
ATOM 4946 C C . SER A 1 627 ? 27.441 26.865 4.628 1.00 93.19 627 SER A C 1
ATOM 4948 O O . SER A 1 627 ? 26.798 27.600 3.874 1.00 93.19 627 SER A O 1
ATOM 4950 N N . THR A 1 628 ? 26.948 25.713 5.063 1.00 93.75 628 THR A N 1
ATOM 4951 C CA . THR A 1 628 ? 25.575 25.279 4.828 1.00 93.75 628 THR A CA 1
ATOM 4952 C C . THR A 1 628 ? 24.977 24.792 6.136 1.00 93.75 628 THR A C 1
ATOM 4954 O O . THR A 1 628 ? 25.655 24.183 6.958 1.00 93.75 628 THR A O 1
ATOM 4957 N N . GLY A 1 629 ? 23.700 25.066 6.347 1.00 94.62 629 GLY A N 1
ATOM 4958 C CA . GLY A 1 629 ? 22.970 24.677 7.539 1.00 94.62 629 GLY A CA 1
ATOM 4959 C C . GLY A 1 629 ? 21.524 24.405 7.182 1.00 94.62 629 GLY A C 1
ATOM 4960 O O . GLY A 1 629 ? 20.876 25.210 6.519 1.00 94.62 629 GLY A O 1
ATOM 4961 N N . TYR A 1 630 ? 21.005 23.274 7.633 1.00 95.56 630 TYR A N 1
ATOM 4962 C CA . TYR A 1 630 ? 19.634 22.868 7.388 1.00 95.56 630 TYR A CA 1
ATOM 4963 C C . TYR A 1 630 ? 19.017 22.402 8.699 1.00 95.56 630 TYR A C 1
ATOM 4965 O O . TYR A 1 630 ? 19.607 21.613 9.437 1.00 95.56 630 TYR A O 1
ATOM 4973 N N . ALA A 1 631 ? 17.814 22.876 8.981 1.00 97.00 631 ALA A N 1
ATOM 4974 C CA . ALA A 1 631 ? 17.017 22.434 10.110 1.00 97.00 631 ALA A CA 1
ATOM 4975 C C . ALA A 1 631 ? 15.605 22.137 9.620 1.00 97.00 631 ALA A C 1
ATOM 4977 O O . ALA A 1 631 ? 15.033 22.923 8.873 1.00 97.00 631 ALA A O 1
ATOM 4978 N N . THR A 1 632 ? 15.024 21.014 10.020 1.00 96.62 632 THR A N 1
ATOM 4979 C CA . THR A 1 632 ? 13.652 20.656 9.655 1.00 96.62 632 THR A CA 1
ATOM 4980 C C . THR A 1 632 ? 12.915 20.086 10.853 1.00 96.62 632 THR A C 1
ATOM 4982 O O . THR A 1 632 ? 13.493 19.371 11.671 1.00 96.62 632 THR A O 1
ATOM 4985 N N . LEU A 1 633 ? 11.632 20.416 10.942 1.00 97.12 633 LEU A N 1
ATOM 4986 C CA . LEU A 1 633 ? 10.667 19.890 11.893 1.00 97.12 633 LEU A CA 1
ATOM 4987 C C . LEU A 1 633 ? 9.458 19.384 11.110 1.00 97.12 633 LEU A C 1
ATOM 4989 O O . LEU A 1 633 ? 8.933 20.089 10.247 1.00 97.12 633 LEU A O 1
ATOM 4993 N N . ASN A 1 634 ? 9.011 18.168 11.406 1.00 97.12 634 ASN A N 1
ATOM 4994 C CA . ASN A 1 634 ? 7.838 17.554 10.794 1.00 97.12 634 ASN A CA 1
ATOM 4995 C C . ASN A 1 634 ? 6.931 16.994 11.890 1.00 97.12 634 ASN A C 1
ATOM 4997 O O . ASN A 1 634 ? 7.325 16.090 12.617 1.00 97.12 634 ASN A O 1
ATOM 5001 N N . TYR A 1 635 ? 5.732 17.545 12.021 1.00 97.44 635 TYR A N 1
ATOM 5002 C CA . TYR A 1 635 ? 4.746 17.159 13.017 1.00 97.44 635 TYR A CA 1
ATOM 5003 C C . TYR A 1 635 ? 3.573 16.438 12.356 1.00 97.44 635 TYR A C 1
ATOM 5005 O O . TYR A 1 635 ? 2.985 16.952 11.404 1.00 97.44 635 TYR A O 1
ATOM 5013 N N . ARG A 1 636 ? 3.203 15.272 12.890 1.00 96.56 636 ARG A N 1
ATOM 5014 C CA . ARG A 1 636 ? 2.065 14.455 12.444 1.00 96.56 636 ARG A CA 1
ATOM 5015 C C . ARG A 1 636 ? 1.023 14.361 13.556 1.00 96.56 636 ARG A C 1
ATOM 5017 O O . ARG A 1 636 ? 1.130 13.538 14.459 1.00 96.56 636 ARG A O 1
ATOM 5024 N N . GLY A 1 637 ? 0.020 15.228 13.515 1.00 94.62 637 GLY A N 1
ATOM 5025 C CA . GLY A 1 637 ? -1.021 15.309 14.537 1.00 94.62 637 GLY A CA 1
ATOM 5026 C C . GLY A 1 637 ? -2.293 14.535 14.190 1.00 94.62 637 GLY A C 1
ATOM 5027 O O . GLY A 1 637 ? -2.435 13.956 13.111 1.00 94.62 637 GLY A O 1
ATOM 5028 N N . GLY A 1 638 ? -3.262 14.599 15.108 1.00 93.94 638 GLY A N 1
ATOM 5029 C CA . GLY A 1 638 ? -4.590 14.008 14.923 1.00 93.94 638 GLY A CA 1
ATOM 5030 C C . GLY A 1 638 ? -5.477 14.766 13.930 1.00 93.94 638 GLY A C 1
ATOM 5031 O O . GLY A 1 638 ? -6.424 14.187 13.420 1.00 93.94 638 GLY A O 1
ATOM 5032 N N . TYR A 1 639 ? -5.154 16.029 13.624 1.00 95.81 639 TYR A N 1
ATOM 5033 C CA . TYR A 1 639 ? -5.933 16.914 12.740 1.00 95.81 639 TYR A CA 1
ATOM 5034 C C . TYR A 1 639 ? -5.227 17.250 11.413 1.00 95.81 639 TYR A C 1
ATOM 5036 O O . TYR A 1 639 ? -5.803 17.941 10.576 1.00 95.81 639 TYR A O 1
ATOM 5044 N N . GLY A 1 640 ? -3.987 16.793 11.222 1.00 95.19 640 GLY A N 1
ATOM 5045 C CA . GLY A 1 640 ? -3.161 17.128 10.063 1.00 95.19 640 GLY A CA 1
ATOM 5046 C C . GLY A 1 640 ? -1.668 17.085 10.377 1.00 95.19 640 GLY A C 1
ATOM 5047 O O . GLY A 1 640 ? -1.257 16.800 11.503 1.00 95.19 640 GLY A O 1
ATOM 5048 N N . ASN A 1 641 ? -0.864 17.398 9.370 1.00 96.44 641 ASN A N 1
ATOM 5049 C CA . ASN A 1 641 ? 0.584 17.478 9.439 1.00 96.44 641 ASN A CA 1
ATOM 5050 C C . ASN A 1 641 ? 1.045 18.926 9.249 1.00 96.44 641 ASN A C 1
ATOM 5052 O O . ASN A 1 641 ? 0.467 19.672 8.455 1.00 96.44 641 ASN A O 1
ATOM 5056 N N . ALA A 1 642 ? 2.140 19.287 9.906 1.00 96.44 642 ALA A N 1
ATOM 5057 C CA . ALA A 1 642 ? 2.819 20.562 9.722 1.00 96.44 642 ALA A CA 1
ATOM 5058 C C . ALA A 1 642 ? 4.318 20.323 9.537 1.00 96.44 642 ALA A C 1
ATOM 5060 O O . ALA A 1 642 ? 4.906 19.505 10.242 1.00 96.44 642 ALA A O 1
ATOM 5061 N N . ASN A 1 643 ? 4.948 21.027 8.605 1.00 94.50 643 ASN A N 1
ATOM 5062 C CA . ASN A 1 643 ? 6.392 21.008 8.439 1.00 94.50 643 ASN A CA 1
ATOM 5063 C C . ASN A 1 643 ? 6.958 22.428 8.392 1.00 94.50 643 ASN A C 1
ATOM 5065 O O . ASN A 1 643 ? 6.352 23.352 7.853 1.00 94.50 643 ASN A O 1
ATOM 5069 N N . ILE A 1 644 ? 8.125 22.596 9.001 1.00 94.69 644 ILE A N 1
ATOM 5070 C CA . ILE A 1 644 ? 8.896 23.835 8.985 1.00 94.69 644 ILE A CA 1
ATOM 5071 C C . ILE A 1 644 ? 10.331 23.441 8.675 1.00 94.69 644 ILE A C 1
ATOM 5073 O O . ILE A 1 644 ? 10.886 22.550 9.313 1.00 94.69 644 ILE A O 1
ATOM 5077 N N . GLY A 1 645 ? 10.924 24.074 7.676 1.00 95.50 645 GLY A N 1
ATOM 5078 C CA . GLY A 1 645 ? 12.304 23.862 7.279 1.00 95.50 645 GLY A CA 1
ATOM 5079 C C . GLY A 1 645 ? 13.026 25.192 7.194 1.00 95.50 645 GLY A C 1
ATOM 5080 O O . GLY A 1 645 ? 12.478 26.168 6.707 1.00 95.50 645 GLY A O 1
ATOM 5081 N N . TYR A 1 646 ? 14.269 25.235 7.625 1.00 93.38 646 TYR A N 1
ATOM 5082 C CA . TYR A 1 646 ? 15.157 26.365 7.452 1.00 93.38 646 TYR A CA 1
ATOM 5083 C C . TYR A 1 646 ? 16.396 25.878 6.717 1.00 93.38 646 TYR A C 1
ATOM 5085 O O . TYR A 1 646 ? 16.983 24.865 7.093 1.00 93.38 646 TYR A O 1
ATOM 5093 N N . SER A 1 647 ? 16.767 26.580 5.655 1.00 93.81 647 SER A N 1
ATOM 5094 C CA . SER A 1 647 ? 17.972 26.312 4.883 1.00 93.81 647 SER A CA 1
ATOM 5095 C C . SER A 1 647 ? 18.779 27.589 4.789 1.00 93.81 647 SER A C 1
ATOM 5097 O O . SER A 1 647 ? 18.300 28.617 4.308 1.00 93.81 647 SER A O 1
ATOM 5099 N N . HIS A 1 648 ? 20.019 27.501 5.229 1.00 92.31 648 HIS A N 1
ATOM 5100 C CA . HIS A 1 648 ? 21.023 28.525 5.089 1.00 92.31 648 HIS A CA 1
ATOM 5101 C C . HIS A 1 648 ? 22.155 27.969 4.235 1.00 92.31 648 HIS A C 1
ATOM 5103 O O . HIS A 1 648 ? 22.733 26.924 4.511 1.00 92.31 648 HIS A O 1
ATOM 5109 N N . SER A 1 649 ? 22.460 28.678 3.171 1.00 89.81 649 SER A N 1
ATOM 5110 C CA . SER A 1 649 ? 23.735 28.639 2.475 1.00 89.81 649 SER A CA 1
ATOM 5111 C C . SER A 1 649 ? 24.275 30.067 2.487 1.00 89.81 649 SER A C 1
ATOM 5113 O O . SER A 1 649 ? 23.483 31.003 2.640 1.00 89.81 649 SER A O 1
ATOM 5115 N N . ASP A 1 650 ? 25.584 30.255 2.357 1.00 82.88 650 ASP A N 1
ATOM 5116 C CA . ASP A 1 650 ? 26.198 31.589 2.476 1.00 82.88 650 ASP A CA 1
ATOM 5117 C C . ASP A 1 650 ? 25.521 32.659 1.593 1.00 82.88 650 ASP A C 1
ATOM 5119 O O . ASP A 1 650 ? 25.273 33.768 2.067 1.00 82.88 650 ASP A O 1
ATOM 5123 N N . ASP A 1 651 ? 25.078 32.289 0.385 1.00 84.00 651 ASP A N 1
ATOM 5124 C CA . ASP A 1 651 ? 24.372 33.191 -0.541 1.00 84.00 651 ASP A CA 1
ATOM 5125 C C . ASP A 1 651 ? 22.836 33.151 -0.433 1.00 84.00 651 ASP A C 1
ATOM 5127 O O . ASP A 1 651 ? 22.148 34.087 -0.843 1.00 84.00 651 ASP A O 1
ATOM 5131 N N . ILE A 1 652 ? 22.263 32.050 0.068 1.00 85.19 652 ILE A N 1
ATOM 5132 C CA . ILE A 1 652 ? 20.822 31.764 -0.020 1.00 85.19 652 ILE A CA 1
ATOM 5133 C C . ILE A 1 652 ? 20.268 31.426 1.360 1.00 85.19 652 ILE A C 1
ATOM 5135 O O . ILE A 1 652 ? 20.676 30.460 2.001 1.00 85.19 652 ILE A O 1
ATOM 5139 N N . LYS A 1 653 ? 19.260 32.181 1.797 1.00 90.94 653 LYS A N 1
ATOM 5140 C CA . LYS A 1 653 ? 18.505 31.905 3.025 1.00 90.94 653 LYS A CA 1
ATOM 5141 C C . LYS A 1 653 ? 17.051 31.655 2.677 1.00 90.94 653 LYS A C 1
ATOM 5143 O O . LYS A 1 653 ? 16.406 32.495 2.056 1.00 90.94 653 LYS A O 1
ATOM 5148 N N . GLN A 1 654 ? 16.542 30.499 3.074 1.00 88.44 654 GLN A N 1
ATOM 5149 C CA . GLN A 1 654 ? 15.195 30.050 2.751 1.00 88.44 654 GLN A CA 1
ATOM 5150 C C . GLN A 1 654 ? 14.513 29.503 4.001 1.00 88.44 654 GLN A C 1
ATOM 5152 O O . GLN A 1 654 ? 15.110 28.776 4.796 1.00 88.44 654 GLN A O 1
ATOM 5157 N N . LEU A 1 655 ? 13.238 29.848 4.149 1.00 91.38 655 LEU A N 1
ATOM 5158 C CA . LEU A 1 655 ? 12.347 29.292 5.155 1.00 91.38 655 LEU A CA 1
ATOM 5159 C C . LEU A 1 655 ? 11.193 28.600 4.430 1.00 91.38 655 LEU A C 1
ATOM 5161 O O . LEU A 1 655 ? 10.463 29.224 3.664 1.00 91.38 655 LEU A O 1
ATOM 5165 N N . TYR A 1 656 ? 11.043 27.311 4.687 1.00 87.00 656 TYR A N 1
ATOM 5166 C CA . TYR A 1 656 ? 9.973 26.460 4.199 1.00 87.00 656 TYR A CA 1
ATOM 5167 C C . TYR A 1 656 ? 8.943 26.278 5.305 1.00 87.00 656 TYR A C 1
ATOM 5169 O O . TYR A 1 656 ? 9.291 26.002 6.452 1.00 87.00 656 TYR A O 1
ATOM 5177 N N . TYR A 1 657 ? 7.671 26.381 4.961 1.00 92.00 657 TYR A N 1
ATOM 5178 C CA . TYR A 1 657 ? 6.573 26.061 5.858 1.00 92.00 657 TYR A CA 1
ATOM 5179 C C . TYR A 1 657 ? 5.455 25.418 5.045 1.00 92.00 657 TYR A C 1
ATOM 5181 O O . TYR A 1 657 ? 5.193 25.814 3.909 1.00 92.00 657 TYR A O 1
ATOM 5189 N N . GLY A 1 658 ? 4.798 24.415 5.613 1.00 91.38 658 GLY A N 1
ATOM 5190 C CA . GLY A 1 658 ? 3.723 23.703 4.942 1.00 91.38 658 GLY A CA 1
ATOM 5191 C C . GLY A 1 658 ? 2.784 23.030 5.929 1.00 91.38 658 GLY A C 1
ATOM 5192 O O . GLY A 1 658 ? 3.173 22.563 6.999 1.00 91.38 658 GLY A O 1
ATOM 5193 N N . VAL A 1 659 ? 1.509 22.989 5.556 1.00 94.31 659 VAL A N 1
ATOM 5194 C CA . VAL A 1 659 ? 0.451 22.313 6.307 1.00 94.31 659 VAL A CA 1
ATOM 5195 C C . VAL A 1 659 ? -0.290 21.411 5.336 1.00 94.31 659 VAL A C 1
ATOM 5197 O O . VAL A 1 659 ? -0.612 21.815 4.221 1.00 94.31 659 VAL A O 1
ATOM 5200 N N . SER A 1 660 ? -0.546 20.176 5.747 1.00 94.19 660 SER A N 1
ATOM 5201 C CA . SER A 1 660 ? -1.312 19.213 4.955 1.00 94.19 660 SER A CA 1
ATOM 5202 C C . SER A 1 660 ? -2.276 18.456 5.857 1.00 94.19 660 SER A C 1
ATOM 5204 O O . SER A 1 660 ? -1.987 18.218 7.022 1.00 94.19 660 SER A O 1
ATOM 5206 N N . GLY A 1 661 ? -3.440 18.076 5.347 1.00 94.06 661 GLY A N 1
ATOM 5207 C CA . GLY A 1 661 ? -4.448 17.386 6.142 1.00 94.06 661 GLY A CA 1
ATOM 5208 C C . GLY A 1 661 ? -5.481 16.699 5.267 1.00 94.06 661 GLY A C 1
ATOM 5209 O O . GLY A 1 661 ? -5.549 16.925 4.060 1.00 94.06 661 GLY A O 1
ATOM 5210 N N . GLY A 1 662 ? -6.263 15.831 5.891 1.00 93.19 662 GLY A N 1
ATOM 5211 C CA . GLY A 1 662 ? -7.400 15.146 5.305 1.00 93.19 662 GLY A CA 1
ATOM 5212 C C . GLY A 1 662 ? -8.699 15.661 5.909 1.00 93.19 662 GLY A C 1
ATOM 5213 O O . GLY A 1 662 ? -8.783 15.904 7.112 1.00 93.19 662 GLY A O 1
ATOM 5214 N N . VAL A 1 663 ? -9.726 15.796 5.075 1.00 95.12 663 VAL A N 1
ATOM 5215 C CA . VAL A 1 663 ? -11.089 16.125 5.503 1.00 95.12 663 VAL A CA 1
ATOM 5216 C C . VAL A 1 663 ? -12.015 15.046 4.971 1.00 95.12 663 VAL A C 1
ATOM 5218 O O . VAL A 1 663 ? -12.035 14.786 3.769 1.00 95.12 663 VAL A O 1
ATOM 5221 N N . LEU A 1 664 ? -12.793 14.424 5.853 1.00 93.88 664 LEU A N 1
ATOM 5222 C CA . LEU A 1 664 ? -13.780 13.424 5.475 1.00 93.88 664 LEU A CA 1
ATOM 5223 C C . LEU A 1 664 ? -15.176 13.876 5.894 1.00 93.88 664 LEU A C 1
ATOM 5225 O O . LEU A 1 664 ? -15.486 13.954 7.082 1.00 93.88 664 LEU A O 1
ATOM 5229 N N . ALA A 1 665 ? -16.034 14.136 4.909 1.00 93.94 665 ALA A N 1
ATOM 5230 C CA . ALA A 1 665 ? -17.455 14.373 5.125 1.00 93.94 665 ALA A CA 1
ATOM 5231 C C . ALA A 1 665 ? -18.220 13.043 5.054 1.00 93.94 665 ALA A C 1
ATOM 5233 O O . ALA A 1 665 ? -18.139 12.312 4.067 1.00 93.94 665 ALA A O 1
ATOM 5234 N N . HIS A 1 666 ? -18.969 12.713 6.104 1.00 90.88 666 HIS A N 1
ATOM 5235 C CA . HIS A 1 666 ? -19.743 11.478 6.206 1.00 90.88 666 HIS A CA 1
ATOM 5236 C C . HIS A 1 666 ? -21.096 11.720 6.890 1.00 90.88 666 HIS A C 1
ATOM 5238 O O . HIS A 1 666 ? -21.379 12.793 7.412 1.00 90.88 666 HIS A O 1
ATOM 5244 N N . ALA A 1 667 ? -21.944 10.689 6.944 1.00 92.12 667 ALA A N 1
ATOM 5245 C CA . ALA A 1 667 ? -23.302 10.776 7.501 1.00 92.12 667 ALA A CA 1
ATOM 5246 C C . ALA A 1 667 ? -23.392 11.250 8.971 1.00 92.12 667 ALA A C 1
ATOM 5248 O O . ALA A 1 667 ? -24.482 11.554 9.441 1.00 92.12 667 ALA A O 1
ATOM 5249 N N . ASN A 1 668 ? -22.277 11.291 9.709 1.00 92.88 668 ASN A N 1
ATOM 5250 C CA . ASN A 1 668 ? -22.232 11.730 11.107 1.00 92.88 668 ASN A CA 1
ATOM 5251 C C . ASN A 1 668 ? -21.422 13.027 11.295 1.00 92.88 668 ASN A C 1
ATOM 5253 O O . ASN A 1 668 ? -21.025 13.332 12.417 1.00 92.88 668 ASN A O 1
ATOM 5257 N N . GLY A 1 669 ? -21.163 13.779 10.221 1.00 94.62 669 GLY A N 1
ATOM 5258 C CA . GLY A 1 669 ? -20.479 15.073 10.251 1.00 94.62 669 GLY A CA 1
ATOM 5259 C C . GLY A 1 669 ? -19.181 15.088 9.448 1.00 94.62 669 GLY A C 1
ATOM 5260 O O . GLY A 1 669 ? -19.027 14.358 8.470 1.00 94.62 669 GLY A O 1
ATOM 5261 N N . VAL A 1 670 ? -18.260 15.955 9.864 1.00 96.56 670 VAL A N 1
ATOM 5262 C CA . VAL A 1 670 ? -16.955 16.149 9.226 1.00 96.56 670 VAL A CA 1
ATOM 5263 C C . VAL A 1 670 ? -15.865 15.783 10.219 1.00 96.56 670 VAL A C 1
ATOM 5265 O O . VAL A 1 670 ? -15.873 16.286 11.340 1.00 96.56 670 VAL A O 1
ATOM 5268 N N . THR A 1 671 ? -14.931 14.937 9.803 1.00 97.12 671 THR A N 1
ATOM 5269 C CA . THR A 1 671 ? -13.761 14.558 10.600 1.00 97.12 671 THR A CA 1
ATOM 5270 C C . THR A 1 671 ? -12.497 14.977 9.867 1.00 97.12 671 THR A C 1
ATOM 5272 O O . THR A 1 671 ? -12.357 14.750 8.664 1.00 97.12 671 THR A O 1
ATOM 5275 N N . LEU A 1 672 ? -11.594 15.617 10.602 1.00 97.00 672 LEU A N 1
ATOM 5276 C CA . LEU A 1 672 ? -10.280 16.032 10.126 1.00 97.00 672 LEU A CA 1
ATOM 5277 C C . LEU A 1 672 ? -9.236 14.976 10.497 1.00 97.00 672 LEU A C 1
ATOM 5279 O O . LEU A 1 672 ? -9.441 14.204 11.433 1.00 97.00 672 LEU A O 1
ATOM 5283 N N . GLY A 1 673 ? -8.112 14.964 9.791 1.00 95.75 673 GLY A N 1
ATOM 5284 C CA . GLY A 1 673 ? -6.968 14.147 10.165 1.00 95.75 673 GLY A CA 1
ATOM 5285 C C . GLY A 1 673 ? -5.762 14.330 9.265 1.00 95.75 673 GLY A C 1
ATOM 5286 O O . GLY A 1 673 ? -5.633 15.329 8.560 1.00 95.75 673 GLY A O 1
ATOM 5287 N N . GLN A 1 674 ? -4.857 13.357 9.299 1.00 95.81 674 GLN A N 1
ATOM 5288 C CA . GLN A 1 674 ? -3.704 13.309 8.396 1.00 95.81 674 GLN A CA 1
ATOM 5289 C C . GLN A 1 674 ? -4.171 13.194 6.925 1.00 95.81 674 GLN A C 1
ATOM 5291 O O . GLN A 1 674 ? -5.303 12.763 6.678 1.00 95.81 674 GLN A O 1
ATOM 5296 N N . PRO A 1 675 ? -3.337 13.580 5.937 1.00 93.75 675 PRO A N 1
ATOM 5297 C CA . PRO A 1 675 ? -3.659 13.428 4.517 1.00 93.75 675 PRO A CA 1
ATOM 5298 C C . PRO A 1 675 ? -4.133 12.010 4.177 1.00 93.75 675 PRO A C 1
ATOM 5300 O O . PRO A 1 675 ? -3.503 11.027 4.563 1.00 93.75 675 PRO A O 1
ATOM 5303 N N . LEU A 1 676 ? -5.259 11.912 3.469 1.00 90.19 676 LEU A N 1
ATOM 5304 C CA . LEU A 1 676 ? -5.887 10.635 3.125 1.00 90.19 676 LEU A CA 1
ATOM 5305 C C . LEU A 1 676 ? -5.099 9.933 2.012 1.00 90.19 676 LEU A C 1
ATOM 5307 O O . LEU A 1 676 ? -4.661 10.587 1.066 1.00 90.19 676 LEU A O 1
ATOM 5311 N N . ASN A 1 677 ? -4.968 8.608 2.087 1.00 86.19 677 ASN A N 1
ATOM 5312 C CA . ASN A 1 677 ? -4.279 7.814 1.073 1.00 86.19 677 ASN A CA 1
ATOM 5313 C C . ASN A 1 677 ? -5.206 6.721 0.538 1.00 86.19 677 ASN A C 1
ATOM 5315 O O . ASN A 1 677 ? -5.404 5.716 1.207 1.00 86.19 677 ASN A O 1
ATOM 5319 N N . ASP A 1 678 ? -5.774 6.937 -0.652 1.00 83.94 678 ASP A N 1
ATOM 5320 C CA . ASP A 1 678 ? -6.693 6.042 -1.365 1.00 83.94 678 ASP A CA 1
ATOM 5321 C C . ASP A 1 678 ? -7.800 5.411 -0.495 1.00 83.94 678 ASP A C 1
ATOM 5323 O O . ASP A 1 678 ? -8.950 5.856 -0.523 1.00 83.94 678 ASP A O 1
ATOM 5327 N N . THR A 1 679 ? -7.468 4.340 0.224 1.00 88.50 679 THR A N 1
ATOM 5328 C CA . THR A 1 679 ? -8.330 3.570 1.118 1.00 88.50 679 THR A CA 1
ATOM 5329 C C . THR A 1 679 ? -8.296 4.144 2.536 1.00 88.50 679 THR A C 1
ATOM 5331 O O . THR A 1 679 ? -7.247 4.218 3.165 1.00 88.50 679 THR A O 1
ATOM 5334 N N . VAL A 1 680 ? -9.462 4.494 3.080 1.00 91.06 680 VAL A N 1
ATOM 5335 C CA . VAL A 1 680 ? -9.578 5.175 4.379 1.00 91.06 680 VAL A CA 1
ATOM 5336 C C . VAL A 1 680 ? -10.455 4.365 5.326 1.00 91.06 680 VAL A C 1
ATOM 5338 O O . VAL A 1 680 ? -11.519 3.867 4.947 1.00 91.06 680 VAL A O 1
ATOM 5341 N N . VAL A 1 681 ? -10.055 4.279 6.594 1.00 95.00 681 VAL A N 1
ATOM 5342 C CA . VAL A 1 681 ? -10.921 3.747 7.654 1.00 95.00 681 VAL A CA 1
ATOM 5343 C C . VAL A 1 681 ? -11.393 4.889 8.551 1.00 95.00 681 VAL A C 1
ATOM 5345 O O . VAL A 1 681 ? -10.597 5.665 9.071 1.00 95.00 681 VAL A O 1
ATOM 5348 N N . LEU A 1 682 ? -12.708 5.004 8.718 1.00 96.25 682 LEU A N 1
ATOM 5349 C CA . LEU A 1 682 ? -13.364 5.969 9.592 1.00 96.25 682 LEU A CA 1
ATOM 5350 C C . LEU A 1 682 ? -13.666 5.305 10.936 1.00 96.25 682 LEU A C 1
ATOM 5352 O O . LEU A 1 682 ? -14.588 4.494 11.041 1.00 96.25 682 LEU A O 1
ATOM 5356 N N . VAL A 1 683 ? -12.917 5.674 11.967 1.00 97.56 683 VAL A N 1
ATOM 5357 C CA . VAL A 1 683 ? -13.205 5.291 13.351 1.00 97.56 683 VAL A CA 1
ATOM 5358 C C . VAL A 1 683 ? -14.416 6.078 13.833 1.00 97.56 683 VAL A C 1
ATOM 5360 O O . VAL A 1 683 ? -14.462 7.303 13.714 1.00 97.56 683 VAL A O 1
ATOM 5363 N N . LYS A 1 684 ? -15.391 5.371 14.398 1.00 97.50 684 LYS A N 1
ATOM 5364 C CA . LYS A 1 684 ? -16.586 5.936 15.022 1.00 97.50 684 LYS A CA 1
ATOM 5365 C C . LYS A 1 684 ? -16.695 5.386 16.438 1.00 97.50 684 LYS A C 1
ATOM 5367 O O . LYS A 1 684 ? -17.185 4.278 16.635 1.00 97.50 684 LYS A O 1
ATOM 5372 N N . ALA A 1 685 ? -16.277 6.185 17.408 1.00 97.12 685 ALA A N 1
ATOM 5373 C CA . ALA A 1 685 ? -16.302 5.866 18.830 1.00 97.12 685 ALA A CA 1
ATOM 5374 C C . ALA A 1 685 ? -16.941 7.009 19.648 1.00 97.12 685 ALA A C 1
ATOM 5376 O O . ALA A 1 685 ? -16.253 7.656 20.438 1.00 97.12 685 ALA A O 1
ATOM 5377 N N . PRO A 1 686 ? -18.243 7.320 19.461 1.00 96.75 686 PRO A N 1
ATOM 5378 C CA . PRO A 1 686 ? -18.856 8.494 20.079 1.00 96.75 686 PRO A CA 1
ATOM 5379 C C . PRO A 1 686 ? -18.732 8.468 21.606 1.00 96.75 686 PRO A C 1
ATOM 5381 O O . PRO A 1 686 ? -19.287 7.581 22.247 1.00 96.75 686 PRO A O 1
ATOM 5384 N N . GLY A 1 687 ? -18.024 9.446 22.175 1.00 93.00 687 GLY A N 1
ATOM 5385 C CA . GLY A 1 687 ? -17.730 9.527 23.613 1.00 93.00 687 GLY A CA 1
ATOM 5386 C C . GLY A 1 687 ? -16.270 9.245 23.987 1.00 93.00 687 GLY A C 1
ATOM 5387 O O . GLY A 1 687 ? -15.826 9.722 25.027 1.00 93.00 687 GLY A O 1
ATOM 5388 N N . ALA A 1 688 ? -15.500 8.565 23.133 1.00 95.38 688 ALA A N 1
ATOM 5389 C CA . ALA A 1 688 ? -14.071 8.332 23.339 1.00 95.38 688 ALA A CA 1
ATOM 5390 C C . ALA A 1 688 ? -13.248 9.491 22.755 1.00 95.38 688 ALA A C 1
ATOM 5392 O O . ALA A 1 688 ? -12.932 9.497 21.566 1.00 95.38 688 ALA A O 1
ATOM 5393 N N . LYS A 1 689 ? -12.936 10.496 23.577 1.00 94.81 689 LYS A N 1
ATOM 5394 C CA . LYS A 1 689 ? -12.112 11.655 23.189 1.00 94.81 689 LYS A CA 1
ATOM 5395 C C . LYS A 1 689 ? -10.624 11.341 23.335 1.00 94.81 689 LYS A C 1
ATOM 5397 O O . LYS A 1 689 ? -10.268 10.624 24.262 1.00 94.81 689 LYS A O 1
ATOM 5402 N N . ASP A 1 690 ? -9.794 11.909 22.456 1.00 96.25 690 ASP A N 1
ATOM 5403 C CA . ASP A 1 690 ? -8.326 11.769 22.466 1.00 96.25 690 ASP A CA 1
ATOM 5404 C C . ASP A 1 690 ? -7.828 10.310 22.540 1.00 96.25 690 ASP A C 1
ATOM 5406 O O . ASP A 1 690 ? -6.718 10.021 22.981 1.00 96.25 690 ASP A O 1
ATOM 5410 N N . ALA A 1 691 ? -8.638 9.365 22.065 1.00 97.19 691 ALA A N 1
ATOM 5411 C CA . ALA A 1 691 ? -8.291 7.956 22.054 1.00 97.19 691 ALA A CA 1
ATOM 5412 C C . ALA A 1 691 ? -7.279 7.705 20.933 1.00 97.19 691 ALA A C 1
ATOM 5414 O O . ALA A 1 691 ? -7.538 8.004 19.761 1.00 97.19 691 ALA A O 1
ATOM 5415 N N . LYS A 1 692 ? -6.113 7.169 21.289 1.00 97.62 692 LYS A N 1
ATOM 5416 C CA . LYS A 1 692 ? -5.067 6.792 20.338 1.00 97.62 692 LYS A CA 1
ATOM 5417 C C . LYS A 1 692 ? -5.474 5.544 19.575 1.00 97.62 692 LYS A C 1
ATOM 5419 O O . LYS A 1 692 ? -6.006 4.600 20.152 1.00 97.62 692 LYS A O 1
ATOM 5424 N N . VAL A 1 693 ? -5.182 5.525 18.278 1.00 97.31 693 VAL A N 1
ATOM 5425 C CA . VAL A 1 693 ? -5.290 4.302 17.479 1.00 97.31 693 VAL A CA 1
ATOM 5426 C C . VAL A 1 693 ? -3.944 3.574 17.493 1.00 97.31 693 VAL A C 1
ATOM 5428 O O . VAL A 1 693 ? -2.896 4.176 17.243 1.00 97.31 693 VAL A O 1
ATOM 5431 N N . GLU A 1 694 ? -3.956 2.277 17.796 1.00 96.19 694 GLU A N 1
ATOM 5432 C CA . GLU A 1 694 ? -2.747 1.448 17.782 1.00 96.19 694 GLU A CA 1
ATOM 5433 C C . GLU A 1 694 ? -2.128 1.382 16.377 1.00 96.19 694 GLU A C 1
ATOM 5435 O O . GLU A 1 694 ? -2.827 1.444 15.364 1.00 96.19 694 GLU A O 1
ATOM 5440 N N . ASN A 1 695 ? -0.801 1.220 16.313 1.00 93.31 695 ASN A N 1
ATOM 5441 C CA . ASN A 1 695 ? -0.014 1.110 15.072 1.00 93.31 695 ASN A CA 1
ATOM 5442 C C . ASN A 1 695 ? -0.119 2.320 14.121 1.00 93.31 695 ASN A C 1
ATOM 5444 O O . ASN A 1 695 ? 0.247 2.225 12.951 1.00 93.31 695 ASN A O 1
ATOM 5448 N N . GLN A 1 696 ? -0.626 3.455 14.609 1.00 93.75 696 GLN A N 1
ATOM 5449 C CA . GLN A 1 696 ? -0.896 4.651 13.814 1.00 93.75 696 GLN A CA 1
ATOM 5450 C C . GLN A 1 696 ? -0.333 5.883 14.530 1.00 93.75 696 GLN A C 1
ATOM 5452 O O . GLN A 1 696 ? -0.929 6.426 15.462 1.00 93.75 696 GLN A O 1
ATOM 5457 N N . THR A 1 697 ? 0.857 6.314 14.114 1.00 94.88 697 THR A N 1
ATOM 5458 C CA . THR A 1 697 ? 1.579 7.443 14.721 1.00 94.88 697 THR A CA 1
ATOM 5459 C C . THR A 1 697 ? 0.791 8.745 14.589 1.00 94.88 697 THR A C 1
ATOM 5461 O O . THR A 1 697 ? 0.473 9.177 13.475 1.00 94.88 697 THR A O 1
ATOM 5464 N N . GLY A 1 698 ? 0.496 9.387 15.720 1.00 94.31 698 GLY A N 1
ATOM 5465 C CA . GLY A 1 698 ? -0.182 10.679 15.777 1.00 94.31 698 GLY A CA 1
ATOM 5466 C C . GLY A 1 698 ? -1.687 10.645 15.494 1.00 94.31 698 GLY A C 1
ATOM 5467 O O . GLY A 1 698 ? -2.312 11.703 15.505 1.00 94.31 698 GLY A O 1
ATOM 5468 N N . VAL A 1 699 ? -2.290 9.476 15.244 1.00 97.06 699 VAL A N 1
ATOM 5469 C CA . VAL A 1 699 ? -3.735 9.361 14.982 1.00 97.06 699 VAL A CA 1
ATOM 5470 C C . VAL A 1 699 ? -4.498 9.249 16.304 1.00 97.06 699 VAL A C 1
ATOM 5472 O O . VAL A 1 699 ? -4.329 8.292 17.063 1.00 97.06 699 VAL A O 1
ATOM 5475 N N . ARG A 1 700 ? -5.360 10.235 16.561 1.00 97.19 700 ARG A N 1
ATOM 5476 C CA . ARG A 1 700 ? -6.199 10.367 17.761 1.00 97.19 700 ARG A CA 1
ATOM 5477 C C . ARG A 1 700 ? -7.642 10.648 17.352 1.00 97.19 700 ARG A C 1
ATOM 5479 O O . ARG A 1 700 ? -7.870 11.255 16.304 1.00 97.19 700 ARG A O 1
ATOM 5486 N N . THR A 1 701 ? -8.609 10.233 18.166 1.00 97.81 701 THR A N 1
ATOM 5487 C CA . THR A 1 701 ? -10.005 10.633 17.966 1.00 97.81 701 THR A CA 1
ATOM 5488 C C . THR A 1 701 ? -10.213 12.117 18.242 1.00 97.81 701 THR A C 1
ATOM 5490 O O . THR A 1 701 ? -9.661 12.692 19.181 1.00 97.81 701 THR A O 1
ATOM 5493 N N . ASP A 1 702 ? -11.041 12.742 17.407 1.00 97.06 702 ASP A N 1
ATOM 5494 C CA . ASP A 1 702 ? -11.493 14.110 17.588 1.00 97.06 702 ASP A CA 1
ATOM 5495 C C . ASP A 1 702 ? -12.339 14.248 18.866 1.00 97.06 702 ASP A C 1
ATOM 5497 O O . ASP A 1 702 ? -12.707 13.285 19.545 1.00 97.06 702 ASP A O 1
ATOM 5501 N N . TRP A 1 703 ? -12.702 15.483 19.191 1.00 95.62 703 TRP A N 1
ATOM 5502 C CA . TRP A 1 703 ? -13.524 15.812 20.356 1.00 95.62 703 TRP A CA 1
ATOM 5503 C C . TRP A 1 703 ? -14.916 15.142 20.374 1.00 95.62 703 TRP A C 1
ATOM 5505 O O . TRP A 1 703 ? -15.572 15.150 21.420 1.00 95.62 703 TRP A O 1
ATOM 5515 N N . ARG A 1 704 ? -15.383 14.568 19.255 1.00 96.12 704 ARG A N 1
ATOM 5516 C CA . ARG A 1 704 ? -16.636 13.795 19.152 1.00 96.12 704 ARG A CA 1
ATOM 5517 C C . ARG A 1 704 ? -16.410 12.288 19.263 1.00 96.12 704 ARG A C 1
ATOM 5519 O O . ARG A 1 704 ? -17.387 11.558 19.424 1.00 96.12 704 ARG A O 1
ATOM 5526 N N . GLY A 1 705 ? -15.168 11.821 19.166 1.00 96.75 705 GLY A N 1
ATOM 5527 C CA . GLY A 1 705 ? -14.814 10.407 19.119 1.00 96.75 705 GLY A CA 1
ATOM 5528 C C . GLY A 1 705 ? -14.716 9.823 17.708 1.00 96.75 705 GLY A C 1
ATOM 5529 O O . GLY A 1 705 ? -14.949 8.631 17.523 1.00 96.75 705 GLY A O 1
ATOM 5530 N N . TYR A 1 706 ? -14.411 10.639 16.697 1.00 98.00 706 TYR A N 1
ATOM 5531 C CA . TYR A 1 706 ? -14.174 10.182 15.324 1.00 98.00 706 TYR A CA 1
ATOM 5532 C C . TYR A 1 706 ? -12.712 10.366 14.920 1.00 98.00 706 TYR A C 1
ATOM 5534 O O . TYR A 1 706 ? -12.103 11.373 15.256 1.00 98.00 706 TYR A O 1
ATOM 5542 N N . ALA A 1 707 ? -12.157 9.435 14.149 1.00 97.56 707 ALA A N 1
ATOM 5543 C CA . ALA A 1 707 ? -10.829 9.580 13.546 1.00 97.56 707 ALA A CA 1
ATOM 5544 C C . ALA A 1 707 ? -10.827 9.059 12.110 1.00 97.56 707 ALA A C 1
ATOM 5546 O O . ALA A 1 707 ? -11.593 8.159 11.761 1.00 97.56 707 ALA A O 1
ATOM 5547 N N . VAL A 1 708 ? -9.935 9.604 11.287 1.00 95.56 708 VAL A N 1
ATOM 5548 C CA . VAL A 1 708 ? -9.662 9.098 9.939 1.00 95.56 708 VAL A CA 1
ATOM 5549 C C . VAL A 1 708 ? -8.281 8.465 9.901 1.00 95.56 708 VAL A C 1
ATOM 5551 O O . VAL A 1 708 ? -7.286 9.077 10.283 1.00 95.56 708 VAL A O 1
ATOM 5554 N N . LEU A 1 709 ? -8.233 7.216 9.454 1.00 94.31 709 LEU A N 1
ATOM 5555 C CA . LEU A 1 709 ? -7.007 6.446 9.310 1.00 94.31 709 LEU A CA 1
ATOM 5556 C C . LEU A 1 709 ? -6.491 6.591 7.880 1.00 94.31 709 LEU A C 1
ATOM 5558 O O . LEU A 1 709 ? -7.177 6.143 6.956 1.00 94.31 709 LEU A O 1
ATOM 5562 N N . PRO A 1 710 ? -5.305 7.194 7.687 1.00 84.56 710 PRO A N 1
ATOM 5563 C CA . PRO A 1 710 ? -4.738 7.381 6.359 1.00 84.56 710 PRO A CA 1
ATOM 5564 C C . PRO A 1 710 ? -4.127 6.091 5.798 1.00 84.56 710 PRO A C 1
ATOM 5566 O O . PRO A 1 710 ? -3.996 5.983 4.590 1.00 84.56 710 PRO A O 1
ATOM 5569 N N . TYR A 1 711 ? -3.758 5.114 6.635 1.00 89.19 711 TYR A N 1
ATOM 5570 C CA . TYR A 1 711 ? -3.102 3.883 6.188 1.00 89.19 711 TYR A CA 1
ATOM 5571 C C . TYR A 1 711 ? -4.014 2.675 6.393 1.00 89.19 711 TYR A C 1
ATOM 5573 O O . TYR A 1 711 ? -4.175 2.197 7.518 1.00 89.19 711 TYR A O 1
ATOM 5581 N N . ALA A 1 712 ? -4.583 2.173 5.299 1.00 89.88 712 ALA A N 1
ATOM 5582 C CA . ALA A 1 712 ? -5.323 0.920 5.262 1.00 89.88 712 ALA A CA 1
ATOM 5583 C C . ALA A 1 712 ? -5.006 0.163 3.970 1.00 89.88 712 ALA A C 1
ATOM 5585 O O . ALA A 1 712 ? -5.021 0.739 2.885 1.00 89.88 712 ALA A O 1
ATOM 5586 N N . THR A 1 713 ? -4.735 -1.133 4.091 1.00 90.00 713 THR A N 1
ATOM 5587 C CA . THR A 1 713 ? -4.413 -1.987 2.944 1.00 90.00 713 THR A CA 1
ATOM 5588 C C . THR A 1 713 ? -5.696 -2.536 2.332 1.00 90.00 713 THR A C 1
ATOM 5590 O O . THR A 1 713 ? -6.510 -3.150 3.025 1.00 90.00 713 THR A O 1
ATOM 5593 N N . GLU A 1 714 ? -5.897 -2.340 1.032 1.00 88.31 714 GLU A N 1
ATOM 5594 C CA . GLU A 1 714 ? -7.027 -2.920 0.308 1.00 88.31 714 GLU A CA 1
ATOM 5595 C C . GLU A 1 714 ? -7.010 -4.457 0.233 1.00 88.31 714 GLU A C 1
ATOM 5597 O O . GLU A 1 714 ? -5.966 -5.103 0.226 1.00 88.31 714 GLU A O 1
ATOM 5602 N N . TYR A 1 715 ? -8.206 -5.046 0.148 1.00 87.50 715 TYR A N 1
ATOM 5603 C CA . TYR A 1 715 ? -8.487 -6.484 0.027 1.00 87.50 715 TYR A CA 1
ATOM 5604 C C . TYR A 1 715 ? -7.877 -7.361 1.134 1.00 87.50 715 TYR A C 1
ATOM 5606 O O . TYR A 1 715 ? -7.830 -8.586 1.006 1.00 87.50 715 TYR A O 1
ATOM 5614 N N . ARG A 1 716 ? -7.448 -6.734 2.232 1.00 84.81 716 ARG A N 1
ATOM 5615 C CA . ARG A 1 716 ? -6.818 -7.340 3.406 1.00 84.81 716 ARG A CA 1
ATOM 5616 C C . ARG A 1 716 ? -7.611 -7.008 4.662 1.00 84.81 716 ARG A C 1
ATOM 5618 O O . ARG A 1 716 ? -8.314 -6.000 4.718 1.00 84.81 716 ARG A O 1
ATOM 5625 N N . GLU A 1 717 ? -7.474 -7.851 5.676 1.00 87.50 717 GLU A N 1
ATOM 5626 C CA . GLU A 1 717 ? -7.939 -7.525 7.020 1.00 87.50 717 GLU A CA 1
ATOM 5627 C C . GLU A 1 717 ? -7.042 -6.448 7.626 1.00 87.50 717 GLU A C 1
ATOM 5629 O O . GLU A 1 717 ? -5.820 -6.576 7.658 1.00 87.50 717 GLU A O 1
ATOM 5634 N N . ASN A 1 718 ? -7.663 -5.373 8.096 1.00 88.00 718 ASN A N 1
ATOM 5635 C CA . ASN A 1 718 ? -7.005 -4.299 8.819 1.00 88.00 718 ASN A CA 1
ATOM 5636 C C . ASN A 1 718 ? -7.535 -4.317 10.252 1.00 88.00 718 ASN A C 1
ATOM 5638 O O . ASN A 1 718 ? -8.727 -4.082 10.472 1.00 88.00 718 ASN A O 1
ATOM 5642 N N . ARG A 1 719 ? -6.650 -4.599 11.213 1.00 94.25 719 ARG A N 1
ATOM 5643 C CA . ARG A 1 719 ? -6.959 -4.529 12.644 1.00 94.25 719 ARG A CA 1
ATOM 5644 C C . ARG A 1 719 ? -6.931 -3.073 13.096 1.00 94.25 719 ARG A C 1
ATOM 5646 O O . ARG A 1 719 ? -5.886 -2.431 13.066 1.00 94.25 719 ARG A O 1
ATOM 5653 N N . VAL A 1 720 ? -8.075 -2.579 13.546 1.00 95.94 720 VAL A N 1
ATOM 5654 C CA . VAL A 1 720 ? -8.267 -1.231 14.079 1.00 95.94 720 VAL A CA 1
ATOM 5655 C C . VAL A 1 720 ? -8.513 -1.361 15.572 1.00 95.94 720 VAL A C 1
ATOM 5657 O O . VAL A 1 720 ? -9.527 -1.916 15.985 1.00 95.94 720 VAL A O 1
ATOM 5660 N N . ALA A 1 721 ? -7.583 -0.873 16.384 1.00 97.19 721 ALA A N 1
ATOM 5661 C CA . ALA A 1 721 ? -7.676 -0.959 17.834 1.00 97.19 721 ALA A CA 1
ATOM 5662 C C . ALA A 1 721 ? -7.507 0.420 18.467 1.00 97.19 721 ALA A C 1
ATOM 5664 O O . ALA A 1 721 ? -6.643 1.192 18.048 1.00 97.19 721 ALA A O 1
ATOM 5665 N N . LEU A 1 722 ? -8.350 0.719 19.454 1.00 97.38 722 LEU A N 1
ATOM 5666 C CA . LEU A 1 722 ? -8.215 1.901 20.297 1.00 97.38 722 LEU A CA 1
ATOM 5667 C C . LEU A 1 722 ? -7.395 1.535 21.531 1.00 97.38 722 LEU A C 1
ATOM 5669 O O . LEU A 1 722 ? -7.733 0.586 22.236 1.00 97.38 722 LEU A O 1
ATOM 5673 N N . ASP A 1 723 ? -6.338 2.299 21.786 1.00 97.06 723 ASP A N 1
ATOM 5674 C CA . ASP A 1 723 ? -5.475 2.119 22.948 1.00 97.06 723 ASP A CA 1
ATOM 5675 C C . ASP A 1 723 ? -6.246 2.493 24.219 1.00 97.06 723 ASP A C 1
ATOM 5677 O O . ASP A 1 723 ? -6.515 3.670 24.494 1.00 97.06 723 ASP A O 1
ATOM 5681 N N . THR A 1 724 ? -6.604 1.476 25.002 1.00 95.12 724 THR A N 1
ATOM 5682 C CA . THR A 1 724 ? -7.413 1.635 26.212 1.00 95.12 724 THR A CA 1
ATOM 5683 C C . THR A 1 724 ? -6.704 2.431 27.303 1.00 95.12 724 THR A C 1
ATOM 5685 O O . THR A 1 724 ? -7.386 2.995 28.152 1.00 95.12 724 THR A O 1
ATOM 5688 N N . ASN A 1 725 ? -5.369 2.545 27.265 1.00 95.69 725 ASN A N 1
ATOM 5689 C CA . ASN A 1 725 ? -4.611 3.363 28.220 1.00 95.69 725 ASN A CA 1
ATOM 5690 C C . ASN A 1 725 ? -4.842 4.864 28.014 1.00 95.69 725 ASN A C 1
ATOM 5692 O O . ASN A 1 725 ? -4.584 5.661 28.909 1.00 95.69 725 ASN A O 1
ATOM 5696 N N . THR A 1 726 ? -5.298 5.254 26.820 1.00 95.94 726 THR A N 1
ATOM 5697 C CA . THR A 1 726 ? -5.558 6.655 26.460 1.00 95.94 726 THR A CA 1
ATOM 5698 C C . THR A 1 726 ? -7.022 7.059 26.606 1.00 95.94 726 THR A C 1
ATOM 5700 O O . THR A 1 726 ? -7.365 8.215 26.367 1.00 95.94 726 THR A O 1
ATOM 5703 N N . LEU A 1 727 ? -7.898 6.121 26.976 1.00 95.44 727 LEU A N 1
ATOM 5704 C CA . LEU A 1 727 ? -9.295 6.430 27.251 1.00 95.44 727 LEU A CA 1
ATOM 5705 C C . LEU A 1 727 ? -9.410 7.253 28.533 1.00 95.44 727 LEU A C 1
ATOM 5707 O O . LEU A 1 727 ? -8.645 7.073 29.476 1.00 95.44 727 LEU A O 1
ATOM 5711 N N . ALA A 1 728 ? -10.413 8.126 28.585 1.00 94.44 728 ALA A N 1
ATOM 5712 C CA . ALA A 1 728 ? -10.757 8.802 29.826 1.00 94.44 728 ALA A CA 1
ATOM 5713 C C . ALA A 1 728 ? -11.202 7.787 30.894 1.00 94.44 728 ALA A C 1
ATOM 5715 O O . ALA A 1 728 ? -11.839 6.778 30.579 1.00 94.44 728 ALA A O 1
ATOM 5716 N N . ASP A 1 729 ? -10.935 8.088 32.165 1.00 93.38 729 ASP A N 1
ATOM 5717 C CA . ASP A 1 729 ? -11.212 7.180 33.288 1.00 93.38 729 ASP A CA 1
ATOM 5718 C C . ASP A 1 729 ? -12.686 6.748 33.353 1.00 93.38 729 ASP A C 1
ATOM 5720 O O . ASP A 1 729 ? -12.996 5.595 33.654 1.00 93.38 729 ASP A O 1
ATOM 5724 N N . ASN A 1 730 ? -13.594 7.646 32.961 1.00 92.81 730 ASN A N 1
ATOM 5725 C CA . ASN A 1 730 ? -15.041 7.438 32.894 1.00 92.81 730 ASN A CA 1
ATOM 5726 C C . ASN A 1 730 ? -15.544 6.912 31.534 1.00 92.81 730 ASN A C 1
ATOM 5728 O O . ASN A 1 730 ? -16.734 7.022 31.231 1.00 92.81 730 ASN A O 1
ATOM 5732 N N . VAL A 1 731 ? -14.663 6.413 30.671 1.00 94.62 731 VAL A N 1
ATOM 5733 C CA . VAL A 1 731 ? -15.028 5.839 29.374 1.00 94.62 731 VAL A CA 1
ATOM 5734 C C . VAL A 1 731 ? -14.555 4.401 29.311 1.00 94.62 731 VAL A C 1
ATOM 5736 O O . VAL A 1 731 ? -13.414 4.082 29.640 1.00 94.62 731 VAL A O 1
ATOM 5739 N N . ASP A 1 732 ? -15.451 3.529 28.875 1.00 95.12 732 ASP A N 1
ATOM 5740 C CA . ASP A 1 732 ? -15.140 2.143 28.551 1.00 95.12 732 ASP A CA 1
ATOM 5741 C C . ASP A 1 732 ? -15.659 1.786 27.158 1.00 95.12 732 ASP A C 1
ATOM 5743 O O . ASP A 1 732 ? -16.536 2.473 26.628 1.00 95.12 732 ASP A O 1
ATOM 5747 N N . LEU A 1 733 ? -15.133 0.724 26.557 1.00 94.25 733 LEU A N 1
ATOM 5748 C CA . LEU A 1 733 ? -15.545 0.246 25.239 1.00 94.25 733 LEU A CA 1
ATOM 5749 C C . LEU A 1 733 ? -16.076 -1.183 25.340 1.00 94.25 733 LEU A C 1
ATOM 5751 O O . LEU A 1 733 ? -15.420 -2.040 25.919 1.00 94.25 733 LEU A O 1
ATOM 5755 N N . ASP A 1 734 ? -17.209 -1.473 24.692 1.00 90.50 734 ASP A N 1
ATOM 5756 C CA . ASP A 1 734 ? -17.736 -2.849 24.627 1.00 90.50 734 ASP A CA 1
ATOM 5757 C C . ASP A 1 734 ? -16.728 -3.799 23.940 1.00 90.50 734 ASP A C 1
ATOM 5759 O O . ASP A 1 734 ? -16.584 -4.957 24.315 1.00 90.50 734 ASP A O 1
ATOM 5763 N N . ASN A 1 735 ? -16.036 -3.298 22.911 1.00 92.00 735 ASN A N 1
ATOM 5764 C CA . ASN A 1 735 ? -14.905 -3.948 22.253 1.00 92.00 735 ASN A CA 1
ATOM 5765 C C . ASN A 1 735 ? -13.881 -2.869 21.900 1.00 92.00 735 ASN A C 1
ATOM 5767 O O . ASN A 1 735 ? -14.253 -1.870 21.289 1.00 92.00 735 ASN A O 1
ATOM 5771 N N . ALA A 1 736 ? -12.608 -3.073 22.239 1.00 93.88 736 ALA A N 1
ATOM 5772 C CA . ALA A 1 736 ? -11.526 -2.139 21.909 1.00 93.88 736 ALA A CA 1
ATOM 5773 C C . ALA A 1 736 ? -10.869 -2.416 20.542 1.00 93.88 736 ALA A C 1
ATOM 5775 O O . ALA A 1 736 ? -10.060 -1.618 20.070 1.00 93.88 736 ALA A O 1
ATOM 5776 N N . VAL A 1 737 ? -11.221 -3.531 19.888 1.00 94.81 737 VAL A N 1
ATOM 5777 C CA . VAL A 1 737 ? -10.633 -3.985 18.619 1.00 94.81 737 VAL A CA 1
ATOM 5778 C C . VAL A 1 737 ? -11.736 -4.298 17.609 1.00 94.81 737 VAL A C 1
ATOM 5780 O O . VAL A 1 737 ? -12.692 -5.003 17.925 1.00 94.81 737 VAL A O 1
ATOM 5783 N N . ALA A 1 738 ? -11.573 -3.811 16.382 1.00 87.38 738 ALA A N 1
ATOM 5784 C CA . ALA A 1 738 ? -12.426 -4.098 15.236 1.00 87.38 738 ALA A CA 1
ATOM 5785 C C . ALA A 1 738 ? -11.569 -4.478 14.018 1.00 87.38 738 ALA A C 1
ATOM 5787 O O . ALA A 1 738 ? -10.481 -3.941 13.827 1.00 87.38 738 ALA A O 1
ATOM 5788 N N . ASN A 1 739 ? -12.073 -5.367 13.163 1.00 88.81 739 ASN A N 1
ATOM 5789 C CA . ASN A 1 739 ? -11.410 -5.749 11.914 1.00 88.81 739 ASN A CA 1
ATOM 5790 C C . ASN A 1 739 ? -12.241 -5.288 10.717 1.00 88.81 739 ASN A C 1
ATOM 5792 O O . ASN A 1 739 ? -13.463 -5.434 10.711 1.00 88.81 739 ASN A O 1
ATOM 5796 N N . VAL A 1 740 ? -11.581 -4.747 9.692 1.00 86.31 740 VAL A N 1
ATOM 5797 C CA . VAL A 1 740 ? -12.239 -4.279 8.463 1.00 86.31 740 VAL A CA 1
ATOM 5798 C C . VAL A 1 740 ? -11.510 -4.765 7.211 1.00 86.31 740 VAL A C 1
ATOM 5800 O O . VAL A 1 740 ? -10.284 -4.831 7.191 1.00 86.31 740 VAL A O 1
ATOM 5803 N N . VAL A 1 741 ? -12.264 -5.069 6.148 1.00 90.19 741 VAL A N 1
ATOM 5804 C CA . VAL A 1 741 ? -11.726 -5.509 4.845 1.00 90.19 741 VAL A CA 1
ATOM 5805 C C . VAL A 1 741 ? -12.166 -4.535 3.742 1.00 90.19 741 VAL A C 1
ATOM 5807 O O . VAL A 1 741 ? -13.218 -4.729 3.124 1.00 90.19 741 VAL A O 1
ATOM 5810 N N . PRO A 1 742 ? -11.423 -3.439 3.509 1.00 86.19 742 PRO A N 1
ATOM 5811 C CA . PRO A 1 742 ? -11.774 -2.447 2.500 1.00 86.19 742 PRO A CA 1
ATOM 5812 C C . PRO A 1 742 ? -11.391 -2.897 1.080 1.00 86.19 742 PRO A C 1
ATOM 5814 O O . PRO A 1 742 ? -10.418 -3.612 0.881 1.00 86.19 742 PRO A O 1
ATOM 5817 N N . THR A 1 743 ? -12.124 -2.442 0.062 1.00 87.69 743 THR A N 1
ATOM 5818 C CA . THR A 1 743 ? -11.651 -2.468 -1.343 1.00 87.69 743 THR A CA 1
ATOM 5819 C C . THR A 1 743 ? -10.811 -1.217 -1.630 1.00 87.69 743 THR A C 1
ATOM 5821 O O . THR A 1 743 ? -10.872 -0.262 -0.857 1.00 87.69 743 THR A O 1
ATOM 5824 N N . ARG A 1 744 ? -10.051 -1.168 -2.732 1.00 85.19 744 ARG A N 1
ATOM 5825 C CA . ARG A 1 744 ? -9.138 -0.040 -3.003 1.00 85.19 744 ARG A CA 1
ATOM 5826 C C . ARG A 1 744 ? -9.870 1.275 -3.233 1.00 85.19 744 ARG A C 1
ATOM 5828 O O . ARG A 1 744 ? -10.575 1.421 -4.226 1.00 85.19 744 ARG A O 1
ATOM 5835 N N . GLY A 1 745 ? -9.684 2.249 -2.349 1.00 83.75 745 GLY A N 1
ATOM 5836 C CA . GLY A 1 745 ? -10.433 3.506 -2.377 1.00 83.75 745 GLY A CA 1
ATOM 5837 C C . GLY A 1 745 ? -11.731 3.482 -1.567 1.00 83.75 745 GLY A C 1
ATOM 5838 O O . GLY A 1 745 ? -12.549 4.394 -1.689 1.00 83.75 745 GLY A O 1
ATOM 5839 N N . ALA A 1 746 ? -11.982 2.422 -0.793 1.00 85.19 746 ALA A N 1
ATOM 5840 C CA . ALA A 1 746 ? -13.145 2.347 0.081 1.00 85.19 746 ALA A CA 1
ATOM 5841 C C . ALA A 1 746 ? -12.975 3.248 1.303 1.00 85.19 746 ALA A C 1
ATOM 5843 O O . ALA A 1 746 ? -11.876 3.398 1.828 1.00 85.19 746 ALA A O 1
ATOM 5844 N N . ILE A 1 747 ? -14.103 3.763 1.791 1.00 89.38 747 ILE A N 1
ATOM 5845 C CA . ILE A 1 747 ? -14.208 4.392 3.106 1.00 89.38 747 ILE A CA 1
ATOM 5846 C C . ILE A 1 747 ? -15.045 3.453 3.974 1.00 89.38 747 ILE A C 1
ATOM 5848 O O . ILE A 1 747 ? -16.251 3.317 3.751 1.00 89.38 747 ILE A O 1
ATOM 5852 N N . VAL A 1 748 ? -14.408 2.762 4.919 1.00 88.94 748 VAL A N 1
ATOM 5853 C CA . VAL A 1 748 ? -15.065 1.757 5.778 1.00 88.94 748 VAL A CA 1
ATOM 5854 C C . VAL A 1 748 ? -15.171 2.278 7.205 1.00 88.94 748 VAL A C 1
ATOM 5856 O O . VAL A 1 748 ? -14.249 2.921 7.692 1.00 88.94 748 VAL A O 1
ATOM 5859 N N . ARG A 1 749 ? -16.294 2.018 7.884 1.00 91.94 749 ARG A N 1
ATOM 5860 C CA . ARG A 1 749 ? -16.475 2.394 9.293 1.00 91.94 749 ARG A CA 1
ATOM 5861 C C . ARG A 1 749 ? -15.935 1.306 10.217 1.00 91.94 749 ARG A C 1
ATOM 5863 O O . ARG A 1 749 ? -16.292 0.145 10.046 1.00 91.94 749 ARG A O 1
ATOM 5870 N N . ALA A 1 750 ? -15.151 1.703 11.212 1.00 92.94 750 ALA A N 1
ATOM 5871 C CA . ALA A 1 750 ? -14.802 0.891 12.372 1.00 92.94 750 ALA A CA 1
ATOM 5872 C C . ALA A 1 750 ? -15.559 1.450 13.584 1.00 92.94 750 ALA A C 1
ATOM 5874 O O . ALA A 1 750 ? -15.250 2.545 14.060 1.00 92.94 750 ALA A O 1
ATOM 5875 N N . GLU A 1 751 ? -16.610 0.753 14.018 1.00 93.81 751 GLU A N 1
ATOM 5876 C CA . GLU A 1 751 ? -17.486 1.225 15.093 1.00 93.81 751 GLU A CA 1
ATOM 5877 C C . GLU A 1 751 ? -17.056 0.664 16.450 1.00 93.81 751 GLU A C 1
ATOM 5879 O O . GLU A 1 751 ? -16.907 -0.543 16.612 1.00 93.81 751 GLU A O 1
ATOM 5884 N N . PHE A 1 752 ? -16.916 1.552 17.433 1.00 93.94 752 PHE A N 1
ATOM 5885 C CA . PHE A 1 752 ? -16.612 1.221 18.819 1.00 93.94 752 PHE A CA 1
ATOM 5886 C C . PHE A 1 752 ? -17.719 1.792 19.698 1.00 93.94 752 PHE A C 1
ATOM 5888 O O . PHE A 1 752 ? -18.005 2.994 19.677 1.00 93.94 752 PHE A O 1
ATOM 5895 N N . LYS A 1 753 ? -18.389 0.929 20.462 1.00 94.31 753 LYS A N 1
ATOM 5896 C CA . LYS A 1 753 ? -19.459 1.369 21.353 1.00 94.31 753 LYS A CA 1
ATOM 5897 C C . LYS A 1 753 ? -18.849 1.816 22.676 1.00 94.31 753 LYS A C 1
ATOM 5899 O O . LYS A 1 753 ? -18.476 0.982 23.492 1.00 94.31 753 LYS A O 1
ATOM 5904 N N . ALA A 1 754 ? -18.756 3.130 22.865 1.00 94.38 754 ALA A N 1
ATOM 5905 C CA . ALA A 1 754 ? -18.287 3.706 24.116 1.00 94.38 754 ALA A CA 1
ATOM 5906 C C . ALA A 1 754 ? -19.418 3.830 25.148 1.00 94.38 754 ALA A C 1
ATOM 5908 O O . ALA A 1 754 ? -20.556 4.192 24.823 1.00 94.38 754 ALA A O 1
ATOM 5909 N N . ARG A 1 755 ? -19.081 3.542 26.403 1.00 94.00 755 ARG A N 1
ATOM 5910 C CA . ARG A 1 755 ? -19.908 3.698 27.598 1.00 94.00 755 ARG A CA 1
ATOM 5911 C C . ARG A 1 755 ? -19.298 4.815 28.433 1.00 94.00 755 ARG A C 1
ATOM 5913 O O . ARG A 1 755 ? -18.214 4.653 28.977 1.00 94.00 755 ARG A O 1
ATOM 5920 N N . VAL A 1 756 ? -19.977 5.960 28.481 1.00 93.69 756 VAL A N 1
ATOM 5921 C CA . VAL A 1 756 ? -19.513 7.155 29.201 1.00 93.69 756 VAL A CA 1
ATOM 5922 C C . VAL A 1 756 ? -20.251 7.248 30.533 1.00 93.69 756 VAL A C 1
ATOM 5924 O O . VAL A 1 756 ? -21.477 7.326 30.547 1.00 93.69 756 VAL A O 1
ATOM 5927 N N . GLY A 1 757 ? -19.518 7.219 31.641 1.00 91.75 757 GLY A N 1
ATOM 5928 C CA . GLY A 1 757 ? -20.051 7.216 33.005 1.00 91.75 757 GLY A CA 1
ATOM 5929 C C . GLY A 1 757 ? -19.129 6.471 33.970 1.00 91.75 757 GLY A C 1
ATOM 5930 O O . GLY A 1 757 ? -18.033 6.055 33.603 1.00 91.75 757 GLY A O 1
ATOM 5931 N N . ILE A 1 758 ? -19.562 6.302 35.216 1.00 92.81 758 ILE A N 1
ATOM 5932 C CA . ILE A 1 758 ? -18.754 5.631 36.239 1.00 92.81 758 ILE A CA 1
ATOM 5933 C C . ILE A 1 758 ? -18.602 4.146 35.893 1.00 92.81 758 ILE A C 1
ATOM 5935 O O . ILE A 1 758 ? -19.528 3.511 35.375 1.00 92.81 758 ILE A O 1
ATOM 5939 N N . LYS A 1 759 ? -17.423 3.604 36.202 1.00 94.88 759 LYS A N 1
ATOM 5940 C CA . LYS A 1 759 ? -17.154 2.168 36.235 1.00 94.88 759 LYS A CA 1
ATOM 5941 C C . LYS A 1 759 ? -17.311 1.689 37.670 1.00 94.88 759 LYS A C 1
ATOM 5943 O O . LYS A 1 759 ? -16.694 2.236 38.591 1.00 94.88 759 LYS A O 1
ATOM 5948 N N . LEU A 1 760 ? -18.147 0.681 37.866 1.00 94.00 760 LEU A N 1
ATOM 5949 C CA . LEU A 1 760 ? -18.393 0.114 39.182 1.00 94.00 760 LEU A CA 1
ATOM 5950 C C . LEU A 1 760 ? -18.383 -1.410 39.143 1.00 94.00 760 LEU A C 1
ATOM 5952 O O . LEU A 1 760 ? -18.828 -2.029 38.177 1.00 94.00 760 LEU A O 1
ATOM 5956 N N . LEU A 1 761 ? -17.845 -1.996 40.208 1.00 96.56 761 LEU A N 1
ATOM 5957 C CA . LEU A 1 761 ? -17.891 -3.423 40.485 1.00 96.56 761 LEU A CA 1
ATOM 5958 C C . LEU A 1 761 ? -18.849 -3.622 41.660 1.00 96.56 761 LEU A C 1
ATOM 5960 O O . LEU A 1 761 ? -18.543 -3.263 42.798 1.00 96.56 761 LEU A O 1
ATOM 5964 N N . MET A 1 762 ? -20.042 -4.125 41.359 1.00 95.06 762 MET A N 1
ATOM 5965 C CA . MET A 1 762 ? -21.120 -4.270 42.329 1.00 95.06 762 MET A CA 1
ATOM 5966 C C . MET A 1 762 ? -21.160 -5.698 42.863 1.00 95.06 762 MET A C 1
ATOM 5968 O O . MET A 1 762 ? -21.261 -6.637 42.080 1.00 95.06 762 MET A O 1
ATOM 5972 N N . THR A 1 763 ? -21.132 -5.859 44.182 1.00 96.62 763 THR A N 1
ATOM 5973 C CA . THR A 1 763 ? -21.405 -7.134 44.853 1.00 96.62 763 THR A CA 1
ATOM 5974 C C . THR A 1 763 ? -22.896 -7.206 45.163 1.00 96.62 763 THR A C 1
ATOM 5976 O O . THR A 1 763 ? -23.401 -6.444 45.990 1.00 96.62 763 THR A O 1
ATOM 5979 N N . LEU A 1 764 ? -23.606 -8.097 44.477 1.00 94.81 764 LEU A N 1
ATOM 5980 C CA . LEU A 1 764 ? -25.050 -8.267 44.602 1.00 94.81 764 LEU A CA 1
ATOM 5981 C C . LEU A 1 764 ? -25.384 -9.457 45.500 1.00 94.81 764 LEU A C 1
ATOM 5983 O O . LEU A 1 764 ? -24.984 -10.593 45.227 1.00 94.81 764 LEU A O 1
ATOM 5987 N N . THR A 1 765 ? -26.167 -9.199 46.546 1.00 93.69 765 THR A N 1
ATOM 5988 C CA . THR A 1 765 ? -26.630 -10.220 47.493 1.00 93.69 765 THR A CA 1
ATOM 5989 C C . THR A 1 765 ? -28.152 -10.302 47.525 1.00 93.69 765 THR A C 1
ATOM 5991 O O . THR A 1 765 ? -28.844 -9.296 47.415 1.00 93.69 765 THR A O 1
ATOM 5994 N N . HIS A 1 766 ? -28.687 -11.508 47.688 1.00 91.19 766 HIS A N 1
ATOM 5995 C CA . HIS A 1 766 ? -30.106 -11.764 47.914 1.00 91.19 766 HIS A CA 1
ATOM 5996 C C . HIS A 1 766 ? -30.238 -12.762 49.070 1.00 91.19 766 HIS A C 1
ATOM 5998 O O . HIS A 1 766 ? -29.639 -13.839 49.031 1.00 91.19 766 HIS A O 1
ATOM 6004 N N . ASN A 1 767 ? -30.971 -12.399 50.128 1.00 87.81 767 ASN A N 1
ATOM 6005 C CA . ASN A 1 767 ? -31.086 -13.187 51.365 1.00 87.81 767 ASN A CA 1
ATOM 6006 C C . ASN A 1 767 ? -29.720 -13.609 51.953 1.00 87.81 767 ASN A C 1
ATOM 6008 O O . ASN A 1 767 ? -29.495 -14.787 52.239 1.00 87.81 767 ASN A O 1
ATOM 6012 N N . ASN A 1 768 ? -28.784 -12.660 52.100 1.00 87.56 768 ASN A N 1
ATOM 6013 C CA . ASN A 1 768 ? -27.406 -12.894 52.573 1.00 87.56 768 ASN A CA 1
ATOM 6014 C C . ASN A 1 768 ? -26.567 -13.893 51.748 1.00 87.56 768 ASN A C 1
ATOM 6016 O O . ASN A 1 768 ? -25.505 -14.325 52.199 1.00 87.56 768 ASN A O 1
ATOM 6020 N N . LYS A 1 769 ? -26.995 -14.254 50.532 1.00 90.94 769 LYS A N 1
ATOM 6021 C CA . LYS A 1 769 ? -26.202 -15.064 49.598 1.00 90.94 769 LYS A CA 1
ATOM 6022 C C . LYS A 1 769 ? -25.857 -14.265 48.343 1.00 90.94 769 LYS A C 1
ATOM 6024 O O . LYS A 1 769 ? -26.682 -13.469 47.898 1.00 90.94 769 LYS A O 1
ATOM 6029 N N . PRO A 1 770 ? -24.663 -14.458 47.759 1.00 93.94 770 PRO A N 1
ATOM 6030 C CA . PRO A 1 770 ? -24.325 -13.833 46.488 1.00 93.94 770 PRO A CA 1
ATOM 6031 C C . PRO A 1 770 ? -25.261 -14.331 45.385 1.00 93.94 770 PRO A C 1
ATOM 6033 O O . PRO A 1 770 ? -25.703 -15.486 45.406 1.00 93.94 770 PRO A O 1
ATOM 6036 N N . LEU A 1 771 ? -25.549 -13.465 44.415 1.00 92.50 771 LEU A N 1
ATOM 6037 C CA . LEU A 1 771 ? -26.310 -13.864 43.236 1.00 92.50 771 LEU A CA 1
ATOM 6038 C C . LEU A 1 771 ? -25.591 -14.965 42.436 1.00 92.50 771 LEU A C 1
ATOM 6040 O O . LEU A 1 771 ? -24.358 -15.032 42.440 1.00 92.50 771 LEU A O 1
ATOM 6044 N N . PRO A 1 772 ? -26.350 -15.838 41.747 1.00 92.12 772 PRO A N 1
ATOM 6045 C CA . PRO A 1 772 ? -25.770 -16.939 40.993 1.00 92.12 772 PRO A CA 1
ATOM 6046 C C . PRO A 1 772 ? -24.950 -16.446 39.795 1.00 92.12 772 PRO A C 1
ATOM 6048 O O . PRO A 1 772 ? -25.292 -15.459 39.138 1.00 92.12 772 PRO A O 1
ATOM 6051 N N . PHE A 1 773 ? -23.893 -17.195 39.479 1.00 94.25 773 PHE A N 1
ATOM 6052 C CA . PHE A 1 773 ? -23.059 -16.972 38.299 1.00 94.25 773 PHE A CA 1
ATOM 6053 C C . PHE A 1 773 ? -23.900 -16.998 37.014 1.00 94.25 773 PHE A C 1
ATOM 6055 O O . PHE A 1 773 ? -24.757 -17.866 36.838 1.00 94.25 773 PHE A O 1
ATOM 6062 N N . GLY A 1 774 ? -23.638 -16.064 36.098 1.00 92.88 774 GLY A N 1
ATOM 6063 C CA . GLY A 1 774 ? -24.358 -15.945 34.830 1.00 92.88 774 GLY A CA 1
ATOM 6064 C C . GLY A 1 774 ? -25.678 -15.171 34.911 1.00 92.88 774 GLY A C 1
ATOM 6065 O O . GLY A 1 774 ? -26.372 -15.065 33.900 1.00 92.88 774 GLY A O 1
ATOM 6066 N N . ALA A 1 775 ? -26.038 -14.611 36.073 1.00 93.50 775 ALA A N 1
ATOM 6067 C CA . ALA A 1 775 ? -27.198 -13.730 36.181 1.00 93.50 775 ALA A CA 1
ATOM 6068 C C . ALA A 1 775 ? -27.006 -12.465 35.325 1.00 93.50 775 ALA A C 1
ATOM 6070 O O . ALA A 1 775 ? -25.965 -11.806 35.386 1.00 93.50 775 ALA A O 1
ATOM 6071 N N . MET A 1 776 ? -28.019 -12.119 34.527 1.00 93.75 776 MET A N 1
ATOM 6072 C CA . MET A 1 776 ? -27.982 -10.960 33.637 1.00 93.75 776 MET A CA 1
ATOM 6073 C C . MET A 1 776 ? -28.389 -9.704 34.395 1.00 93.75 776 MET A C 1
ATOM 6075 O O . MET A 1 776 ? -29.470 -9.655 34.980 1.00 93.75 776 MET A O 1
ATOM 6079 N N . VAL A 1 777 ? -27.551 -8.675 34.332 1.00 94.69 777 VAL A N 1
ATOM 6080 C CA . VAL A 1 777 ? -27.728 -7.404 35.036 1.00 94.69 777 VAL A CA 1
ATOM 6081 C C . VAL A 1 777 ? -27.907 -6.301 34.001 1.00 94.69 777 VAL A C 1
ATOM 6083 O O . VAL A 1 777 ? -27.074 -6.139 33.114 1.00 94.69 777 VAL A O 1
ATOM 6086 N N . THR A 1 778 ? -28.995 -5.543 34.082 1.00 93.62 778 THR A N 1
ATOM 6087 C CA . THR A 1 778 ? -29.307 -4.446 33.155 1.00 93.62 778 THR A CA 1
ATOM 6088 C C . THR A 1 778 ? -29.638 -3.189 33.946 1.00 93.62 778 THR A C 1
ATOM 6090 O O . THR A 1 778 ? -30.459 -3.224 34.860 1.00 93.62 778 THR A O 1
ATOM 6093 N N . SER A 1 779 ? -29.001 -2.072 33.607 1.00 92.81 779 SER A N 1
ATOM 6094 C CA . SER A 1 779 ? -29.338 -0.769 34.184 1.00 92.81 779 SER A CA 1
ATOM 6095 C C . SER A 1 779 ? -30.652 -0.250 33.592 1.00 92.81 779 SER A C 1
ATOM 6097 O O . SER A 1 779 ? -30.883 -0.372 32.390 1.00 92.81 779 SER A O 1
ATOM 6099 N N . GLU A 1 780 ? -31.518 0.349 34.411 1.00 89.50 780 GLU A N 1
ATOM 6100 C CA . GLU A 1 780 ? -32.709 1.051 33.900 1.00 89.50 780 GLU A CA 1
ATOM 6101 C C . GLU A 1 780 ? -32.361 2.451 33.374 1.00 89.50 780 GLU A C 1
ATOM 6103 O O . GLU A 1 780 ? -33.021 2.977 32.479 1.00 89.50 780 GLU A O 1
ATOM 6108 N N . SER A 1 781 ? -31.319 3.068 33.935 1.00 83.88 781 SER A N 1
ATOM 6109 C CA . SER A 1 781 ? -30.952 4.463 33.671 1.00 83.88 781 SER A CA 1
ATOM 6110 C C . SER A 1 781 ? -30.021 4.628 32.467 1.00 83.88 781 SER A C 1
ATOM 6112 O O . SER A 1 781 ? -29.947 5.703 31.876 1.00 83.88 781 SER A O 1
ATOM 6114 N N . SER A 1 782 ? -29.293 3.574 32.104 1.00 86.06 782 SER A N 1
ATOM 6115 C CA . SER A 1 782 ? -28.304 3.560 31.026 1.00 86.06 782 SER A CA 1
ATOM 6116 C C . SER A 1 782 ? -28.462 2.296 30.189 1.00 86.06 782 SER A C 1
ATOM 6118 O O . SER A 1 782 ? -28.928 1.269 30.661 1.00 86.06 782 SER A O 1
ATOM 6120 N N . GLN A 1 783 ? -28.007 2.326 28.936 1.00 85.50 783 GLN A N 1
ATOM 6121 C CA . GLN A 1 783 ? -28.019 1.144 28.061 1.00 85.50 783 GLN A CA 1
ATOM 6122 C C . GLN A 1 783 ? -26.916 0.120 28.427 1.00 85.50 783 GLN A C 1
ATOM 6124 O O . GLN A 1 783 ? -26.514 -0.677 27.577 1.00 85.50 783 GLN A O 1
ATOM 6129 N N . SER A 1 784 ? -26.325 0.213 29.620 1.00 88.44 784 SER A N 1
ATOM 6130 C CA . SER A 1 784 ? -25.260 -0.676 30.081 1.00 88.44 784 SER A CA 1
ATOM 6131 C C . SER A 1 784 ? -25.840 -1.926 30.734 1.00 88.44 784 SER A C 1
ATOM 6133 O O . SER A 1 784 ? -26.889 -1.908 31.382 1.00 88.44 784 SER A O 1
ATOM 6135 N N . SER A 1 785 ? -25.137 -3.031 30.540 1.00 91.88 785 SER A N 1
ATOM 6136 C CA . SER A 1 785 ? -25.487 -4.338 31.079 1.00 91.88 785 SER A CA 1
ATOM 6137 C C . SER A 1 785 ? -24.214 -5.094 31.422 1.00 91.88 785 SER A C 1
ATOM 6139 O O . SER A 1 785 ? -23.177 -4.862 30.801 1.00 91.88 785 SER A O 1
ATOM 6141 N N . GLY A 1 786 ? -24.313 -6.017 32.365 1.00 93.50 786 GLY A N 1
ATOM 6142 C CA . GLY A 1 786 ? -23.218 -6.867 32.810 1.00 93.50 786 GLY A CA 1
ATOM 6143 C C . GLY A 1 786 ? -23.718 -8.264 33.150 1.00 93.50 786 GLY A C 1
ATOM 6144 O O . GLY A 1 786 ? -24.920 -8.542 33.126 1.00 93.50 786 GLY A O 1
ATOM 6145 N N . ILE A 1 787 ? -22.780 -9.149 33.456 1.00 95.62 787 ILE A N 1
ATOM 6146 C CA . ILE A 1 787 ? -23.054 -10.531 33.846 1.00 95.62 787 ILE A CA 1
ATOM 6147 C C . ILE A 1 787 ? -22.420 -10.750 35.214 1.00 95.62 787 ILE A C 1
ATOM 6149 O O . ILE A 1 787 ? -21.272 -10.358 35.426 1.00 95.62 787 ILE A O 1
ATOM 6153 N N . VAL A 1 788 ? -23.173 -11.352 36.134 1.00 96.31 788 VAL A N 1
ATOM 6154 C CA . VAL A 1 788 ? -22.654 -11.726 37.452 1.00 96.31 788 VAL A CA 1
ATOM 6155 C C . VAL A 1 788 ? -21.627 -12.849 37.303 1.00 96.31 788 VAL A C 1
ATOM 6157 O O . VAL A 1 788 ? -21.910 -13.882 36.691 1.00 96.31 788 VAL A O 1
ATOM 6160 N N . ALA A 1 789 ? -20.447 -12.638 37.872 1.00 95.75 789 ALA A N 1
ATOM 6161 C CA . ALA A 1 789 ? -19.342 -13.580 37.935 1.00 95.75 789 ALA A CA 1
ATOM 6162 C C . ALA A 1 789 ? -19.320 -14.303 39.298 1.00 95.75 789 ALA A C 1
ATOM 6164 O O . ALA A 1 789 ? -20.364 -14.572 39.898 1.00 95.75 789 ALA A O 1
ATOM 6165 N N . ASP A 1 790 ? -18.138 -14.689 39.773 1.00 93.81 790 ASP A N 1
ATOM 6166 C CA . ASP A 1 790 ? -17.967 -15.249 41.107 1.00 93.81 790 ASP A CA 1
ATOM 6167 C C . ASP A 1 790 ? -18.308 -14.227 42.205 1.00 93.81 790 ASP A C 1
ATOM 6169 O O . ASP A 1 790 ? -18.352 -13.016 41.987 1.00 93.81 790 ASP A O 1
ATOM 6173 N N . ASN A 1 791 ? -18.613 -14.733 43.403 1.00 93.81 791 ASN A N 1
ATOM 6174 C CA . ASN A 1 791 ? -18.924 -13.926 44.588 1.00 93.81 791 ASN A CA 1
ATOM 6175 C C . ASN A 1 791 ? -20.085 -12.922 44.421 1.00 93.81 791 ASN A C 1
ATOM 6177 O O . ASN A 1 791 ? -20.208 -11.986 45.208 1.00 93.81 791 ASN A O 1
ATOM 6181 N N . GLY A 1 792 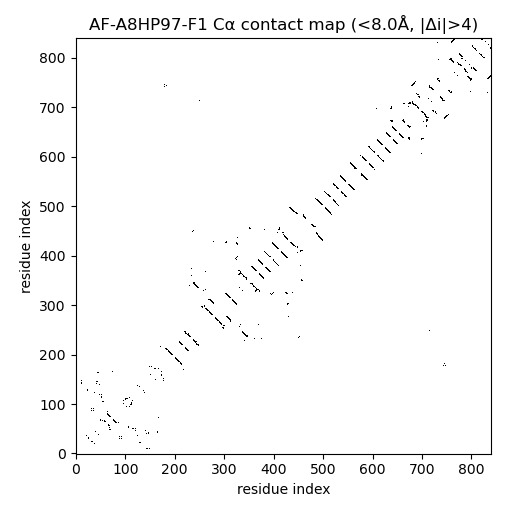? -20.955 -13.111 43.423 1.00 93.50 792 GLY A N 1
ATOM 6182 C CA . GLY A 1 792 ? -22.053 -12.183 43.144 1.00 93.50 792 GLY A CA 1
ATOM 6183 C C . GLY A 1 792 ? -21.582 -10.847 42.562 1.00 93.50 792 GLY A C 1
ATOM 6184 O O . GLY A 1 792 ? -22.328 -9.871 42.618 1.00 93.50 792 GLY A O 1
ATOM 6185 N N . GLN A 1 793 ? -20.354 -10.774 42.038 1.00 96.56 793 GLN A N 1
ATOM 6186 C CA . GLN A 1 793 ? -19.784 -9.544 41.497 1.00 96.56 793 GLN A CA 1
ATOM 6187 C C . GLN A 1 793 ? -20.213 -9.303 40.052 1.00 96.56 793 GLN A C 1
ATOM 6189 O O . GLN A 1 793 ? -20.205 -10.214 39.229 1.00 96.56 793 GLN A O 1
ATOM 6194 N N . VAL A 1 794 ? -20.535 -8.057 39.714 1.00 96.44 794 VAL A N 1
ATOM 6195 C CA . VAL A 1 794 ? -20.812 -7.630 38.340 1.00 96.44 794 VAL A CA 1
ATOM 6196 C C . VAL A 1 794 ? -20.104 -6.320 38.028 1.00 96.44 794 VAL A C 1
ATOM 6198 O O . VAL A 1 794 ? -20.207 -5.344 38.770 1.00 96.44 794 VAL A O 1
ATOM 6201 N N . TYR A 1 795 ? -19.391 -6.296 36.905 1.00 96.62 795 TYR A N 1
ATOM 6202 C CA . TYR A 1 795 ? -18.804 -5.079 36.359 1.00 96.62 795 TYR A CA 1
ATOM 6203 C C . TYR A 1 795 ? -19.822 -4.355 35.475 1.00 96.62 795 TYR A C 1
ATOM 6205 O O . TYR A 1 795 ? -20.422 -4.956 34.580 1.00 96.62 795 TYR A O 1
ATOM 6213 N N . LEU A 1 796 ? -20.005 -3.059 35.718 1.00 94.75 796 LEU A N 1
ATOM 6214 C CA . LEU A 1 796 ? -20.851 -2.183 34.916 1.00 94.75 796 LEU A CA 1
ATOM 6215 C C . LEU A 1 796 ? -20.086 -0.903 34.574 1.00 94.75 796 LEU A C 1
ATOM 6217 O O . LEU A 1 796 ? -19.534 -0.239 35.452 1.00 94.75 796 LEU A O 1
ATOM 6221 N N . SER A 1 797 ? -20.101 -0.529 33.298 1.00 94.00 797 SER A N 1
ATOM 6222 C CA . SER A 1 797 ? -19.511 0.711 32.792 1.00 94.00 797 SER A CA 1
ATOM 6223 C C . SER A 1 797 ? -20.584 1.677 32.291 1.00 94.00 797 SER A C 1
ATOM 6225 O O . SER A 1 797 ? -21.703 1.281 31.955 1.00 94.00 797 SER A O 1
ATOM 6227 N N . GLY A 1 798 ? -20.263 2.973 32.249 1.00 92.75 798 GLY A N 1
ATOM 6228 C CA . GLY A 1 798 ? -21.213 3.995 31.807 1.00 92.75 798 GLY A CA 1
ATOM 6229 C C . GLY A 1 798 ? -22.390 4.201 32.763 1.00 92.75 798 GLY A C 1
ATOM 6230 O O . GLY A 1 798 ? -23.497 4.496 32.311 1.00 92.75 798 GLY A O 1
ATOM 6231 N N . MET A 1 799 ? -22.175 3.991 34.064 1.00 94.31 799 MET A N 1
ATOM 6232 C CA . MET A 1 799 ? -23.221 4.072 35.081 1.00 94.31 799 MET A CA 1
ATOM 6233 C C . MET A 1 799 ? -23.400 5.509 35.606 1.00 94.31 799 MET A C 1
ATOM 6235 O O . MET A 1 799 ? -22.415 6.249 35.715 1.00 94.31 799 MET A O 1
ATOM 6239 N N . PRO A 1 800 ? -24.631 5.928 35.955 1.00 93.44 800 PRO A N 1
ATOM 6240 C CA . PRO A 1 800 ? -24.859 7.175 36.688 1.00 93.44 800 PRO A CA 1
ATOM 6241 C C . PRO A 1 800 ? -24.388 7.074 38.152 1.00 93.44 800 PRO A C 1
ATOM 6243 O O . PRO A 1 800 ? -24.160 5.979 38.664 1.00 93.44 800 PRO A O 1
ATOM 6246 N N . LEU A 1 801 ? -24.289 8.211 38.852 1.00 92.06 801 LEU A N 1
ATOM 6247 C CA . LEU A 1 801 ? -23.949 8.274 40.288 1.00 92.06 801 LEU A CA 1
ATOM 6248 C C . LEU A 1 801 ? -24.962 7.540 41.181 1.00 92.06 801 LEU A C 1
ATOM 6250 O O . LEU A 1 801 ? -24.592 6.961 42.196 1.00 92.06 801 LEU A O 1
ATOM 6254 N N . ALA A 1 802 ? -26.237 7.548 40.804 1.00 92.81 802 ALA A N 1
ATOM 6255 C CA . ALA A 1 802 ? -27.289 6.797 41.472 1.00 92.81 802 ALA A CA 1
ATOM 6256 C C . ALA A 1 802 ? -28.218 6.200 40.418 1.00 92.81 802 ALA A C 1
ATOM 6258 O O . ALA A 1 802 ? -28.478 6.833 39.391 1.00 92.81 802 ALA A O 1
ATOM 6259 N N . GLY A 1 803 ? -28.712 4.991 40.663 1.00 92.38 803 GLY A N 1
ATOM 6260 C CA . GLY A 1 803 ? -29.530 4.286 39.687 1.00 92.38 803 GLY A CA 1
ATOM 6261 C C . GLY A 1 803 ? -30.130 2.993 40.215 1.00 92.38 803 GLY A C 1
ATOM 6262 O O . GLY A 1 803 ? -29.819 2.525 41.313 1.00 92.38 803 GLY A O 1
ATOM 6263 N N . LYS A 1 804 ? -31.005 2.424 39.388 1.00 93.31 804 LYS A N 1
ATOM 6264 C CA . LYS A 1 804 ? -31.677 1.150 39.625 1.00 93.31 804 LYS A CA 1
ATOM 6265 C C . LYS A 1 804 ? -31.194 0.124 38.612 1.00 93.31 804 LYS A C 1
ATOM 6267 O O . LYS A 1 804 ? -31.043 0.423 37.424 1.00 93.31 804 LYS A O 1
ATOM 6272 N N . VAL A 1 805 ? -30.936 -1.078 39.102 1.00 94.06 805 VAL A N 1
ATOM 6273 C CA . VAL A 1 805 ? -30.368 -2.180 38.339 1.00 94.06 805 VAL A CA 1
ATOM 6274 C C . VAL A 1 805 ? -31.299 -3.380 38.445 1.00 94.06 805 VAL A C 1
ATOM 6276 O O . VAL A 1 805 ? -31.607 -3.857 39.537 1.00 94.06 805 VAL A O 1
ATOM 6279 N N . GLN A 1 806 ? -31.746 -3.860 37.291 1.00 93.94 806 GLN A N 1
ATOM 6280 C CA . GLN A 1 806 ? -32.592 -5.035 37.160 1.00 93.94 806 GLN A CA 1
ATOM 6281 C C . GLN A 1 806 ? -31.716 -6.265 36.936 1.00 93.94 806 GLN A C 1
ATOM 6283 O O . GLN A 1 806 ? -30.883 -6.283 36.028 1.00 93.94 806 GLN A O 1
ATOM 6288 N N . VAL A 1 807 ? -31.941 -7.315 37.718 1.00 94.31 807 VAL A N 1
ATOM 6289 C CA . VAL A 1 807 ? -31.232 -8.587 37.582 1.00 94.31 807 VAL A CA 1
ATOM 6290 C C . VAL A 1 807 ? -32.216 -9.699 37.250 1.00 94.31 807 VAL A C 1
ATOM 6292 O O . VAL A 1 807 ? -33.320 -9.747 37.794 1.00 94.31 807 VAL A O 1
ATOM 6295 N N . LYS A 1 808 ? -31.829 -10.593 36.339 1.00 92.31 808 LYS A N 1
ATOM 6296 C CA . LYS A 1 808 ? -32.636 -11.742 35.921 1.00 92.31 808 LYS A CA 1
ATOM 6297 C C . LYS A 1 808 ? -31.745 -12.952 35.646 1.00 92.31 808 LYS A C 1
ATOM 6299 O O . LYS A 1 808 ? -30.840 -12.874 34.818 1.00 92.31 808 LYS A O 1
ATOM 6304 N N . TRP A 1 809 ? -32.023 -14.078 36.301 1.00 90.06 809 TRP A N 1
ATOM 6305 C CA . TRP A 1 809 ? -31.331 -15.358 36.063 1.00 90.06 809 TRP A CA 1
ATOM 6306 C C . TRP A 1 809 ? -32.278 -16.516 35.724 1.00 90.06 809 TRP A C 1
ATOM 6308 O O . TRP A 1 809 ? -31.820 -17.565 35.282 1.00 90.06 809 TRP A O 1
ATOM 6318 N N . GLY A 1 810 ? -33.593 -16.326 35.856 1.00 87.44 810 GLY A N 1
ATOM 6319 C CA . GLY A 1 810 ? -34.613 -17.271 35.396 1.00 87.44 810 GLY A CA 1
ATOM 6320 C C . GLY A 1 810 ? -35.890 -16.564 34.938 1.00 87.44 810 GLY A C 1
ATOM 6321 O O . GLY A 1 810 ? -35.968 -15.335 34.931 1.00 87.44 810 GLY A O 1
ATOM 6322 N N . GLU A 1 811 ? -36.891 -17.332 34.503 1.00 79.56 811 GLU A N 1
ATOM 6323 C CA . GLU A 1 811 ? -38.212 -16.794 34.121 1.00 79.56 811 GLU A CA 1
ATOM 6324 C C . GLU A 1 811 ? -39.271 -16.921 35.230 1.00 79.56 811 GLU A C 1
ATOM 6326 O O . GLU A 1 811 ? -40.368 -16.393 35.076 1.00 79.56 811 GLU A O 1
ATOM 6331 N N . GLU A 1 812 ? -38.943 -17.576 36.348 1.00 78.38 812 GLU A N 1
ATOM 6332 C CA . GLU A 1 812 ? -39.826 -17.689 37.513 1.00 78.38 812 GLU A CA 1
ATOM 6333 C C . GLU A 1 812 ? -39.909 -16.373 38.304 1.00 78.38 812 GLU A C 1
ATOM 6335 O O . GLU A 1 812 ? -38.995 -15.543 38.283 1.00 78.38 812 GLU A O 1
ATOM 6340 N N . GLU A 1 813 ? -41.005 -16.195 39.045 1.00 65.94 813 GLU A N 1
ATOM 6341 C CA . GLU A 1 813 ? -41.287 -14.979 39.823 1.00 65.94 813 GLU A CA 1
ATOM 6342 C C . GLU A 1 813 ? -40.235 -14.720 40.922 1.00 65.94 813 GLU A C 1
ATOM 6344 O O . GLU A 1 813 ? -39.990 -13.578 41.277 1.00 65.94 813 GLU A O 1
ATOM 6349 N N . ASN A 1 814 ? -39.514 -15.756 41.366 1.00 69.25 814 ASN A N 1
ATOM 6350 C CA . ASN A 1 814 ? -38.413 -15.655 42.336 1.00 69.25 814 ASN A CA 1
ATOM 6351 C C . ASN A 1 814 ? -37.010 -15.599 41.692 1.00 69.25 814 ASN A C 1
ATOM 6353 O O . ASN A 1 814 ? -36.004 -15.661 42.396 1.00 69.25 814 ASN A O 1
ATOM 6357 N N . ALA A 1 815 ? -36.914 -15.541 40.358 1.00 75.56 815 ALA A N 1
ATOM 6358 C CA . ALA A 1 815 ? -35.646 -15.593 39.618 1.00 75.56 815 ALA A CA 1
ATOM 6359 C C . ALA A 1 815 ? -35.239 -14.244 38.987 1.00 75.56 815 ALA A C 1
ATOM 6361 O O . ALA A 1 815 ? -34.478 -14.189 38.008 1.00 75.56 815 ALA A O 1
ATOM 6362 N N . HIS A 1 816 ? -35.768 -13.156 39.547 1.00 84.88 816 HIS A N 1
ATOM 6363 C CA . HIS A 1 816 ? -35.401 -11.779 39.251 1.00 84.88 816 HIS A CA 1
ATOM 6364 C C . HIS A 1 816 ? -35.262 -10.992 40.558 1.00 84.88 816 HIS A C 1
ATOM 6366 O O . HIS A 1 816 ? -35.916 -11.312 41.543 1.00 84.88 816 HIS A O 1
ATOM 6372 N N . CYS A 1 817 ? -34.404 -9.975 40.569 1.00 88.12 817 CYS A N 1
ATOM 6373 C CA . CYS A 1 817 ? -34.298 -9.046 41.691 1.00 88.12 817 CYS A CA 1
ATOM 6374 C C . CYS A 1 817 ? -33.973 -7.640 41.204 1.00 88.12 817 CYS A C 1
ATOM 6376 O O . CYS A 1 817 ? -33.556 -7.431 40.057 1.00 88.12 817 CYS A O 1
ATOM 6378 N N . VAL A 1 818 ? -34.171 -6.673 42.088 1.00 92.38 818 VAL A N 1
ATOM 6379 C CA . VAL A 1 818 ? -33.884 -5.267 41.841 1.00 92.38 818 VAL A CA 1
ATOM 6380 C C . VAL A 1 818 ? -32.943 -4.736 42.910 1.00 92.38 818 VAL A C 1
ATOM 6382 O O . VAL A 1 818 ? -33.244 -4.801 44.101 1.00 92.38 818 VAL A O 1
ATOM 6385 N N . ALA A 1 819 ? -31.843 -4.127 42.477 1.00 93.31 819 ALA A N 1
ATOM 6386 C CA . ALA A 1 819 ? -30.920 -3.412 43.348 1.00 93.31 819 ALA A CA 1
ATOM 6387 C C . ALA A 1 819 ? -30.951 -1.908 43.047 1.00 93.31 819 ALA A C 1
ATOM 6389 O O . ALA A 1 819 ? -30.995 -1.488 41.890 1.00 93.31 819 ALA A O 1
ATOM 6390 N N . ASN A 1 820 ? -30.887 -1.091 44.097 1.00 93.88 820 ASN A N 1
ATOM 6391 C CA . ASN A 1 820 ? -30.678 0.351 43.991 1.00 93.88 820 ASN A CA 1
ATOM 6392 C C . ASN A 1 820 ? -29.302 0.685 44.561 1.00 93.88 820 ASN A C 1
ATOM 6394 O O . ASN A 1 820 ? -28.885 0.087 45.552 1.00 93.88 820 ASN A O 1
ATOM 6398 N N . TYR A 1 821 ? -28.620 1.663 43.974 1.00 92.75 821 TYR A N 1
ATOM 6399 C CA . TYR A 1 821 ? -27.339 2.139 44.487 1.00 92.75 821 TYR A CA 1
ATOM 6400 C C . TYR A 1 821 ? -27.247 3.665 44.415 1.00 92.75 821 TYR A C 1
ATOM 6402 O O . TYR A 1 821 ? -27.871 4.309 43.567 1.00 92.75 821 TYR A O 1
ATOM 6410 N N . GLN A 1 822 ? -26.437 4.232 45.306 1.00 93.12 822 GLN A N 1
ATOM 6411 C CA . GLN A 1 822 ? -26.086 5.647 45.326 1.00 93.12 822 GLN A CA 1
ATOM 6412 C C . GLN A 1 822 ? -24.619 5.775 45.734 1.00 93.12 822 GLN A C 1
ATOM 6414 O O . GLN A 1 822 ? -24.244 5.433 46.853 1.00 93.12 822 GLN A O 1
ATOM 6419 N N . LEU A 1 823 ? -23.789 6.238 44.805 1.00 90.81 823 LEU A N 1
ATOM 6420 C CA . LEU A 1 823 ? -22.370 6.478 45.026 1.00 90.81 823 LEU A CA 1
ATOM 6421 C C . LEU A 1 823 ? -22.141 7.891 45.586 1.00 90.81 823 LEU A C 1
ATOM 6423 O O . LEU A 1 823 ? -22.828 8.833 45.177 1.00 90.81 823 LEU A O 1
ATOM 6427 N N . PRO A 1 824 ? -21.163 8.073 46.493 1.00 90.25 824 PRO A N 1
ATOM 6428 C CA . PRO A 1 824 ? -20.780 9.399 46.956 1.00 90.25 824 PRO A CA 1
ATOM 6429 C C . PRO A 1 824 ? -20.130 10.188 45.804 1.00 90.25 824 PRO A C 1
ATOM 6431 O O . PRO A 1 824 ? -19.341 9.611 45.051 1.00 90.25 824 PRO A O 1
ATOM 6434 N N . PRO A 1 825 ? -20.385 11.503 45.661 1.00 87.19 825 PRO A N 1
ATOM 6435 C CA . PRO A 1 825 ? -19.804 12.314 44.583 1.00 87.19 825 PRO A CA 1
ATOM 6436 C C . PRO A 1 825 ? -18.268 12.295 44.525 1.00 87.19 825 PRO A C 1
ATOM 6438 O O . PRO A 1 825 ? -17.689 12.420 43.450 1.00 87.19 825 PRO A O 1
ATOM 6441 N N . GLU A 1 826 ? -17.603 12.084 45.663 1.00 82.06 826 GLU A N 1
ATOM 6442 C CA . GLU A 1 826 ? -16.140 11.968 45.771 1.00 82.06 826 GLU A CA 1
ATOM 6443 C C . GLU A 1 826 ? -15.569 10.774 44.988 1.00 82.06 826 GLU A C 1
ATOM 6445 O O . GLU A 1 826 ? -14.412 10.785 44.574 1.00 82.06 826 GLU A O 1
ATOM 6450 N N . SER A 1 827 ? -16.392 9.757 44.719 1.00 80.75 827 SER A N 1
ATOM 6451 C CA . SER A 1 827 ? -15.990 8.558 43.978 1.00 80.75 827 SER A CA 1
ATOM 6452 C C . SER A 1 827 ? -15.826 8.781 42.466 1.00 80.75 827 SER A C 1
ATOM 6454 O O . SER A 1 827 ? -15.289 7.922 41.773 1.00 80.75 827 SER A O 1
ATOM 6456 N N . GLN A 1 828 ? -16.207 9.958 41.951 1.00 79.56 828 GLN A N 1
ATOM 6457 C CA . GLN A 1 828 ? -16.125 10.316 40.530 1.00 79.56 828 GLN A CA 1
ATOM 6458 C C . GLN A 1 828 ? -14.687 10.332 39.977 1.00 79.56 828 GLN A C 1
ATOM 6460 O O . GLN A 1 828 ? -14.498 10.168 38.774 1.00 79.56 828 GLN A O 1
ATOM 6465 N N . GLN A 1 829 ? -13.682 10.553 40.832 1.00 83.00 829 GLN A N 1
ATOM 6466 C CA . GLN A 1 829 ? -12.264 10.583 40.440 1.00 83.00 829 GLN A CA 1
ATOM 6467 C C . GLN A 1 829 ? -11.611 9.194 40.408 1.00 83.00 829 GLN A C 1
ATOM 6469 O O . GLN A 1 829 ? -10.455 9.067 40.016 1.00 83.00 829 GLN A O 1
ATOM 6474 N N . GLN A 1 830 ? -12.316 8.150 40.850 1.00 88.69 830 GLN A N 1
ATOM 6475 C CA . GLN A 1 830 ? -11.774 6.797 40.876 1.00 88.69 830 GLN A CA 1
ATOM 6476 C C . GLN A 1 830 ? -12.002 6.096 39.533 1.00 88.69 830 GLN A C 1
ATOM 6478 O O . GLN A 1 830 ? -13.089 6.159 38.962 1.00 88.69 830 GLN A O 1
ATOM 6483 N N . LEU A 1 831 ? -10.987 5.361 39.071 1.00 90.19 831 LEU A N 1
ATOM 6484 C CA . LEU A 1 831 ? -11.069 4.515 37.874 1.00 90.19 831 LEU A CA 1
ATOM 6485 C C . LEU A 1 831 ? -12.143 3.426 37.993 1.00 90.19 831 LEU A C 1
ATOM 6487 O O . LEU A 1 831 ? -12.812 3.114 37.013 1.00 90.19 831 LEU A O 1
ATOM 6491 N N . LEU A 1 832 ? -12.284 2.828 39.178 1.00 94.31 832 LEU A N 1
ATOM 6492 C CA . LEU A 1 832 ? -13.254 1.777 39.471 1.00 94.31 832 LEU A CA 1
ATOM 6493 C C . LEU A 1 832 ? -13.680 1.875 40.934 1.00 94.31 832 LEU A C 1
ATOM 6495 O O . LEU A 1 832 ? -12.836 1.873 41.827 1.00 94.31 832 LEU A O 1
ATOM 6499 N N . THR A 1 833 ? -14.988 1.902 41.170 1.00 93.31 833 THR A N 1
ATOM 6500 C CA . THR A 1 833 ? -15.573 1.958 42.517 1.00 93.31 833 THR A CA 1
ATOM 6501 C C . THR A 1 833 ? -16.210 0.619 42.866 1.00 93.31 833 THR A C 1
ATOM 6503 O O . THR A 1 833 ? -16.872 0.002 42.032 1.00 93.31 833 THR A O 1
ATOM 6506 N N . GLN A 1 834 ? -16.003 0.136 44.090 1.00 94.44 834 GLN A N 1
ATOM 6507 C CA . GLN A 1 834 ? -16.628 -1.099 44.566 1.00 94.44 834 GLN A CA 1
ATOM 6508 C C . GLN A 1 834 ? -17.767 -0.758 45.522 1.00 94.44 834 GLN A C 1
ATOM 6510 O O . GLN A 1 834 ? -17.595 0.074 46.413 1.00 94.44 834 GLN A O 1
ATOM 6515 N N . LEU A 1 835 ? -18.925 -1.394 45.348 1.00 93.88 835 LEU A N 1
ATOM 6516 C CA . LEU A 1 835 ? -20.073 -1.210 46.238 1.00 93.88 835 LEU A CA 1
ATOM 6517 C C . LEU A 1 835 ? -20.835 -2.520 46.418 1.00 93.88 835 LEU A C 1
ATOM 6519 O O . LEU A 1 835 ? -20.839 -3.370 45.532 1.00 93.88 835 LEU A O 1
ATOM 6523 N N . SER A 1 836 ? -21.501 -2.677 47.558 1.00 93.69 836 SER A N 1
ATOM 6524 C CA . SER A 1 836 ? -22.411 -3.801 47.797 1.00 93.69 836 SER A CA 1
ATOM 6525 C C . SER A 1 836 ? -23.849 -3.301 47.781 1.00 93.69 836 SER A C 1
ATOM 6527 O O . SER A 1 836 ? -24.138 -2.258 48.367 1.00 93.69 836 SER A O 1
ATOM 6529 N N . ALA A 1 837 ? -24.736 -4.025 47.103 1.00 93.12 837 ALA A N 1
ATOM 6530 C CA . ALA A 1 837 ? -26.153 -3.692 47.042 1.00 93.12 837 ALA A CA 1
ATOM 6531 C C . ALA A 1 837 ? -26.998 -4.943 47.276 1.00 93.12 837 ALA A C 1
ATOM 6533 O O . ALA A 1 837 ? -26.760 -6.000 46.687 1.00 93.12 837 ALA A O 1
ATOM 6534 N N . GLU A 1 838 ? -27.996 -4.803 48.142 1.00 91.38 838 GLU A N 1
ATOM 6535 C CA . GLU A 1 838 ? -28.929 -5.878 48.443 1.00 91.38 838 GLU A CA 1
ATOM 6536 C C . GLU A 1 838 ? -30.093 -5.856 47.448 1.00 91.38 838 GLU A C 1
ATOM 6538 O O . GLU A 1 838 ? -30.689 -4.812 47.163 1.00 91.38 838 GLU A O 1
ATOM 6543 N N . CYS A 1 839 ? -30.377 -7.024 46.890 1.00 84.31 839 CYS A N 1
ATOM 6544 C CA . CYS A 1 839 ? -31.352 -7.237 45.839 1.00 84.31 839 CYS A CA 1
ATOM 6545 C C . CYS A 1 839 ? -32.705 -7.606 46.456 1.00 84.31 839 CYS A C 1
ATOM 6547 O O . CYS A 1 839 ? -32.797 -8.596 47.187 1.00 84.31 839 CYS A O 1
ATOM 6549 N N . ARG A 1 840 ? -33.744 -6.822 46.152 1.00 78.31 840 ARG A N 1
ATOM 6550 C CA . ARG A 1 840 ? -35.128 -7.074 46.578 1.00 78.31 840 ARG A CA 1
ATOM 6551 C C . ARG A 1 840 ? -35.934 -7.816 45.532 1.00 78.31 840 ARG A C 1
ATOM 6553 O O . ARG A 1 840 ? -35.656 -7.606 44.325 1.00 78.31 840 ARG A O 1
#

Sequence (840 aa):
MKNKADNKKRNFLTHSEIESLLKAANTGPHAARNYCLTLLCFIHGFRASEICRLRISDIDLKAKCIYIHRLKKGFSTTHPLLNKEIQALKNWLSIRTSYPHAESEWVFLSRKGNPLSRQQFYHIISTSGGNAGLSLEIHPHMLRHSCGFALANMGIDTRLIQDYLGHRNIRHTVWYTASNAGRLRDNTTWSYNSSDSSSGSKNKWQHINTWLERDIIPLRSRLTLGDGYTQGDIFDGINFRGAQLASDDNMLPDSQRGFASVIHGIARGTAQVTIKQNGYDIYNSTVPPGPFTINDIYAAGNSGDLQVTIKEADGSTQIFTVPYSSVPLLQREGHTRYSITAGEYRSGNAQQEKPRFFQSTLLHGLPAGWTIYGGTQLADRYRAFNFGIGKNMGALGALSVDMTQANSTLPDDSQHDGQSVRFLYNKSLNESGTNIQLVGYRYSTSGYFNFADTTYSRMNGYNIETQDGVIQVKPKFTDYYNLAYNKRGKLQLTVTQQLGRTSTLYLSGSHQTYWGTSNVDEQFQAGLNTAFEDINWTLSYSLTKNAWQKGRDQMLALNVNIPFSHWLRSDSKSQWRHASASYSMSHDLNGRMTNLAGVYGTLLEDNNLSYSVQTGYAGGGDGNSGSTGYATLNYRGGYGNANIGYSHSDDIKQLYYGVSGGVLAHANGVTLGQPLNDTVVLVKAPGAKDAKVENQTGVRTDWRGYAVLPYATEYRENRVALDTNTLADNVDLDNAVANVVPTRGAIVRAEFKARVGIKLLMTLTHNNKPLPFGAMVTSESSQSSGIVADNGQVYLSGMPLAGKVQVKWGEEENAHCVANYQLPPESQQQLLTQLSAECR